Protein AF-A0A3N4W6D4-F1 (afdb_monomer)

Nearest PDB structures (foldseek):
  6vlc-assembly2_D  TM=8.103E-01  e=5.655E-17  Neisseria meningitidis Z2491
  3ot5-assembly5_C-2  TM=7.337E-01  e=1.937E-14  Listeria monocytogenes EGD-e
  8sxy-assembly1_B  TM=7.075E-01  e=6.663E-14  Thermus thermophilus HB27
  4neq-assembly1_A-2  TM=7.849E-01  e=1.204E-11  Methanocaldococcus jannaschii DSM 2661
  4zht-assembly1_A  TM=7.129E-01  e=8.566E-12  Homo sapiens

pLDDT: mean 77.66, std 20.7, range [23.36, 98.25]

Radius of gyration: 34.01 Å; Cα contacts (8 Å, |Δi|>4): 1131; chains: 1; bounding box: 79×73×99 Å

Sequence (775 aa):
MQDPKLVAASAIALAVTLFAIFSLRPVARRLGLVDRPGGRKRHRGAIPLIGGLCFFIGTLVGLSYVGYLDSFVVYLMVGAGLIVAAGVVDDLSDLSVRSRLAIEALAVGLVIAATGFYVDDLGQLLGEQRMRLWLLGVPVTIVAVIGLVNAFNMLDGIDGLAGSMAMVSIAAILLFAQPGGGAPGVLLLLQILFAAMIPYLCVNLGWPDGRKIFMGDAGSTLIGFVLAWSVIYLSHRSVGRLAPVDALWCVAVPVMDTLAVMYRRIRLGRSPFKPDRQHLHHLLLDAGLTPRAALVAIVAAGTALALVGYALRSAPEAVGLIAFAAVLAAYVLGLPKLLGLVRMLPRAARVSDAASAIAIGGDEETREPGRTERDEARPSSAPALAEAIGAAEGPSALKALCVLATPPDAMKIAPIARELLHDERFEPTVCVAAGPEPQAEQVLDLFDIQPDLRLDLGAPDEGELAPDALGGLERVLNEVQPDVVLVPGDTSTALAATMAAYCHHIPVVHIDSAGEAGAMEGAERKLARALATLHVTRDESASRELIAEGVPAERVLVAGDLAADGLRAALGLLRDDPALGQQLAARFPFLRDDCPLLLAMPAEEVDPVLALALADVARRRPGIDIACAPALADAVRAEARGRPLGNLHPVALDDYLAQVFLLGAARLVVVGASAPHAELAALGRPVLQVRAGVADAGGEGMRSAQSRRALTEQILALLEADEGRAFDEGVDRGPRASRQLAEALASLRPAAAHAETPTRGAGSPSVLHDLQEAC

Solvent-accessible surface area (backbone atoms only — not comparable to full-atom values): 43261 Å² total; per-residue (Å²): 141,88,54,70,63,57,56,49,18,20,52,47,2,25,52,42,12,45,51,37,52,66,65,47,46,66,52,23,64,74,73,56,35,40,48,58,64,59,81,84,56,99,56,88,61,69,31,32,44,46,37,21,61,21,25,49,51,6,26,53,54,14,53,58,67,63,71,73,74,48,71,58,50,53,41,47,51,51,26,40,49,54,44,31,54,49,18,52,47,31,62,66,66,65,63,54,72,66,59,52,54,51,52,52,48,49,32,48,48,50,34,29,74,76,60,72,61,57,47,44,57,65,37,38,65,78,57,92,56,66,47,68,43,63,79,60,9,51,63,51,35,46,53,52,33,54,52,36,16,50,24,34,46,70,44,63,78,50,80,45,35,39,58,50,49,49,46,47,25,46,52,33,47,65,69,57,44,52,91,61,89,76,82,56,50,57,62,56,50,46,53,22,38,49,36,5,42,49,50,46,42,44,21,31,66,22,47,90,82,60,63,51,42,36,38,42,56,17,20,28,36,33,53,14,44,54,51,37,52,43,42,50,52,33,28,27,83,93,63,60,29,35,54,48,54,53,42,50,28,31,47,35,56,44,52,48,42,49,52,38,44,33,52,56,27,52,77,68,77,39,68,65,83,61,91,78,75,73,43,67,68,47,54,38,42,77,44,69,43,50,74,68,57,40,40,52,53,52,49,50,50,40,48,50,47,25,51,52,39,58,72,37,67,84,48,61,53,37,58,46,43,53,51,51,51,50,52,46,50,47,49,60,68,39,47,68,58,52,46,53,54,56,57,70,54,66,76,85,75,74,68,69,84,76,65,78,81,70,84,78,87,85,81,89,84,87,82,82,95,75,93,74,81,90,78,81,80,70,86,74,62,56,63,59,52,44,67,76,48,54,93,66,92,78,97,70,56,39,29,35,33,39,46,34,56,41,47,75,33,25,37,39,43,41,56,32,53,52,54,36,70,75,33,86,64,38,45,65,41,39,33,40,48,21,49,90,67,70,60,29,53,58,50,21,50,70,68,74,44,79,69,76,41,78,44,83,33,74,84,64,63,92,92,51,71,53,69,66,47,34,59,49,43,43,50,49,47,69,72,68,60,43,57,30,36,39,32,47,50,59,44,50,62,30,27,30,49,42,50,39,31,50,77,69,74,30,48,27,38,33,37,60,62,81,68,74,95,82,62,85,80,55,68,42,38,57,52,31,59,71,64,38,57,33,34,40,21,46,38,75,64,55,45,51,52,44,36,72,76,66,45,46,66,76,32,51,43,71,42,34,50,41,49,26,51,21,52,50,50,52,51,48,47,44,66,75,33,61,67,61,39,49,57,56,46,66,76,45,78,80,70,48,97,92,37,53,28,35,35,39,47,66,28,100,63,74,56,67,54,57,25,50,15,51,39,49,44,49,70,76,40,68,71,33,39,34,39,23,38,50,73,49,42,50,48,19,46,60,68,40,71,81,56,89,62,95,32,62,42,64,37,87,75,80,49,63,69,63,42,52,52,48,59,71,60,30,59,34,39,35,34,25,67,74,48,89,54,67,40,52,76,57,68,83,50,59,69,46,71,46,68,76,95,71,96,80,89,86,66,96,89,69,83,84,59,86,55,43,68,50,43,29,53,50,54,51,48,59,67,56,74,55,79,78,61,84,76,73,84,74,69,74,86,61,82,50,28,43,56,52,45,48,57,57,54,68,53,52,62,63,60,77,77,91,84,74,81,79,78,79,74,91,76,85,95,85,78,88,82,81,78,83,86,80,128

Structure (mmCIF, N/CA/C/O backbone):
data_AF-A0A3N4W6D4-F1
#
_entry.id   AF-A0A3N4W6D4-F1
#
loop_
_atom_site.group_PDB
_atom_site.id
_atom_site.type_symbol
_atom_site.label_atom_id
_atom_site.label_alt_id
_atom_site.label_comp_id
_atom_site.label_asym_id
_atom_site.label_entity_id
_atom_site.label_seq_id
_atom_site.pdbx_PDB_ins_code
_atom_site.Cartn_x
_atom_site.Cartn_y
_atom_site.Cartn_z
_atom_site.occupancy
_atom_site.B_iso_or_equiv
_atom_site.auth_seq_id
_atom_site.auth_comp_id
_atom_site.auth_asym_id
_atom_site.auth_atom_id
_atom_site.pdbx_PDB_model_num
ATOM 1 N N . MET A 1 1 ? 9.419 11.781 -38.920 1.00 45.88 1 MET A N 1
ATOM 2 C CA . MET A 1 1 ? 8.173 11.193 -39.473 1.00 45.88 1 MET A CA 1
ATOM 3 C C . MET A 1 1 ? 8.174 11.082 -41.012 1.00 45.88 1 MET A C 1
ATOM 5 O O . MET A 1 1 ? 7.113 11.141 -41.612 1.00 45.88 1 MET A O 1
ATOM 9 N N . GLN A 1 2 ? 9.321 10.893 -41.680 1.00 51.66 2 GLN A N 1
ATOM 10 C CA . GLN A 1 2 ? 9.376 10.823 -43.157 1.00 51.66 2 GLN A CA 1
ATOM 11 C C . GLN A 1 2 ? 9.599 9.403 -43.710 1.00 51.66 2 GLN A C 1
ATOM 13 O O . GLN A 1 2 ? 9.634 9.235 -44.923 1.00 51.66 2 GLN A O 1
ATOM 18 N N . ASP A 1 3 ? 9.719 8.383 -42.851 1.00 74.75 3 ASP A N 1
ATOM 19 C CA . ASP A 1 3 ? 9.881 6.995 -43.295 1.00 74.75 3 ASP A CA 1
ATOM 20 C C . ASP A 1 3 ? 8.535 6.242 -43.228 1.00 74.75 3 ASP A C 1
ATOM 22 O O . ASP A 1 3 ? 8.057 5.944 -42.124 1.00 74.75 3 ASP A O 1
ATOM 26 N N . PRO A 1 4 ? 7.900 5.929 -44.374 1.00 83.81 4 PRO A N 1
ATOM 27 C CA . PRO A 1 4 ? 6.637 5.196 -44.408 1.00 83.81 4 PRO A CA 1
ATOM 28 C C . PRO A 1 4 ? 6.754 3.795 -43.792 1.00 83.81 4 PRO A C 1
ATOM 30 O O . PRO A 1 4 ? 5.766 3.287 -43.260 1.00 83.81 4 PRO A O 1
ATOM 33 N N . LYS A 1 5 ? 7.949 3.181 -43.791 1.00 87.31 5 LYS A N 1
ATOM 34 C CA . LYS A 1 5 ? 8.160 1.883 -43.136 1.00 87.31 5 LYS A CA 1
ATOM 35 C C . LYS A 1 5 ? 8.041 1.990 -41.626 1.00 87.31 5 LYS A C 1
ATOM 37 O O . LYS A 1 5 ? 7.464 1.104 -41.008 1.00 87.31 5 LYS A O 1
ATOM 42 N N . LEU A 1 6 ? 8.541 3.072 -41.037 1.00 87.69 6 LEU A N 1
ATOM 43 C CA . LEU A 1 6 ? 8.470 3.283 -39.595 1.00 87.69 6 LEU A CA 1
ATOM 44 C C . LEU A 1 6 ? 7.036 3.560 -39.136 1.00 87.69 6 LEU A C 1
ATOM 46 O O . LEU A 1 6 ? 6.603 3.028 -38.120 1.00 87.69 6 LEU A O 1
ATOM 50 N N . VAL A 1 7 ? 6.274 4.335 -39.914 1.00 90.88 7 VAL A N 1
ATOM 51 C CA . VAL A 1 7 ? 4.841 4.552 -39.650 1.00 90.88 7 VAL A CA 1
ATOM 52 C C . VAL A 1 7 ? 4.078 3.227 -3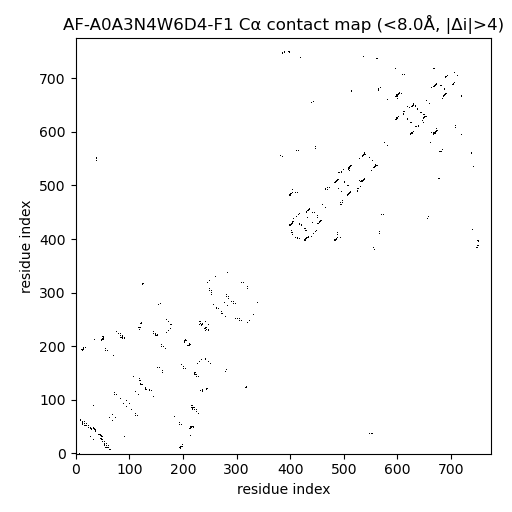9.712 1.00 90.88 7 VAL A C 1
ATOM 54 O O . VAL A 1 7 ? 3.297 2.928 -38.810 1.00 90.88 7 VAL A O 1
ATOM 57 N N . ALA A 1 8 ? 4.347 2.405 -40.730 1.00 94.31 8 ALA A N 1
ATOM 58 C CA . ALA A 1 8 ? 3.761 1.075 -40.843 1.00 94.31 8 ALA A CA 1
ATOM 59 C C . ALA A 1 8 ? 4.176 0.156 -39.679 1.00 94.31 8 ALA A C 1
ATOM 61 O O . ALA A 1 8 ? 3.313 -0.493 -39.099 1.00 94.31 8 ALA A O 1
ATOM 62 N N . ALA A 1 9 ? 5.449 0.153 -39.271 1.00 95.19 9 ALA A N 1
ATOM 63 C CA . ALA A 1 9 ? 5.934 -0.618 -38.123 1.00 95.19 9 ALA A CA 1
ATOM 64 C C . ALA A 1 9 ? 5.225 -0.223 -36.817 1.00 95.19 9 ALA A C 1
ATOM 66 O O . ALA A 1 9 ? 4.778 -1.092 -36.070 1.00 95.19 9 ALA A O 1
ATOM 67 N N . SER A 1 10 ? 5.068 1.081 -36.560 1.00 96.12 10 SER A N 1
ATOM 68 C CA . SER A 1 10 ? 4.323 1.598 -35.407 1.00 96.12 10 SER A CA 1
ATOM 69 C C . SER A 1 10 ? 2.841 1.211 -35.454 1.00 96.12 10 SER A C 1
ATOM 71 O O . SER A 1 10 ? 2.284 0.810 -34.434 1.00 96.12 10 SER A O 1
ATOM 73 N N . ALA A 1 11 ? 2.202 1.288 -36.625 1.00 97.06 11 ALA A N 1
ATOM 74 C CA . ALA A 1 11 ? 0.807 0.882 -36.798 1.00 97.06 11 ALA A CA 1
ATOM 75 C C . ALA A 1 11 ? 0.616 -0.630 -36.589 1.00 97.06 11 ALA A C 1
ATOM 77 O O . ALA A 1 11 ? -0.336 -1.044 -35.930 1.00 97.06 11 ALA A O 1
ATOM 78 N N . ILE A 1 12 ? 1.547 -1.447 -37.092 1.00 97.44 12 ILE A N 1
ATOM 79 C CA . ILE A 1 12 ? 1.574 -2.898 -36.873 1.00 97.44 12 ILE A CA 1
ATOM 80 C C . ILE A 1 12 ? 1.728 -3.196 -35.383 1.00 97.44 12 ILE A C 1
ATOM 82 O O . ILE A 1 12 ? 0.944 -3.968 -34.843 1.00 97.44 12 ILE A O 1
ATOM 86 N N . ALA A 1 13 ? 2.684 -2.561 -34.704 1.00 97.94 13 ALA A N 1
ATOM 87 C CA . ALA A 1 13 ? 2.897 -2.767 -33.276 1.00 97.94 13 ALA A CA 1
ATOM 88 C C . ALA A 1 13 ? 1.651 -2.413 -32.454 1.00 97.94 13 ALA A C 1
ATOM 90 O O . ALA A 1 13 ? 1.239 -3.193 -31.599 1.00 97.94 13 ALA A O 1
ATOM 91 N N . LEU A 1 14 ? 0.999 -1.290 -32.768 1.00 98.12 14 LEU A N 1
ATOM 92 C CA . LEU A 1 14 ? -0.260 -0.878 -32.149 1.00 98.12 14 LEU A CA 1
ATOM 93 C C . LEU A 1 14 ? -1.371 -1.916 -32.379 1.00 98.12 14 LEU A C 1
ATOM 95 O O . LEU A 1 14 ? -2.024 -2.344 -31.426 1.00 98.12 14 LEU A O 1
ATOM 99 N N . ALA A 1 15 ? -1.573 -2.352 -33.625 1.00 98.00 15 ALA A N 1
ATOM 100 C CA . ALA A 1 15 ? -2.602 -3.331 -33.972 1.00 98.00 15 ALA A CA 1
ATOM 101 C C . ALA A 1 15 ? -2.358 -4.691 -33.299 1.00 98.00 15 ALA A C 1
ATOM 103 O O . ALA A 1 15 ? -3.290 -5.302 -32.774 1.00 98.00 15 ALA A O 1
ATOM 104 N N . VAL A 1 16 ? -1.103 -5.141 -33.264 1.00 98.25 16 VAL A N 1
ATOM 105 C CA . VAL A 1 16 ? -0.699 -6.394 -32.619 1.00 98.25 16 VAL A CA 1
ATOM 106 C C . VAL A 1 16 ? -0.885 -6.311 -31.109 1.00 98.25 16 VAL A C 1
ATOM 108 O O . VAL A 1 16 ? -1.447 -7.243 -30.539 1.00 98.25 16 VAL A O 1
ATOM 111 N N . THR A 1 17 ? -0.498 -5.210 -30.453 1.00 97.88 17 THR A N 1
ATOM 112 C CA . THR A 1 17 ? -0.756 -5.047 -29.015 1.00 97.88 17 THR A CA 1
ATOM 113 C C . THR A 1 17 ? -2.252 -5.086 -28.725 1.00 97.88 17 THR A C 1
ATOM 115 O O . THR A 1 17 ? -2.679 -5.786 -27.808 1.00 97.88 17 THR A O 1
ATOM 118 N N . LEU A 1 18 ? -3.066 -4.370 -29.509 1.00 96.19 18 LEU A N 1
ATOM 119 C CA . LEU A 1 18 ? -4.518 -4.360 -29.338 1.00 96.19 18 LEU A CA 1
ATOM 120 C C . LEU A 1 18 ? -5.099 -5.776 -29.474 1.00 96.19 18 LEU A C 1
ATOM 122 O O . LEU A 1 18 ? -5.851 -6.223 -28.609 1.00 96.19 18 LEU A O 1
ATOM 126 N N . PHE A 1 19 ? -4.700 -6.511 -30.515 1.00 96.31 19 PHE A N 1
ATOM 127 C CA . PHE A 1 19 ? -5.109 -7.899 -30.723 1.00 96.31 19 PHE A CA 1
ATOM 128 C C . PHE A 1 19 ? -4.657 -8.824 -29.581 1.00 96.31 19 PHE A C 1
ATOM 130 O O . PHE A 1 19 ? -5.442 -9.649 -29.100 1.00 96.31 19 PHE A O 1
ATOM 137 N N . ALA A 1 20 ? -3.417 -8.670 -29.108 1.00 95.62 20 ALA A N 1
ATOM 138 C CA . ALA A 1 20 ? -2.859 -9.448 -28.008 1.00 95.62 20 ALA A CA 1
ATOM 139 C C . ALA A 1 20 ? -3.625 -9.213 -26.698 1.00 95.62 20 ALA A C 1
ATOM 141 O O . ALA A 1 20 ? -3.950 -10.181 -26.013 1.00 95.62 20 ALA A O 1
ATOM 142 N N . ILE A 1 21 ? -4.003 -7.967 -26.388 1.00 93.75 21 ILE A N 1
ATOM 143 C CA . ILE A 1 21 ? -4.793 -7.625 -25.194 1.00 93.75 21 ILE A CA 1
ATOM 144 C C . ILE A 1 21 ? -6.112 -8.405 -25.157 1.00 93.75 21 ILE A C 1
ATOM 146 O O . ILE A 1 21 ? -6.480 -8.956 -24.115 1.00 93.75 21 ILE A O 1
ATOM 150 N N . PHE A 1 22 ? -6.834 -8.466 -26.279 1.00 89.81 22 PHE A N 1
ATOM 151 C CA . PHE A 1 22 ? -8.105 -9.192 -26.344 1.00 89.81 22 PHE A CA 1
ATOM 152 C C . PHE A 1 22 ? -7.911 -10.712 -26.334 1.00 89.81 22 PHE A C 1
ATOM 154 O O . PHE A 1 22 ? -8.674 -11.414 -25.670 1.00 89.81 22 PHE A O 1
ATOM 161 N N . SER A 1 23 ? -6.873 -11.211 -27.007 1.00 91.81 23 SER A N 1
ATOM 162 C CA . SER A 1 23 ? -6.614 -12.649 -27.154 1.00 91.81 23 SER A CA 1
ATOM 163 C C . SER A 1 23 ? -6.039 -13.296 -25.891 1.00 91.81 23 SER A C 1
ATOM 165 O O . SER A 1 23 ? -6.419 -14.411 -25.536 1.00 91.81 23 SER A O 1
ATOM 167 N N . LEU A 1 24 ? -5.148 -12.601 -25.177 1.00 91.38 24 LEU A N 1
ATOM 168 C CA . LEU A 1 24 ? -4.481 -13.115 -23.974 1.00 91.38 24 LEU A CA 1
ATOM 169 C C . LEU A 1 24 ? -5.311 -12.929 -22.703 1.00 91.38 24 LEU A C 1
ATOM 171 O O . LEU A 1 24 ? -5.097 -13.636 -21.722 1.00 91.38 24 LEU A O 1
ATOM 175 N N . ARG A 1 25 ? -6.313 -12.047 -22.717 1.00 86.94 25 ARG A N 1
ATOM 176 C CA . ARG A 1 25 ? -7.256 -11.841 -21.606 1.00 86.94 25 ARG A CA 1
ATOM 177 C C . ARG A 1 25 ? -7.881 -13.127 -21.038 1.00 86.94 25 ARG A C 1
ATOM 179 O O . ARG A 1 25 ? -7.820 -13.313 -19.822 1.00 86.94 25 ARG A O 1
ATOM 186 N N . PRO A 1 26 ? -8.501 -14.009 -21.848 1.00 86.12 26 PRO A N 1
ATOM 187 C CA . PRO A 1 26 ? -9.070 -15.260 -21.345 1.00 86.12 26 PRO A CA 1
ATOM 188 C C . PRO A 1 26 ? -7.994 -16.244 -20.873 1.00 86.12 26 PRO A C 1
ATOM 190 O O . PRO A 1 26 ? -8.220 -16.975 -19.911 1.00 86.12 26 PRO A O 1
ATOM 193 N N . VAL A 1 27 ? -6.824 -16.245 -21.517 1.00 86.62 27 VAL A N 1
ATOM 194 C CA . VAL A 1 27 ? -5.698 -17.120 -21.163 1.00 86.62 27 VAL A CA 1
ATOM 195 C C . VAL A 1 27 ? -5.133 -16.741 -19.796 1.00 86.62 27 VAL A C 1
ATOM 197 O O . VAL A 1 27 ? -4.974 -17.609 -18.946 1.00 86.62 27 VAL A O 1
ATOM 200 N N . ALA A 1 28 ? -4.939 -15.447 -19.540 1.00 85.88 28 ALA A N 1
ATOM 201 C CA . ALA A 1 28 ? -4.460 -14.927 -18.262 1.00 85.88 28 ALA A CA 1
ATOM 202 C C . ALA A 1 28 ? -5.338 -15.370 -17.087 1.00 85.88 28 ALA A C 1
ATOM 204 O O . ALA A 1 28 ? -4.836 -15.812 -16.059 1.00 85.88 28 ALA A O 1
ATOM 205 N N . ARG A 1 29 ? -6.665 -15.343 -17.271 1.00 82.56 29 ARG A N 1
ATOM 206 C CA . ARG A 1 29 ? -7.622 -15.815 -16.260 1.00 82.56 29 ARG A CA 1
ATOM 207 C C . ARG A 1 29 ? -7.517 -17.315 -15.992 1.00 82.56 29 ARG A C 1
ATOM 209 O O . ARG A 1 29 ? -7.693 -17.722 -14.852 1.00 82.56 29 ARG A O 1
ATOM 216 N N . ARG A 1 30 ? -7.227 -18.127 -17.016 1.00 83.00 30 ARG A N 1
ATOM 217 C CA . ARG A 1 30 ? -7.037 -19.583 -16.869 1.00 83.00 30 ARG A CA 1
ATOM 218 C C . ARG A 1 30 ? -5.709 -19.933 -16.204 1.00 83.00 30 ARG A C 1
ATOM 220 O O . ARG A 1 30 ? -5.663 -20.879 -15.435 1.00 83.00 30 ARG A O 1
ATOM 227 N N . LEU A 1 31 ? -4.654 -19.177 -16.505 1.00 81.38 31 LEU A N 1
ATOM 228 C CA . LEU A 1 31 ? -3.311 -19.389 -15.959 1.00 81.38 31 LEU A CA 1
ATOM 229 C C . LEU A 1 31 ? -3.115 -18.775 -14.565 1.00 81.38 31 LEU A C 1
ATOM 231 O O . LEU A 1 31 ? -2.066 -18.971 -13.967 1.00 81.38 31 LEU A O 1
ATOM 235 N N . GLY A 1 32 ? -4.090 -18.017 -14.056 1.00 77.81 32 GLY A N 1
ATOM 236 C CA . GLY A 1 32 ? -3.957 -17.309 -12.782 1.00 77.81 32 GLY A CA 1
ATOM 237 C C . GLY A 1 32 ? -3.086 -16.049 -12.848 1.00 77.81 32 GLY A C 1
ATOM 238 O O . GLY A 1 32 ? -2.828 -15.464 -11.805 1.00 77.81 32 GLY A O 1
ATOM 239 N N . LEU A 1 33 ? -2.701 -15.591 -14.048 1.00 81.94 33 LEU A N 1
ATOM 240 C CA . LEU A 1 33 ? -1.945 -14.354 -14.293 1.00 81.94 33 LEU A CA 1
ATOM 241 C C . LEU A 1 33 ? -2.865 -13.122 -14.181 1.00 81.94 33 LEU A C 1
ATOM 243 O O . LEU A 1 33 ? -3.117 -12.378 -15.138 1.00 81.94 33 LEU A O 1
ATOM 247 N N . VAL A 1 34 ? -3.472 -12.973 -13.012 1.00 79.25 34 VAL A N 1
ATOM 248 C CA . VAL A 1 34 ? -4.453 -11.943 -12.699 1.00 79.25 34 VAL A CA 1
ATOM 249 C C . VAL A 1 34 ? -4.125 -11.323 -11.353 1.00 79.25 34 VAL A C 1
ATOM 251 O O . VAL A 1 34 ? -3.895 -12.021 -10.373 1.00 79.25 34 VAL A O 1
ATOM 254 N N . ASP A 1 35 ? -4.186 -10.001 -11.301 1.00 66.81 35 ASP A N 1
ATOM 255 C CA . ASP A 1 35 ? -4.200 -9.254 -10.060 1.00 66.81 35 ASP A CA 1
ATOM 256 C C . ASP A 1 35 ? -5.552 -9.511 -9.404 1.00 66.81 35 ASP A C 1
ATOM 258 O O . ASP A 1 35 ? -6.596 -9.055 -9.891 1.00 66.81 35 ASP A O 1
ATOM 262 N N . ARG A 1 36 ? -5.565 -10.335 -8.358 1.00 55.22 36 ARG A N 1
ATOM 263 C CA . ARG A 1 36 ? -6.762 -10.553 -7.549 1.00 55.22 36 ARG A CA 1
ATOM 264 C C . ARG A 1 36 ? -6.837 -9.414 -6.534 1.00 55.22 36 ARG A C 1
ATOM 266 O O . ARG A 1 36 ? -5.817 -9.102 -5.926 1.00 55.22 36 ARG A O 1
ATOM 273 N N . PRO A 1 37 ? -8.000 -8.769 -6.345 1.00 43.72 37 PRO A N 1
ATOM 274 C CA . PRO A 1 37 ? -8.127 -7.762 -5.305 1.00 43.72 37 PRO A CA 1
ATOM 275 C C . PRO A 1 37 ? -7.830 -8.409 -3.950 1.00 43.72 37 PRO A C 1
ATOM 277 O O . PRO A 1 37 ? -8.576 -9.267 -3.496 1.00 43.72 37 PRO A O 1
ATOM 280 N N . GLY A 1 38 ? -6.707 -8.008 -3.360 1.00 33.81 38 GLY A N 1
ATOM 281 C CA . GLY A 1 38 ? -6.234 -8.431 -2.051 1.00 33.81 38 GLY A CA 1
ATOM 282 C C . GLY A 1 38 ? -5.399 -7.307 -1.443 1.00 33.81 38 GLY A C 1
ATOM 283 O O . GLY A 1 38 ? -4.471 -6.793 -2.073 1.00 33.81 38 GLY A O 1
ATOM 284 N N . GLY A 1 39 ? -5.773 -6.866 -0.243 1.00 43.53 39 GLY A N 1
ATOM 285 C CA . GLY A 1 39 ? -5.035 -5.899 0.578 1.00 43.53 39 GLY A CA 1
ATOM 286 C C . GLY A 1 39 ? -4.864 -4.484 -0.006 1.00 43.53 39 GLY A C 1
ATOM 287 O O . GLY A 1 39 ? -5.496 -3.533 0.446 1.00 43.53 39 GLY A O 1
ATOM 288 N N . ARG A 1 40 ? -3.954 -4.300 -0.974 1.00 35.59 40 ARG A N 1
ATOM 289 C CA . ARG A 1 40 ? -3.316 -3.002 -1.293 1.00 35.59 40 ARG A CA 1
ATOM 290 C C . ARG A 1 40 ? -3.776 -2.338 -2.603 1.00 35.59 40 ARG A C 1
ATOM 292 O O . ARG A 1 40 ? -3.447 -1.169 -2.820 1.00 35.59 40 ARG A O 1
ATOM 299 N N . LYS A 1 41 ? -4.536 -3.021 -3.471 1.00 34.09 41 LYS A N 1
ATOM 300 C CA . LYS A 1 41 ? -4.914 -2.518 -4.811 1.00 34.09 41 LYS A CA 1
ATOM 301 C C . LYS A 1 41 ? -6.427 -2.318 -4.966 1.00 34.09 41 LYS A C 1
ATOM 303 O O . LYS A 1 41 ? -7.235 -3.220 -4.781 1.00 34.09 41 LYS A O 1
ATOM 308 N N . ARG A 1 42 ? -6.812 -1.082 -5.305 1.00 39.66 42 ARG A N 1
ATOM 309 C CA . ARG A 1 42 ? -8.191 -0.553 -5.325 1.00 39.66 42 ARG A CA 1
ATOM 310 C C . ARG A 1 42 ? -8.942 -0.853 -6.635 1.00 39.66 42 ARG A C 1
ATOM 312 O O . ARG A 1 42 ? -9.461 0.072 -7.262 1.00 39.66 42 ARG A O 1
ATOM 319 N N . HIS A 1 43 ? -9.008 -2.104 -7.084 1.00 42.47 43 HIS A N 1
ATOM 320 C CA . HIS A 1 43 ? -9.819 -2.458 -8.258 1.00 42.47 43 HIS A CA 1
ATOM 321 C C . HIS A 1 43 ? -10.858 -3.541 -7.967 1.00 42.47 43 HIS A C 1
ATOM 323 O O . HIS A 1 43 ? -10.636 -4.450 -7.179 1.00 42.47 43 HIS A O 1
ATOM 329 N N . ARG A 1 44 ? -12.019 -3.445 -8.628 1.00 33.31 44 ARG A N 1
ATOM 330 C CA . ARG A 1 44 ? -13.069 -4.471 -8.583 1.00 33.31 44 ARG A CA 1
ATOM 331 C C . ARG A 1 44 ? -12.767 -5.564 -9.611 1.00 33.31 44 ARG A C 1
ATOM 333 O O . ARG A 1 44 ? -12.638 -5.267 -10.798 1.00 33.31 44 ARG A O 1
ATOM 340 N N . GLY A 1 45 ? -12.718 -6.814 -9.154 1.00 47.31 45 GLY A N 1
ATOM 341 C CA . GLY A 1 45 ? -12.512 -7.999 -9.991 1.00 47.31 45 GLY A CA 1
ATOM 342 C C . GLY A 1 45 ? -11.045 -8.300 -10.308 1.00 47.31 45 GLY A C 1
ATOM 343 O O . GLY A 1 45 ? -10.170 -7.451 -10.144 1.00 47.31 45 GLY A O 1
ATOM 344 N N . ALA A 1 46 ? -10.791 -9.529 -10.764 1.00 64.44 46 ALA A N 1
ATOM 345 C CA . ALA A 1 46 ? -9.463 -9.992 -11.150 1.00 64.44 46 ALA A CA 1
ATOM 346 C C . ALA A 1 46 ? -9.001 -9.299 -12.448 1.00 64.44 46 ALA A C 1
ATOM 348 O O . ALA A 1 46 ? -9.558 -9.555 -13.527 1.00 64.44 46 ALA A O 1
ATOM 349 N N . ILE A 1 47 ? -8.015 -8.402 -12.352 1.00 78.44 47 ILE A N 1
ATOM 350 C CA . ILE A 1 47 ? -7.483 -7.655 -13.499 1.00 78.44 47 ILE A CA 1
ATOM 351 C C . ILE A 1 47 ? -6.306 -8.429 -14.109 1.00 78.44 47 ILE A C 1
ATOM 353 O O . ILE A 1 47 ? -5.333 -8.689 -13.419 1.00 78.44 47 ILE A O 1
ATOM 357 N N . PRO A 1 48 ? -6.335 -8.785 -15.403 1.00 84.56 48 PRO A N 1
ATOM 358 C CA . PRO A 1 48 ? -5.218 -9.481 -16.049 1.00 84.56 48 PRO A CA 1
ATOM 359 C C . PRO A 1 48 ? -3.902 -8.685 -16.041 1.00 84.56 48 PRO A C 1
ATOM 361 O O . PRO A 1 48 ? -3.884 -7.538 -16.501 1.00 84.56 48 PRO A O 1
ATOM 364 N N . LEU A 1 49 ? -2.811 -9.328 -15.607 1.00 89.62 49 LEU A N 1
ATOM 365 C CA . LEU A 1 49 ? -1.432 -8.807 -15.583 1.00 89.62 49 LEU A CA 1
ATOM 366 C C . LEU A 1 49 ? -0.714 -9.132 -16.907 1.00 89.62 49 LEU A C 1
ATOM 368 O O . LEU A 1 49 ? 0.266 -9.864 -16.954 1.00 89.62 49 LEU A O 1
ATOM 372 N N . ILE A 1 50 ? -1.270 -8.666 -18.029 1.00 92.62 50 ILE A N 1
ATOM 373 C CA . ILE A 1 50 ? -0.781 -9.014 -19.382 1.00 92.62 50 ILE A CA 1
ATOM 374 C C . ILE A 1 50 ? -0.262 -7.827 -20.182 1.00 92.62 50 ILE A C 1
ATOM 376 O O . ILE A 1 50 ? 0.214 -8.017 -21.301 1.00 92.62 50 ILE A O 1
ATOM 380 N N . GLY A 1 51 ? -0.384 -6.605 -19.661 1.00 91.75 51 GLY A N 1
ATOM 381 C CA . GLY A 1 51 ? -0.062 -5.395 -20.413 1.00 91.75 51 GLY A CA 1
ATOM 382 C C . GLY A 1 51 ? 1.372 -5.413 -20.938 1.00 91.75 51 GLY A C 1
ATOM 383 O O . GLY A 1 51 ? 1.558 -5.233 -22.141 1.00 91.75 51 GLY A O 1
ATOM 384 N N . GLY A 1 52 ? 2.341 -5.737 -20.068 1.00 93.56 52 GLY A N 1
ATOM 385 C CA . GLY A 1 52 ? 3.760 -5.878 -20.405 1.00 93.56 52 GLY A CA 1
ATOM 386 C C . GLY A 1 52 ? 4.015 -6.820 -21.572 1.00 93.56 52 GLY A C 1
ATOM 387 O O . GLY A 1 52 ? 4.589 -6.436 -22.591 1.00 93.56 52 GLY A O 1
ATOM 388 N N . LEU A 1 53 ? 3.504 -8.045 -21.451 1.00 95.50 53 LEU A N 1
ATOM 389 C CA . LEU A 1 53 ? 3.629 -9.072 -22.479 1.00 95.50 53 LEU A CA 1
ATOM 390 C C . LEU A 1 53 ? 3.001 -8.634 -23.813 1.00 95.50 53 LEU A C 1
ATOM 392 O O . LEU A 1 53 ? 3.582 -8.860 -24.873 1.00 95.50 53 LEU A O 1
ATOM 396 N N . CYS A 1 54 ? 1.841 -7.970 -23.778 1.00 96.94 54 CYS A N 1
ATOM 397 C CA . CYS A 1 54 ? 1.142 -7.538 -24.989 1.00 96.94 54 CYS A CA 1
ATOM 398 C C . CYS A 1 54 ? 1.942 -6.491 -25.777 1.00 96.94 54 CYS A C 1
ATOM 400 O O . CYS A 1 54 ? 2.133 -6.661 -26.984 1.00 96.94 54 CYS A O 1
ATOM 402 N N . PHE A 1 55 ? 2.423 -5.423 -25.125 1.00 97.44 55 PHE A N 1
ATOM 403 C CA . PHE A 1 55 ? 3.194 -4.395 -25.836 1.00 97.44 55 PHE A CA 1
ATOM 404 C C . PHE A 1 55 ? 4.623 -4.844 -26.165 1.00 97.44 55 PHE A C 1
ATOM 406 O O . PHE A 1 55 ? 5.199 -4.348 -27.135 1.00 97.44 55 PHE A O 1
ATOM 413 N N . PHE A 1 56 ? 5.181 -5.824 -25.445 1.00 98.00 56 PHE A N 1
ATOM 414 C CA . PHE A 1 56 ? 6.424 -6.493 -25.836 1.00 98.00 56 PHE A CA 1
ATOM 415 C C . PHE A 1 56 ? 6.267 -7.254 -27.159 1.00 98.00 56 PHE A C 1
ATOM 417 O O . PHE A 1 56 ? 7.057 -7.051 -28.081 1.00 98.00 56 PHE A O 1
ATOM 424 N N . ILE A 1 57 ? 5.205 -8.061 -27.296 1.00 97.75 57 ILE A N 1
ATOM 425 C CA . ILE A 1 57 ? 4.885 -8.778 -28.542 1.00 97.75 57 ILE A CA 1
ATOM 426 C C . ILE A 1 57 ? 4.652 -7.784 -29.686 1.00 97.75 57 ILE A C 1
ATOM 428 O O . ILE A 1 57 ? 5.229 -7.946 -30.761 1.00 97.75 57 ILE A O 1
ATOM 432 N N . GLY A 1 58 ? 3.866 -6.726 -29.453 1.00 97.81 58 GLY A N 1
ATOM 433 C CA . GLY A 1 58 ? 3.656 -5.664 -30.442 1.00 97.81 58 GLY A CA 1
ATOM 434 C C . GLY A 1 58 ? 4.970 -5.029 -30.901 1.00 97.81 58 GLY A C 1
ATOM 435 O O . GLY A 1 58 ? 5.200 -4.873 -32.101 1.00 97.81 58 GLY A O 1
ATOM 436 N N . THR A 1 59 ? 5.874 -4.749 -29.960 1.00 97.69 59 THR A N 1
ATOM 437 C CA . THR A 1 59 ? 7.197 -4.181 -30.252 1.00 97.69 59 THR A CA 1
ATOM 438 C C . THR A 1 59 ? 8.067 -5.141 -31.067 1.00 97.69 59 THR A C 1
ATOM 440 O O . THR A 1 59 ? 8.645 -4.724 -32.068 1.00 97.69 59 THR A O 1
ATOM 443 N N . LEU A 1 60 ? 8.119 -6.431 -30.712 1.00 96.94 60 LEU A N 1
ATOM 444 C CA . LEU A 1 60 ? 8.865 -7.450 -31.464 1.00 96.94 60 LEU A CA 1
ATOM 445 C C . LEU A 1 60 ? 8.375 -7.582 -32.910 1.00 96.94 60 LEU A C 1
ATOM 447 O O . LEU A 1 60 ? 9.188 -7.627 -33.836 1.00 96.94 60 LEU A O 1
ATOM 451 N N . VAL A 1 61 ? 7.057 -7.619 -33.119 1.00 97.06 61 VAL A N 1
ATOM 452 C CA . VAL A 1 61 ? 6.477 -7.731 -34.465 1.00 97.06 61 VAL A CA 1
ATOM 453 C C . VAL A 1 61 ? 6.718 -6.453 -35.274 1.00 97.06 61 VAL A C 1
ATOM 455 O O . VAL A 1 61 ? 7.119 -6.535 -36.435 1.00 97.06 61 VAL A O 1
ATOM 458 N N . GLY A 1 62 ? 6.560 -5.275 -34.661 1.00 96.00 62 GLY A N 1
ATOM 459 C CA . GLY A 1 62 ? 6.875 -3.996 -35.300 1.00 96.00 62 GLY A CA 1
ATOM 460 C C . GLY A 1 62 ? 8.343 -3.896 -35.725 1.00 96.00 62 GLY A C 1
ATOM 461 O O . GLY A 1 62 ? 8.632 -3.519 -36.858 1.00 96.00 62 GLY A O 1
ATOM 462 N N . LEU A 1 63 ? 9.276 -4.298 -34.858 1.00 94.19 63 LEU A N 1
ATOM 463 C CA . LEU A 1 63 ? 10.710 -4.326 -35.169 1.00 94.19 63 LEU A CA 1
ATOM 464 C C . LEU A 1 63 ? 11.054 -5.329 -36.272 1.00 94.19 63 LEU A C 1
ATOM 466 O O . LEU A 1 63 ? 11.844 -5.020 -37.162 1.00 94.19 63 LEU A O 1
ATOM 470 N N . SER A 1 64 ? 10.432 -6.508 -36.248 1.00 93.06 64 SER A N 1
ATOM 471 C CA . SER A 1 64 ? 10.628 -7.531 -37.281 1.00 93.06 64 SER A CA 1
ATOM 472 C C . SER A 1 64 ? 10.202 -7.026 -38.663 1.00 93.06 64 SER A C 1
ATOM 474 O O . SER A 1 64 ? 10.855 -7.335 -39.656 1.00 93.06 64 SER A O 1
ATOM 476 N N . TYR A 1 65 ? 9.156 -6.193 -38.730 1.00 93.94 65 TYR A N 1
ATOM 477 C CA . TYR A 1 65 ? 8.706 -5.567 -39.975 1.00 93.94 65 TYR A CA 1
ATOM 478 C C . TYR A 1 65 ? 9.702 -4.539 -40.535 1.00 93.94 65 TYR A C 1
ATOM 480 O O . TYR A 1 65 ? 9.836 -4.413 -41.753 1.00 93.94 65 TYR A O 1
ATOM 488 N N . VAL A 1 66 ? 10.434 -3.822 -39.674 1.00 89.62 66 VAL A N 1
ATOM 489 C CA . VAL A 1 66 ? 11.497 -2.901 -40.122 1.00 89.62 66 VAL A CA 1
ATOM 490 C C . VAL A 1 66 ? 12.583 -3.665 -40.893 1.00 89.62 66 VAL A C 1
ATOM 492 O O . VAL A 1 66 ? 13.142 -3.135 -41.854 1.00 89.62 66 VAL A O 1
ATOM 495 N N . GLY A 1 67 ? 12.847 -4.922 -40.517 1.00 81.19 67 GLY A N 1
ATOM 496 C CA . GLY A 1 67 ? 13.692 -5.861 -41.264 1.00 81.19 67 GLY A CA 1
ATOM 497 C C . GLY A 1 67 ? 15.200 -5.607 -41.168 1.00 81.19 67 GLY A C 1
ATOM 498 O O . GLY A 1 67 ? 15.984 -6.401 -41.682 1.00 81.19 67 GLY A O 1
ATOM 499 N N . TYR A 1 68 ? 15.621 -4.531 -40.498 1.00 76.62 68 TYR A N 1
ATOM 500 C CA . TYR A 1 68 ? 17.019 -4.229 -40.202 1.00 76.62 68 TYR A CA 1
ATOM 501 C C . TYR A 1 68 ? 17.139 -3.672 -38.783 1.00 76.62 68 TYR A C 1
ATOM 503 O O . TYR A 1 68 ? 16.592 -2.610 -38.485 1.00 76.62 68 TYR A O 1
ATOM 511 N N . LEU A 1 69 ? 17.857 -4.391 -37.919 1.00 82.88 69 LEU A N 1
ATOM 512 C CA . LEU A 1 69 ? 18.141 -4.002 -36.539 1.00 82.88 69 LEU A CA 1
ATOM 513 C C . LEU A 1 69 ? 19.645 -4.101 -36.308 1.00 82.88 69 LEU A C 1
ATOM 515 O O . LEU A 1 69 ? 20.272 -5.076 -36.721 1.00 82.88 69 LEU A O 1
ATOM 519 N N . ASP A 1 70 ? 20.222 -3.099 -35.650 1.00 89.06 70 ASP A N 1
ATOM 520 C CA . ASP A 1 70 ? 21.609 -3.186 -35.209 1.00 89.06 70 ASP A CA 1
ATOM 521 C C . ASP A 1 70 ? 21.766 -4.215 -34.076 1.00 89.06 70 ASP A C 1
ATOM 523 O O . ASP A 1 70 ? 20.817 -4.533 -33.352 1.00 89.06 70 ASP A O 1
ATOM 527 N N . SER A 1 71 ? 22.984 -4.746 -33.925 1.00 91.31 71 SER A N 1
ATOM 528 C CA . SER A 1 71 ? 23.281 -5.787 -32.936 1.00 91.31 71 SER A CA 1
ATOM 529 C C . SER A 1 71 ? 22.918 -5.365 -31.513 1.00 91.31 71 SER A C 1
ATOM 531 O O . SER A 1 71 ? 22.501 -6.209 -30.724 1.00 91.31 71 SER A O 1
ATOM 533 N N . PHE A 1 72 ? 23.039 -4.075 -31.178 1.00 94.44 72 PHE A N 1
ATOM 534 C CA . PHE A 1 72 ? 22.692 -3.590 -29.847 1.00 94.44 72 PHE A CA 1
ATOM 535 C C . PHE A 1 72 ? 21.194 -3.755 -29.576 1.00 94.44 72 PHE A C 1
ATOM 537 O O . PHE A 1 72 ? 20.834 -4.334 -28.554 1.00 94.44 72 PHE A O 1
ATOM 544 N N . VAL A 1 73 ? 20.321 -3.350 -30.506 1.00 95.81 73 VAL A N 1
ATOM 545 C CA . VAL A 1 73 ? 18.866 -3.554 -30.369 1.00 95.81 73 VAL A CA 1
ATOM 546 C C . VAL A 1 73 ? 18.513 -5.036 -30.253 1.00 95.81 73 VAL A C 1
ATOM 548 O O . VAL A 1 73 ? 17.667 -5.392 -29.438 1.00 95.81 73 VAL A O 1
ATOM 551 N N . VAL A 1 74 ? 19.170 -5.916 -31.015 1.00 95.38 74 VAL A N 1
ATOM 552 C CA . VAL A 1 74 ? 18.928 -7.366 -30.927 1.00 95.38 74 VAL A CA 1
ATOM 553 C C . VAL A 1 74 ? 19.232 -7.891 -29.522 1.00 95.38 74 VAL A C 1
ATOM 555 O O . VAL A 1 74 ? 18.367 -8.514 -28.906 1.00 95.38 74 VAL A O 1
ATOM 558 N N . TYR A 1 75 ? 20.419 -7.611 -28.978 1.00 97.00 75 TYR A N 1
ATOM 559 C CA . TYR A 1 75 ? 20.786 -8.080 -27.637 1.00 97.00 75 TYR A CA 1
ATOM 560 C C . TYR A 1 75 ? 19.995 -7.384 -26.525 1.00 97.00 75 TYR A C 1
ATOM 562 O O . TYR A 1 75 ? 19.670 -8.027 -25.527 1.00 97.00 75 TYR A O 1
ATOM 570 N N . LEU A 1 76 ? 19.605 -6.121 -26.718 1.00 97.50 76 LEU A N 1
ATOM 571 C CA . LEU A 1 76 ? 18.665 -5.431 -25.838 1.00 97.50 76 LEU A CA 1
ATOM 572 C C . LEU A 1 76 ? 17.316 -6.159 -25.803 1.00 97.50 76 LEU A C 1
ATOM 574 O O . LEU A 1 76 ? 16.781 -6.376 -24.722 1.00 97.50 76 LEU A O 1
ATOM 578 N N . MET A 1 77 ? 16.789 -6.594 -26.952 1.00 97.25 77 MET A N 1
ATOM 579 C CA . MET A 1 77 ? 15.529 -7.342 -27.016 1.00 97.25 77 MET A CA 1
ATOM 580 C C . MET A 1 77 ? 15.639 -8.759 -26.444 1.00 97.25 77 MET A C 1
ATOM 582 O O . MET A 1 77 ? 14.680 -9.239 -25.843 1.00 97.25 77 MET A O 1
ATOM 586 N N . VAL A 1 78 ? 16.798 -9.414 -26.565 1.00 97.25 78 VAL A N 1
ATOM 587 C CA . VAL A 1 78 ? 17.069 -10.696 -25.888 1.00 97.25 78 VAL A CA 1
ATOM 588 C C . VAL A 1 78 ? 17.073 -10.511 -24.368 1.00 97.25 78 VAL A C 1
ATOM 590 O O . VAL A 1 78 ? 16.386 -11.247 -23.661 1.00 97.25 78 VAL A O 1
ATOM 593 N N . GLY A 1 79 ? 17.784 -9.497 -23.862 1.00 97.69 79 GLY A N 1
ATOM 594 C CA . GLY A 1 79 ? 17.778 -9.148 -22.439 1.00 97.69 79 GLY A CA 1
ATOM 595 C C . GLY A 1 79 ? 16.382 -8.759 -21.944 1.00 97.69 79 GLY A C 1
ATOM 596 O O . GLY A 1 79 ? 15.937 -9.243 -20.909 1.00 97.69 79 GLY A O 1
ATOM 597 N N . ALA A 1 80 ? 15.644 -7.969 -22.724 1.00 97.81 80 ALA A N 1
ATOM 598 C CA . ALA A 1 80 ? 14.265 -7.599 -22.431 1.00 97.81 80 ALA A CA 1
ATOM 599 C C . ALA A 1 80 ? 13.336 -8.824 -22.393 1.00 97.81 80 ALA A C 1
ATOM 601 O O . ALA A 1 80 ? 12.469 -8.898 -21.531 1.00 97.81 80 ALA A O 1
ATOM 602 N N . GLY A 1 81 ? 13.545 -9.816 -23.265 1.00 97.56 81 GLY A N 1
ATOM 603 C CA . GLY A 1 81 ? 12.824 -11.090 -23.223 1.00 97.56 81 GLY A CA 1
ATOM 604 C C . GLY A 1 81 ? 13.089 -11.883 -21.942 1.00 97.56 81 GLY A C 1
ATOM 605 O O . GLY A 1 81 ? 12.150 -12.429 -21.365 1.00 97.56 81 GLY A O 1
ATOM 606 N N . LEU A 1 82 ? 14.337 -11.895 -21.456 1.00 96.88 82 LEU A N 1
ATOM 607 C CA . LEU A 1 82 ? 14.687 -12.493 -20.164 1.00 96.88 82 LEU A CA 1
ATOM 608 C C . LEU A 1 82 ? 13.987 -11.769 -19.001 1.00 96.88 82 LEU A C 1
ATOM 610 O O . LEU A 1 82 ? 13.428 -12.430 -18.131 1.00 96.88 82 LEU A O 1
ATOM 614 N N . ILE A 1 83 ? 13.968 -10.432 -19.017 1.00 96.88 83 ILE A N 1
ATOM 615 C CA . ILE A 1 83 ? 13.276 -9.611 -18.009 1.00 96.88 83 ILE A CA 1
ATOM 616 C C . ILE A 1 83 ? 11.763 -9.854 -18.030 1.00 96.88 83 ILE A C 1
ATOM 618 O O . ILE A 1 83 ? 11.175 -10.091 -16.981 1.00 96.88 83 ILE A O 1
ATOM 622 N N . VAL A 1 84 ? 11.131 -9.869 -19.207 1.00 96.31 84 VAL A N 1
ATOM 623 C CA . VAL A 1 84 ? 9.692 -10.149 -19.342 1.00 96.31 84 VAL A CA 1
ATOM 624 C C . VAL A 1 84 ? 9.362 -11.550 -18.842 1.00 96.31 84 VAL A C 1
ATOM 626 O O . VAL A 1 84 ? 8.391 -11.718 -18.112 1.00 96.31 84 VAL A O 1
ATOM 629 N N . ALA A 1 85 ? 10.165 -12.558 -19.196 1.00 94.62 85 ALA A N 1
ATOM 630 C CA . ALA A 1 85 ? 9.959 -13.919 -18.712 1.00 94.62 85 ALA A CA 1
ATOM 631 C C . ALA A 1 85 ? 10.070 -13.990 -17.182 1.00 94.62 85 ALA A C 1
ATOM 633 O O . ALA A 1 85 ? 9.217 -14.592 -16.536 1.00 94.62 85 ALA A O 1
ATOM 634 N N . ALA A 1 86 ? 11.078 -13.335 -16.603 1.00 93.38 86 ALA A N 1
ATOM 635 C CA . ALA A 1 86 ? 11.258 -13.267 -15.159 1.00 93.38 86 ALA A CA 1
ATOM 636 C C . ALA A 1 86 ? 10.102 -12.546 -14.462 1.00 93.38 86 ALA A C 1
ATOM 638 O O . ALA A 1 86 ? 9.607 -13.048 -13.462 1.00 93.38 86 ALA A O 1
ATOM 639 N N . GLY A 1 87 ? 9.636 -11.423 -15.010 1.00 91.69 87 GLY A N 1
ATOM 640 C CA . GLY A 1 87 ? 8.496 -10.690 -14.469 1.00 91.69 87 GLY A CA 1
ATOM 641 C C . GLY A 1 87 ? 7.184 -11.467 -14.572 1.00 91.69 87 GLY A C 1
ATOM 642 O O . GLY A 1 87 ? 6.399 -11.436 -13.640 1.00 91.69 87 GLY A O 1
ATOM 643 N N . VAL A 1 88 ? 6.966 -12.249 -15.637 1.00 91.44 88 VAL A N 1
ATOM 644 C CA . VAL A 1 88 ? 5.794 -13.144 -15.725 1.00 91.44 88 VAL A CA 1
ATOM 645 C C . VAL A 1 88 ? 5.873 -14.258 -14.678 1.00 91.44 88 VAL A C 1
ATOM 647 O O . VAL A 1 88 ? 4.854 -14.637 -14.107 1.00 91.44 88 VAL A O 1
ATOM 650 N N . VAL A 1 89 ? 7.068 -14.799 -14.420 1.00 90.25 89 VAL A N 1
ATOM 651 C CA . VAL A 1 89 ? 7.276 -15.783 -13.346 1.00 90.25 89 VAL A CA 1
ATOM 652 C C . VAL A 1 89 ? 7.058 -15.142 -11.972 1.00 90.25 89 VAL A C 1
ATOM 654 O O . VAL A 1 89 ? 6.441 -15.763 -11.110 1.00 90.25 89 VAL A O 1
ATOM 657 N N . ASP A 1 90 ? 7.520 -13.910 -11.775 1.00 87.12 90 ASP A N 1
ATOM 658 C CA . ASP A 1 90 ? 7.313 -13.127 -10.555 1.00 87.12 90 ASP A CA 1
ATOM 659 C C . ASP A 1 90 ? 5.825 -12.845 -10.302 1.00 87.12 90 ASP A C 1
ATOM 661 O O . ASP A 1 90 ? 5.331 -13.151 -9.221 1.00 87.12 90 ASP A O 1
ATOM 665 N N . ASP A 1 91 ? 5.081 -12.432 -11.332 1.00 86.94 91 ASP A N 1
ATOM 666 C CA . ASP A 1 91 ? 3.625 -12.237 -11.286 1.00 86.94 91 ASP A CA 1
ATOM 667 C C . ASP A 1 91 ? 2.850 -13.540 -10.953 1.00 86.94 91 ASP A C 1
ATOM 669 O O . ASP A 1 91 ? 1.704 -13.478 -10.507 1.00 86.94 91 ASP A O 1
ATOM 673 N N . LEU A 1 92 ? 3.440 -14.728 -11.173 1.00 82.94 92 LEU A N 1
ATOM 674 C CA . LEU A 1 92 ? 2.824 -16.036 -10.882 1.00 82.94 92 LEU A CA 1
ATOM 675 C C . LEU A 1 92 ? 3.255 -16.659 -9.548 1.00 82.94 92 LEU A C 1
ATOM 677 O O . LEU A 1 92 ? 2.477 -17.404 -8.953 1.00 82.94 92 LEU A O 1
ATOM 681 N N . SER A 1 93 ? 4.503 -16.445 -9.129 1.00 80.94 93 SER A N 1
ATOM 682 C CA . SER A 1 93 ? 5.145 -17.219 -8.054 1.00 80.94 93 SER A CA 1
ATOM 683 C C . SER A 1 93 ? 5.890 -16.384 -7.009 1.00 80.94 93 SER A C 1
ATOM 685 O O . SER A 1 93 ? 6.488 -16.982 -6.120 1.00 80.94 93 SER A O 1
ATOM 687 N N . ASP A 1 94 ? 5.828 -15.049 -7.099 1.00 78.19 94 ASP A N 1
ATOM 688 C CA . ASP A 1 94 ? 6.442 -14.072 -6.184 1.00 78.19 94 ASP A CA 1
ATOM 689 C C . ASP A 1 94 ? 7.930 -14.370 -5.906 1.00 78.19 94 ASP A C 1
ATOM 691 O O . ASP A 1 94 ? 8.311 -15.019 -4.925 1.00 78.19 94 ASP A O 1
ATOM 695 N N . LEU A 1 95 ? 8.813 -13.946 -6.821 1.00 83.25 95 LEU A N 1
ATOM 696 C CA . LEU A 1 95 ? 10.233 -14.270 -6.723 1.00 83.25 95 LEU A CA 1
ATOM 697 C C . LEU A 1 95 ? 10.884 -13.513 -5.565 1.00 83.25 95 LEU A C 1
ATOM 699 O O . LEU A 1 95 ? 10.692 -12.315 -5.358 1.00 83.25 95 LEU A O 1
ATOM 703 N N . SER A 1 96 ? 11.808 -14.188 -4.878 1.00 86.19 96 SER A N 1
ATOM 704 C CA . SER A 1 96 ? 12.628 -13.532 -3.861 1.00 86.19 96 SER A CA 1
ATOM 705 C C . SER A 1 96 ? 13.403 -12.335 -4.442 1.00 86.19 96 SER A C 1
ATOM 707 O O . SER A 1 96 ? 13.890 -12.365 -5.578 1.00 86.19 96 SER A O 1
ATOM 709 N N . VAL A 1 97 ? 13.619 -11.299 -3.626 1.00 83.69 97 VAL A N 1
ATOM 710 C CA . VAL A 1 97 ? 14.388 -10.100 -4.022 1.00 83.69 97 VAL A CA 1
ATOM 711 C C . VAL A 1 97 ? 15.773 -10.467 -4.576 1.00 83.69 97 VAL A C 1
ATOM 713 O O . VAL A 1 97 ? 16.246 -9.863 -5.535 1.00 83.69 97 VAL A O 1
ATOM 716 N N . ARG A 1 98 ? 16.423 -11.498 -4.014 1.00 88.69 98 ARG A N 1
ATOM 717 C CA . ARG A 1 98 ? 17.745 -11.963 -4.468 1.00 88.69 98 ARG A CA 1
ATOM 718 C C . ARG A 1 98 ? 17.692 -12.578 -5.864 1.00 88.69 98 ARG A C 1
ATOM 720 O O . ARG A 1 98 ? 18.559 -12.277 -6.677 1.00 88.69 98 ARG A O 1
ATOM 727 N N . SER A 1 99 ? 16.689 -13.413 -6.146 1.00 88.19 99 SER A N 1
ATOM 728 C CA . SER A 1 99 ? 16.510 -14.000 -7.480 1.00 88.19 99 SER A CA 1
ATOM 729 C C . SER A 1 99 ? 16.192 -12.935 -8.522 1.00 88.19 99 SER A C 1
ATOM 731 O O . SER A 1 99 ? 16.771 -12.970 -9.604 1.00 88.19 99 SER A O 1
ATOM 733 N N . ARG A 1 100 ? 15.356 -11.948 -8.179 1.00 88.69 100 ARG A N 1
ATOM 734 C CA . ARG A 1 100 ? 15.025 -10.833 -9.073 1.00 88.69 100 ARG A CA 1
ATOM 735 C C . ARG A 1 100 ? 16.273 -10.039 -9.464 1.00 88.69 100 ARG A C 1
ATOM 737 O O . ARG A 1 100 ? 16.593 -9.940 -10.645 1.00 88.69 100 ARG A O 1
ATOM 744 N N . LEU A 1 101 ? 17.043 -9.591 -8.469 1.00 90.25 101 LEU A N 1
ATOM 745 C CA . LEU A 1 101 ? 18.294 -8.856 -8.689 1.00 90.25 101 LEU A CA 1
ATOM 746 C C . LEU A 1 101 ? 19.334 -9.672 -9.472 1.00 90.25 101 LEU A C 1
ATOM 748 O O . LEU A 1 101 ? 20.061 -9.113 -10.289 1.00 90.25 101 LEU A O 1
ATOM 752 N N . ALA A 1 102 ? 19.415 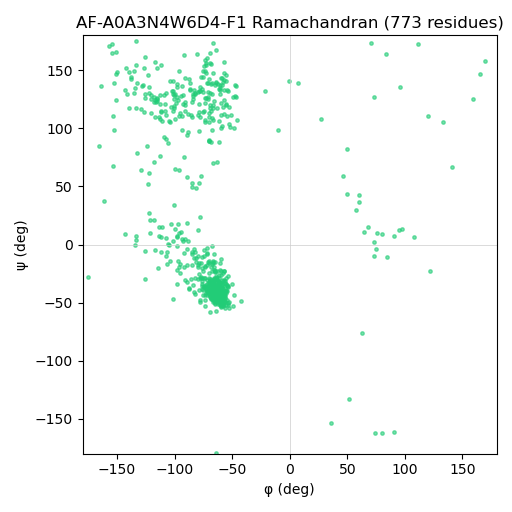-10.987 -9.245 1.00 93.31 102 ALA A N 1
ATOM 753 C CA . ALA A 1 102 ? 20.332 -11.856 -9.980 1.00 93.31 102 ALA A CA 1
ATOM 754 C C . ALA A 1 102 ? 19.957 -11.970 -11.466 1.00 93.31 102 ALA A C 1
ATOM 756 O O . ALA A 1 102 ? 20.839 -11.898 -12.322 1.00 93.31 102 ALA A O 1
ATOM 757 N N . ILE A 1 103 ? 18.664 -12.114 -11.781 1.00 94.19 103 ILE A N 1
ATOM 758 C CA . ILE A 1 103 ? 18.184 -12.182 -13.167 1.00 94.19 103 ILE A CA 1
ATOM 759 C C . ILE A 1 103 ? 18.372 -10.836 -13.872 1.00 94.19 103 ILE A C 1
ATOM 761 O O . ILE A 1 103 ? 18.845 -10.804 -15.008 1.00 94.19 103 ILE A O 1
ATOM 765 N N . GLU A 1 104 ? 18.075 -9.725 -13.196 1.00 95.75 104 GLU A N 1
ATOM 766 C CA . GLU A 1 104 ? 18.328 -8.387 -13.732 1.00 95.75 104 GLU A CA 1
ATOM 767 C C . GLU A 1 104 ? 19.821 -8.176 -14.012 1.00 95.75 104 GLU A C 1
ATOM 769 O O . GLU A 1 104 ? 20.191 -7.798 -15.123 1.00 95.75 104 GLU A O 1
ATOM 774 N N . ALA A 1 105 ? 20.701 -8.498 -13.058 1.00 95.81 105 ALA A N 1
ATOM 775 C CA . ALA A 1 105 ? 22.148 -8.397 -13.246 1.00 95.81 105 ALA A CA 1
ATOM 776 C C . ALA A 1 105 ? 22.651 -9.282 -14.399 1.00 95.81 105 ALA A C 1
ATOM 778 O O . ALA A 1 105 ? 23.519 -8.854 -15.163 1.00 95.81 105 ALA A O 1
ATOM 779 N N . LEU A 1 106 ? 22.087 -10.483 -14.567 1.00 96.69 106 LEU A N 1
ATOM 780 C CA . LEU A 1 106 ? 22.388 -11.367 -15.693 1.00 96.69 106 LEU A CA 1
ATOM 781 C C . LEU A 1 106 ? 21.948 -10.751 -17.029 1.00 96.69 106 LEU A C 1
ATOM 783 O O . LEU A 1 106 ? 22.726 -10.760 -17.983 1.00 96.69 106 LEU A O 1
ATOM 787 N N . ALA A 1 107 ? 20.744 -10.178 -17.100 1.00 97.69 107 ALA A N 1
ATOM 788 C CA . ALA A 1 107 ? 20.241 -9.509 -18.299 1.00 97.69 107 ALA A CA 1
ATOM 789 C C . ALA A 1 107 ? 21.107 -8.297 -18.683 1.00 97.69 107 ALA A C 1
ATOM 791 O O . ALA A 1 107 ? 21.439 -8.121 -19.856 1.00 97.69 107 ALA A O 1
ATOM 792 N N . VAL A 1 108 ? 21.530 -7.489 -17.702 1.00 97.81 108 VAL A N 1
ATOM 793 C CA . VAL A 1 108 ? 22.468 -6.378 -17.933 1.00 97.81 108 VAL A CA 1
ATOM 794 C C . VAL A 1 108 ? 23.824 -6.908 -18.403 1.00 97.81 108 VAL A C 1
ATOM 796 O O . VAL A 1 108 ? 24.356 -6.434 -19.406 1.00 97.81 108 VAL A O 1
ATOM 799 N N . GLY A 1 109 ? 24.371 -7.914 -17.716 1.00 96.56 109 GLY A N 1
ATOM 800 C CA . GLY A 1 109 ? 25.652 -8.531 -18.056 1.00 96.56 109 GLY A CA 1
ATOM 801 C C . GLY A 1 109 ? 25.676 -9.114 -19.469 1.00 96.56 109 GLY A C 1
ATOM 802 O O . GLY A 1 109 ? 26.676 -8.963 -20.167 1.00 96.56 109 GLY A O 1
ATOM 803 N N . LEU A 1 110 ? 24.564 -9.698 -19.926 1.00 97.06 110 LEU A N 1
ATOM 804 C CA . LEU A 1 110 ? 24.402 -10.199 -21.291 1.00 97.06 110 LEU A CA 1
ATOM 805 C C . LEU A 1 110 ? 24.540 -9.079 -22.329 1.00 97.06 110 LEU A C 1
ATOM 807 O O . LEU A 1 110 ? 25.291 -9.232 -23.292 1.00 97.06 110 LEU A O 1
ATOM 811 N N . VAL A 1 111 ? 23.864 -7.944 -22.128 1.00 97.56 111 VAL A N 1
ATOM 812 C CA . VAL A 1 111 ? 23.947 -6.806 -23.058 1.00 97.56 111 VAL A CA 1
ATOM 813 C C . VAL A 1 111 ? 25.357 -6.206 -23.062 1.00 97.56 111 VAL A C 1
ATOM 815 O O . VAL A 1 111 ? 25.894 -5.938 -24.138 1.00 97.56 111 VAL A O 1
ATOM 818 N N . ILE A 1 112 ? 26.000 -6.066 -21.895 1.00 96.62 112 ILE A N 1
ATOM 819 C CA . ILE A 1 112 ? 27.397 -5.606 -21.796 1.00 96.62 112 ILE A CA 1
ATOM 820 C C . ILE A 1 112 ? 28.333 -6.564 -22.544 1.00 96.62 112 ILE A C 1
ATOM 822 O O . ILE A 1 112 ? 29.120 -6.123 -23.377 1.00 96.62 112 ILE A O 1
ATOM 826 N N . ALA A 1 113 ? 28.249 -7.869 -22.279 1.00 96.06 113 ALA A N 1
ATOM 827 C CA . ALA A 1 113 ? 29.155 -8.859 -22.857 1.00 96.06 113 ALA A CA 1
ATOM 828 C C . ALA A 1 113 ? 29.008 -8.973 -24.381 1.00 96.06 113 ALA A C 1
ATOM 830 O O . ALA A 1 113 ? 30.002 -9.137 -25.085 1.00 96.06 113 ALA A O 1
ATOM 831 N N . ALA A 1 114 ? 27.780 -8.868 -24.894 1.00 96.25 114 ALA A N 1
ATOM 832 C CA . ALA A 1 114 ? 27.501 -9.020 -26.317 1.00 96.25 114 ALA A CA 1
ATOM 833 C C . ALA A 1 114 ? 27.764 -7.749 -27.137 1.00 96.25 114 ALA A C 1
ATOM 835 O O . ALA A 1 114 ? 28.067 -7.840 -28.327 1.00 96.25 114 ALA A O 1
ATOM 836 N N . THR A 1 115 ? 27.628 -6.565 -26.531 1.00 94.75 115 THR A N 1
ATOM 837 C CA . THR A 1 115 ? 27.676 -5.289 -27.265 1.00 94.75 115 THR A CA 1
ATOM 838 C C . THR A 1 115 ? 28.877 -4.419 -26.897 1.00 94.75 115 THR A C 1
ATOM 840 O O . THR A 1 115 ? 29.246 -3.534 -27.666 1.00 94.75 115 THR A O 1
ATOM 843 N N . GLY A 1 116 ? 29.492 -4.650 -25.733 1.00 93.38 116 GLY A N 1
ATOM 844 C CA . GLY A 1 116 ? 30.569 -3.823 -25.190 1.00 93.38 116 GLY A CA 1
ATOM 845 C C . GLY A 1 116 ? 30.115 -2.462 -24.655 1.00 93.38 116 GLY A C 1
ATOM 846 O O . GLY A 1 116 ? 30.963 -1.693 -24.210 1.00 93.38 116 GLY A O 1
ATOM 847 N N . PHE A 1 117 ? 28.814 -2.145 -24.682 1.00 94.31 117 PHE A N 1
ATOM 848 C CA . PHE A 1 117 ? 28.302 -0.876 -24.165 1.00 94.31 117 PHE A CA 1
ATOM 849 C C . PHE A 1 117 ? 28.123 -0.921 -22.650 1.00 94.31 117 PHE A C 1
ATOM 851 O O . PHE A 1 117 ? 27.495 -1.826 -22.105 1.00 94.31 117 PHE A O 1
ATOM 858 N N . TYR A 1 118 ? 28.649 0.098 -21.980 1.00 94.50 118 TYR A N 1
ATOM 859 C CA . TYR A 1 118 ? 28.469 0.372 -20.559 1.00 94.50 118 TYR A CA 1
ATOM 860 C C . TYR A 1 118 ? 28.730 1.869 -20.312 1.00 94.50 118 TYR A C 1
ATOM 862 O O . TYR A 1 118 ? 29.186 2.580 -21.205 1.00 94.50 118 TYR A O 1
ATOM 870 N N . VAL A 1 119 ? 28.441 2.370 -19.113 1.00 92.62 119 VAL A N 1
ATOM 871 C CA . VAL A 1 119 ? 28.727 3.754 -18.706 1.00 92.62 119 VAL A CA 1
ATOM 872 C C . VAL A 1 119 ? 30.241 3.940 -18.544 1.00 92.62 119 VAL A C 1
ATOM 874 O O . VAL A 1 119 ? 30.795 3.692 -17.474 1.00 92.62 119 VAL A O 1
ATOM 877 N N . ASP A 1 120 ? 30.929 4.337 -19.615 1.00 88.75 120 ASP A N 1
ATOM 878 C CA . ASP A 1 120 ? 32.386 4.534 -19.634 1.00 88.75 120 ASP A CA 1
ATOM 879 C C . ASP A 1 120 ? 32.822 5.990 -19.377 1.00 88.75 120 ASP A C 1
ATOM 881 O O . ASP A 1 120 ? 33.977 6.231 -19.003 1.00 88.75 120 ASP A O 1
ATOM 885 N N . ASP A 1 121 ? 31.888 6.935 -19.506 1.00 87.19 121 ASP A N 1
ATOM 886 C CA . ASP A 1 121 ? 32.082 8.383 -19.427 1.00 87.19 121 ASP A CA 1
ATOM 887 C C . ASP A 1 121 ? 30.879 9.054 -18.734 1.00 87.19 121 ASP A C 1
ATOM 889 O O . ASP A 1 121 ? 29.729 8.766 -19.062 1.00 87.19 121 ASP A O 1
ATOM 893 N N . LEU A 1 122 ? 31.136 9.950 -17.776 1.00 84.25 122 LEU A N 1
ATOM 894 C CA . LEU A 1 122 ? 30.100 10.742 -17.087 1.00 84.25 122 LEU A CA 1
ATOM 895 C C . LEU A 1 122 ? 29.927 12.151 -17.669 1.00 84.25 122 LEU A C 1
ATOM 897 O O . LEU A 1 122 ? 29.202 12.961 -17.095 1.00 84.25 122 LEU A O 1
ATOM 901 N N . GLY A 1 123 ? 30.585 12.458 -18.788 1.00 84.31 123 GLY A N 1
ATOM 902 C CA . GLY A 1 123 ? 30.551 13.782 -19.388 1.00 84.31 123 GLY A CA 1
ATOM 903 C C . GLY A 1 123 ? 31.498 14.784 -18.722 1.00 84.31 123 GLY A C 1
ATOM 904 O O . GLY A 1 123 ? 32.458 14.423 -18.028 1.00 84.31 123 GLY A O 1
ATOM 905 N N . GLN A 1 124 ? 31.248 16.067 -18.976 1.00 84.25 124 GLN A N 1
ATOM 906 C CA . GLN A 1 124 ? 32.081 17.208 -18.572 1.00 84.25 124 GLN A CA 1
ATOM 907 C C . GLN A 1 124 ? 31.574 17.842 -17.266 1.00 84.25 124 GLN A C 1
ATOM 909 O O . GLN A 1 124 ? 31.120 18.987 -17.228 1.00 84.25 124 GLN A O 1
ATOM 914 N N . LEU A 1 125 ? 31.620 17.077 -16.169 1.00 80.81 125 LEU A N 1
ATOM 915 C CA . LEU A 1 125 ? 31.049 17.501 -14.879 1.00 80.81 125 LEU A CA 1
ATOM 916 C C . LEU A 1 125 ? 31.916 18.530 -14.126 1.00 80.81 125 LEU A C 1
ATOM 918 O O . LEU A 1 125 ? 31.382 19.357 -13.391 1.00 80.81 125 LEU A O 1
ATOM 922 N N . LEU A 1 126 ? 33.245 18.480 -14.284 1.00 76.38 126 LEU A N 1
ATOM 923 C CA . LEU A 1 126 ? 34.221 19.304 -13.550 1.00 76.38 126 LEU A CA 1
ATOM 924 C C . LEU A 1 126 ? 35.194 19.999 -14.521 1.00 76.38 126 LEU A C 1
ATOM 926 O O . LEU A 1 126 ? 36.397 19.736 -14.528 1.00 76.38 126 LEU A O 1
ATOM 930 N N . GLY A 1 127 ? 34.654 20.892 -15.354 1.00 70.00 127 GLY A N 1
ATOM 931 C CA . GLY A 1 127 ? 35.397 21.614 -16.393 1.00 70.00 127 GLY A CA 1
ATOM 932 C C . GLY A 1 127 ? 35.407 20.884 -17.739 1.00 70.00 127 GLY A C 1
ATOM 933 O O . GLY A 1 127 ? 34.591 20.005 -17.984 1.00 70.00 127 GLY A O 1
ATOM 934 N N . GLU A 1 128 ? 36.342 21.242 -18.621 1.00 71.81 128 GLU A N 1
ATOM 935 C CA . GLU A 1 128 ? 36.400 20.742 -20.011 1.00 71.81 128 GLU A CA 1
ATOM 936 C C . GLU A 1 128 ? 36.797 19.254 -20.134 1.00 71.81 128 GLU A C 1
ATOM 938 O O . GLU A 1 128 ? 36.624 18.630 -21.186 1.00 71.81 128 GLU A O 1
ATOM 943 N N . GLN A 1 129 ? 37.354 18.666 -19.069 1.00 78.25 129 GLN A N 1
ATOM 944 C CA . GLN A 1 129 ? 37.823 17.280 -19.062 1.00 78.25 129 GLN A CA 1
ATOM 945 C C . GLN A 1 129 ? 36.669 16.308 -18.811 1.00 78.25 129 GLN A C 1
ATOM 947 O O . GLN A 1 129 ? 35.925 16.435 -17.838 1.00 78.25 129 GLN A O 1
ATOM 952 N N . ARG A 1 130 ? 36.557 15.288 -19.666 1.00 79.62 130 ARG A N 1
ATOM 953 C CA . ARG A 1 130 ? 35.562 14.225 -19.503 1.00 79.62 130 ARG A CA 1
ATOM 954 C C . ARG A 1 130 ? 35.991 13.205 -18.449 1.00 79.62 130 ARG A C 1
ATOM 956 O O . ARG A 1 130 ? 37.126 12.719 -18.478 1.00 79.62 130 ARG A O 1
ATOM 963 N N . MET A 1 131 ? 35.085 12.858 -17.535 1.00 82.19 131 MET A N 1
ATOM 964 C CA . MET A 1 131 ? 35.356 11.899 -16.459 1.00 82.19 131 MET A CA 1
ATOM 965 C C . MET A 1 131 ? 35.132 10.455 -16.924 1.00 82.19 131 MET A C 1
ATOM 967 O O . MET A 1 131 ? 33.995 10.026 -17.109 1.00 82.19 131 MET A O 1
ATOM 971 N N . ARG A 1 132 ? 36.221 9.687 -17.059 1.00 85.38 132 ARG A N 1
ATOM 972 C CA . ARG A 1 132 ? 36.194 8.275 -17.481 1.00 85.38 132 ARG A CA 1
ATOM 973 C C . ARG A 1 132 ? 36.161 7.316 -16.295 1.00 85.38 132 ARG A C 1
ATOM 975 O O . ARG A 1 132 ? 36.958 7.464 -15.371 1.00 85.38 132 ARG A O 1
ATOM 982 N N . LEU A 1 133 ? 35.326 6.279 -16.370 1.00 85.19 133 LEU A N 1
ATOM 983 C CA . LEU A 1 133 ? 35.181 5.272 -15.305 1.00 85.19 133 LEU A CA 1
ATOM 984 C C . LEU A 1 133 ? 35.990 4.000 -15.533 1.00 85.19 133 LEU A C 1
ATOM 986 O O . LEU A 1 133 ? 36.187 3.230 -14.594 1.00 85.19 133 LEU A O 1
ATOM 990 N N . TRP A 1 134 ? 36.493 3.773 -16.748 1.00 86.44 134 TRP A N 1
ATOM 991 C CA . TRP A 1 134 ? 37.250 2.560 -17.075 1.00 86.44 134 TRP A CA 1
ATOM 992 C C . TRP A 1 134 ? 36.459 1.304 -16.652 1.00 86.44 134 TRP A C 1
ATOM 994 O O . TRP A 1 134 ? 35.262 1.221 -16.920 1.00 86.44 134 TRP A O 1
ATOM 1004 N N . LEU A 1 135 ? 37.087 0.339 -15.974 1.00 87.19 135 LEU A N 1
ATOM 1005 C CA . LEU A 1 135 ? 36.434 -0.904 -15.550 1.00 87.19 135 LEU A CA 1
ATOM 1006 C C . LEU A 1 135 ? 35.350 -0.694 -14.473 1.00 87.19 135 LEU A C 1
ATOM 1008 O O . LEU A 1 135 ? 34.426 -1.500 -14.385 1.00 87.19 135 LEU A O 1
ATOM 1012 N N . LEU A 1 136 ? 35.401 0.403 -13.702 1.00 91.00 136 LEU A N 1
ATOM 1013 C CA . LEU A 1 136 ? 34.339 0.751 -12.744 1.00 91.00 136 LEU A CA 1
ATOM 1014 C C . LEU A 1 136 ? 33.020 1.110 -13.442 1.00 91.00 136 LEU A C 1
ATOM 1016 O O . LEU A 1 136 ? 31.970 1.096 -12.804 1.00 91.00 136 LEU A O 1
ATOM 1020 N N . GLY A 1 137 ? 33.046 1.372 -14.750 1.00 92.38 137 GLY A N 1
ATOM 1021 C CA . GLY A 1 137 ? 31.843 1.625 -15.531 1.00 92.38 137 GLY A CA 1
ATOM 1022 C C . GLY A 1 137 ? 30.875 0.440 -15.555 1.00 92.38 137 GLY A C 1
ATOM 1023 O O . GLY A 1 137 ? 29.664 0.641 -15.547 1.00 92.38 137 GLY A O 1
ATOM 1024 N N . VAL A 1 138 ? 31.377 -0.800 -15.505 1.00 93.38 138 VAL A N 1
ATOM 1025 C CA . VAL A 1 138 ? 30.545 -2.018 -15.511 1.00 93.38 138 VAL A CA 1
ATOM 1026 C C . VAL A 1 138 ? 29.658 -2.123 -14.261 1.00 93.38 138 VAL A C 1
ATOM 1028 O O . VAL A 1 138 ? 28.436 -2.162 -14.422 1.00 93.38 138 VAL A O 1
ATOM 1031 N N . PRO A 1 139 ? 30.189 -2.120 -13.019 1.00 94.06 139 PRO A N 1
ATOM 1032 C CA . PRO A 1 139 ? 29.341 -2.166 -11.829 1.00 94.06 139 PRO A CA 1
ATOM 1033 C C . PRO A 1 139 ? 28.427 -0.940 -11.716 1.00 94.06 139 PRO A C 1
ATOM 1035 O O . PRO A 1 139 ? 27.278 -1.083 -11.305 1.00 94.06 139 PRO A O 1
ATOM 1038 N N . VAL A 1 140 ? 28.882 0.245 -12.145 1.00 93.75 140 VAL A N 1
ATOM 1039 C CA . VAL A 1 140 ? 28.033 1.449 -12.198 1.00 93.75 140 VAL A CA 1
ATOM 1040 C C . VAL A 1 140 ? 26.858 1.259 -13.156 1.00 93.75 140 VAL A C 1
ATOM 1042 O O . VAL A 1 140 ? 25.737 1.615 -12.813 1.00 93.75 140 VAL A O 1
ATOM 1045 N N . THR A 1 141 ? 27.083 0.641 -14.316 1.00 95.56 141 THR A N 1
ATOM 1046 C CA . THR A 1 141 ? 26.025 0.330 -15.292 1.00 95.56 141 THR A CA 1
ATOM 1047 C C . THR A 1 141 ? 25.005 -0.638 -14.712 1.00 95.56 141 THR A C 1
ATOM 1049 O O . THR A 1 141 ? 23.809 -0.392 -14.822 1.00 95.56 141 THR A O 1
ATOM 1052 N N . ILE A 1 142 ? 25.460 -1.707 -14.050 1.00 95.25 142 ILE A N 1
ATOM 1053 C CA . ILE A 1 142 ? 24.571 -2.682 -13.403 1.00 95.25 142 ILE A CA 1
ATOM 1054 C C . ILE A 1 142 ? 23.688 -1.993 -12.363 1.00 95.25 142 ILE A C 1
ATOM 1056 O O . ILE A 1 142 ? 22.469 -2.134 -12.408 1.00 95.25 142 ILE A O 1
ATOM 1060 N N . VAL A 1 143 ? 24.282 -1.190 -11.477 1.00 93.62 143 VAL A N 1
ATOM 1061 C CA . VAL A 1 143 ? 23.533 -0.452 -10.452 1.00 93.62 143 VAL A CA 1
ATOM 1062 C C . VAL A 1 143 ? 22.582 0.572 -11.074 1.00 93.62 143 VAL A C 1
ATOM 1064 O O . VAL A 1 143 ? 21.450 0.694 -10.616 1.00 93.62 143 VAL A O 1
ATOM 1067 N N . ALA A 1 144 ? 23.000 1.288 -12.119 1.00 94.12 144 ALA A N 1
ATOM 1068 C CA . ALA A 1 144 ? 22.170 2.291 -12.782 1.00 94.12 144 ALA A CA 1
ATOM 1069 C C . ALA A 1 144 ? 20.962 1.664 -13.493 1.00 94.12 144 ALA A C 1
ATOM 1071 O O . ALA A 1 144 ? 19.844 2.159 -13.345 1.00 94.12 144 ALA A O 1
ATOM 1072 N N . VAL A 1 145 ? 21.165 0.561 -14.223 1.00 96.88 145 VAL A N 1
ATOM 1073 C CA . VAL A 1 145 ? 20.078 -0.137 -14.924 1.00 96.88 145 VAL A CA 1
ATOM 1074 C C . VAL A 1 145 ? 19.106 -0.758 -13.924 1.00 96.88 145 VAL A C 1
ATOM 1076 O O . VAL A 1 145 ? 17.914 -0.485 -14.017 1.00 96.88 145 VAL A O 1
ATOM 1079 N N . ILE A 1 146 ? 19.595 -1.506 -12.928 1.00 95.12 146 ILE A N 1
ATOM 1080 C CA . ILE A 1 146 ? 18.752 -2.085 -11.865 1.00 95.12 146 ILE A CA 1
ATOM 1081 C C . ILE A 1 146 ? 18.009 -0.983 -11.099 1.00 95.12 146 ILE A C 1
ATOM 1083 O O . ILE A 1 146 ? 16.813 -1.089 -10.834 1.00 95.12 146 ILE A O 1
ATOM 1087 N N . GLY A 1 147 ? 18.697 0.112 -10.773 1.00 92.62 147 GLY A N 1
ATOM 1088 C CA . GLY A 1 147 ? 18.105 1.256 -10.091 1.00 92.62 147 GLY A CA 1
ATOM 1089 C C . GLY A 1 147 ? 16.944 1.864 -10.875 1.00 92.62 147 GLY A C 1
ATOM 1090 O O . GLY A 1 147 ? 15.902 2.150 -10.286 1.00 92.62 147 GLY A O 1
ATOM 1091 N N . LEU A 1 148 ? 17.086 2.015 -12.196 1.00 94.75 148 LEU A N 1
ATOM 1092 C CA . LEU A 1 148 ? 16.024 2.559 -13.040 1.00 94.75 148 LEU A CA 1
ATOM 1093 C C . LEU A 1 148 ? 14.886 1.555 -13.282 1.00 94.75 148 LEU A C 1
ATOM 1095 O O . LEU A 1 148 ? 13.724 1.960 -13.271 1.00 94.75 148 LEU A O 1
ATOM 1099 N N . VAL A 1 149 ? 15.195 0.261 -13.431 1.00 95.25 149 VAL A N 1
ATOM 1100 C CA . VAL A 1 149 ? 14.204 -0.832 -13.458 1.00 95.25 149 VAL A CA 1
ATOM 1101 C C . VAL A 1 149 ? 13.321 -0.768 -12.215 1.00 95.25 149 VAL A C 1
ATOM 1103 O O . VAL A 1 149 ? 12.099 -0.660 -12.320 1.00 95.25 149 VAL A O 1
ATOM 1106 N N . ASN A 1 150 ? 13.940 -0.720 -11.036 1.00 90.31 150 ASN A N 1
ATOM 1107 C CA . ASN A 1 150 ? 13.219 -0.633 -9.776 1.00 90.31 150 ASN A CA 1
ATOM 1108 C C . ASN A 1 150 ? 12.460 0.699 -9.629 1.00 90.31 150 ASN A C 1
ATOM 1110 O O . ASN A 1 150 ? 11.338 0.709 -9.132 1.00 90.31 150 ASN A O 1
ATOM 1114 N N . ALA A 1 151 ? 13.013 1.822 -10.103 1.00 91.62 151 ALA A N 1
ATOM 1115 C CA . ALA A 1 151 ? 12.326 3.115 -10.072 1.00 91.62 151 ALA A CA 1
ATOM 1116 C C . ALA A 1 151 ? 11.015 3.106 -10.878 1.00 91.62 151 ALA A C 1
ATOM 1118 O O . ALA A 1 151 ? 9.996 3.594 -10.391 1.00 91.62 151 ALA A O 1
ATOM 1119 N N . PHE A 1 152 ? 11.010 2.514 -12.078 1.00 92.25 152 PHE A N 1
ATOM 1120 C CA . PHE A 1 152 ? 9.782 2.348 -12.862 1.00 92.25 152 PHE A CA 1
ATOM 1121 C C . PHE A 1 152 ? 8.821 1.333 -12.239 1.00 92.25 152 PHE A C 1
ATOM 1123 O O . PHE A 1 152 ? 7.616 1.586 -12.247 1.00 92.25 152 PHE A O 1
ATOM 1130 N N . ASN A 1 153 ? 9.325 0.251 -11.634 1.00 89.12 153 ASN A N 1
ATOM 1131 C CA . ASN A 1 153 ? 8.478 -0.700 -10.910 1.00 89.12 153 ASN A CA 1
ATOM 1132 C C . ASN A 1 153 ? 7.737 -0.039 -9.735 1.00 89.12 153 ASN A C 1
ATOM 1134 O O . ASN A 1 153 ? 6.545 -0.245 -9.538 1.00 89.12 153 ASN A O 1
ATOM 1138 N N . MET A 1 154 ? 8.408 0.851 -8.999 1.00 84.69 154 MET A N 1
ATOM 1139 C CA . MET A 1 154 ? 7.812 1.586 -7.874 1.00 84.69 154 MET A CA 1
ATOM 1140 C C . MET A 1 154 ? 6.795 2.668 -8.292 1.00 84.69 154 MET A C 1
ATOM 1142 O O . MET A 1 154 ? 6.012 3.125 -7.455 1.00 84.69 154 MET A O 1
ATOM 1146 N N . LEU A 1 155 ? 6.800 3.107 -9.557 1.00 83.31 155 LEU A N 1
ATOM 1147 C CA . LEU A 1 155 ? 5.851 4.101 -10.072 1.00 83.31 155 LEU A CA 1
ATOM 1148 C C . LEU A 1 155 ? 4.474 3.515 -10.407 1.00 83.31 155 LEU A C 1
ATOM 1150 O O . LEU A 1 155 ? 3.521 4.289 -10.522 1.00 83.31 155 LEU A O 1
ATOM 1154 N N . ASP A 1 156 ? 4.337 2.195 -10.558 1.00 74.31 156 ASP A N 1
ATOM 1155 C CA . ASP A 1 156 ? 3.082 1.537 -10.957 1.00 74.31 156 ASP A CA 1
ATOM 1156 C C . ASP A 1 156 ? 2.081 1.401 -9.788 1.00 74.31 156 ASP A C 1
ATOM 1158 O O . ASP A 1 156 ? 1.614 0.322 -9.437 1.00 74.31 156 ASP A O 1
ATOM 1162 N N . GLY A 1 157 ? 1.784 2.524 -9.122 1.00 76.81 157 GLY A N 1
ATOM 1163 C CA . GLY A 1 157 ? 0.916 2.580 -7.938 1.00 76.81 157 GLY A CA 1
ATOM 1164 C C . GLY A 1 157 ? -0.496 3.126 -8.179 1.00 76.81 157 GLY A C 1
ATOM 1165 O O . GLY A 1 157 ? -1.365 2.980 -7.317 1.00 76.81 157 GLY A O 1
ATOM 1166 N N . ILE A 1 158 ? -0.745 3.762 -9.329 1.00 87.56 158 ILE A N 1
ATOM 1167 C CA . ILE A 1 158 ? -2.076 4.218 -9.769 1.00 87.56 158 ILE A CA 1
ATOM 1168 C C . ILE A 1 158 ? -2.255 3.952 -11.268 1.00 87.56 158 ILE A C 1
ATOM 1170 O O . ILE A 1 158 ? -1.293 4.050 -12.032 1.00 87.56 158 ILE A O 1
ATOM 1174 N N . ASP A 1 159 ? -3.498 3.690 -11.687 1.00 89.12 159 ASP A N 1
ATOM 1175 C CA . ASP A 1 159 ? -3.846 3.450 -13.092 1.00 89.12 159 ASP A CA 1
ATOM 1176 C C . ASP A 1 159 ? -3.268 4.541 -14.012 1.00 89.12 159 ASP A C 1
ATOM 1178 O O . ASP A 1 159 ? -3.481 5.739 -13.812 1.00 89.12 159 ASP A O 1
ATOM 1182 N N . GLY A 1 160 ? -2.546 4.113 -15.043 1.00 91.25 160 GLY A N 1
ATOM 1183 C CA . GLY A 1 160 ? -1.983 4.947 -16.097 1.00 91.25 160 GLY A CA 1
ATOM 1184 C C . GLY A 1 160 ? -0.639 5.596 -15.779 1.00 91.25 160 GLY A C 1
ATOM 1185 O O . GLY A 1 160 ? -0.019 6.116 -16.707 1.00 91.25 160 GLY A O 1
ATOM 1186 N N . LEU A 1 161 ? -0.150 5.574 -14.532 1.00 93.38 161 LEU A N 1
ATOM 1187 C CA . LEU A 1 161 ? 1.027 6.362 -14.143 1.00 93.38 161 LEU A CA 1
ATOM 1188 C C . LEU A 1 161 ? 2.327 5.860 -14.768 1.00 93.38 161 LEU A C 1
ATOM 1190 O O . LEU A 1 161 ? 2.973 6.618 -15.490 1.00 93.38 161 LEU A O 1
ATOM 1194 N N . ALA A 1 162 ? 2.699 4.599 -14.542 1.00 93.06 162 ALA A N 1
ATOM 1195 C CA . ALA A 1 162 ? 3.941 4.055 -15.089 1.00 93.06 162 ALA A CA 1
ATOM 1196 C C . ALA A 1 162 ? 3.940 4.068 -16.632 1.00 93.06 162 ALA A C 1
ATOM 1198 O O . ALA A 1 162 ? 4.937 4.445 -17.246 1.00 93.06 162 ALA A O 1
ATOM 1199 N N . GLY A 1 163 ? 2.793 3.780 -17.264 1.00 94.94 163 GLY A N 1
ATOM 1200 C CA . GLY A 1 163 ? 2.640 3.848 -18.722 1.00 94.94 163 GLY A CA 1
ATOM 1201 C C . GLY A 1 163 ? 2.780 5.269 -19.281 1.00 94.94 163 GLY A C 1
ATOM 1202 O O . GLY A 1 163 ? 3.522 5.484 -20.238 1.00 94.94 163 GLY A O 1
ATOM 1203 N N . SER A 1 164 ? 2.125 6.256 -18.662 1.00 96.81 164 SER A N 1
ATOM 1204 C CA . SER A 1 164 ? 2.214 7.658 -19.098 1.00 96.81 164 SER A CA 1
ATOM 1205 C C . SER A 1 164 ? 3.612 8.233 -18.871 1.00 96.81 164 SER A C 1
ATOM 1207 O O . SER A 1 164 ? 4.142 8.916 -19.743 1.00 96.81 164 SER A O 1
ATOM 1209 N N . MET A 1 165 ? 4.242 7.925 -17.733 1.00 97.12 165 MET A N 1
ATOM 1210 C CA . MET A 1 165 ? 5.608 8.367 -17.444 1.00 97.12 165 MET A CA 1
ATOM 1211 C C . MET A 1 165 ? 6.630 7.748 -18.396 1.00 97.12 165 MET A C 1
ATOM 1213 O O . MET A 1 165 ? 7.532 8.451 -18.844 1.00 97.12 165 MET A O 1
ATOM 1217 N N . ALA A 1 166 ? 6.464 6.479 -18.774 1.00 97.50 166 ALA A N 1
ATOM 1218 C CA . ALA A 1 166 ? 7.283 5.859 -19.809 1.00 97.50 166 ALA A CA 1
ATOM 1219 C C . ALA A 1 166 ? 7.146 6.590 -21.150 1.00 97.50 166 ALA A C 1
ATOM 1221 O O . ALA A 1 166 ? 8.151 6.913 -21.775 1.00 97.50 166 ALA A O 1
ATOM 1222 N N . MET A 1 167 ? 5.919 6.918 -21.569 1.00 97.88 167 MET A N 1
ATOM 1223 C CA . MET A 1 167 ? 5.679 7.685 -22.795 1.00 97.88 167 MET A CA 1
ATOM 1224 C C . MET A 1 167 ? 6.301 9.088 -22.735 1.00 97.88 167 MET A C 1
ATOM 1226 O O . MET A 1 167 ? 6.888 9.521 -23.725 1.00 97.88 167 MET A O 1
ATOM 1230 N N . VAL A 1 168 ? 6.247 9.773 -21.584 1.00 98.19 168 VAL A N 1
ATOM 1231 C CA . VAL A 1 168 ? 6.952 11.053 -21.369 1.00 98.19 168 VAL A CA 1
ATOM 1232 C C . VAL A 1 168 ? 8.464 10.875 -21.518 1.00 98.19 168 VAL A C 1
ATOM 1234 O O . VAL A 1 168 ? 9.090 11.647 -22.241 1.00 98.19 168 VAL A O 1
ATOM 1237 N N . SER A 1 169 ? 9.054 9.847 -20.904 1.00 98.06 169 SER A N 1
ATOM 1238 C CA . SER A 1 169 ? 10.488 9.564 -21.026 1.00 98.06 169 SER A CA 1
ATOM 1239 C C . SER A 1 169 ? 10.899 9.219 -22.456 1.00 98.06 169 SER A C 1
ATOM 1241 O O . SER A 1 169 ? 11.900 9.738 -22.939 1.00 98.06 169 SER A O 1
ATOM 1243 N N . ILE A 1 170 ? 10.113 8.410 -23.172 1.00 98.19 170 ILE A N 1
ATOM 1244 C CA . ILE A 1 170 ? 10.351 8.111 -24.589 1.00 98.19 170 ILE A CA 1
ATOM 1245 C C . ILE A 1 170 ? 10.292 9.395 -25.423 1.00 98.19 170 ILE A C 1
ATOM 1247 O O . ILE A 1 170 ? 11.203 9.660 -26.205 1.00 98.19 170 ILE A O 1
ATOM 1251 N N . ALA A 1 171 ? 9.249 10.209 -25.247 1.00 97.62 171 ALA A N 1
ATOM 1252 C CA . ALA A 1 171 ? 9.093 11.465 -25.972 1.00 97.62 171 ALA A CA 1
ATOM 1253 C C . ALA A 1 171 ? 10.248 12.436 -25.683 1.00 97.62 171 ALA A C 1
ATOM 1255 O O . ALA A 1 171 ? 10.758 13.063 -26.609 1.00 97.62 171 ALA A O 1
ATOM 1256 N N . ALA A 1 172 ? 10.705 12.513 -24.429 1.00 97.12 172 ALA A N 1
ATOM 1257 C CA . ALA A 1 172 ? 11.875 13.292 -24.047 1.00 97.12 172 ALA A CA 1
ATOM 1258 C C . ALA A 1 172 ? 13.141 12.780 -24.749 1.00 97.12 172 ALA A C 1
ATOM 1260 O O . ALA A 1 172 ? 13.827 13.561 -25.398 1.00 97.12 172 ALA A O 1
ATOM 1261 N N . ILE A 1 173 ? 13.416 11.472 -24.723 1.00 96.44 173 ILE A N 1
ATOM 1262 C CA . ILE A 1 173 ? 14.587 10.897 -25.405 1.00 96.44 173 ILE A CA 1
ATOM 1263 C C . ILE A 1 173 ? 14.553 11.206 -26.907 1.00 96.44 173 ILE A C 1
ATOM 1265 O O . ILE A 1 173 ? 15.558 11.639 -27.468 1.00 96.44 173 ILE A O 1
ATOM 1269 N N . LEU A 1 174 ? 13.398 11.034 -27.558 1.00 94.12 174 LEU A N 1
ATOM 1270 C CA . LEU A 1 174 ? 13.224 11.345 -28.980 1.00 94.12 174 LEU A CA 1
ATOM 1271 C C . LEU A 1 174 ? 13.401 12.843 -29.279 1.00 94.12 174 LEU A C 1
ATOM 1273 O O . LEU A 1 174 ? 13.909 13.189 -30.342 1.00 94.12 174 LEU A O 1
ATOM 1277 N N . LEU A 1 175 ? 13.000 13.722 -28.355 1.00 93.81 175 LEU A N 1
ATOM 1278 C CA . LEU A 1 175 ? 13.146 15.173 -28.479 1.00 93.81 175 LEU A CA 1
ATOM 1279 C C . LEU A 1 175 ? 14.602 15.632 -28.306 1.00 93.81 175 LEU A C 1
ATOM 1281 O O . LEU A 1 175 ? 15.055 16.519 -29.030 1.00 93.81 175 LEU A O 1
ATOM 1285 N N . PHE A 1 176 ? 15.327 15.058 -27.344 1.00 91.75 176 PHE A N 1
ATOM 1286 C CA . PHE A 1 176 ? 16.727 15.393 -27.076 1.00 91.75 176 PHE A CA 1
ATOM 1287 C C . PHE A 1 176 ? 17.690 14.795 -28.099 1.00 91.75 176 PHE A C 1
ATOM 1289 O O . PHE A 1 176 ? 18.756 15.369 -28.326 1.00 91.75 176 PHE A O 1
ATOM 1296 N N . ALA A 1 177 ? 17.334 13.652 -28.694 1.00 87.44 177 ALA A N 1
ATOM 1297 C CA . ALA A 1 177 ? 18.182 12.946 -29.641 1.00 87.44 177 ALA A CA 1
ATOM 1298 C C . ALA A 1 177 ? 18.603 13.868 -30.793 1.00 87.44 177 ALA A C 1
ATOM 1300 O O . ALA A 1 177 ? 17.799 14.260 -31.643 1.00 87.44 177 ALA A O 1
ATOM 1301 N N . GLN A 1 178 ? 19.892 14.205 -30.825 1.00 79.75 178 GLN A N 1
ATOM 1302 C CA . GLN A 1 178 ? 20.412 15.163 -31.791 1.00 79.75 178 GLN A CA 1
ATOM 1303 C C . GLN A 1 178 ? 20.357 14.598 -33.222 1.00 79.75 178 GLN A C 1
ATOM 1305 O O . GLN A 1 178 ? 20.721 13.429 -33.447 1.00 79.75 178 GLN A O 1
ATOM 1310 N N . PRO A 1 179 ? 19.954 15.414 -34.216 1.00 74.00 179 PRO A N 1
ATOM 1311 C CA . PRO A 1 179 ? 20.052 15.047 -35.620 1.00 74.00 179 PRO A CA 1
ATOM 1312 C C . PRO A 1 179 ? 21.507 14.757 -36.002 1.00 74.00 179 PRO A C 1
ATOM 1314 O O . PRO A 1 179 ? 22.429 15.472 -35.624 1.00 74.00 179 PRO A O 1
ATOM 1317 N N . GLY A 1 180 ? 21.716 13.703 -36.778 1.00 65.50 180 GLY A N 1
ATOM 1318 C CA . GLY A 1 180 ? 23.034 13.258 -37.232 1.00 65.50 180 GLY A CA 1
ATOM 1319 C C . GLY A 1 180 ? 22.913 11.884 -37.886 1.00 65.50 180 GLY A C 1
ATOM 1320 O O . GLY A 1 180 ? 21.943 11.189 -37.595 1.00 65.50 180 GLY A O 1
ATOM 1321 N N . GLY A 1 181 ? 23.861 11.493 -38.746 1.00 66.19 181 GLY A N 1
ATOM 1322 C CA . GLY A 1 181 ? 23.969 10.155 -39.365 1.00 66.19 181 GLY A CA 1
ATOM 1323 C C . GLY A 1 181 ? 22.654 9.430 -39.729 1.00 66.19 181 GLY A C 1
ATOM 1324 O O . GLY A 1 181 ? 21.618 10.043 -39.966 1.00 66.19 181 GLY A O 1
ATOM 1325 N N . GLY A 1 182 ? 22.687 8.095 -39.768 1.00 68.50 182 GLY A N 1
ATOM 1326 C CA . GLY A 1 182 ? 21.464 7.281 -39.741 1.00 68.50 182 GLY A CA 1
ATOM 1327 C C . GLY A 1 182 ? 20.828 7.294 -38.347 1.00 68.50 182 GLY A C 1
ATOM 1328 O O . GLY A 1 182 ? 21.530 7.500 -37.354 1.00 68.50 182 GLY A O 1
ATOM 1329 N N . ALA A 1 183 ? 19.513 7.081 -38.253 1.00 68.44 183 ALA A N 1
ATOM 1330 C CA . ALA A 1 183 ? 18.842 6.941 -36.961 1.00 68.44 183 ALA A CA 1
ATOM 1331 C C . ALA A 1 183 ? 19.331 5.655 -36.263 1.00 68.44 183 ALA A C 1
ATOM 1333 O O . ALA A 1 183 ? 19.215 4.582 -36.860 1.00 68.44 183 ALA A O 1
ATOM 1334 N N . PRO A 1 184 ? 19.875 5.724 -35.032 1.00 83.12 184 PRO A N 1
ATOM 1335 C CA . PRO A 1 184 ? 20.203 4.520 -34.276 1.00 83.12 184 PRO A CA 1
ATOM 1336 C C . PRO A 1 184 ? 18.954 3.652 -34.097 1.00 83.12 184 PRO A C 1
ATOM 1338 O O . PRO A 1 184 ? 17.875 4.194 -33.837 1.00 83.12 184 PRO A O 1
ATOM 1341 N N . GLY A 1 185 ? 19.083 2.324 -34.183 1.00 90.06 185 GLY A N 1
ATOM 1342 C CA . GLY A 1 185 ? 17.932 1.424 -34.081 1.00 90.06 185 GLY A CA 1
ATOM 1343 C C . GLY A 1 185 ? 17.185 1.559 -32.754 1.00 90.06 185 GLY A C 1
ATOM 1344 O O . GLY A 1 185 ? 15.974 1.371 -32.717 1.00 90.06 185 GLY A O 1
ATOM 1345 N N . VAL A 1 186 ? 17.862 1.997 -31.688 1.00 93.38 186 VAL A N 1
ATOM 1346 C CA . VAL A 1 186 ? 17.243 2.337 -30.397 1.00 93.38 186 VAL A CA 1
ATOM 1347 C C . VAL A 1 186 ? 16.150 3.403 -30.532 1.00 93.38 186 VAL A C 1
ATOM 1349 O O . VAL A 1 186 ? 15.094 3.258 -29.929 1.00 93.38 186 VAL A O 1
ATOM 1352 N N . LEU A 1 187 ? 16.337 4.446 -31.351 1.00 92.94 187 LEU A N 1
ATOM 1353 C CA . LEU A 1 187 ? 15.293 5.465 -31.549 1.00 92.94 187 LEU A CA 1
ATOM 1354 C C . LEU A 1 187 ? 14.070 4.882 -32.274 1.00 92.94 187 LEU A C 1
ATOM 1356 O O . LEU A 1 187 ? 12.937 5.244 -31.957 1.00 92.94 187 LEU A O 1
ATOM 1360 N N . LEU A 1 188 ? 14.291 3.947 -33.207 1.00 92.31 188 LEU A N 1
ATOM 1361 C CA . LEU A 1 188 ? 13.216 3.219 -33.890 1.00 92.31 188 LEU A CA 1
ATOM 1362 C C . LEU A 1 188 ? 12.463 2.312 -32.907 1.00 92.31 188 LEU A C 1
ATOM 1364 O O . LEU A 1 188 ? 11.235 2.343 -32.876 1.00 92.31 188 LEU A O 1
ATOM 1368 N N . LEU A 1 189 ? 13.191 1.565 -32.067 1.00 95.75 189 LEU A N 1
ATOM 1369 C CA . LEU A 1 189 ? 12.637 0.760 -30.975 1.00 95.75 189 LEU A CA 1
ATOM 1370 C C . LEU A 1 189 ? 11.755 1.604 -30.058 1.00 95.75 189 LEU A C 1
ATOM 1372 O O . LEU A 1 189 ? 10.614 1.226 -29.815 1.00 95.75 189 LEU A O 1
ATOM 1376 N N . LEU A 1 190 ? 12.246 2.752 -29.589 1.00 96.56 190 LEU A N 1
ATOM 1377 C CA . LEU A 1 190 ? 11.487 3.625 -28.698 1.00 96.56 190 LEU A CA 1
ATOM 1378 C C . LEU A 1 190 ? 10.216 4.166 -29.362 1.00 96.56 190 LEU A C 1
ATOM 1380 O O . LEU A 1 190 ? 9.161 4.187 -28.734 1.00 96.56 190 LEU A O 1
ATOM 1384 N N . GLN A 1 191 ? 10.277 4.549 -30.640 1.00 95.38 191 GLN A N 1
ATOM 1385 C CA . GLN A 1 191 ? 9.095 5.005 -31.373 1.00 95.38 191 GLN A CA 1
ATOM 1386 C C . GLN A 1 191 ? 8.060 3.882 -31.577 1.00 95.38 191 GLN A C 1
ATOM 1388 O O . GLN A 1 191 ? 6.853 4.116 -31.471 1.00 95.38 191 GLN A O 1
ATOM 1393 N N . ILE A 1 192 ? 8.511 2.660 -31.865 1.00 96.75 192 ILE A N 1
ATOM 1394 C CA . ILE A 1 192 ? 7.636 1.489 -32.001 1.00 96.75 192 ILE A CA 1
ATOM 1395 C C . ILE A 1 192 ? 7.025 1.121 -30.645 1.00 96.75 192 ILE A C 1
ATOM 1397 O O . ILE A 1 192 ? 5.817 0.911 -30.572 1.00 96.75 192 ILE A O 1
ATOM 1401 N N . LEU A 1 193 ? 7.823 1.117 -29.574 1.00 98.00 193 LEU A N 1
ATOM 1402 C CA . LEU A 1 193 ? 7.364 0.867 -28.210 1.00 98.00 193 LEU A CA 1
ATOM 1403 C C . LEU A 1 193 ? 6.327 1.908 -27.774 1.00 98.00 193 LEU A C 1
ATOM 1405 O O . LEU A 1 193 ? 5.279 1.538 -27.254 1.00 98.00 193 LEU A O 1
ATOM 1409 N N . PHE A 1 194 ? 6.559 3.195 -28.058 1.00 98.19 194 PHE A N 1
ATOM 1410 C CA . PHE A 1 194 ? 5.587 4.259 -27.791 1.00 98.19 194 PHE A CA 1
ATOM 1411 C C . PHE A 1 194 ? 4.231 3.949 -28.435 1.00 98.19 194 PHE A C 1
ATOM 1413 O O . PHE A 1 194 ? 3.202 4.019 -27.768 1.00 98.19 194 PHE A O 1
ATOM 1420 N N . ALA A 1 195 ? 4.223 3.551 -29.713 1.00 98.06 195 ALA A N 1
ATOM 1421 C CA . ALA A 1 195 ? 2.997 3.174 -30.415 1.00 98.06 195 ALA A CA 1
ATOM 1422 C C . ALA A 1 195 ? 2.359 1.894 -29.844 1.00 98.06 195 ALA A C 1
ATOM 1424 O O . ALA A 1 195 ? 1.139 1.831 -29.684 1.00 98.06 195 ALA A O 1
ATOM 1425 N N . ALA A 1 196 ? 3.175 0.898 -29.488 1.00 98.06 196 ALA A N 1
ATOM 1426 C CA . ALA A 1 196 ? 2.728 -0.353 -28.884 1.00 98.06 196 ALA A CA 1
ATOM 1427 C C . ALA A 1 196 ? 2.077 -0.143 -27.507 1.00 98.06 196 ALA A C 1
ATOM 1429 O O . ALA A 1 196 ? 1.205 -0.922 -27.139 1.00 98.06 196 ALA A O 1
ATOM 1430 N N . MET A 1 197 ? 2.462 0.893 -26.756 1.00 97.88 197 MET A N 1
ATOM 1431 C CA . MET A 1 197 ? 1.917 1.194 -25.427 1.00 97.88 197 MET A CA 1
ATOM 1432 C C . MET A 1 197 ? 0.561 1.914 -25.454 1.00 97.88 197 MET A C 1
ATOM 1434 O O . MET A 1 197 ? -0.163 1.855 -24.460 1.00 97.88 197 MET A O 1
ATOM 1438 N N . ILE A 1 198 ? 0.178 2.552 -26.569 1.00 97.38 198 ILE A N 1
ATOM 1439 C CA . ILE A 1 198 ? -1.079 3.320 -26.669 1.00 97.38 198 ILE A CA 1
ATOM 1440 C C . ILE A 1 198 ? -2.314 2.450 -26.352 1.00 97.38 198 ILE A C 1
ATOM 1442 O O . ILE A 1 198 ? -3.076 2.831 -25.460 1.00 97.38 198 ILE A O 1
ATOM 1446 N N . PRO A 1 199 ? -2.520 1.267 -26.978 1.00 96.62 199 PRO A N 1
ATOM 1447 C CA . PRO A 1 199 ? -3.664 0.409 -26.661 1.00 96.62 199 PRO A CA 1
ATOM 1448 C C . PRO A 1 199 ? -3.691 -0.029 -25.198 1.00 96.62 199 PRO A C 1
ATOM 1450 O O . PRO A 1 199 ? -4.753 -0.052 -24.578 1.00 96.62 199 PRO A O 1
ATOM 1453 N N . TYR A 1 200 ? -2.519 -0.350 -24.639 1.00 95.62 200 TYR A N 1
ATOM 1454 C CA . TYR A 1 200 ? -2.391 -0.710 -23.231 1.00 95.62 200 TYR A CA 1
ATOM 1455 C C . TYR A 1 200 ? -2.859 0.437 -22.332 1.00 95.62 200 TYR A C 1
ATOM 1457 O O . TYR A 1 200 ? -3.703 0.214 -21.467 1.00 95.62 200 TYR A O 1
ATOM 1465 N N . LEU A 1 201 ? -2.360 1.657 -22.556 1.00 95.50 201 LEU A N 1
ATOM 1466 C CA . LEU A 1 201 ? -2.680 2.812 -21.723 1.00 95.50 201 LEU A CA 1
ATOM 1467 C C . LEU A 1 201 ? -4.181 3.136 -21.759 1.00 95.50 201 LEU A C 1
ATOM 1469 O O . LEU A 1 201 ? -4.779 3.376 -20.710 1.00 95.50 201 LEU A O 1
ATOM 1473 N N . CYS A 1 202 ? -4.809 3.072 -22.937 1.00 94.81 202 CYS A N 1
ATOM 1474 C CA . CYS A 1 202 ? -6.252 3.272 -23.078 1.00 94.81 202 CYS A CA 1
ATOM 1475 C C . CYS A 1 202 ? -7.058 2.256 -22.250 1.00 94.81 202 CYS A C 1
ATOM 1477 O O . CYS A 1 202 ? -7.938 2.646 -21.478 1.00 94.81 202 CYS A O 1
ATOM 1479 N N . VAL A 1 203 ? -6.731 0.963 -22.358 1.00 93.44 203 VAL A N 1
ATOM 1480 C CA . VAL A 1 203 ? -7.440 -0.104 -21.629 1.00 93.44 203 VAL A CA 1
ATOM 1481 C C . VAL A 1 203 ? -7.137 -0.060 -20.130 1.00 93.44 203 VAL A C 1
ATOM 1483 O O . VAL A 1 203 ? -8.027 -0.296 -19.314 1.00 93.44 203 VAL A O 1
ATOM 1486 N N . ASN A 1 204 ? -5.913 0.290 -19.738 1.00 94.25 204 ASN A N 1
ATOM 1487 C CA . ASN A 1 204 ? -5.511 0.457 -18.343 1.00 94.25 204 ASN A CA 1
ATOM 1488 C C . ASN A 1 204 ? -6.290 1.592 -17.649 1.00 94.25 204 ASN A C 1
ATOM 1490 O O . ASN A 1 204 ? -6.767 1.417 -16.529 1.00 94.25 204 ASN A O 1
ATOM 1494 N N . LEU A 1 205 ? -6.534 2.701 -18.355 1.00 92.06 205 LEU A N 1
ATOM 1495 C CA . LEU A 1 205 ? -7.378 3.809 -17.886 1.00 92.06 205 LEU A CA 1
ATOM 1496 C C . LEU A 1 205 ? -8.890 3.500 -17.915 1.00 92.06 205 LEU A C 1
ATOM 1498 O O . LEU A 1 205 ? -9.693 4.300 -17.426 1.00 92.06 205 LEU A O 1
ATOM 1502 N N . GLY A 1 206 ? -9.284 2.331 -18.430 1.00 87.12 206 GLY A N 1
ATOM 1503 C CA . GLY A 1 206 ? -10.662 1.836 -18.439 1.00 87.12 206 GLY A CA 1
ATOM 1504 C C . GLY A 1 206 ? -11.455 2.134 -19.713 1.00 87.12 206 GLY A C 1
ATOM 1505 O O . GLY A 1 206 ? -12.667 1.947 -19.707 1.00 87.12 206 GLY A O 1
ATOM 1506 N N . TRP A 1 207 ? -10.821 2.579 -20.797 1.00 87.56 207 TRP A N 1
ATOM 1507 C CA . TRP A 1 207 ? -11.496 2.797 -22.079 1.00 87.56 207 TRP A CA 1
ATOM 1508 C C . TRP A 1 207 ? -11.453 1.539 -22.972 1.00 87.56 207 TRP A C 1
ATOM 1510 O O . TRP A 1 207 ? -10.424 0.857 -22.995 1.00 87.56 207 TRP A O 1
ATOM 1520 N N . PRO A 1 208 ? -12.508 1.226 -23.754 1.00 81.25 208 PRO A N 1
ATOM 1521 C CA . PRO A 1 208 ? -13.822 1.886 -23.793 1.00 81.25 208 PRO A CA 1
ATOM 1522 C C . PRO A 1 208 ? -14.821 1.356 -22.750 1.00 81.25 208 PRO A C 1
ATOM 1524 O O . PRO A 1 208 ? -15.638 2.118 -22.245 1.00 81.25 208 PRO A O 1
ATOM 1527 N N . ASP A 1 209 ? -14.724 0.081 -22.369 1.00 80.00 209 ASP A N 1
ATOM 1528 C CA . ASP A 1 209 ? -15.826 -0.628 -21.693 1.00 80.00 209 ASP A CA 1
ATOM 1529 C C . ASP A 1 209 ? -15.633 -0.791 -20.170 1.00 80.00 209 ASP A C 1
ATOM 1531 O O . ASP A 1 209 ? -16.191 -1.703 -19.557 1.00 80.00 209 ASP A O 1
ATOM 1535 N N . GLY A 1 210 ? -14.743 -0.016 -19.543 1.00 79.12 210 GLY A N 1
ATOM 1536 C CA . GLY A 1 210 ? -14.421 -0.113 -18.109 1.00 79.12 210 GLY A CA 1
ATOM 1537 C C . GLY A 1 210 ? -13.590 -1.340 -17.704 1.00 79.12 210 GLY A C 1
ATOM 1538 O O . GLY A 1 210 ? -13.086 -1.411 -16.583 1.00 79.12 210 GLY A O 1
ATOM 1539 N N . ARG A 1 211 ? -13.402 -2.310 -18.607 1.00 83.44 211 ARG A N 1
ATOM 1540 C CA . ARG A 1 211 ? -12.585 -3.509 -18.375 1.00 83.44 211 ARG A CA 1
ATOM 1541 C C . ARG A 1 211 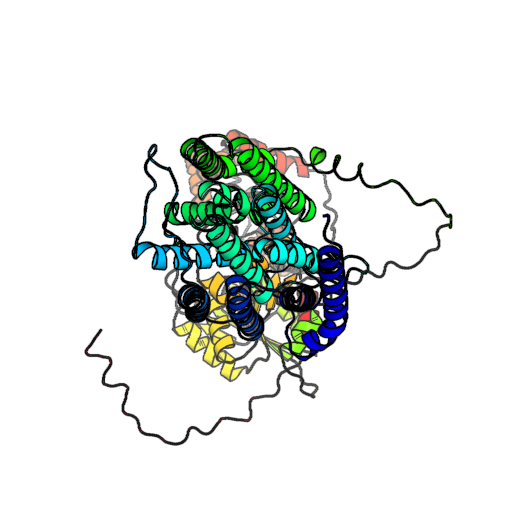? -11.109 -3.138 -18.445 1.00 83.44 211 ARG A C 1
ATOM 1543 O O . ARG A 1 211 ? -10.608 -2.850 -19.530 1.00 83.44 211 ARG A O 1
ATOM 1550 N N . LYS A 1 212 ? -10.399 -3.249 -17.325 1.00 88.75 212 LYS A N 1
ATOM 1551 C CA . LYS A 1 212 ? -8.981 -2.877 -17.214 1.00 88.75 212 LYS A CA 1
ATOM 1552 C C . LYS A 1 212 ? -8.024 -4.037 -17.493 1.00 88.75 212 LYS A C 1
ATOM 1554 O O . LYS A 1 212 ? -8.428 -5.204 -17.518 1.00 88.75 212 LYS A O 1
ATOM 1559 N N . ILE A 1 213 ? -6.768 -3.696 -17.758 1.00 90.69 213 ILE A N 1
ATOM 1560 C CA . ILE A 1 213 ? -5.603 -4.591 -17.735 1.00 90.69 213 ILE A CA 1
ATOM 1561 C C . ILE A 1 213 ? -4.476 -3.860 -17.017 1.00 90.69 213 ILE A C 1
ATOM 1563 O O . ILE A 1 213 ? -4.393 -2.634 -17.116 1.00 90.69 213 ILE A O 1
ATOM 1567 N N . PHE A 1 214 ? -3.608 -4.599 -16.347 1.00 91.31 214 PHE A N 1
ATOM 1568 C CA . PHE A 1 214 ? -2.411 -4.063 -15.709 1.00 91.31 214 PHE A CA 1
ATOM 1569 C C . PHE A 1 214 ? -1.166 -4.562 -16.424 1.00 91.31 214 PHE A C 1
ATOM 1571 O O . PHE A 1 214 ? -1.206 -5.589 -17.109 1.00 91.31 214 PHE A O 1
ATOM 1578 N N . MET A 1 215 ? -0.077 -3.798 -16.330 1.00 90.56 215 MET A N 1
ATOM 1579 C CA . MET A 1 215 ? 1.170 -4.183 -16.985 1.00 90.56 215 MET A CA 1
ATOM 1580 C C . MET A 1 215 ? 1.875 -5.344 -16.281 1.00 90.56 215 MET A C 1
ATOM 1582 O O . MET A 1 215 ? 2.517 -6.114 -16.993 1.00 90.56 215 MET A O 1
ATOM 1586 N N . GLY A 1 216 ? 1.690 -5.481 -14.961 1.00 89.12 216 GLY A N 1
ATOM 1587 C CA . GLY A 1 216 ? 2.394 -6.451 -14.114 1.00 89.12 216 GLY A CA 1
ATOM 1588 C C . GLY A 1 216 ? 3.869 -6.109 -13.927 1.00 89.12 216 GLY A C 1
ATOM 1589 O O . GLY A 1 216 ? 4.385 -5.207 -14.601 1.00 89.12 216 GLY A O 1
ATOM 1590 N N . ASP A 1 217 ? 4.557 -6.855 -13.062 1.00 89.62 217 ASP A N 1
ATOM 1591 C CA . ASP A 1 217 ? 5.996 -6.678 -12.841 1.00 89.62 217 ASP A CA 1
ATOM 1592 C C . ASP A 1 217 ? 6.770 -6.940 -14.146 1.00 89.62 217 ASP A C 1
ATOM 1594 O O . ASP A 1 217 ? 7.772 -6.280 -14.427 1.00 89.62 217 ASP A O 1
ATOM 1598 N N . ALA A 1 218 ? 6.253 -7.800 -15.034 1.00 91.50 218 ALA A N 1
ATOM 1599 C CA . ALA A 1 218 ? 6.789 -7.990 -16.386 1.00 91.50 218 ALA A CA 1
ATOM 1600 C C . ALA A 1 218 ? 6.831 -6.705 -17.229 1.00 91.50 218 ALA A C 1
ATOM 1602 O O . ALA A 1 218 ? 7.773 -6.488 -17.993 1.00 91.50 218 ALA A O 1
ATOM 1603 N N . GLY A 1 219 ? 5.803 -5.859 -17.141 1.00 93.25 219 GLY A N 1
ATOM 1604 C CA . GLY A 1 219 ? 5.704 -4.659 -17.966 1.00 93.25 219 GLY A CA 1
ATOM 1605 C C . GLY A 1 219 ? 6.503 -3.481 -17.426 1.00 93.25 219 GLY A C 1
ATOM 1606 O O . GLY A 1 219 ? 7.177 -2.794 -18.196 1.00 93.25 219 GLY A O 1
ATOM 1607 N N . SER A 1 220 ? 6.459 -3.255 -16.116 1.00 93.69 220 SER A N 1
ATOM 1608 C CA . SER A 1 220 ? 7.174 -2.158 -15.461 1.00 93.69 220 SER A CA 1
ATOM 1609 C C . SER A 1 220 ? 8.695 -2.362 -15.511 1.00 93.69 220 SER A C 1
ATOM 1611 O O . SER A 1 220 ? 9.434 -1.425 -15.834 1.00 93.69 220 SER A O 1
ATOM 1613 N N . THR A 1 221 ? 9.169 -3.596 -15.292 1.00 94.69 221 THR A N 1
ATOM 1614 C CA . THR A 1 221 ? 10.596 -3.942 -15.377 1.00 94.69 221 THR A CA 1
ATOM 1615 C C . THR A 1 221 ? 11.120 -3.870 -16.811 1.00 94.69 221 THR A C 1
ATOM 1617 O O . THR A 1 221 ? 12.202 -3.325 -17.038 1.00 94.69 221 THR A O 1
ATOM 1620 N N . LEU A 1 222 ? 10.331 -4.317 -17.798 1.00 97.25 222 LEU A N 1
ATOM 1621 C CA . LEU A 1 222 ? 10.632 -4.158 -19.224 1.00 97.25 222 LEU A CA 1
ATOM 1622 C C . LEU A 1 222 ? 10.829 -2.685 -19.603 1.00 97.25 222 LEU A C 1
ATOM 1624 O O . LEU A 1 222 ? 11.821 -2.343 -20.249 1.00 97.25 222 LEU A O 1
ATOM 1628 N N . ILE A 1 223 ? 9.897 -1.814 -19.201 1.00 97.25 223 ILE A N 1
ATOM 1629 C CA . ILE A 1 223 ? 9.971 -0.372 -19.468 1.00 97.25 223 ILE A CA 1
ATOM 1630 C C . ILE A 1 223 ? 11.258 0.207 -18.881 1.00 97.25 223 ILE A C 1
ATOM 1632 O O . ILE A 1 223 ? 12.016 0.866 -19.595 1.00 97.25 223 ILE A O 1
ATOM 1636 N N . GLY A 1 224 ? 11.525 -0.059 -17.600 1.00 96.94 224 GLY A N 1
ATOM 1637 C CA . GLY A 1 224 ? 12.722 0.447 -16.938 1.00 96.94 224 GLY A CA 1
ATOM 1638 C C . GLY A 1 224 ? 14.012 -0.056 -17.593 1.00 96.94 224 GLY A C 1
ATOM 1639 O O . GLY A 1 224 ? 14.932 0.733 -17.803 1.00 96.94 224 GLY A O 1
ATOM 1640 N N . PHE A 1 225 ? 14.058 -1.327 -18.005 1.00 98.12 225 PHE A N 1
ATOM 1641 C CA . PHE A 1 225 ? 15.219 -1.931 -18.664 1.00 98.12 225 PHE A CA 1
ATOM 1642 C C . PHE A 1 225 ? 15.494 -1.310 -20.039 1.00 98.12 225 PHE A C 1
ATOM 1644 O O . PHE A 1 225 ? 16.626 -0.910 -20.324 1.00 98.12 225 PHE A O 1
ATOM 1651 N N . VAL A 1 226 ? 14.463 -1.180 -20.883 1.00 98.25 226 VAL A N 1
ATOM 1652 C CA . VAL A 1 226 ? 14.595 -0.585 -22.222 1.00 98.25 226 VAL A CA 1
ATOM 1653 C C . VAL A 1 226 ? 14.974 0.890 -22.126 1.00 98.25 226 VAL A C 1
ATOM 1655 O O . VAL A 1 226 ? 15.863 1.331 -22.856 1.00 98.25 226 VAL A O 1
ATOM 1658 N N . LEU A 1 227 ? 14.358 1.657 -21.221 1.00 98.12 227 LEU A N 1
ATOM 1659 C CA . LEU A 1 227 ? 14.686 3.072 -21.039 1.00 98.12 227 LEU A CA 1
ATOM 1660 C C . LEU A 1 227 ? 16.104 3.271 -20.500 1.00 98.12 227 LEU A C 1
ATOM 1662 O O . LEU A 1 227 ? 16.814 4.129 -21.024 1.00 98.12 227 LEU A O 1
ATOM 1666 N N . ALA A 1 228 ? 16.545 2.458 -19.533 1.00 97.69 228 ALA A N 1
ATOM 1667 C CA . ALA A 1 228 ? 17.899 2.526 -18.981 1.00 97.69 228 ALA A CA 1
ATOM 1668 C C . ALA A 1 228 ? 18.955 2.315 -20.064 1.00 97.69 228 ALA A C 1
ATOM 1670 O O . ALA A 1 228 ? 19.845 3.144 -20.252 1.00 97.69 228 ALA A O 1
ATOM 1671 N N . TRP A 1 229 ? 18.818 1.233 -20.828 1.00 97.56 229 TRP A N 1
ATOM 1672 C CA . TRP A 1 229 ? 19.737 0.939 -21.917 1.00 97.56 229 TRP A CA 1
ATOM 1673 C C . TRP A 1 229 ? 19.679 1.972 -23.031 1.00 97.56 229 TRP A C 1
ATOM 1675 O O . TRP A 1 229 ? 20.715 2.303 -23.600 1.00 97.56 229 TRP A O 1
ATOM 1685 N N . SER A 1 230 ? 18.497 2.518 -23.316 1.00 96.62 230 SER A N 1
ATOM 1686 C CA . SER A 1 230 ? 18.349 3.545 -24.342 1.00 96.62 230 SER A CA 1
ATOM 1687 C C . SER A 1 230 ? 19.103 4.818 -23.983 1.00 96.62 230 SER A C 1
ATOM 1689 O O . SER A 1 230 ? 19.846 5.331 -24.819 1.00 96.62 230 SER A O 1
ATOM 1691 N N . VAL A 1 231 ? 18.964 5.314 -22.747 1.00 95.69 231 VAL A N 1
ATOM 1692 C CA . VAL A 1 231 ? 19.685 6.525 -22.333 1.00 95.69 231 VAL A CA 1
ATOM 1693 C C . VAL A 1 231 ? 21.191 6.285 -22.247 1.00 95.69 231 VAL A C 1
ATOM 1695 O O . VAL A 1 231 ? 21.938 7.118 -22.745 1.00 95.69 231 VAL A O 1
ATOM 1698 N N . ILE A 1 232 ? 21.634 5.126 -21.737 1.00 95.06 232 ILE A N 1
ATOM 1699 C CA . ILE A 1 232 ? 23.059 4.757 -21.652 1.00 95.06 232 ILE A CA 1
ATOM 1700 C C . ILE A 1 232 ? 23.685 4.642 -23.046 1.00 95.06 232 ILE A C 1
ATOM 1702 O O . ILE A 1 232 ? 24.768 5.172 -23.289 1.00 95.06 232 ILE A O 1
ATOM 1706 N N . TYR A 1 233 ? 23.008 3.972 -23.980 1.00 95.12 233 TYR A N 1
ATOM 1707 C CA . TYR A 1 233 ? 23.495 3.806 -25.347 1.00 95.12 233 TYR A CA 1
ATOM 1708 C C . TYR A 1 233 ? 23.571 5.140 -26.090 1.00 95.12 233 TYR A C 1
ATOM 1710 O O . TYR A 1 233 ? 24.582 5.440 -26.720 1.00 95.12 233 TYR A O 1
ATOM 1718 N N . LEU A 1 234 ? 22.523 5.965 -26.002 1.00 93.75 234 LEU A N 1
ATOM 1719 C CA . LEU A 1 234 ? 22.483 7.261 -26.683 1.00 93.75 234 LEU A CA 1
ATOM 1720 C C . LEU A 1 234 ? 23.473 8.267 -26.083 1.00 93.75 234 LEU A C 1
ATOM 1722 O O . LEU A 1 234 ? 23.981 9.110 -26.829 1.00 93.75 234 LEU A O 1
ATOM 1726 N N . SER A 1 235 ? 23.769 8.163 -24.780 1.00 92.12 235 SER A N 1
ATOM 1727 C CA . SER A 1 235 ? 24.771 8.991 -24.102 1.00 92.12 235 SER A CA 1
ATOM 1728 C C . SER A 1 235 ? 26.204 8.489 -24.247 1.00 92.12 235 SER A C 1
ATOM 1730 O O . SER A 1 235 ? 27.145 9.203 -23.902 1.00 92.12 235 SER A O 1
ATOM 1732 N N . HIS A 1 236 ? 26.397 7.270 -24.752 1.00 91.94 236 HIS A N 1
ATOM 1733 C CA . HIS A 1 236 ? 27.725 6.707 -24.934 1.00 91.94 236 HIS A CA 1
ATOM 1734 C C . HIS A 1 236 ? 28.526 7.512 -25.964 1.00 91.94 236 HIS A C 1
ATOM 1736 O O . HIS A 1 236 ? 28.018 7.886 -27.025 1.00 91.94 236 HIS A O 1
ATOM 1742 N N . ARG A 1 237 ? 29.818 7.730 -25.700 1.00 86.12 237 ARG A N 1
ATOM 1743 C CA . ARG A 1 237 ? 30.685 8.602 -26.517 1.00 86.12 237 ARG A CA 1
ATOM 1744 C C . ARG A 1 237 ? 30.774 8.223 -27.998 1.00 86.12 237 ARG A C 1
ATOM 1746 O O . ARG A 1 237 ? 30.990 9.099 -28.827 1.00 86.12 237 ARG A O 1
ATOM 1753 N N . SER A 1 238 ? 30.645 6.936 -28.328 1.00 85.25 238 SER A N 1
ATOM 1754 C CA . SER A 1 238 ? 30.700 6.452 -29.718 1.00 85.25 238 SER A CA 1
ATOM 1755 C C . SER A 1 238 ? 29.415 6.727 -30.502 1.00 85.25 238 SER A C 1
ATOM 1757 O O . SER A 1 238 ? 29.443 6.717 -31.729 1.00 85.25 238 SER A O 1
ATOM 1759 N N . VAL A 1 239 ? 28.303 6.966 -29.803 1.00 88.25 239 VAL A N 1
ATOM 1760 C CA . VAL A 1 239 ? 26.978 7.220 -30.380 1.00 88.25 239 VAL A CA 1
ATOM 1761 C C . VAL A 1 239 ? 26.674 8.717 -30.347 1.00 88.25 239 VAL A C 1
ATOM 1763 O O . VAL A 1 239 ? 26.261 9.276 -31.363 1.00 88.25 239 VAL A O 1
ATOM 1766 N N . GLY A 1 240 ? 26.918 9.364 -29.202 1.00 84.06 240 GLY A N 1
ATOM 1767 C CA . GLY A 1 240 ? 26.948 10.820 -29.049 1.00 84.06 240 GLY A CA 1
ATOM 1768 C C . GLY A 1 240 ? 25.643 11.526 -29.412 1.00 84.06 240 GLY A C 1
ATOM 1769 O O . GLY A 1 240 ? 25.680 12.601 -30.005 1.00 84.06 240 GLY A O 1
ATOM 1770 N N . ARG A 1 241 ? 24.488 10.917 -29.115 1.00 87.56 241 ARG A N 1
ATOM 1771 C CA . ARG A 1 241 ? 23.163 11.478 -29.446 1.00 87.56 241 ARG A CA 1
ATOM 1772 C C . ARG A 1 241 ? 22.508 12.236 -28.308 1.00 87.56 241 ARG A C 1
ATOM 1774 O O . ARG A 1 241 ? 21.591 13.012 -28.565 1.00 87.56 241 ARG A O 1
ATOM 1781 N N . LEU A 1 242 ? 22.969 11.988 -27.092 1.00 89.88 242 LEU A N 1
ATOM 1782 C CA . LEU A 1 242 ? 22.479 12.554 -25.847 1.00 89.88 242 LEU A CA 1
ATOM 1783 C C . LEU A 1 242 ? 23.698 12.906 -24.985 1.00 89.88 242 LEU A C 1
ATOM 1785 O O . LEU A 1 242 ? 24.677 12.160 -25.002 1.00 89.88 242 LEU A O 1
ATOM 1789 N N . ALA A 1 243 ? 23.684 14.008 -24.237 1.00 90.19 243 ALA A N 1
ATOM 1790 C CA . ALA A 1 243 ? 24.705 14.198 -23.207 1.00 90.19 243 ALA A CA 1
ATOM 1791 C C . ALA A 1 243 ? 24.393 13.299 -21.990 1.00 90.19 243 ALA A C 1
ATOM 1793 O O . ALA A 1 243 ? 23.217 13.070 -21.694 1.00 90.19 243 ALA A O 1
ATOM 1794 N N . PRO A 1 244 ? 25.388 12.807 -21.227 1.00 90.31 244 PRO A N 1
ATOM 1795 C CA . PRO A 1 244 ? 25.129 12.010 -20.022 1.00 90.31 244 PRO A CA 1
ATOM 1796 C C . PRO A 1 244 ? 24.216 12.708 -19.001 1.00 90.31 244 PRO A C 1
ATOM 1798 O O . PRO A 1 244 ? 23.400 12.061 -18.352 1.00 90.31 244 PRO A O 1
ATOM 1801 N N . VAL A 1 245 ? 24.297 14.037 -18.891 1.00 91.75 245 VAL A N 1
ATOM 1802 C CA . VAL A 1 245 ? 23.424 14.827 -18.006 1.00 91.75 245 VAL A CA 1
ATOM 1803 C C . VAL A 1 245 ? 21.983 14.894 -18.527 1.00 91.75 245 VAL A C 1
ATOM 1805 O O . VAL A 1 245 ? 21.042 14.829 -17.737 1.00 91.75 245 VAL A O 1
ATOM 1808 N N . ASP A 1 246 ? 21.784 14.958 -19.844 1.00 92.81 246 ASP A N 1
ATOM 1809 C CA . ASP A 1 246 ? 20.453 14.996 -20.466 1.00 92.81 246 ASP A CA 1
ATOM 1810 C C . ASP A 1 246 ? 19.655 13.706 -20.213 1.00 92.81 246 ASP A C 1
ATOM 1812 O O . ASP A 1 246 ? 18.426 13.736 -20.091 1.00 92.81 246 ASP A O 1
ATOM 1816 N N . ALA A 1 247 ? 20.352 12.573 -20.065 1.00 92.88 247 ALA A N 1
ATOM 1817 C CA . ALA A 1 247 ? 19.747 11.301 -19.675 1.00 92.88 247 ALA A CA 1
ATOM 1818 C C . ALA A 1 247 ? 18.977 11.407 -18.350 1.00 92.88 247 ALA A C 1
ATOM 1820 O O . ALA A 1 247 ? 17.875 10.869 -18.247 1.00 92.88 247 ALA A O 1
ATOM 1821 N N . LEU A 1 248 ? 19.506 12.145 -17.364 1.00 93.44 248 LEU A N 1
ATOM 1822 C CA . LEU A 1 248 ? 18.850 12.344 -16.066 1.00 93.44 248 LEU A CA 1
ATOM 1823 C C . LEU A 1 248 ? 17.527 13.102 -16.211 1.00 93.44 248 LEU A C 1
ATOM 1825 O O . LEU A 1 248 ? 16.547 12.762 -15.552 1.00 93.44 248 LEU A O 1
ATOM 1829 N N . TRP A 1 249 ? 17.476 14.092 -17.104 1.00 96.44 249 TRP A N 1
ATOM 1830 C CA . TRP A 1 249 ? 16.271 14.882 -17.360 1.00 96.44 249 TRP A CA 1
ATOM 1831 C C . TRP A 1 249 ? 15.172 14.075 -18.058 1.00 96.44 249 TRP A C 1
ATOM 1833 O O . TRP A 1 249 ? 13.992 14.272 -17.768 1.00 96.44 249 TRP A O 1
ATOM 1843 N N . CYS A 1 250 ? 15.542 13.120 -18.917 1.00 96.56 250 CYS A N 1
ATOM 1844 C CA . CYS A 1 250 ? 14.587 12.250 -19.610 1.00 96.56 250 CYS A CA 1
ATOM 1845 C C . CYS A 1 250 ? 13.822 11.312 -18.658 1.00 96.56 250 CYS A C 1
ATOM 1847 O O . CYS A 1 250 ? 12.680 10.943 -18.934 1.00 96.56 250 CYS A O 1
ATOM 1849 N N . VAL A 1 251 ? 14.428 10.926 -17.530 1.00 95.81 251 VAL A N 1
ATOM 1850 C CA . VAL A 1 251 ? 13.839 10.012 -16.528 1.00 95.81 251 VAL A CA 1
ATOM 1851 C C . VAL A 1 251 ? 13.762 10.645 -15.134 1.00 95.81 251 VAL A C 1
ATOM 1853 O O . VAL A 1 251 ? 13.765 9.948 -14.119 1.00 95.81 251 VAL A O 1
ATOM 1856 N N . ALA A 1 252 ? 13.671 11.978 -15.085 1.00 95.25 252 ALA A N 1
ATOM 1857 C CA . ALA A 1 252 ? 13.830 12.762 -13.863 1.00 95.25 252 ALA A CA 1
ATOM 1858 C C . ALA A 1 252 ? 12.882 12.327 -12.741 1.00 95.25 252 ALA A C 1
ATOM 1860 O O . ALA A 1 252 ? 13.339 12.027 -11.646 1.00 95.25 252 ALA A O 1
ATOM 1861 N N . VAL A 1 253 ? 11.574 12.245 -13.004 1.00 94.44 253 VAL A N 1
ATOM 1862 C CA . VAL A 1 253 ? 10.573 11.918 -11.972 1.00 94.44 253 VAL A CA 1
ATOM 1863 C C . VAL A 1 253 ? 10.807 10.543 -11.325 1.00 94.44 253 VAL A C 1
ATOM 1865 O O . VAL A 1 253 ? 10.913 10.523 -10.098 1.00 94.44 253 VAL A O 1
ATOM 1868 N N . PRO A 1 254 ? 10.929 9.421 -12.074 1.00 93.00 254 PRO A N 1
ATOM 1869 C CA . PRO A 1 254 ? 11.251 8.123 -11.478 1.00 93.00 254 PRO A CA 1
ATOM 1870 C C . PRO A 1 254 ? 12.502 8.175 -10.596 1.00 93.00 254 PRO A C 1
ATOM 1872 O O . PRO A 1 254 ? 12.468 7.760 -9.440 1.00 93.00 254 PRO A O 1
ATOM 1875 N N . VAL A 1 255 ? 13.592 8.748 -11.115 1.00 93.00 255 VAL A N 1
ATOM 1876 C CA . VAL A 1 255 ? 14.874 8.812 -10.400 1.00 93.00 255 VAL A CA 1
ATOM 1877 C C . VAL A 1 255 ? 14.765 9.678 -9.144 1.00 93.00 255 VAL A C 1
ATOM 1879 O O . VAL A 1 255 ? 15.182 9.263 -8.063 1.00 93.00 255 VAL A O 1
ATOM 1882 N N . MET A 1 256 ? 14.179 10.870 -9.258 1.00 93.44 256 MET A N 1
ATOM 1883 C CA . MET A 1 256 ? 14.023 11.802 -8.143 1.00 93.44 256 MET A CA 1
ATOM 1884 C C . MET A 1 256 ? 13.128 11.230 -7.041 1.00 93.44 256 MET A C 1
ATOM 1886 O O . MET A 1 256 ? 13.449 11.398 -5.865 1.00 93.44 256 MET A O 1
ATOM 1890 N N . ASP A 1 257 ? 12.028 10.554 -7.389 1.00 90.88 257 ASP A N 1
ATOM 1891 C CA . ASP A 1 257 ? 11.125 9.965 -6.399 1.00 90.88 257 ASP A CA 1
ATOM 1892 C C . ASP A 1 257 ? 11.803 8.835 -5.618 1.00 90.88 257 ASP A C 1
ATOM 1894 O O . ASP A 1 257 ? 11.800 8.850 -4.384 1.00 90.88 257 ASP A O 1
ATOM 1898 N N . THR A 1 258 ? 12.478 7.916 -6.314 1.00 88.50 258 THR A N 1
ATOM 1899 C CA . THR A 1 258 ? 13.232 6.830 -5.676 1.00 88.50 258 THR A CA 1
ATOM 1900 C C . THR A 1 258 ? 14.340 7.370 -4.770 1.00 88.50 258 THR A C 1
ATOM 1902 O O . THR A 1 258 ? 14.444 6.949 -3.614 1.00 88.50 258 THR A O 1
ATOM 1905 N N . LEU A 1 259 ? 15.122 8.354 -5.232 1.00 88.94 259 LEU A N 1
ATOM 1906 C CA . LEU A 1 259 ? 16.171 8.982 -4.420 1.00 88.94 259 LEU A CA 1
ATOM 1907 C C . LEU A 1 259 ? 15.602 9.713 -3.196 1.00 88.94 259 LEU A C 1
ATOM 1909 O O . LEU A 1 259 ? 16.162 9.614 -2.103 1.00 88.94 259 LEU A O 1
ATOM 1913 N N . ALA A 1 260 ? 14.474 10.414 -3.340 1.00 87.75 260 ALA A N 1
ATOM 1914 C CA . ALA A 1 260 ? 13.837 11.113 -2.228 1.00 87.75 260 ALA A CA 1
ATOM 1915 C C . ALA A 1 260 ? 13.303 10.150 -1.163 1.00 87.75 260 ALA A C 1
ATOM 1917 O O . ALA A 1 260 ? 13.467 10.405 0.032 1.00 87.75 260 ALA A O 1
ATOM 1918 N N . VAL A 1 261 ? 12.697 9.034 -1.578 1.00 84.75 261 VAL A N 1
ATOM 1919 C CA . VAL A 1 261 ? 12.248 7.976 -0.665 1.00 84.75 261 VAL A CA 1
ATOM 1920 C C . VAL A 1 261 ? 13.437 7.365 0.078 1.00 84.75 261 VAL A C 1
ATOM 1922 O O . VAL A 1 261 ? 13.399 7.265 1.305 1.00 84.75 261 VAL A O 1
ATOM 1925 N N . MET A 1 262 ? 14.520 7.023 -0.627 1.00 84.75 262 MET A N 1
ATOM 1926 C CA . MET A 1 262 ? 15.737 6.490 -0.002 1.00 84.75 262 MET A CA 1
ATOM 1927 C C . MET A 1 262 ? 16.332 7.474 1.013 1.00 84.75 262 MET A C 1
ATOM 1929 O O . MET A 1 262 ? 16.636 7.085 2.141 1.00 84.75 262 MET A O 1
ATOM 1933 N N . TYR A 1 263 ? 16.426 8.760 0.662 1.00 85.94 263 TYR A N 1
ATOM 1934 C CA . TYR A 1 263 ? 16.917 9.801 1.564 1.00 85.94 263 TYR A CA 1
ATOM 1935 C C . TYR A 1 263 ? 16.060 9.936 2.831 1.00 85.94 263 TYR A C 1
ATOM 1937 O O . TYR A 1 263 ? 16.596 9.956 3.943 1.00 85.94 263 TYR A O 1
ATOM 1945 N N . ARG A 1 264 ? 14.727 9.999 2.686 1.00 82.50 264 ARG A N 1
ATOM 1946 C CA . ARG A 1 264 ? 13.801 10.083 3.829 1.00 82.50 264 ARG A CA 1
ATOM 1947 C C . ARG A 1 264 ? 13.968 8.897 4.780 1.00 82.50 264 ARG A C 1
ATOM 1949 O O . ARG A 1 264 ? 13.990 9.102 5.989 1.00 82.50 264 ARG A O 1
ATOM 1956 N N . ARG A 1 265 ? 14.152 7.682 4.252 1.00 79.19 265 ARG A N 1
ATOM 1957 C CA . ARG A 1 265 ? 14.367 6.466 5.058 1.00 79.19 265 ARG A CA 1
ATOM 1958 C C . ARG A 1 265 ? 15.675 6.499 5.835 1.00 79.19 265 ARG A C 1
ATOM 1960 O O . ARG A 1 265 ? 15.664 6.240 7.036 1.00 79.19 265 ARG A O 1
ATOM 1967 N N . ILE A 1 266 ? 16.769 6.878 5.174 1.00 83.88 266 ILE A N 1
ATOM 1968 C CA . ILE A 1 266 ? 18.092 6.971 5.806 1.00 83.88 266 ILE A CA 1
ATOM 1969 C C . ILE A 1 266 ? 18.060 7.978 6.964 1.00 83.88 266 ILE A C 1
ATOM 1971 O O . ILE A 1 266 ? 18.577 7.693 8.040 1.00 83.88 266 ILE A O 1
ATOM 1975 N N . ARG A 1 267 ? 17.375 9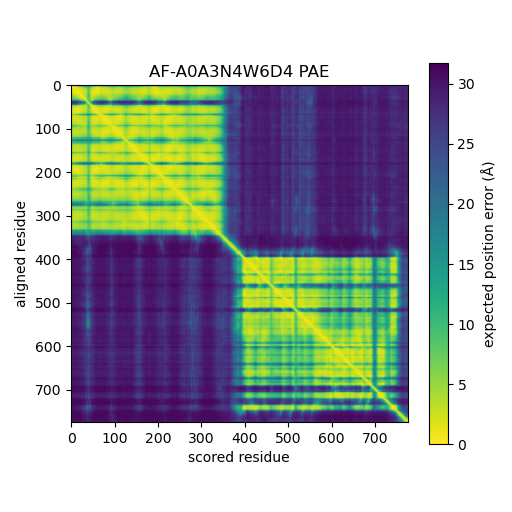.119 6.797 1.00 82.00 267 ARG A N 1
ATOM 1976 C CA . ARG A 1 267 ? 17.203 10.116 7.871 1.00 82.00 267 ARG A CA 1
ATOM 1977 C C . ARG A 1 267 ? 16.388 9.622 9.068 1.00 82.00 267 ARG A C 1
ATOM 1979 O O . ARG A 1 267 ? 16.538 10.172 10.151 1.00 82.00 267 ARG A O 1
ATOM 1986 N N . LEU A 1 268 ? 15.546 8.609 8.878 1.00 78.88 268 LEU A N 1
ATOM 1987 C CA . LEU A 1 268 ? 14.739 7.980 9.927 1.00 78.88 268 LEU A CA 1
ATOM 1988 C C . LEU A 1 268 ? 15.399 6.714 10.509 1.00 78.88 268 LEU A C 1
ATOM 1990 O O . LEU A 1 268 ? 14.738 5.963 11.221 1.00 78.88 268 LEU A O 1
ATOM 1994 N N . GLY A 1 269 ? 16.665 6.428 10.173 1.00 78.00 269 GLY A N 1
ATOM 1995 C CA . GLY A 1 269 ? 17.374 5.224 10.625 1.00 78.00 269 GLY A CA 1
ATOM 1996 C C . GLY A 1 269 ? 16.835 3.914 10.033 1.00 78.00 269 GLY A C 1
ATOM 1997 O O . GLY A 1 269 ? 17.141 2.835 10.534 1.00 78.00 269 GLY A O 1
ATOM 1998 N N . ARG A 1 270 ? 16.017 3.981 8.972 1.00 73.94 270 ARG A N 1
ATOM 1999 C CA . ARG A 1 270 ? 15.413 2.812 8.314 1.00 73.94 270 ARG A CA 1
ATOM 2000 C C . ARG A 1 270 ? 16.236 2.380 7.099 1.00 73.94 270 ARG A C 1
ATOM 2002 O O . ARG A 1 270 ? 16.826 3.206 6.406 1.00 73.94 270 ARG A O 1
ATOM 2009 N N . SER A 1 271 ? 16.220 1.078 6.800 1.00 72.88 271 SER A N 1
ATOM 2010 C CA . SER A 1 271 ? 16.874 0.534 5.602 1.00 72.88 271 SER A CA 1
ATOM 2011 C C . SER A 1 271 ? 16.279 1.135 4.316 1.00 72.88 271 SER A C 1
ATOM 2013 O O . SER A 1 271 ? 15.051 1.161 4.175 1.00 72.88 271 SER A O 1
ATOM 2015 N N . PRO A 1 272 ? 17.110 1.561 3.344 1.00 64.06 272 PRO A N 1
ATOM 2016 C CA . PRO A 1 272 ? 16.641 2.115 2.077 1.00 64.06 272 PRO A CA 1
ATOM 2017 C C . PRO A 1 272 ? 15.926 1.083 1.194 1.00 64.06 272 PRO A C 1
ATOM 2019 O O . PRO A 1 272 ? 15.197 1.486 0.293 1.00 64.06 272 PRO A O 1
ATOM 2022 N N . PHE A 1 273 ? 16.067 -0.219 1.471 1.00 60.28 273 PHE A N 1
ATOM 2023 C CA . PHE A 1 273 ? 15.528 -1.311 0.648 1.00 60.28 273 PHE A CA 1
ATOM 2024 C C . PHE A 1 273 ? 14.193 -1.895 1.146 1.00 60.28 273 PHE A C 1
ATOM 2026 O O . PHE A 1 273 ? 13.650 -2.790 0.505 1.00 60.28 273 PHE A O 1
ATOM 2033 N N . LYS A 1 274 ? 13.633 -1.417 2.269 1.00 54.78 274 LYS A N 1
ATOM 2034 C CA . LYS A 1 274 ? 12.307 -1.870 2.742 1.00 54.78 274 LYS A CA 1
ATOM 2035 C C . LYS A 1 274 ? 11.171 -1.209 1.940 1.00 54.78 274 LYS A C 1
ATOM 2037 O O . LYS A 1 274 ? 11.236 0.001 1.761 1.00 54.78 274 LYS A O 1
ATOM 2042 N N . PRO A 1 275 ? 10.119 -1.923 1.495 1.00 55.28 275 PRO A N 1
ATOM 2043 C CA . PRO A 1 275 ? 8.961 -1.309 0.827 1.00 55.28 275 PRO A CA 1
ATOM 2044 C C . PRO A 1 275 ? 8.247 -0.270 1.718 1.00 55.28 275 PRO A C 1
ATOM 2046 O O . PRO A 1 275 ? 8.150 -0.469 2.924 1.00 55.28 275 PRO A O 1
ATOM 2049 N N . ASP A 1 276 ? 7.735 0.834 1.151 1.00 59.09 276 ASP A N 1
ATOM 2050 C CA . ASP A 1 276 ? 7.060 1.915 1.908 1.00 59.09 276 ASP A CA 1
ATOM 2051 C C . ASP A 1 276 ? 6.003 2.630 1.039 1.00 59.09 276 ASP A C 1
ATOM 2053 O O . ASP A 1 276 ? 6.012 2.491 -0.184 1.00 59.09 276 ASP A O 1
ATOM 2057 N N . ARG A 1 277 ? 5.109 3.414 1.652 1.00 63.03 277 ARG A N 1
ATOM 2058 C CA . ARG A 1 277 ? 4.052 4.211 0.995 1.00 63.03 277 ARG A CA 1
ATOM 2059 C C . ARG A 1 277 ? 4.445 5.677 0.767 1.00 63.03 277 ARG A C 1
ATOM 2061 O O . ARG A 1 277 ? 3.591 6.512 0.517 1.00 63.03 277 ARG A O 1
ATOM 2068 N N . GLN A 1 278 ? 5.731 6.015 0.821 1.00 69.38 278 GLN A N 1
ATOM 2069 C CA . GLN A 1 278 ? 6.209 7.403 0.720 1.00 69.38 278 GLN A CA 1
ATOM 2070 C C . GLN A 1 278 ? 6.495 7.889 -0.712 1.00 69.38 278 GLN A C 1
ATOM 2072 O O . GLN A 1 278 ? 7.223 8.865 -0.882 1.00 69.38 278 GLN A O 1
ATOM 2077 N N . HIS A 1 279 ? 5.973 7.222 -1.739 1.00 81.69 279 HIS A N 1
ATOM 2078 C CA . HIS A 1 279 ? 6.135 7.641 -3.135 1.00 81.69 279 HIS A CA 1
ATOM 2079 C C . HIS A 1 279 ? 5.263 8.849 -3.474 1.00 81.69 279 HIS A C 1
ATOM 2081 O O . HIS A 1 279 ? 4.203 9.042 -2.873 1.00 81.69 279 HIS A O 1
ATOM 2087 N N . LEU A 1 280 ? 5.679 9.643 -4.465 1.00 83.25 280 LEU A N 1
ATOM 2088 C CA . LEU A 1 280 ? 4.997 10.879 -4.866 1.00 83.25 280 LEU A CA 1
ATOM 2089 C C . LEU A 1 280 ? 3.483 10.706 -5.060 1.00 83.25 280 LEU A C 1
ATOM 2091 O O . LEU A 1 280 ? 2.703 11.534 -4.596 1.00 83.25 280 LEU A O 1
ATOM 2095 N N . HIS A 1 281 ? 3.053 9.619 -5.704 1.00 83.06 281 HIS A N 1
ATOM 2096 C CA . HIS A 1 281 ? 1.634 9.371 -5.959 1.00 83.06 281 HIS A CA 1
ATOM 20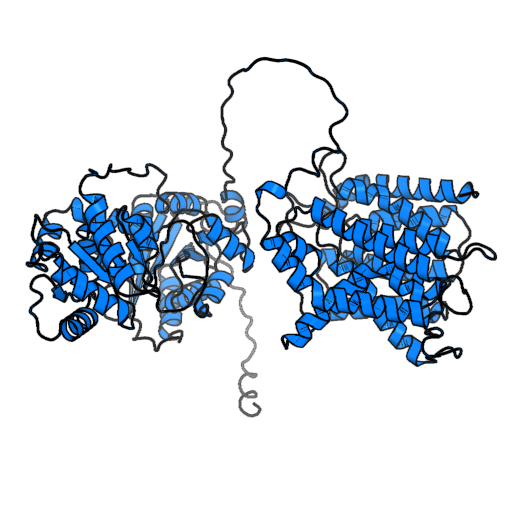97 C C . HIS A 1 281 ? 0.839 9.126 -4.668 1.00 83.06 281 HIS A C 1
ATOM 2099 O O . HIS A 1 281 ? -0.252 9.670 -4.522 1.00 83.06 281 HIS A O 1
ATOM 2105 N N . HIS A 1 282 ? 1.383 8.379 -3.702 1.00 82.06 282 HIS A N 1
ATOM 2106 C CA . HIS A 1 282 ? 0.749 8.195 -2.396 1.00 82.06 282 HIS A CA 1
ATOM 2107 C C . HIS A 1 282 ? 0.696 9.508 -1.620 1.00 82.06 282 HIS A C 1
ATOM 2109 O O . HIS A 1 282 ? -0.360 9.866 -1.117 1.00 82.06 282 HIS A O 1
ATOM 2115 N N . LEU A 1 283 ? 1.779 10.286 -1.631 1.00 82.56 283 LEU A N 1
ATOM 2116 C CA . LEU A 1 283 ? 1.820 11.587 -0.965 1.00 82.56 283 LEU A CA 1
ATOM 2117 C C . LEU A 1 283 ? 0.763 12.570 -1.502 1.00 82.56 283 LEU A C 1
ATOM 2119 O O . LEU A 1 283 ? 0.168 13.317 -0.726 1.00 82.56 283 LEU A O 1
ATOM 2123 N N . LEU A 1 284 ? 0.498 12.562 -2.813 1.00 84.00 284 LEU A N 1
ATOM 2124 C CA . LEU A 1 284 ? -0.557 13.379 -3.425 1.00 84.00 284 LEU A CA 1
ATOM 2125 C C . LEU A 1 284 ? -1.965 12.871 -3.074 1.00 84.00 284 LEU A C 1
ATOM 2127 O O . LEU A 1 284 ? -2.849 13.677 -2.778 1.00 84.00 284 LEU A O 1
ATOM 2131 N N . LEU A 1 285 ? -2.174 11.552 -3.062 1.00 82.94 285 LEU A N 1
ATOM 2132 C CA . LEU A 1 285 ? -3.437 10.949 -2.623 1.00 82.94 285 LEU A CA 1
ATOM 2133 C C . LEU A 1 285 ? -3.716 11.246 -1.139 1.00 82.94 285 LEU A C 1
ATOM 2135 O O . LEU A 1 285 ? -4.830 11.636 -0.795 1.00 82.94 285 LEU A O 1
ATOM 2139 N N . ASP A 1 286 ? -2.698 11.161 -0.282 1.00 79.69 286 ASP A N 1
ATOM 2140 C CA . ASP A 1 286 ? -2.762 11.462 1.156 1.00 79.69 286 ASP A CA 1
ATOM 2141 C C . ASP A 1 286 ? -2.908 12.968 1.441 1.00 79.69 286 ASP A C 1
ATOM 2143 O O . ASP A 1 286 ? -3.231 13.381 2.558 1.00 79.69 286 ASP A O 1
ATOM 2147 N N . ALA A 1 287 ? -2.652 13.824 0.449 1.00 78.56 287 ALA A N 1
ATOM 2148 C CA . ALA A 1 287 ? -3.001 15.245 0.487 1.00 78.56 287 ALA A CA 1
ATOM 2149 C C . ALA A 1 287 ? -4.457 15.512 0.045 1.00 78.56 287 ALA A C 1
ATOM 2151 O O . ALA A 1 287 ? -4.953 16.634 0.181 1.00 78.56 287 ALA A O 1
ATOM 2152 N N . GLY A 1 288 ? -5.160 14.481 -0.437 1.00 78.69 288 GLY A N 1
ATOM 2153 C CA . GLY A 1 288 ? -6.565 14.523 -0.834 1.00 78.69 288 GLY A CA 1
ATOM 2154 C C . GLY A 1 288 ? -6.810 14.719 -2.332 1.00 78.69 288 GLY A C 1
ATOM 2155 O O . GLY A 1 288 ? -7.940 15.036 -2.702 1.00 78.69 288 GLY A O 1
ATOM 2156 N N . LEU A 1 289 ? -5.799 14.563 -3.198 1.00 81.69 289 LEU A N 1
ATOM 2157 C CA . LEU A 1 289 ? -6.016 14.561 -4.650 1.00 81.69 289 LEU A CA 1
ATOM 2158 C C . LEU A 1 289 ? -6.694 13.255 -5.088 1.00 81.69 289 LEU A C 1
ATOM 2160 O O . LEU A 1 289 ? -6.451 12.185 -4.533 1.00 81.69 289 LEU A O 1
ATOM 2164 N N . THR A 1 290 ? -7.521 13.326 -6.133 1.00 86.75 290 THR A N 1
ATOM 2165 C CA . THR A 1 290 ? -8.063 12.120 -6.777 1.00 86.75 290 THR A CA 1
ATOM 2166 C C . THR A 1 290 ? -6.968 11.403 -7.584 1.00 86.75 290 THR A C 1
ATOM 2168 O O . THR A 1 290 ? -6.026 12.058 -8.037 1.00 86.75 290 THR A O 1
ATOM 2171 N N . PRO A 1 291 ? -7.076 10.084 -7.850 1.00 85.31 291 PRO A N 1
ATOM 2172 C CA . PRO A 1 291 ? -6.079 9.357 -8.644 1.00 85.31 291 PRO A CA 1
ATOM 2173 C C . PRO A 1 291 ? -5.823 9.965 -10.029 1.00 85.31 291 PRO A C 1
ATOM 2175 O O . PRO A 1 291 ? -4.677 10.073 -10.452 1.00 85.31 291 PRO A O 1
ATOM 2178 N N . ARG A 1 292 ? -6.873 10.442 -10.712 1.00 88.81 292 ARG A N 1
ATOM 2179 C CA . ARG A 1 292 ? -6.732 11.115 -12.014 1.00 88.81 292 ARG A CA 1
ATOM 2180 C C . ARG A 1 292 ? -6.033 12.470 -11.896 1.00 88.81 292 ARG A C 1
ATOM 2182 O O . ARG A 1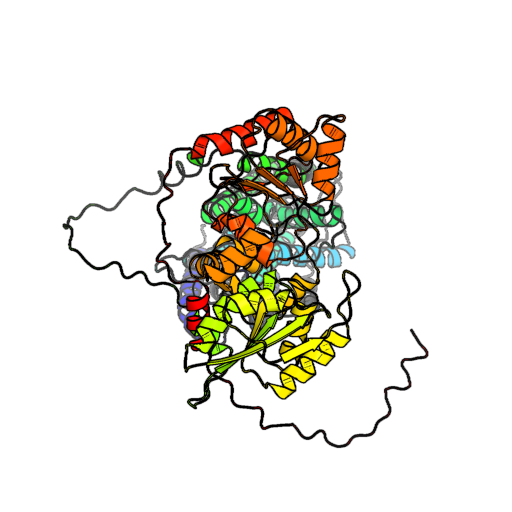 292 ? -5.200 12.787 -12.737 1.00 88.81 292 ARG A O 1
ATOM 2189 N N . ALA A 1 293 ? -6.331 13.250 -10.855 1.00 88.38 293 ALA A N 1
ATOM 2190 C CA . ALA A 1 293 ? -5.643 14.519 -10.616 1.00 88.38 293 ALA A CA 1
ATOM 2191 C C . ALA A 1 293 ? -4.158 14.301 -10.286 1.00 88.38 293 ALA A C 1
ATOM 2193 O O . ALA A 1 293 ? -3.305 15.006 -10.818 1.00 88.38 293 ALA A O 1
ATOM 2194 N N . ALA A 1 294 ? -3.841 13.292 -9.466 1.00 90.00 294 ALA A N 1
ATOM 2195 C CA . ALA A 1 294 ? -2.464 12.909 -9.163 1.00 90.00 294 ALA A CA 1
ATOM 2196 C C . ALA A 1 294 ? -1.711 12.453 -10.426 1.00 90.00 294 ALA A C 1
ATOM 2198 O O . ALA A 1 294 ? -0.590 12.902 -10.654 1.00 90.00 294 ALA A O 1
ATOM 2199 N N . LEU A 1 295 ? -2.341 11.636 -11.280 1.00 93.56 295 LEU A N 1
ATOM 2200 C CA . LEU A 1 295 ? -1.785 11.228 -12.573 1.00 93.56 295 LEU A CA 1
ATOM 2201 C C . LEU A 1 295 ? -1.429 12.441 -13.444 1.00 93.56 295 LEU A C 1
ATOM 2203 O O . LEU A 1 295 ? -0.285 12.567 -13.873 1.00 93.56 295 LEU A O 1
ATOM 2207 N N . VAL A 1 296 ? -2.386 13.347 -13.674 1.00 94.81 296 VAL A N 1
ATOM 2208 C CA . VAL A 1 296 ? -2.171 14.548 -14.501 1.00 94.81 296 VAL A CA 1
ATOM 2209 C C . VAL A 1 296 ? -1.062 15.423 -13.919 1.00 94.81 296 VAL A C 1
ATOM 2211 O O . VAL A 1 296 ? -0.186 15.862 -14.661 1.00 94.81 296 VAL A O 1
ATOM 2214 N N . ALA A 1 297 ? -1.050 15.635 -12.601 1.00 92.12 297 ALA A N 1
ATOM 2215 C CA . ALA A 1 297 ? -0.028 16.439 -11.938 1.00 92.12 297 ALA A CA 1
ATOM 2216 C C . ALA A 1 297 ? 1.382 15.848 -12.110 1.00 92.12 297 ALA A C 1
ATOM 2218 O O . ALA A 1 297 ? 2.317 16.582 -12.430 1.00 92.12 297 ALA A O 1
ATOM 2219 N N . ILE A 1 298 ? 1.543 14.530 -11.942 1.00 93.88 298 ILE A N 1
ATOM 2220 C CA . ILE A 1 298 ? 2.847 13.868 -12.082 1.00 93.88 298 ILE A CA 1
ATOM 2221 C C . ILE A 1 298 ? 3.313 13.874 -13.544 1.00 93.88 298 ILE A C 1
ATOM 2223 O O . ILE A 1 298 ? 4.474 14.181 -13.809 1.00 93.88 298 ILE A O 1
ATOM 2227 N N . VAL A 1 299 ? 2.418 13.609 -14.502 1.00 96.31 299 VAL A N 1
ATOM 2228 C CA . VAL A 1 299 ? 2.738 13.652 -15.941 1.00 96.31 299 VAL A CA 1
ATOM 2229 C C . VAL A 1 299 ? 3.123 15.068 -16.378 1.00 96.31 299 VAL A C 1
ATOM 2231 O O . VAL A 1 299 ? 4.112 15.247 -17.094 1.00 96.31 299 VAL A O 1
ATOM 2234 N N . ALA A 1 300 ? 2.400 16.087 -15.902 1.00 96.38 300 ALA A N 1
ATOM 2235 C CA . ALA A 1 300 ? 2.717 17.488 -16.161 1.00 96.38 300 ALA A CA 1
ATOM 2236 C C . ALA A 1 300 ? 4.079 17.874 -15.567 1.00 96.38 300 ALA A C 1
ATOM 2238 O O . ALA A 1 300 ? 4.888 18.495 -16.254 1.00 96.38 300 ALA A O 1
ATOM 2239 N N . ALA A 1 301 ? 4.371 17.453 -14.332 1.00 94.75 301 ALA A N 1
ATOM 2240 C CA . ALA A 1 301 ? 5.672 17.673 -13.704 1.00 94.75 301 ALA A CA 1
ATOM 2241 C C . ALA A 1 301 ? 6.808 16.979 -14.474 1.00 94.75 301 ALA A C 1
ATOM 2243 O O . ALA A 1 301 ? 7.835 17.600 -14.737 1.00 94.75 301 ALA A O 1
ATOM 2244 N N . GLY A 1 302 ? 6.613 15.725 -14.898 1.00 96.44 302 GLY A N 1
ATOM 2245 C CA . GLY A 1 302 ? 7.580 14.991 -15.719 1.00 96.44 302 GLY A CA 1
ATOM 2246 C C . GLY A 1 302 ? 7.860 15.678 -17.050 1.00 96.44 302 GLY A C 1
ATOM 2247 O O . GLY A 1 302 ? 9.016 15.863 -17.425 1.00 96.44 302 GLY A O 1
ATOM 2248 N N . THR A 1 303 ? 6.805 16.136 -17.722 1.00 97.88 303 THR A N 1
ATOM 2249 C CA . THR A 1 303 ? 6.916 16.888 -18.978 1.00 97.88 303 THR A CA 1
ATOM 2250 C C . THR A 1 303 ? 7.651 18.210 -18.769 1.00 97.88 303 THR A C 1
ATOM 2252 O O . THR A 1 303 ? 8.559 18.538 -19.527 1.00 97.88 303 THR A O 1
ATOM 2255 N N . ALA A 1 304 ? 7.307 18.956 -17.717 1.00 97.38 304 ALA A N 1
ATOM 2256 C CA . ALA A 1 304 ? 7.950 20.224 -17.398 1.00 97.38 304 ALA A CA 1
ATOM 2257 C C . ALA A 1 304 ? 9.448 20.051 -17.107 1.00 97.38 304 ALA A C 1
ATOM 2259 O O . ALA A 1 304 ? 10.259 20.806 -17.637 1.00 97.38 304 ALA A O 1
ATOM 2260 N N . LEU A 1 305 ? 9.832 19.035 -16.326 1.00 97.19 305 LEU A N 1
ATOM 2261 C CA . LEU A 1 305 ? 11.238 18.734 -16.044 1.00 97.19 305 LEU A CA 1
ATOM 2262 C C . LEU A 1 305 ? 12.007 18.361 -17.316 1.00 97.19 305 LEU A C 1
ATOM 2264 O O . LEU A 1 305 ? 13.102 18.878 -17.532 1.00 97.19 305 LEU A O 1
ATOM 2268 N N . ALA A 1 306 ? 11.422 17.538 -18.190 1.00 96.81 306 ALA A N 1
ATOM 2269 C CA . ALA A 1 306 ? 12.030 17.206 -19.476 1.00 96.81 306 ALA A CA 1
ATOM 2270 C C . ALA A 1 306 ? 12.235 18.456 -20.353 1.00 96.81 306 ALA A C 1
ATOM 2272 O O . ALA A 1 306 ? 13.295 18.619 -20.954 1.00 96.81 306 ALA A O 1
ATOM 2273 N N . LEU A 1 307 ? 11.262 19.375 -20.391 1.00 96.75 307 LEU A N 1
ATOM 2274 C CA . LEU A 1 307 ? 11.370 20.633 -21.138 1.00 96.75 307 LEU A CA 1
ATOM 2275 C C . LEU A 1 307 ? 12.414 21.591 -20.548 1.00 96.75 307 LEU A C 1
ATOM 2277 O O . LEU A 1 307 ? 13.124 22.249 -21.307 1.00 96.75 307 LEU A O 1
ATOM 2281 N N . VAL A 1 308 ? 12.546 21.652 -19.219 1.00 95.88 308 VAL A N 1
ATOM 2282 C CA . VAL A 1 308 ? 13.617 22.411 -18.551 1.00 95.88 308 VAL A CA 1
ATOM 2283 C C . VAL A 1 308 ? 14.982 21.852 -18.943 1.00 95.88 308 VAL A C 1
ATOM 2285 O O . VAL A 1 308 ? 15.839 22.613 -19.387 1.00 95.88 308 VAL A O 1
ATOM 2288 N N . GLY A 1 309 ? 15.169 20.532 -18.861 1.00 95.69 309 GLY A N 1
ATOM 2289 C CA . GLY A 1 309 ? 16.394 19.887 -19.336 1.00 95.69 309 GLY A CA 1
ATOM 2290 C C . GLY A 1 309 ? 16.662 20.190 -20.811 1.00 95.69 309 GLY A C 1
ATOM 2291 O O . GLY A 1 309 ? 17.771 20.566 -21.179 1.00 95.69 309 GLY A O 1
ATOM 2292 N N . TYR A 1 310 ? 15.625 20.135 -21.653 1.00 95.38 310 TYR A N 1
ATOM 2293 C CA . TYR A 1 310 ? 15.755 20.413 -23.080 1.00 95.38 310 TYR A CA 1
ATOM 2294 C C . TYR A 1 310 ? 16.187 21.858 -23.333 1.00 95.38 310 TYR A C 1
ATOM 2296 O O . TYR A 1 310 ? 17.016 22.102 -24.207 1.00 95.38 310 TYR A O 1
ATOM 2304 N N . ALA A 1 311 ? 15.667 22.822 -22.571 1.00 95.06 311 ALA A N 1
ATOM 2305 C CA . ALA A 1 311 ? 16.083 24.220 -22.649 1.00 95.06 311 ALA A CA 1
ATOM 2306 C C . ALA A 1 311 ? 17.543 24.425 -22.204 1.00 95.06 311 ALA A C 1
ATOM 2308 O O . ALA A 1 311 ? 18.224 25.304 -22.729 1.00 95.06 311 ALA A O 1
ATOM 2309 N N . LEU A 1 312 ? 18.034 23.597 -21.278 1.00 94.06 312 LEU A N 1
ATOM 2310 C CA . LEU A 1 312 ? 19.410 23.631 -20.779 1.00 94.06 312 LEU A CA 1
ATOM 2311 C C . LEU A 1 312 ? 20.407 22.842 -21.642 1.00 94.06 312 LEU A C 1
ATOM 2313 O O . LEU A 1 312 ? 21.605 22.984 -21.422 1.00 94.06 312 LEU A O 1
ATOM 2317 N N . ARG A 1 313 ? 19.960 22.072 -22.644 1.00 90.81 313 ARG A N 1
ATOM 2318 C CA . ARG A 1 313 ? 20.825 21.180 -23.450 1.00 90.81 313 ARG A CA 1
ATOM 2319 C C . ARG A 1 313 ? 21.987 21.877 -24.171 1.00 90.81 313 ARG A C 1
ATOM 2321 O O . ARG A 1 313 ? 22.952 21.235 -24.559 1.00 90.81 313 ARG A O 1
ATOM 2328 N N . SER A 1 314 ? 21.858 23.179 -24.438 1.00 89.62 314 SER A N 1
ATOM 2329 C CA . SER A 1 314 ? 22.900 23.989 -25.085 1.00 89.62 314 SER A CA 1
ATOM 2330 C C . SER A 1 314 ? 23.841 24.671 -24.090 1.00 89.62 314 SER A C 1
ATOM 2332 O O . SER A 1 314 ? 24.802 25.313 -24.507 1.00 89.62 314 SER A O 1
ATOM 2334 N N . ALA A 1 315 ? 23.544 24.598 -22.792 1.00 91.12 315 ALA A N 1
ATOM 2335 C CA . ALA A 1 315 ? 24.422 25.079 -21.737 1.00 91.12 315 ALA A CA 1
ATOM 2336 C C . ALA A 1 315 ? 25.520 24.038 -21.435 1.00 91.12 315 ALA A C 1
ATOM 2338 O O . ALA A 1 315 ? 25.380 22.872 -21.807 1.00 91.12 315 ALA A O 1
ATOM 2339 N N . PRO A 1 316 ? 26.605 24.423 -20.737 1.00 91.06 316 PRO A N 1
ATOM 2340 C CA . PRO A 1 316 ? 27.595 23.460 -20.263 1.00 91.06 316 PRO A CA 1
ATOM 2341 C C . PRO A 1 316 ? 26.948 22.362 -19.407 1.00 91.06 316 PRO A C 1
ATOM 2343 O O . PRO A 1 316 ? 26.088 22.657 -18.574 1.00 91.06 316 PRO A O 1
ATOM 2346 N N . GLU A 1 317 ? 27.401 21.114 -19.552 1.00 89.81 317 GLU A N 1
ATOM 2347 C CA . GLU A 1 317 ? 26.824 19.949 -18.857 1.00 89.81 317 GLU A CA 1
ATOM 2348 C C . GLU A 1 317 ? 26.773 20.138 -17.329 1.00 89.81 317 GLU A C 1
ATOM 2350 O O . GLU A 1 317 ? 25.789 19.774 -16.682 1.00 89.81 317 GLU A O 1
ATOM 2355 N N . ALA A 1 318 ? 27.781 20.801 -16.752 1.00 90.69 318 ALA A N 1
ATOM 2356 C CA . ALA A 1 318 ? 27.811 21.157 -15.334 1.00 90.69 318 ALA A CA 1
ATOM 2357 C C . ALA A 1 318 ? 26.623 22.042 -14.904 1.00 90.69 318 ALA A C 1
ATOM 2359 O O . ALA A 1 318 ? 26.090 21.857 -13.812 1.00 90.69 318 ALA A O 1
ATOM 2360 N N . VAL A 1 319 ? 26.165 22.972 -15.752 1.00 92.12 319 VAL A N 1
ATOM 2361 C CA . VAL A 1 319 ? 24.986 23.811 -15.466 1.00 92.12 319 VAL A CA 1
ATOM 2362 C C . VAL A 1 319 ? 23.727 22.951 -15.431 1.00 92.12 319 VAL A C 1
ATOM 2364 O O . VAL A 1 319 ? 22.929 23.078 -14.503 1.00 92.12 319 VAL A O 1
ATOM 2367 N N . GLY A 1 320 ? 23.579 22.035 -16.393 1.00 92.69 320 GLY A N 1
ATOM 2368 C CA . GLY A 1 320 ? 22.484 21.065 -16.409 1.00 92.69 320 GLY A CA 1
ATOM 2369 C C . GLY A 1 320 ? 22.476 20.179 -15.160 1.00 92.69 320 GLY A C 1
ATOM 2370 O O . GLY A 1 320 ? 21.420 19.967 -14.564 1.00 92.69 320 GLY A O 1
ATOM 2371 N N . LEU A 1 321 ? 23.651 19.721 -14.713 1.00 92.50 321 LEU A N 1
ATOM 2372 C CA . LEU A 1 321 ? 23.795 18.894 -13.515 1.00 92.50 321 LEU A CA 1
ATOM 2373 C C . LEU A 1 321 ? 23.457 19.672 -12.239 1.00 92.50 321 LEU A C 1
ATOM 2375 O O . LEU A 1 321 ? 22.712 19.176 -11.396 1.00 92.50 321 LEU A O 1
ATOM 2379 N N . ILE A 1 322 ? 23.985 20.890 -12.093 1.00 94.12 322 ILE A N 1
ATOM 2380 C CA . ILE A 1 322 ? 23.718 21.754 -10.935 1.00 94.12 322 ILE A CA 1
ATOM 2381 C C . ILE A 1 322 ? 22.228 22.091 -10.869 1.00 94.12 322 ILE A C 1
ATOM 2383 O O . ILE A 1 322 ? 21.637 22.020 -9.792 1.00 94.12 322 ILE A O 1
ATOM 2387 N N . ALA A 1 323 ? 21.601 22.403 -12.006 1.00 95.19 323 ALA A N 1
ATOM 2388 C CA . ALA A 1 323 ? 20.165 22.644 -12.076 1.00 95.19 323 ALA A CA 1
ATOM 2389 C C . ALA A 1 323 ? 19.364 21.401 -11.656 1.00 95.19 323 ALA A C 1
ATOM 2391 O O . ALA A 1 323 ? 18.458 21.516 -10.832 1.00 95.19 323 ALA A O 1
ATOM 2392 N N . PHE A 1 324 ? 19.731 20.209 -12.142 1.00 94.94 324 PHE A N 1
ATOM 2393 C CA . PHE A 1 324 ? 19.083 18.958 -11.741 1.00 94.94 324 PHE A CA 1
ATOM 2394 C C . PHE A 1 324 ? 19.230 18.709 -10.234 1.00 94.94 324 PHE A C 1
ATOM 2396 O O . PHE A 1 324 ? 18.247 18.431 -9.550 1.00 94.94 324 PHE A O 1
ATOM 2403 N N . ALA A 1 325 ? 20.440 18.871 -9.692 1.00 94.31 325 ALA A N 1
ATOM 2404 C CA . ALA A 1 325 ? 20.722 18.702 -8.269 1.00 94.31 325 ALA A CA 1
ATOM 2405 C C . ALA A 1 325 ? 19.957 19.714 -7.398 1.00 94.31 325 ALA A C 1
ATOM 2407 O O . ALA A 1 325 ? 19.434 19.346 -6.346 1.00 94.31 325 ALA A O 1
ATOM 2408 N N . ALA A 1 326 ? 19.838 20.968 -7.843 1.00 94.75 326 ALA A N 1
ATOM 2409 C CA . ALA A 1 326 ? 19.063 21.998 -7.157 1.00 94.75 326 ALA A CA 1
ATOM 2410 C C . ALA A 1 326 ? 17.565 21.664 -7.143 1.00 94.75 326 ALA A C 1
ATOM 2412 O O . ALA A 1 326 ? 16.920 21.769 -6.099 1.00 94.75 326 ALA A O 1
ATOM 2413 N N . VAL A 1 327 ? 17.017 21.205 -8.273 1.00 94.69 327 VAL A N 1
ATOM 2414 C CA . VAL A 1 327 ? 15.618 20.767 -8.372 1.00 94.69 327 VAL A CA 1
ATOM 2415 C C . VAL A 1 327 ? 15.367 19.521 -7.518 1.00 94.69 327 VAL A C 1
ATOM 2417 O O . VAL A 1 327 ? 14.367 19.466 -6.805 1.00 94.69 327 VAL A O 1
ATOM 2420 N N . LEU A 1 328 ? 16.288 18.553 -7.505 1.00 93.88 328 LEU A N 1
ATOM 2421 C CA . LEU A 1 328 ? 16.229 17.384 -6.622 1.00 93.88 328 LEU A CA 1
ATOM 2422 C C . LEU A 1 328 ? 16.260 17.791 -5.145 1.00 93.88 328 LEU A C 1
ATOM 2424 O O . LEU A 1 328 ? 15.433 17.319 -4.367 1.00 93.88 328 LEU A O 1
ATOM 2428 N N . ALA A 1 329 ? 17.157 18.693 -4.747 1.00 91.88 329 ALA A N 1
ATOM 2429 C CA . ALA A 1 329 ? 17.215 19.192 -3.376 1.00 91.88 329 ALA A CA 1
ATOM 2430 C C . ALA A 1 329 ? 15.921 19.925 -2.988 1.00 91.88 329 ALA A C 1
ATOM 2432 O O . ALA A 1 329 ? 15.372 19.685 -1.910 1.00 91.88 329 ALA A O 1
ATOM 2433 N N . ALA A 1 330 ? 15.389 20.765 -3.881 1.00 91.19 330 ALA A N 1
ATOM 2434 C CA . ALA A 1 330 ? 14.113 21.443 -3.685 1.00 91.19 330 ALA A CA 1
ATOM 2435 C C . ALA A 1 330 ? 12.950 20.447 -3.558 1.00 91.19 330 ALA A C 1
ATOM 2437 O O . ALA A 1 330 ? 12.105 20.609 -2.680 1.00 91.19 330 ALA A O 1
ATOM 2438 N N . TYR A 1 331 ? 12.931 19.384 -4.364 1.00 89.94 331 TYR A N 1
ATOM 2439 C CA . TYR A 1 331 ? 11.948 18.307 -4.268 1.00 89.94 331 TYR A CA 1
ATOM 2440 C C . TYR A 1 331 ? 12.040 17.579 -2.918 1.00 89.94 331 TYR A C 1
ATOM 2442 O O . TYR A 1 331 ? 11.049 17.478 -2.196 1.00 89.94 331 TYR A O 1
ATOM 2450 N N . VAL A 1 332 ? 13.237 17.143 -2.520 1.00 87.25 332 VAL A N 1
ATOM 2451 C CA . VAL A 1 332 ? 13.467 16.391 -1.276 1.00 87.25 332 VAL A CA 1
ATOM 2452 C C . VAL A 1 332 ? 13.121 17.213 -0.028 1.00 87.25 332 VAL A C 1
ATOM 2454 O O . VAL A 1 332 ? 12.507 16.689 0.904 1.00 87.25 332 VAL A O 1
ATOM 2457 N N . LEU A 1 333 ? 13.500 18.495 0.004 1.00 85.19 333 LEU A N 1
ATOM 2458 C CA . LEU A 1 333 ? 13.324 19.372 1.169 1.00 85.19 333 LEU A CA 1
ATOM 2459 C C . LEU A 1 333 ? 11.971 20.102 1.185 1.00 85.19 333 LEU A C 1
ATOM 2461 O O . LEU A 1 333 ? 11.441 20.400 2.257 1.00 85.19 333 LEU A O 1
ATOM 2465 N N . GLY A 1 334 ? 11.432 20.429 0.010 1.00 78.25 334 GLY A N 1
ATOM 2466 C CA . GLY A 1 334 ? 10.245 21.266 -0.162 1.00 78.25 334 GLY A CA 1
ATOM 2467 C C . GLY A 1 334 ? 8.931 20.490 -0.215 1.00 78.25 334 GLY A C 1
ATOM 2468 O O . GLY A 1 334 ? 7.920 21.003 0.264 1.00 78.25 334 GLY A O 1
ATOM 2469 N N . LEU A 1 335 ? 8.932 19.249 -0.720 1.00 78.56 335 LEU A N 1
ATOM 2470 C CA . LEU A 1 335 ? 7.709 18.454 -0.888 1.00 78.56 335 LEU A CA 1
ATOM 2471 C C . LEU A 1 335 ? 6.904 18.275 0.419 1.00 78.56 335 LEU A C 1
ATOM 2473 O O . LEU A 1 335 ? 5.698 18.514 0.385 1.00 78.56 335 LEU A O 1
ATOM 2477 N N . PRO A 1 336 ? 7.504 17.959 1.590 1.00 72.88 336 PRO A N 1
ATOM 2478 C CA . PRO A 1 336 ? 6.741 17.829 2.836 1.00 72.88 336 PRO A CA 1
ATOM 2479 C C . PRO A 1 336 ? 6.050 19.133 3.264 1.00 72.88 336 PRO A C 1
ATOM 2481 O O . PRO A 1 336 ? 4.919 19.110 3.745 1.00 72.88 336 PRO A O 1
ATOM 2484 N N . LYS A 1 337 ? 6.708 20.282 3.051 1.00 74.12 337 LYS A N 1
ATOM 2485 C CA . LYS A 1 337 ? 6.161 21.608 3.380 1.00 74.12 337 LYS A CA 1
ATOM 2486 C C . LYS A 1 337 ? 5.018 21.987 2.439 1.00 74.12 337 LYS A C 1
ATOM 2488 O O . LYS A 1 337 ? 3.987 22.478 2.892 1.00 74.12 337 LYS A O 1
ATOM 2493 N N . LEU A 1 338 ? 5.186 21.715 1.144 1.00 70.69 338 LEU A N 1
ATOM 2494 C CA . LEU A 1 338 ? 4.174 21.963 0.118 1.00 70.69 338 LEU A CA 1
ATOM 2495 C C . LEU A 1 338 ? 2.908 21.130 0.371 1.00 70.69 338 LEU A C 1
ATOM 2497 O O . LEU A 1 338 ? 1.801 21.652 0.302 1.00 70.69 338 LEU A O 1
ATOM 2501 N N . LEU A 1 339 ? 3.060 19.852 0.728 1.00 71.75 339 LEU A N 1
ATOM 2502 C CA . LEU A 1 339 ? 1.930 18.976 1.053 1.00 71.75 339 LEU A CA 1
ATOM 2503 C C . LEU A 1 339 ? 1.206 19.416 2.335 1.00 71.75 339 LEU A C 1
ATOM 2505 O O . LEU A 1 339 ? -0.018 19.314 2.405 1.00 71.75 339 LEU A O 1
ATOM 2509 N N . GLY A 1 340 ? 1.929 19.969 3.317 1.00 65.25 340 GLY A N 1
ATOM 2510 C CA . GLY A 1 340 ? 1.332 20.621 4.487 1.00 65.25 340 GLY A CA 1
ATOM 2511 C C . GLY A 1 340 ? 0.432 21.805 4.111 1.00 65.25 340 GLY A C 1
ATOM 2512 O O . GLY A 1 340 ? -0.695 21.894 4.589 1.00 65.25 340 GLY A O 1
ATOM 2513 N N . LEU A 1 341 ? 0.877 22.658 3.182 1.00 65.88 341 LEU A N 1
ATOM 2514 C CA . LEU A 1 341 ? 0.086 23.778 2.650 1.00 65.88 341 LEU A CA 1
ATOM 2515 C C . LEU A 1 341 ? -1.157 23.309 1.879 1.00 65.88 341 LEU A C 1
ATOM 2517 O O . LEU A 1 341 ? -2.242 23.855 2.069 1.00 65.88 341 LEU A O 1
ATOM 2521 N N . VAL A 1 342 ? -1.030 22.266 1.052 1.00 64.12 342 VAL A N 1
ATOM 2522 C CA . VAL A 1 342 ? -2.164 21.688 0.306 1.00 64.12 342 VAL A CA 1
ATOM 2523 C C . VAL A 1 342 ? -3.219 21.112 1.256 1.00 64.12 342 VAL A C 1
ATOM 2525 O O . VAL A 1 342 ? -4.416 21.238 0.995 1.00 64.12 342 VAL A O 1
ATOM 2528 N N . ARG A 1 343 ? -2.806 20.544 2.397 1.00 62.56 343 ARG A N 1
ATOM 2529 C CA . ARG A 1 343 ? -3.728 20.058 3.436 1.00 62.56 343 ARG A CA 1
ATOM 2530 C C . ARG A 1 343 ? -4.527 21.185 4.099 1.00 62.56 343 ARG A C 1
ATOM 2532 O O . ARG A 1 343 ? -5.679 20.943 4.446 1.00 62.56 343 ARG A O 1
ATOM 2539 N N . MET A 1 344 ? -3.975 22.399 4.189 1.00 53.75 344 MET A N 1
ATOM 2540 C CA . MET A 1 344 ? -4.607 23.571 4.821 1.00 53.75 344 MET A CA 1
ATOM 2541 C C . MET A 1 344 ? -5.654 24.298 3.952 1.00 53.75 344 MET A C 1
ATOM 2543 O O . MET A 1 344 ? -6.370 25.157 4.460 1.00 53.75 344 MET A O 1
ATOM 2547 N N . LEU A 1 345 ? -5.787 23.977 2.658 1.00 52.66 345 LEU A N 1
ATOM 2548 C CA . LEU A 1 345 ? -6.761 24.646 1.780 1.00 52.66 345 LEU A CA 1
ATOM 2549 C C . LEU A 1 345 ? -8.208 24.159 2.031 1.00 52.66 345 LEU A C 1
ATOM 2551 O O . LEU A 1 345 ? -8.429 22.949 2.058 1.00 52.66 345 LEU A O 1
ATOM 2555 N N . PRO A 1 346 ? -9.231 25.027 2.143 1.00 45.03 346 PRO A N 1
ATOM 2556 C CA . PRO A 1 346 ? -10.623 24.602 2.348 1.00 45.03 346 PRO A CA 1
ATOM 2557 C C . PRO A 1 346 ? -11.134 23.663 1.236 1.00 45.03 346 PRO A C 1
ATOM 2559 O O . PRO A 1 346 ? -10.875 23.891 0.054 1.00 45.03 346 PRO A O 1
ATOM 2562 N N . ARG A 1 347 ? -11.907 22.620 1.595 1.00 47.47 347 ARG A N 1
ATOM 2563 C CA . ARG A 1 347 ? -12.477 21.620 0.655 1.00 47.47 347 ARG A CA 1
ATOM 2564 C C . ARG A 1 347 ? -13.286 22.240 -0.499 1.00 47.47 347 ARG A C 1
ATOM 2566 O O . ARG A 1 347 ? -13.318 21.660 -1.579 1.00 47.47 347 ARG A O 1
ATOM 2573 N N . ALA A 1 348 ? -13.874 23.422 -0.303 1.00 37.72 348 ALA A N 1
ATOM 2574 C CA . ALA A 1 348 ? -14.717 24.103 -1.291 1.00 37.72 348 ALA A CA 1
ATOM 2575 C C . ALA A 1 348 ? -13.979 24.532 -2.578 1.00 37.72 348 ALA A C 1
ATOM 2577 O O . ALA A 1 348 ? -14.607 24.648 -3.623 1.00 37.72 348 ALA A O 1
ATOM 2578 N N . ALA A 1 349 ? -12.651 24.696 -2.545 1.00 39.25 349 ALA A N 1
ATOM 2579 C CA . ALA A 1 349 ? -11.857 25.026 -3.735 1.00 39.25 349 ALA A CA 1
ATOM 2580 C C . ALA A 1 349 ? -11.359 23.784 -4.510 1.00 39.25 349 ALA A C 1
ATOM 2582 O O . ALA A 1 349 ? -10.717 23.922 -5.547 1.00 39.25 349 ALA A O 1
ATOM 2583 N N . ARG A 1 350 ? -11.613 22.559 -4.018 1.00 49.31 350 ARG A N 1
ATOM 2584 C CA . ARG A 1 350 ? -10.913 21.341 -4.478 1.00 49.31 350 ARG A CA 1
ATOM 2585 C C . ARG A 1 350 ? -11.597 20.561 -5.614 1.00 49.31 350 ARG A C 1
ATOM 2587 O O . ARG A 1 350 ? -11.066 19.528 -6.008 1.00 49.31 350 ARG A O 1
ATOM 2594 N N . VAL A 1 351 ? -12.728 21.020 -6.166 1.00 42.47 351 VAL A N 1
ATOM 2595 C CA . VAL A 1 351 ? -13.428 20.318 -7.278 1.00 42.47 351 VAL A CA 1
ATOM 2596 C C . VAL A 1 351 ? -13.890 21.237 -8.431 1.00 42.47 351 VAL A C 1
ATOM 2598 O O . VAL A 1 351 ? -14.390 20.737 -9.432 1.00 42.47 351 VAL A O 1
ATOM 2601 N N . SER A 1 352 ? -13.674 22.556 -8.396 1.00 32.06 352 SER A N 1
ATOM 2602 C CA . SER A 1 352 ? -14.289 23.435 -9.414 1.00 32.06 352 SER A CA 1
ATOM 2603 C C . SER A 1 352 ? -13.623 23.438 -10.804 1.00 32.06 352 SER A C 1
ATOM 2605 O O . SER A 1 352 ? -14.326 23.625 -11.791 1.00 32.06 352 SER A O 1
ATOM 2607 N N . ASP A 1 353 ? -12.317 23.179 -10.945 1.00 34.97 353 ASP A N 1
ATOM 2608 C CA . ASP A 1 353 ? -11.621 23.567 -12.195 1.00 34.97 353 ASP A CA 1
ATOM 2609 C C . ASP A 1 353 ? -11.136 22.415 -13.094 1.00 34.97 353 ASP A C 1
ATOM 2611 O O . ASP A 1 353 ? -10.495 22.652 -14.113 1.00 34.97 353 ASP A O 1
ATOM 2615 N N . ALA A 1 354 ? -11.473 21.159 -12.780 1.00 32.62 354 ALA A N 1
ATOM 2616 C CA . ALA A 1 354 ? -11.176 20.019 -13.664 1.00 32.62 354 ALA A CA 1
ATOM 2617 C C . ALA A 1 354 ? -12.413 19.460 -14.394 1.00 32.62 354 ALA A C 1
ATOM 2619 O O . ALA A 1 354 ? -12.269 18.742 -15.383 1.00 32.62 354 ALA A O 1
ATOM 2620 N N . ALA A 1 355 ? -13.626 19.782 -13.930 1.00 29.92 355 ALA A N 1
ATOM 2621 C CA . ALA A 1 355 ? -14.879 19.304 -14.523 1.00 29.92 355 ALA A CA 1
ATOM 2622 C C . ALA A 1 355 ? -15.418 20.223 -15.639 1.00 29.92 355 ALA A C 1
ATOM 2624 O O . ALA A 1 355 ? -16.213 19.785 -16.465 1.00 29.92 355 ALA A O 1
ATOM 2625 N N . SER A 1 356 ? -14.953 21.472 -15.711 1.00 28.14 356 SER A N 1
ATOM 2626 C CA . SER A 1 356 ? -15.413 22.478 -16.678 1.00 28.14 356 SER A CA 1
ATOM 2627 C C . SER A 1 356 ? -14.748 22.389 -18.061 1.00 28.14 356 SER A C 1
ATOM 2629 O O . SER A 1 356 ? -15.159 23.098 -18.973 1.00 28.14 356 SER A O 1
ATOM 2631 N N . ALA A 1 357 ? -13.770 21.496 -18.260 1.00 33.53 357 ALA A N 1
ATOM 2632 C CA . ALA A 1 357 ? -13.022 21.376 -19.518 1.00 33.53 357 ALA A CA 1
ATOM 2633 C C . ALA A 1 357 ? -13.401 20.166 -20.404 1.00 33.53 357 ALA A C 1
ATOM 2635 O O . ALA A 1 357 ? -12.808 20.001 -21.466 1.00 33.53 357 ALA A O 1
ATOM 2636 N N . ILE A 1 358 ? -14.352 19.305 -20.001 1.00 33.81 358 ILE A N 1
ATOM 2637 C CA . ILE A 1 358 ? -14.672 18.060 -20.747 1.00 33.81 358 ILE A CA 1
ATOM 2638 C C . ILE A 1 358 ? -16.165 17.924 -21.117 1.00 33.81 358 ILE A C 1
ATOM 2640 O O . ILE A 1 358 ? -16.531 17.045 -21.890 1.00 33.81 358 ILE A O 1
ATOM 2644 N N . ALA A 1 359 ? -17.045 18.824 -20.676 1.00 26.62 359 ALA A N 1
ATOM 2645 C CA . ALA A 1 359 ? -18.450 18.802 -21.090 1.00 26.62 359 ALA A CA 1
ATOM 2646 C C . ALA A 1 359 ? -18.693 19.687 -22.328 1.00 26.62 359 ALA A C 1
ATOM 2648 O O . ALA A 1 359 ? -19.254 20.774 -22.227 1.00 26.62 359 ALA A O 1
ATOM 2649 N N . ILE A 1 360 ? -18.274 19.212 -23.505 1.00 28.86 360 ILE A N 1
ATOM 2650 C CA . ILE A 1 360 ? -18.869 19.623 -24.784 1.00 28.86 360 ILE A CA 1
ATOM 2651 C C . ILE A 1 360 ? -19.273 18.356 -25.535 1.00 28.86 360 ILE A C 1
ATOM 2653 O O . ILE A 1 360 ? -18.415 17.597 -25.981 1.00 28.86 360 ILE A O 1
ATOM 2657 N N . GLY A 1 361 ? -20.583 18.185 -25.708 1.00 26.50 361 GLY A N 1
ATOM 2658 C CA . GLY A 1 361 ? -21.171 17.318 -26.726 1.00 26.50 361 GLY A CA 1
ATOM 2659 C C . GLY A 1 361 ? -22.037 16.192 -26.172 1.00 26.50 361 GLY A C 1
ATOM 2660 O O . GLY A 1 361 ? -21.511 15.224 -25.629 1.00 26.50 361 GLY A O 1
ATOM 2661 N N . GLY A 1 362 ? -23.350 16.291 -26.394 1.00 25.70 362 GLY A N 1
ATOM 2662 C CA . GLY A 1 362 ? -24.244 15.130 -26.382 1.00 25.70 362 GLY A CA 1
ATOM 2663 C C . GLY A 1 362 ? -25.606 15.360 -25.739 1.00 25.70 362 GLY A C 1
ATOM 2664 O O . GLY A 1 362 ? -25.872 14.802 -24.684 1.00 25.70 362 GLY A O 1
ATOM 2665 N N . ASP A 1 363 ? -26.391 16.208 -26.396 1.00 27.05 363 ASP A N 1
ATOM 2666 C CA . ASP A 1 363 ? -27.846 16.390 -26.422 1.00 27.05 363 ASP A CA 1
ATOM 2667 C C . ASP A 1 363 ? -28.793 15.494 -25.595 1.00 27.05 363 ASP A C 1
ATOM 2669 O O . ASP A 1 363 ? -28.694 14.271 -25.511 1.00 27.05 363 ASP A O 1
ATOM 2673 N N . GLU A 1 364 ? -29.786 16.221 -25.079 1.00 26.14 364 GLU A N 1
ATOM 2674 C CA . GLU A 1 364 ? -31.156 15.875 -24.702 1.00 26.14 364 GLU A CA 1
ATOM 2675 C C . GLU A 1 364 ? -31.760 14.615 -25.349 1.00 26.14 364 GLU A C 1
ATOM 2677 O O . GLU A 1 364 ? -31.868 14.520 -26.567 1.00 26.14 364 GLU A O 1
ATOM 2682 N N . GLU A 1 365 ? -32.369 13.756 -24.523 1.00 26.08 365 GLU A N 1
ATOM 2683 C CA . GLU A 1 365 ? -33.755 13.354 -24.779 1.00 26.08 365 GLU A CA 1
ATOM 2684 C C . GLU A 1 365 ? -34.495 12.955 -23.490 1.00 26.08 365 GLU A C 1
ATOM 2686 O O . GLU A 1 365 ? -33.974 12.335 -22.564 1.00 26.08 365 GLU A O 1
ATOM 2691 N N . THR A 1 366 ? -35.741 13.399 -23.452 1.00 25.30 366 THR A N 1
ATOM 2692 C CA . THR A 1 366 ? -36.741 13.400 -22.388 1.00 25.30 366 THR A CA 1
ATOM 2693 C C . THR A 1 366 ? -37.307 12.008 -22.086 1.00 25.30 366 THR A C 1
ATOM 2695 O O . THR A 1 366 ? -37.693 11.290 -23.005 1.00 25.30 366 THR A O 1
ATOM 2698 N N . ARG A 1 367 ? -37.499 11.668 -20.797 1.00 25.11 367 ARG A N 1
ATOM 2699 C CA . ARG A 1 367 ? -38.625 10.830 -20.321 1.00 25.11 367 ARG A CA 1
ATOM 2700 C C . ARG A 1 367 ? -38.834 10.917 -18.800 1.00 25.11 367 ARG A C 1
ATOM 2702 O O . ARG A 1 367 ? -37.890 10.916 -18.020 1.00 25.11 367 ARG A O 1
ATOM 2709 N N . GLU A 1 368 ? -40.108 11.034 -18.441 1.00 24.34 368 GLU A N 1
ATOM 2710 C CA . GLU A 1 368 ? -40.719 11.271 -17.124 1.00 24.34 368 GLU A CA 1
ATOM 2711 C C . GLU A 1 368 ? -40.517 10.166 -16.055 1.00 24.34 368 GLU A C 1
ATOM 2713 O O . GLU A 1 368 ? -40.095 9.055 -16.382 1.00 24.34 368 GLU A O 1
ATOM 2718 N N . PRO A 1 369 ? -40.836 10.450 -14.767 1.00 27.19 369 PRO A N 1
ATOM 2719 C CA . PRO A 1 369 ? -40.427 9.637 -13.625 1.00 27.19 369 PRO A CA 1
ATOM 2720 C C . PRO A 1 369 ? -41.389 8.471 -13.349 1.00 27.19 369 PRO A C 1
ATOM 2722 O O . PRO A 1 369 ? -42.509 8.651 -12.870 1.00 27.19 369 PRO A O 1
ATOM 2725 N N . GLY A 1 370 ? -40.913 7.249 -13.589 1.00 23.36 370 GLY A N 1
ATOM 2726 C CA . GLY A 1 370 ? -41.543 6.007 -13.145 1.00 23.36 370 GLY A CA 1
ATOM 2727 C C . GLY A 1 370 ? -40.855 5.456 -11.896 1.00 23.36 370 GLY A C 1
ATOM 2728 O O . GLY A 1 370 ? -39.646 5.249 -11.887 1.00 23.36 370 GLY A O 1
ATOM 2729 N N . ARG A 1 371 ? -41.642 5.224 -10.841 1.00 32.59 371 ARG A N 1
ATOM 2730 C CA . ARG A 1 371 ? -41.279 4.448 -9.646 1.00 32.59 371 ARG A CA 1
ATOM 2731 C C . ARG A 1 371 ? -40.611 3.121 -10.025 1.00 32.59 371 ARG A C 1
ATOM 2733 O O . ARG A 1 371 ? -41.252 2.315 -10.687 1.00 32.59 371 ARG A O 1
ATOM 2740 N N . THR A 1 372 ? -39.434 2.856 -9.467 1.00 23.50 372 THR A N 1
ATOM 2741 C CA . THR A 1 372 ? -38.935 1.494 -9.217 1.00 23.50 372 THR A CA 1
ATOM 2742 C C . THR A 1 372 ? -37.961 1.536 -8.043 1.00 23.50 372 THR A C 1
ATOM 2744 O O . THR A 1 372 ? -36.920 2.182 -8.107 1.00 23.50 372 THR A O 1
ATOM 2747 N N . GLU A 1 373 ? -38.423 0.951 -6.940 1.00 26.47 373 GLU A N 1
ATOM 2748 C CA . GLU A 1 373 ? -37.691 0.160 -5.945 1.00 26.47 373 GLU A CA 1
ATOM 2749 C C . GLU A 1 373 ? -36.192 0.462 -5.766 1.00 26.47 373 GLU A C 1
ATOM 2751 O O . GLU A 1 373 ? -35.341 0.105 -6.579 1.00 26.47 373 GLU A O 1
ATOM 2756 N N . ARG A 1 374 ? -35.874 1.088 -4.624 1.00 25.91 374 ARG A N 1
ATOM 2757 C CA . ARG A 1 374 ? -34.536 1.050 -4.029 1.00 25.91 374 ARG A CA 1
ATOM 2758 C C . ARG A 1 374 ? -34.270 -0.375 -3.557 1.00 25.91 374 ARG A C 1
ATOM 2760 O O . ARG A 1 374 ? -34.699 -0.741 -2.468 1.00 25.91 374 ARG A O 1
ATOM 2767 N N . ASP A 1 375 ? -33.552 -1.136 -4.367 1.00 24.66 375 ASP A N 1
ATOM 2768 C CA . ASP A 1 375 ? -32.883 -2.347 -3.913 1.00 24.66 375 ASP A CA 1
ATOM 2769 C C . ASP A 1 375 ? -31.477 -1.944 -3.434 1.00 24.66 375 ASP A C 1
ATOM 2771 O O . ASP A 1 375 ? -30.543 -1.737 -4.216 1.00 24.66 375 ASP A O 1
ATOM 2775 N N . GLU A 1 376 ? -31.355 -1.697 -2.128 1.00 28.88 376 GLU A N 1
ATOM 2776 C CA . GLU A 1 376 ? -30.074 -1.488 -1.453 1.00 28.88 376 GLU A CA 1
ATOM 2777 C C . GLU A 1 376 ? -29.319 -2.822 -1.400 1.00 28.88 376 GLU A C 1
ATOM 2779 O O . GLU A 1 376 ? -29.414 -3.583 -0.438 1.00 28.88 376 GLU A O 1
ATOM 2784 N N . ALA A 1 377 ? -28.533 -3.112 -2.437 1.00 25.59 377 ALA A N 1
ATOM 2785 C CA . ALA A 1 377 ? -27.587 -4.220 -2.418 1.00 25.59 377 ALA A CA 1
ATOM 2786 C C . ALA A 1 377 ? -26.447 -3.920 -1.424 1.00 25.59 377 ALA A C 1
ATOM 2788 O O . ALA A 1 377 ? -25.408 -3.358 -1.783 1.00 25.59 377 ALA A O 1
ATOM 2789 N N . ARG A 1 378 ? -26.652 -4.300 -0.156 1.00 29.17 378 ARG A N 1
ATOM 2790 C CA . ARG A 1 378 ? -25.583 -4.486 0.834 1.00 29.17 378 ARG A CA 1
ATOM 2791 C C . ARG A 1 378 ? -24.580 -5.511 0.281 1.00 29.17 378 ARG A C 1
ATOM 2793 O O . ARG A 1 378 ? -25.009 -6.561 -0.199 1.00 29.17 378 ARG A O 1
ATOM 2800 N N . PRO A 1 379 ? -23.259 -5.266 0.331 1.00 31.30 379 PRO A N 1
ATOM 2801 C CA . PRO A 1 379 ? -22.295 -6.312 0.019 1.00 31.30 379 PRO A CA 1
ATOM 2802 C C . PRO A 1 379 ? -22.392 -7.386 1.111 1.00 31.30 379 PRO A C 1
ATOM 2804 O O . PRO A 1 379 ? -21.989 -7.150 2.245 1.00 31.30 379 PRO A O 1
ATOM 2807 N N . SER A 1 380 ? -22.966 -8.552 0.801 1.00 35.78 380 SER A N 1
ATOM 2808 C CA . SER A 1 380 ? -22.969 -9.674 1.740 1.00 35.78 380 SER A CA 1
ATOM 2809 C C . SER A 1 380 ? -21.538 -10.199 1.879 1.00 35.78 380 SER A C 1
ATOM 2811 O O . SER A 1 380 ? -20.955 -10.644 0.890 1.00 35.78 380 SER A O 1
ATOM 2813 N N . SER A 1 381 ? -20.988 -10.167 3.090 1.00 42.84 381 SER A N 1
ATOM 2814 C CA . SER A 1 381 ? -19.706 -10.771 3.489 1.00 42.84 381 SER A CA 1
ATOM 2815 C C . SER A 1 381 ? -19.747 -12.309 3.558 1.00 42.84 381 SER A C 1
ATOM 2817 O O . SER A 1 381 ? -18.707 -12.954 3.659 1.00 42.84 381 SER A O 1
ATOM 2819 N N . ALA A 1 382 ? -20.933 -12.908 3.420 1.00 37.28 382 ALA A N 1
ATOM 2820 C CA . ALA A 1 382 ? -21.169 -14.354 3.441 1.00 37.28 382 ALA A CA 1
ATOM 2821 C C . ALA A 1 382 ? -20.325 -15.217 2.459 1.00 37.28 382 ALA A C 1
ATOM 2823 O O . ALA A 1 382 ? -19.955 -16.327 2.841 1.00 37.28 382 ALA A O 1
ATOM 2824 N N . PRO A 1 383 ? -19.973 -14.788 1.223 1.00 36.09 383 PRO A N 1
ATOM 2825 C CA . PRO A 1 383 ? -19.286 -15.667 0.271 1.00 36.09 383 PRO A CA 1
ATOM 2826 C C . PRO A 1 383 ? -17.818 -15.939 0.627 1.00 36.09 383 PRO A C 1
ATOM 2828 O O . PRO A 1 383 ? -17.340 -17.046 0.407 1.00 36.09 383 PRO A O 1
ATOM 2831 N N . ALA A 1 384 ? -17.109 -14.955 1.192 1.00 40.62 384 ALA A N 1
ATOM 2832 C CA . ALA A 1 384 ? -15.696 -15.107 1.552 1.00 40.62 384 ALA A CA 1
ATOM 2833 C C . ALA A 1 384 ? -15.504 -15.977 2.804 1.00 40.62 384 ALA A C 1
ATOM 2835 O O . ALA A 1 384 ? -14.505 -16.679 2.941 1.00 40.62 384 ALA A O 1
ATOM 2836 N N . LEU A 1 385 ? -16.504 -15.962 3.687 1.00 38.59 385 LEU A N 1
ATOM 2837 C CA . LEU A 1 385 ? -16.559 -16.779 4.890 1.00 38.59 385 LEU A CA 1
ATOM 2838 C C . LEU A 1 385 ? -16.819 -18.259 4.555 1.00 38.59 385 LEU A C 1
ATOM 2840 O O . LEU A 1 385 ? -16.176 -19.145 5.109 1.00 38.59 385 LEU A O 1
ATOM 2844 N N . ALA A 1 386 ? -17.694 -18.524 3.581 1.00 40.16 386 ALA A N 1
ATOM 2845 C CA . ALA A 1 386 ? -17.979 -19.872 3.093 1.00 40.16 386 ALA A CA 1
ATOM 2846 C C . ALA A 1 386 ? -16.802 -20.504 2.319 1.00 40.16 386 ALA A C 1
ATOM 2848 O O . ALA A 1 386 ? -16.607 -21.717 2.382 1.00 40.16 386 ALA A O 1
ATOM 2849 N N . GLU A 1 387 ? -16.000 -19.702 1.604 1.00 41.66 387 GLU A N 1
ATOM 2850 C CA . GLU A 1 387 ? -14.810 -20.180 0.878 1.00 41.66 387 GLU A CA 1
ATOM 2851 C C . GLU A 1 387 ? -13.648 -20.565 1.807 1.00 41.66 387 GLU A C 1
ATOM 2853 O O . GLU A 1 387 ? -12.885 -21.472 1.478 1.00 41.66 387 GLU A O 1
ATOM 2858 N N . ALA A 1 388 ? -13.521 -19.922 2.973 1.00 39.53 388 ALA A N 1
ATOM 2859 C CA . ALA A 1 388 ? -12.439 -20.192 3.920 1.00 39.53 388 ALA A CA 1
ATOM 2860 C C . ALA A 1 388 ? -12.588 -21.526 4.681 1.00 39.53 388 ALA A C 1
ATOM 2862 O O . ALA A 1 388 ? -11.605 -22.011 5.235 1.00 39.53 388 ALA A O 1
ATOM 2863 N N . ILE A 1 389 ? -13.790 -22.114 4.719 1.00 43.19 389 ILE A N 1
ATOM 2864 C CA . ILE A 1 389 ? -14.139 -23.145 5.717 1.00 43.19 389 ILE A CA 1
ATOM 2865 C C . ILE A 1 389 ? -14.338 -24.542 5.114 1.00 43.19 389 ILE A C 1
ATOM 2867 O O . ILE A 1 389 ? -14.375 -25.532 5.835 1.00 43.19 389 ILE A O 1
ATOM 2871 N N . GLY A 1 390 ? -14.322 -24.673 3.786 1.00 39.00 390 GLY A N 1
ATOM 2872 C CA . GLY A 1 390 ? -14.413 -25.978 3.131 1.00 39.00 390 GLY A CA 1
ATOM 2873 C C . GLY A 1 390 ? -15.825 -26.567 3.211 1.00 39.00 390 GLY A C 1
ATOM 2874 O O . GLY A 1 390 ? -16.453 -26.670 4.259 1.00 39.00 390 GLY A O 1
ATOM 2875 N N . ALA A 1 391 ? -16.370 -26.941 2.057 1.00 31.28 391 ALA A N 1
ATOM 2876 C CA . ALA A 1 391 ? -17.717 -27.484 1.983 1.00 31.28 391 ALA A CA 1
ATOM 2877 C C . ALA A 1 391 ? -17.774 -28.921 2.537 1.00 31.28 391 ALA A C 1
ATOM 2879 O O . ALA A 1 391 ? -17.129 -29.815 1.990 1.00 31.28 391 ALA A O 1
ATOM 2880 N N . ALA A 1 392 ? -18.613 -29.151 3.550 1.00 36.84 392 ALA A N 1
ATOM 2881 C CA . ALA A 1 392 ? -19.113 -30.472 3.931 1.00 36.84 392 ALA A CA 1
ATOM 2882 C C . ALA A 1 392 ? -20.640 -30.445 4.166 1.00 36.84 392 ALA A C 1
ATOM 2884 O O . ALA A 1 392 ? -21.236 -29.395 4.427 1.00 36.84 392 ALA A O 1
ATOM 2885 N N . GLU A 1 393 ? -21.276 -31.607 4.002 1.00 37.06 393 GLU A N 1
ATOM 2886 C CA . GLU A 1 393 ? -22.717 -31.848 4.146 1.00 37.06 393 GLU A CA 1
ATOM 2887 C C . GLU A 1 393 ? -23.051 -32.399 5.548 1.00 37.06 393 GLU A C 1
ATOM 2889 O O . GLU A 1 393 ? -22.533 -33.444 5.936 1.00 37.06 393 GLU A O 1
ATOM 2894 N N . GLY A 1 394 ? -23.953 -31.734 6.285 1.00 44.16 394 GLY A N 1
ATOM 2895 C CA . GLY A 1 394 ? -24.567 -32.242 7.524 1.00 44.16 394 GLY A CA 1
ATOM 2896 C C . GLY A 1 394 ? -25.279 -31.149 8.354 1.00 44.16 394 GLY A C 1
ATOM 2897 O O . GLY A 1 394 ? -24.825 -30.008 8.321 1.00 44.16 394 GLY A O 1
ATOM 2898 N N . PRO A 1 395 ? -26.389 -31.440 9.074 1.00 47.75 395 PRO A N 1
ATOM 2899 C CA . PRO A 1 395 ? -27.159 -30.461 9.846 1.00 47.75 395 PRO A CA 1
ATOM 2900 C C . PRO A 1 395 ? -26.815 -30.517 11.348 1.00 47.75 395 PRO A C 1
ATOM 2902 O O . PRO A 1 395 ? -27.656 -30.908 12.155 1.00 47.75 395 PRO A O 1
ATOM 2905 N N . SER A 1 396 ? -25.584 -30.190 11.743 1.00 63.94 396 SER A N 1
ATOM 2906 C CA . SER A 1 396 ? -25.238 -30.013 13.164 1.00 63.94 396 SER A CA 1
ATOM 2907 C C . SER A 1 396 ? -25.188 -28.529 13.523 1.00 63.94 396 SER A C 1
ATOM 2909 O O . SER A 1 396 ? -24.734 -27.720 12.713 1.00 63.94 396 SER A O 1
ATOM 2911 N N . ALA A 1 397 ? -25.674 -28.183 14.720 1.00 82.50 397 ALA A N 1
ATOM 2912 C CA . ALA A 1 397 ? -25.540 -26.840 15.277 1.00 82.50 397 ALA A CA 1
ATOM 2913 C C . ALA A 1 397 ? -24.054 -26.470 15.403 1.00 82.50 397 ALA A C 1
ATOM 2915 O O . ALA A 1 397 ? -23.219 -27.330 15.684 1.00 82.50 397 ALA A O 1
ATOM 2916 N N . LEU A 1 398 ? -23.733 -25.204 15.150 1.00 87.19 398 LEU A N 1
ATOM 2917 C CA . LEU A 1 398 ? -22.374 -24.688 15.171 1.00 87.19 398 LEU A CA 1
ATOM 2918 C C . LEU A 1 398 ? -21.926 -24.440 16.613 1.00 87.19 398 LEU A C 1
ATOM 2920 O O . LEU A 1 398 ? -22.531 -23.636 17.325 1.00 87.19 398 LEU A O 1
ATOM 2924 N N . LYS A 1 399 ? -20.843 -25.093 17.029 1.00 92.56 399 LYS A N 1
ATOM 2925 C CA . LYS A 1 399 ? -20.277 -24.954 18.372 1.00 92.56 399 LYS A CA 1
ATOM 2926 C C . LYS A 1 399 ? -19.446 -23.683 18.477 1.00 92.56 399 LYS A C 1
ATOM 2928 O O . LYS A 1 399 ? -18.380 -23.584 17.868 1.00 92.56 399 LYS A O 1
ATOM 2933 N N . ALA A 1 400 ? -19.915 -22.711 19.251 1.00 93.62 400 ALA A N 1
ATOM 2934 C CA . ALA A 1 400 ? -19.260 -21.412 19.388 1.00 93.62 400 ALA A CA 1
ATOM 2935 C C . ALA A 1 400 ? -18.673 -21.240 20.792 1.00 93.62 400 ALA A C 1
ATOM 2937 O O . ALA A 1 400 ? -19.415 -21.134 21.761 1.00 93.62 400 ALA A O 1
ATOM 2938 N N . LEU A 1 401 ? -17.347 -21.164 20.911 1.00 95.94 401 LEU A N 1
ATOM 2939 C CA . LEU A 1 401 ? -16.689 -20.879 22.187 1.00 95.94 401 LEU A CA 1
ATOM 2940 C C . LEU A 1 401 ? -16.488 -19.370 22.357 1.00 95.94 401 LEU A C 1
ATOM 2942 O O . LEU A 1 401 ? -15.703 -18.759 21.638 1.00 95.94 401 LEU A O 1
ATOM 2946 N N . CYS A 1 402 ? -17.153 -18.773 23.338 1.00 95.06 402 CYS A N 1
ATOM 2947 C CA . CYS A 1 402 ? -17.000 -17.374 23.721 1.00 95.06 402 CYS A CA 1
ATOM 2948 C C . CYS A 1 402 ? -16.024 -17.262 24.898 1.00 95.06 402 CYS A C 1
ATOM 2950 O O . CYS A 1 402 ? -16.360 -17.671 26.008 1.00 95.06 402 CYS A O 1
ATOM 2952 N N . VAL A 1 403 ? -14.833 -16.701 24.673 1.00 93.00 403 VAL A N 1
ATOM 2953 C CA . VAL A 1 403 ? -13.808 -16.532 25.718 1.00 93.00 403 VAL A CA 1
ATOM 2954 C C . VAL A 1 403 ? -13.795 -15.088 26.205 1.00 93.00 403 VAL A C 1
ATOM 2956 O O . VAL A 1 403 ? -13.747 -14.169 25.392 1.00 93.00 403 VAL A O 1
ATOM 2959 N N . LEU A 1 404 ? -13.805 -14.873 27.521 1.00 90.50 404 LEU A N 1
ATOM 2960 C CA . LEU A 1 404 ? -13.749 -13.539 28.127 1.00 90.50 404 LEU A CA 1
ATOM 2961 C C . LEU A 1 404 ? -12.904 -13.530 29.404 1.00 90.50 404 LEU A C 1
ATOM 2963 O O . LEU A 1 404 ? -12.815 -14.545 30.091 1.00 90.50 404 LEU A O 1
ATOM 2967 N N . ALA A 1 405 ? -12.293 -12.388 29.723 1.00 84.75 405 ALA A N 1
ATOM 2968 C CA . ALA A 1 405 ? -11.413 -12.250 30.888 1.00 84.75 405 ALA A CA 1
ATOM 2969 C C . ALA A 1 405 ? -11.815 -11.105 31.826 1.00 84.75 405 ALA A C 1
ATOM 2971 O O . ALA A 1 405 ? -11.564 -11.172 33.026 1.00 84.75 405 ALA A O 1
ATOM 2972 N N . THR A 1 406 ? -12.423 -10.044 31.293 1.00 83.88 406 THR A N 1
ATOM 2973 C CA . THR A 1 406 ? -12.694 -8.810 32.043 1.00 83.88 406 THR A CA 1
ATOM 2974 C C . THR A 1 406 ? -14.178 -8.415 31.995 1.00 83.88 406 THR A C 1
ATOM 2976 O O . THR A 1 406 ? -14.903 -8.860 31.101 1.00 83.88 406 THR A O 1
ATOM 2979 N N . PRO A 1 407 ? -14.670 -7.552 32.906 1.00 82.62 407 PRO A N 1
ATOM 2980 C CA . PRO A 1 407 ? -16.040 -7.033 32.823 1.00 82.62 407 PRO A CA 1
ATOM 2981 C C . PRO A 1 407 ? -16.371 -6.324 31.488 1.00 82.62 407 PRO A C 1
ATOM 2983 O O . PRO A 1 407 ? -17.443 -6.587 30.938 1.00 82.62 407 PRO A O 1
ATOM 2986 N N . PRO A 1 408 ? -15.475 -5.511 30.883 1.00 80.38 408 PRO A N 1
ATOM 2987 C CA . PRO A 1 408 ? -15.689 -4.977 29.533 1.00 80.38 408 PRO A CA 1
ATOM 2988 C C . PRO A 1 408 ? -15.809 -6.048 28.438 1.00 80.38 408 PRO A C 1
ATOM 2990 O O . PRO A 1 408 ? -16.538 -5.854 27.463 1.00 80.38 408 PRO A O 1
ATOM 2993 N N . ASP A 1 409 ? -15.114 -7.181 28.575 1.00 86.38 409 ASP A N 1
ATOM 2994 C CA . ASP A 1 409 ? -15.266 -8.318 27.660 1.00 86.38 409 ASP A CA 1
ATOM 2995 C C . ASP A 1 409 ? -16.636 -8.975 27.832 1.00 86.38 409 ASP A C 1
ATOM 2997 O O . ASP A 1 409 ? -17.322 -9.242 26.843 1.00 86.38 409 ASP A O 1
ATOM 3001 N N . ALA A 1 410 ? -17.067 -9.171 29.084 1.00 87.19 410 ALA A N 1
ATOM 3002 C CA . ALA A 1 410 ? -18.389 -9.700 29.406 1.00 87.19 410 ALA A CA 1
ATOM 3003 C C . ALA A 1 410 ? -19.504 -8.820 28.825 1.00 87.19 410 ALA A C 1
ATOM 3005 O O . ALA A 1 410 ? -20.451 -9.346 28.249 1.00 87.19 410 ALA A O 1
ATOM 3006 N N . MET A 1 411 ? -19.365 -7.491 28.872 1.00 84.94 411 MET A N 1
ATOM 3007 C CA . MET A 1 411 ? -20.349 -6.566 28.300 1.00 84.94 411 MET A CA 1
ATOM 3008 C C . MET A 1 411 ? -20.501 -6.713 26.774 1.00 84.94 411 MET A C 1
ATOM 3010 O O . MET A 1 411 ? -21.589 -6.511 26.237 1.00 84.94 411 MET A O 1
ATOM 3014 N N . LYS A 1 412 ? -19.435 -7.108 26.064 1.00 87.31 412 LYS A N 1
ATOM 3015 C CA . LYS A 1 412 ? -19.467 -7.366 24.612 1.00 87.31 412 LYS A CA 1
ATOM 3016 C C . LYS A 1 412 ? -19.979 -8.766 24.289 1.00 87.31 412 LYS A C 1
ATOM 3018 O O . LYS A 1 412 ? -20.728 -8.935 23.330 1.00 87.31 412 LYS A O 1
ATOM 3023 N N . ILE A 1 413 ? -19.562 -9.766 25.067 1.00 90.12 413 ILE A N 1
ATOM 3024 C CA . ILE A 1 413 ? -19.872 -11.178 24.824 1.00 90.12 413 ILE A CA 1
ATOM 3025 C C . ILE A 1 413 ? -21.280 -11.544 25.284 1.00 90.12 413 ILE A C 1
ATOM 3027 O O . ILE A 1 413 ? -21.954 -12.279 24.569 1.00 90.12 413 ILE A O 1
ATOM 3031 N N . ALA A 1 414 ? -21.767 -11.024 26.411 1.00 89.62 414 ALA A N 1
ATOM 3032 C CA . ALA A 1 414 ? -23.063 -11.413 26.965 1.00 89.62 414 ALA A CA 1
ATOM 3033 C C . ALA A 1 414 ? -24.240 -11.190 25.991 1.00 89.62 414 ALA A C 1
ATOM 3035 O O . ALA A 1 414 ? -25.013 -12.125 25.772 1.00 89.62 414 ALA A O 1
ATOM 3036 N N . PRO A 1 415 ? -24.370 -10.037 25.300 1.00 88.25 415 PRO A N 1
ATOM 3037 C CA . PRO A 1 415 ? -25.418 -9.858 24.294 1.00 88.25 415 PRO A CA 1
ATOM 3038 C C . PRO A 1 415 ? -25.313 -10.840 23.120 1.00 88.25 415 PRO A C 1
ATOM 3040 O O . PRO A 1 415 ? -26.335 -11.231 22.558 1.00 88.25 415 PRO A O 1
ATOM 3043 N N . ILE A 1 416 ? -24.092 -11.231 22.737 1.00 90.44 416 ILE A N 1
ATOM 3044 C CA . ILE A 1 416 ? -23.842 -12.186 21.650 1.00 90.44 416 ILE A CA 1
ATOM 3045 C C . ILE A 1 416 ? -24.213 -13.593 22.111 1.00 90.44 416 ILE A C 1
ATOM 3047 O O . ILE A 1 416 ? -25.018 -14.247 21.462 1.00 90.44 416 ILE A O 1
ATOM 3051 N N . ALA A 1 417 ? -23.680 -14.036 23.249 1.00 90.62 417 ALA A N 1
ATOM 3052 C CA . ALA A 1 417 ? -23.956 -15.344 23.826 1.00 90.62 417 ALA A CA 1
ATOM 3053 C C . ALA A 1 417 ? -25.459 -15.543 24.063 1.00 90.62 417 ALA A C 1
ATOM 3055 O O . ALA A 1 417 ? -25.993 -16.590 23.709 1.00 90.62 417 ALA A O 1
ATOM 3056 N N . ARG A 1 418 ? -26.173 -14.516 24.545 1.00 88.88 418 ARG A N 1
ATOM 3057 C CA . ARG A 1 418 ? -27.635 -14.557 24.671 1.00 88.88 418 ARG A CA 1
ATOM 3058 C C . ARG A 1 418 ? -28.332 -14.739 23.325 1.00 88.88 418 ARG A C 1
ATOM 3060 O O . ARG A 1 418 ? -29.264 -15.527 23.253 1.00 88.88 418 ARG A O 1
ATOM 3067 N N . GLU A 1 419 ? -27.913 -14.038 22.272 1.00 89.12 419 GLU A N 1
ATOM 3068 C CA . GLU A 1 419 ? -28.496 -14.211 20.932 1.00 89.12 419 GLU A CA 1
ATOM 3069 C C . GLU A 1 419 ? -28.234 -15.629 20.392 1.00 89.12 419 GLU A C 1
ATOM 3071 O O . GLU A 1 419 ? -29.157 -16.266 19.894 1.00 89.12 419 GLU A O 1
ATOM 3076 N N . LEU A 1 420 ? -27.011 -16.150 20.562 1.00 90.31 420 LEU A N 1
ATOM 3077 C CA . LEU A 1 420 ? -26.635 -17.505 20.139 1.00 90.31 420 LEU A CA 1
ATOM 3078 C C . LEU A 1 420 ? -27.401 -18.591 20.912 1.00 90.31 420 LEU A C 1
ATOM 3080 O O . LEU A 1 420 ? -27.816 -19.574 20.313 1.00 90.31 420 LEU A O 1
ATOM 3084 N N . LEU A 1 421 ? -27.643 -18.404 22.215 1.00 89.25 421 LEU A N 1
ATOM 3085 C CA . LEU A 1 421 ? -28.413 -19.340 23.050 1.00 89.25 421 LEU A CA 1
ATOM 3086 C C . LEU A 1 421 ? -29.880 -19.473 22.607 1.00 89.25 421 LEU A C 1
ATOM 3088 O O . LEU A 1 421 ? -30.502 -20.505 22.846 1.00 89.25 421 LEU A O 1
ATOM 3092 N N . HIS A 1 422 ? -30.446 -18.436 21.982 1.00 86.56 422 HIS A N 1
ATOM 3093 C CA . HIS A 1 422 ? -31.836 -18.427 21.508 1.00 86.56 422 HIS A CA 1
ATOM 3094 C C . HIS A 1 422 ? -31.977 -18.868 20.039 1.00 86.56 422 HIS A C 1
ATOM 3096 O O . HIS A 1 422 ? -33.080 -18.812 19.490 1.00 86.56 422 HIS A O 1
ATOM 3102 N N . ASP A 1 423 ? -30.891 -19.298 19.395 1.00 87.12 423 ASP A N 1
ATOM 3103 C CA . ASP A 1 423 ? -30.861 -19.688 17.988 1.00 87.12 423 ASP A CA 1
ATOM 3104 C C . ASP A 1 423 ? -30.418 -21.151 17.847 1.00 87.12 423 ASP A C 1
ATOM 3106 O O . ASP A 1 423 ? -29.269 -21.501 18.100 1.00 87.12 423 ASP A O 1
ATOM 3110 N N . GLU A 1 424 ? -31.337 -22.013 17.393 1.00 87.44 424 GLU A N 1
ATOM 3111 C CA . GLU A 1 424 ? -31.131 -23.467 17.254 1.00 87.44 424 GLU A CA 1
ATOM 3112 C C . GLU A 1 424 ? -29.970 -23.848 16.314 1.00 87.44 424 GLU A C 1
ATOM 3114 O O . GLU A 1 424 ? -29.552 -25.007 16.275 1.00 87.44 424 GLU A O 1
ATOM 3119 N N . ARG A 1 425 ? -29.444 -22.894 15.534 1.00 88.19 425 ARG A N 1
ATOM 3120 C CA . ARG A 1 425 ? -28.275 -23.096 14.668 1.00 88.19 425 ARG A CA 1
ATOM 3121 C C . ARG A 1 425 ? -26.959 -23.148 15.441 1.00 88.19 425 ARG A C 1
ATOM 3123 O O . ARG A 1 425 ? -25.953 -23.501 14.826 1.00 88.19 425 ARG A O 1
ATOM 3130 N N . PHE A 1 426 ? -26.942 -22.811 16.730 1.00 91.06 426 PHE A N 1
ATOM 3131 C CA . PHE A 1 426 ? -25.727 -22.708 17.533 1.00 91.06 426 PHE A CA 1
ATOM 3132 C C . PHE A 1 426 ? -25.784 -23.536 18.817 1.00 91.06 426 PHE A C 1
ATOM 3134 O O . PHE A 1 426 ? -26.836 -23.741 19.411 1.00 91.06 426 PHE A O 1
ATOM 3141 N N . GLU A 1 427 ? -24.608 -23.961 19.264 1.00 92.31 427 GLU A N 1
ATOM 3142 C CA . GLU A 1 427 ? -24.349 -24.530 20.585 1.00 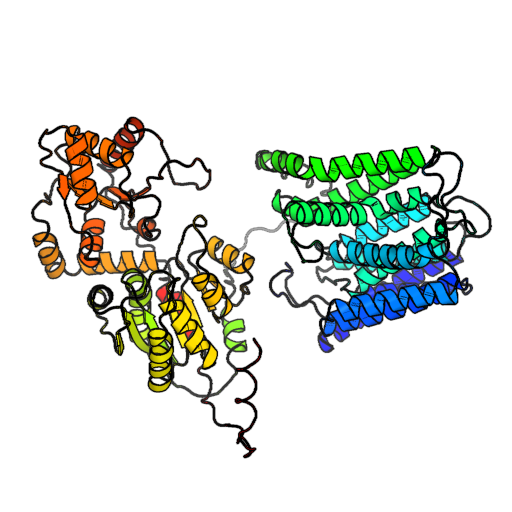92.31 427 GLU A CA 1
ATOM 3143 C C . GLU A 1 427 ? -23.239 -23.678 21.232 1.00 92.31 427 GLU A C 1
ATOM 3145 O O . GLU A 1 427 ? -22.050 -23.960 21.047 1.00 92.31 427 GLU A O 1
ATOM 3150 N N . PRO A 1 428 ? -23.582 -22.545 21.875 1.00 93.62 428 PRO A N 1
ATOM 3151 C CA . PRO A 1 428 ? -22.583 -21.663 22.463 1.00 93.62 428 PRO A CA 1
ATOM 3152 C C . PRO A 1 428 ? -22.056 -22.221 23.792 1.00 93.62 428 PRO A C 1
ATOM 3154 O O . PRO A 1 428 ? -22.806 -22.781 24.584 1.00 93.62 428 PRO A O 1
ATOM 3157 N N . THR A 1 429 ? -20.770 -22.009 24.054 1.00 95.56 429 THR A N 1
ATOM 3158 C CA . THR A 1 429 ? -20.104 -22.288 25.332 1.00 95.56 429 THR A CA 1
ATOM 3159 C C . THR A 1 429 ? -19.402 -21.018 25.795 1.00 95.56 429 THR A C 1
ATOM 3161 O O . THR A 1 429 ? -18.609 -20.442 25.050 1.00 95.56 429 THR A O 1
ATOM 3164 N N . VAL A 1 430 ? -19.669 -20.563 27.015 1.00 95.06 430 VAL A N 1
ATOM 3165 C CA . VAL A 1 430 ? -19.052 -19.373 27.610 1.00 95.06 430 VAL A CA 1
ATOM 3166 C C . VAL A 1 430 ? -17.939 -19.799 28.562 1.00 95.06 430 VAL A C 1
ATOM 3168 O O . VAL A 1 430 ? -18.174 -20.486 29.554 1.00 95.06 430 VAL A O 1
ATOM 3171 N N . CYS A 1 431 ? -16.713 -19.371 28.267 1.00 93.44 431 CYS A N 1
ATOM 3172 C CA . CYS A 1 431 ? -15.537 -19.627 29.086 1.00 93.44 431 CYS A CA 1
ATOM 3173 C C . CYS A 1 431 ? -15.014 -18.324 29.695 1.00 93.44 431 CYS A C 1
ATOM 3175 O O . CYS A 1 431 ? -14.626 -17.400 28.973 1.00 93.44 431 CYS A O 1
ATOM 3177 N N . VAL A 1 432 ? -14.965 -18.273 31.026 1.00 91.06 432 VAL A N 1
ATOM 3178 C CA . VAL A 1 432 ? -14.336 -17.170 31.757 1.00 91.06 432 VAL A CA 1
ATOM 3179 C C . VAL A 1 432 ? -12.906 -17.553 32.103 1.00 91.06 432 VAL A C 1
ATOM 3181 O O . VAL A 1 432 ? -12.671 -18.470 32.887 1.00 91.06 432 VAL A O 1
ATOM 3184 N N . ALA A 1 433 ? -11.953 -16.851 31.501 1.00 87.69 433 ALA A N 1
ATOM 3185 C CA . ALA A 1 433 ? -10.521 -17.026 31.693 1.00 87.69 433 ALA A CA 1
ATOM 3186 C C . ALA A 1 433 ? -9.953 -15.784 32.391 1.00 87.69 433 ALA A C 1
ATOM 3188 O O . ALA A 1 433 ? -9.366 -14.901 31.763 1.00 87.69 433 ALA A O 1
ATOM 3189 N N . ALA A 1 434 ? -10.195 -15.697 33.697 1.00 79.62 434 ALA A N 1
ATOM 3190 C CA . ALA A 1 434 ? -9.942 -14.515 34.513 1.00 79.62 434 ALA A CA 1
ATOM 3191 C C . ALA A 1 434 ? -9.231 -14.877 35.825 1.00 79.62 434 ALA A C 1
ATOM 3193 O O . ALA A 1 434 ? -9.027 -16.050 36.142 1.00 79.62 434 ALA A O 1
ATOM 3194 N N . GLY A 1 435 ? -8.860 -13.846 36.588 1.00 72.62 435 GLY A N 1
ATOM 3195 C CA . GLY A 1 435 ? -8.363 -14.001 37.954 1.00 72.62 435 GLY A CA 1
ATOM 3196 C C . GLY A 1 435 ? -9.412 -14.580 38.921 1.00 72.62 435 GLY A C 1
ATOM 3197 O O . GLY A 1 435 ? -10.553 -14.846 38.541 1.00 72.62 435 GLY A O 1
ATOM 3198 N N . PRO A 1 436 ? -9.062 -14.752 40.206 1.00 65.94 436 PRO A N 1
ATOM 3199 C CA . PRO A 1 436 ? -9.938 -15.383 41.198 1.00 65.94 436 PRO A CA 1
ATOM 3200 C C . PRO A 1 436 ? -11.195 -14.568 41.545 1.00 65.94 436 PRO A C 1
ATOM 3202 O O . PRO A 1 436 ? -12.128 -15.108 42.137 1.00 65.94 436 PRO A O 1
ATOM 3205 N N . GLU A 1 437 ? -11.239 -13.276 41.217 1.00 72.06 437 GLU A N 1
ATOM 3206 C CA . GLU A 1 437 ? -12.393 -12.428 41.517 1.00 72.06 437 GLU A CA 1
ATOM 3207 C C . GLU A 1 437 ? -13.490 -12.559 40.445 1.00 72.06 437 GLU A C 1
ATOM 3209 O O . GLU A 1 437 ? -13.200 -12.393 39.258 1.00 72.06 437 GLU A O 1
ATOM 3214 N N . PRO A 1 438 ? -14.759 -12.807 40.827 1.00 75.19 438 PRO A N 1
ATOM 3215 C CA . PRO A 1 438 ? -15.836 -13.087 39.880 1.00 75.19 438 PRO A CA 1
ATOM 3216 C C . PRO A 1 438 ? -16.486 -11.805 39.320 1.00 75.19 438 PRO A C 1
ATOM 3218 O O . PRO A 1 438 ? -17.700 -11.621 39.396 1.00 75.19 438 PRO A O 1
ATOM 3221 N N . GLN A 1 439 ? -15.685 -10.850 38.840 1.00 79.12 439 GLN A N 1
ATOM 3222 C CA . GLN A 1 439 ? -16.204 -9.551 38.384 1.00 79.12 439 GLN A CA 1
ATOM 3223 C C . GLN A 1 439 ? -16.884 -9.635 37.009 1.00 79.12 439 GLN A C 1
ATOM 3225 O O . GLN A 1 439 ? -17.867 -8.939 36.757 1.00 79.12 439 GLN A O 1
ATOM 3230 N N . ALA A 1 440 ? -16.372 -10.477 36.108 1.00 84.06 440 ALA A N 1
ATOM 3231 C CA . ALA A 1 440 ? -16.949 -10.649 34.777 1.00 84.06 440 ALA A CA 1
ATOM 3232 C C . ALA A 1 440 ? -18.280 -11.420 34.841 1.00 84.06 440 ALA A C 1
ATOM 3234 O O . ALA A 1 440 ? -19.218 -11.122 34.106 1.00 84.06 440 ALA A O 1
ATOM 3235 N N . GLU A 1 441 ? -18.387 -12.362 35.773 1.00 87.19 441 GLU A N 1
ATOM 3236 C CA . GLU A 1 441 ? -19.568 -13.180 36.029 1.00 87.19 441 GLU A CA 1
ATOM 3237 C C . GLU A 1 441 ? -20.744 -12.351 36.530 1.00 87.19 441 GLU A C 1
ATOM 3239 O O . GLU A 1 441 ? -21.859 -12.574 36.084 1.00 87.19 441 GLU A O 1
ATOM 3244 N N . GLN A 1 442 ? -20.504 -11.328 37.356 1.00 83.88 442 GLN A N 1
ATOM 3245 C CA . GLN A 1 442 ? -21.563 -10.398 37.771 1.00 83.88 442 GLN A CA 1
ATOM 3246 C C . GLN A 1 442 ? -22.221 -9.698 36.575 1.00 83.88 442 GLN A C 1
ATOM 3248 O O . GLN A 1 442 ? -23.418 -9.410 36.594 1.00 83.88 442 GLN A O 1
ATOM 3253 N N . VAL A 1 443 ? -21.444 -9.420 35.521 1.00 85.94 443 VAL A N 1
ATOM 3254 C CA . VAL A 1 443 ? -21.989 -8.881 34.272 1.00 85.94 443 VAL A CA 1
ATOM 3255 C C . VAL A 1 443 ? -22.779 -9.958 33.539 1.00 85.94 443 VAL A C 1
ATOM 3257 O O . VAL A 1 443 ? -23.873 -9.664 33.080 1.00 85.94 443 VAL A O 1
ATOM 3260 N N . LEU A 1 444 ? -22.281 -11.195 33.452 1.00 88.44 444 LEU A N 1
ATOM 3261 C CA . LEU A 1 444 ? -23.009 -12.307 32.822 1.00 88.44 444 LEU A CA 1
ATOM 3262 C C . LEU A 1 444 ? -24.355 -12.591 33.511 1.00 88.44 444 LEU A C 1
ATOM 3264 O O . LEU A 1 444 ? -25.363 -12.753 32.821 1.00 88.44 444 LEU A O 1
ATOM 3268 N N . ASP A 1 445 ? -24.392 -12.555 34.845 1.00 87.75 445 ASP A N 1
ATOM 3269 C CA . ASP A 1 445 ? -25.597 -12.756 35.654 1.00 87.75 445 ASP A CA 1
ATOM 3270 C C . ASP A 1 445 ? -26.692 -11.736 35.307 1.00 87.75 445 ASP A C 1
ATOM 3272 O O . ASP A 1 445 ? -27.863 -12.099 35.204 1.00 87.75 445 ASP A O 1
ATOM 3276 N N . LEU A 1 446 ? -26.330 -10.472 35.036 1.00 84.75 446 LEU A N 1
ATOM 3277 C CA . LEU A 1 446 ? -27.289 -9.448 34.597 1.00 84.75 446 LEU A CA 1
ATOM 3278 C C . LEU A 1 446 ? -27.989 -9.841 33.286 1.00 84.75 446 LEU A C 1
ATOM 3280 O O . LEU A 1 446 ? -29.153 -9.504 33.075 1.00 84.75 446 LEU A O 1
ATOM 3284 N N . PHE A 1 447 ? -27.287 -10.549 32.401 1.00 86.38 447 PHE A N 1
ATOM 3285 C CA . PHE A 1 447 ? -27.821 -11.030 31.128 1.00 86.38 447 PHE A CA 1
ATOM 3286 C C . PHE A 1 447 ? -28.490 -12.405 31.222 1.00 86.38 447 PHE A C 1
ATOM 3288 O O . PHE A 1 447 ? -28.958 -12.883 30.184 1.00 86.38 447 PHE A O 1
ATOM 3295 N N . ASP A 1 448 ? -28.586 -12.985 32.424 1.00 86.25 448 ASP A N 1
ATOM 3296 C CA . ASP A 1 448 ? -29.066 -14.347 32.685 1.00 86.25 448 ASP A CA 1
ATOM 3297 C C . ASP A 1 448 ? -28.206 -15.412 31.977 1.00 86.25 448 ASP A C 1
ATOM 3299 O O . ASP A 1 448 ? -28.706 -16.343 31.346 1.00 86.25 448 ASP A O 1
ATOM 3303 N N . ILE A 1 449 ? -26.879 -15.235 32.025 1.00 88.69 449 ILE A N 1
ATOM 3304 C CA . ILE A 1 449 ? -25.895 -16.152 31.439 1.00 88.69 449 ILE A CA 1
ATOM 3305 C C . ILE A 1 449 ? -25.036 -16.729 32.554 1.00 88.69 449 ILE A C 1
ATOM 3307 O O . ILE A 1 449 ? -24.383 -15.994 33.287 1.00 88.69 449 ILE A O 1
ATOM 3311 N N . GLN A 1 450 ? -24.991 -18.055 32.639 1.00 88.62 450 GLN A N 1
ATOM 3312 C CA . GLN A 1 450 ? -24.054 -18.762 33.505 1.00 88.62 450 GLN A CA 1
ATOM 3313 C C . GLN A 1 450 ? -22.842 -19.211 32.679 1.00 88.62 450 GLN A C 1
ATOM 3315 O O . GLN A 1 450 ? -23.032 -19.706 31.567 1.00 88.62 450 GLN A O 1
ATOM 3320 N N . PRO A 1 451 ? -21.605 -19.036 33.172 1.00 90.25 451 PRO A N 1
ATOM 3321 C CA . PRO A 1 451 ? -20.428 -19.526 32.471 1.00 90.25 451 PRO A CA 1
ATOM 3322 C C . PRO A 1 451 ? -20.373 -21.056 32.529 1.00 90.25 451 PRO A C 1
ATOM 3324 O O . PRO A 1 451 ? -20.484 -21.648 33.602 1.00 90.25 451 PRO A O 1
ATOM 3327 N N . ASP A 1 452 ? -20.159 -21.697 31.383 1.00 91.31 452 ASP A N 1
ATOM 3328 C CA . ASP A 1 452 ? -20.038 -23.155 31.288 1.00 91.31 452 ASP A CA 1
ATOM 3329 C C . ASP A 1 452 ? -18.690 -23.642 31.825 1.00 91.31 452 ASP A C 1
ATOM 3331 O O . ASP A 1 452 ? -18.590 -24.705 32.437 1.00 91.31 452 ASP A O 1
ATOM 3335 N N . LEU A 1 453 ? -17.639 -22.850 31.591 1.00 90.31 453 LEU A N 1
ATOM 3336 C CA . LEU A 1 453 ? -16.268 -23.169 31.966 1.00 90.31 453 LEU A CA 1
ATOM 3337 C C . LEU A 1 453 ? -15.608 -21.982 32.663 1.00 90.31 453 LEU A C 1
ATOM 3339 O O . LEU A 1 453 ? -15.716 -20.837 32.220 1.00 90.31 453 LEU A O 1
ATOM 3343 N N . ARG A 1 454 ? -14.840 -22.277 33.713 1.00 87.81 454 ARG A N 1
ATOM 3344 C CA . ARG A 1 454 ? -13.976 -21.308 34.386 1.00 87.81 454 ARG A CA 1
ATOM 3345 C C . ARG A 1 454 ? -12.533 -21.784 34.334 1.00 87.81 454 ARG A C 1
ATOM 3347 O O . ARG A 1 454 ? -12.223 -22.892 34.768 1.00 87.81 454 ARG A O 1
ATOM 3354 N N . LEU A 1 455 ? -11.661 -20.929 33.819 1.00 86.06 455 LEU A N 1
ATOM 3355 C CA . LEU A 1 455 ? -10.221 -21.109 33.836 1.00 86.06 455 LEU A CA 1
ATOM 3356 C C . LEU A 1 455 ? -9.623 -20.068 34.785 1.00 86.06 455 LEU A C 1
ATOM 3358 O O . LEU A 1 455 ? -9.556 -18.888 34.447 1.00 86.06 455 LEU A O 1
ATOM 3362 N N . ASP A 1 456 ? -9.187 -20.513 35.961 1.00 81.50 456 ASP A N 1
ATOM 3363 C CA . ASP A 1 456 ? -8.523 -19.640 36.927 1.00 81.50 456 ASP A CA 1
ATOM 3364 C C . ASP A 1 456 ? -7.102 -19.327 36.452 1.00 81.50 456 ASP A C 1
ATOM 3366 O O . ASP A 1 456 ? -6.197 -20.165 36.514 1.00 81.50 456 ASP A O 1
ATOM 3370 N N . LEU A 1 457 ? -6.917 -18.105 35.961 1.00 74.44 457 LEU A N 1
ATOM 3371 C CA . LEU A 1 457 ? -5.611 -17.565 35.620 1.00 74.44 457 LEU A CA 1
ATOM 3372 C C . LEU A 1 457 ? -5.003 -16.927 36.872 1.00 74.44 457 LEU A C 1
ATOM 3374 O O . LEU A 1 457 ? -5.673 -16.188 37.594 1.00 74.44 457 LEU A O 1
ATOM 3378 N N . GLY A 1 458 ? -3.726 -17.203 37.151 1.00 62.62 458 GLY A N 1
ATOM 3379 C CA . GLY A 1 458 ? -2.988 -16.433 38.156 1.00 62.62 458 GLY A CA 1
ATOM 3380 C C . GLY A 1 458 ? -2.994 -14.942 37.799 1.00 62.62 458 GLY A C 1
ATOM 3381 O O . GLY A 1 458 ? -3.175 -14.599 36.633 1.00 62.62 458 GLY A O 1
ATOM 3382 N N . ALA A 1 459 ? -2.804 -14.056 38.783 1.00 54.25 459 ALA A N 1
ATOM 3383 C CA . ALA A 1 459 ? -2.657 -12.625 38.512 1.00 54.25 459 ALA A CA 1
ATOM 3384 C C . ALA A 1 459 ? -1.478 -12.424 37.536 1.00 54.25 459 ALA A C 1
ATOM 3386 O O . ALA A 1 459 ? -0.349 -12.748 37.913 1.00 54.25 459 ALA A O 1
ATOM 3387 N N . PRO A 1 460 ? -1.713 -11.982 36.287 1.00 50.09 460 PRO A N 1
ATOM 3388 C CA . PRO A 1 460 ? -0.623 -11.762 35.352 1.00 50.09 460 PRO A CA 1
ATOM 3389 C C . PRO A 1 460 ? 0.175 -10.533 35.799 1.00 50.09 460 PRO A C 1
ATOM 3391 O O . PRO A 1 460 ? -0.419 -9.529 36.196 1.00 50.09 460 PRO A O 1
ATOM 3394 N N . ASP A 1 461 ? 1.505 -10.594 35.715 1.00 51.50 461 ASP A N 1
ATOM 3395 C CA . ASP A 1 461 ? 2.318 -9.377 35.715 1.00 51.50 461 ASP A CA 1
ATOM 3396 C C . ASP A 1 461 ? 1.975 -8.572 34.446 1.00 51.50 461 ASP A C 1
ATOM 3398 O O . ASP A 1 461 ? 1.760 -9.143 33.369 1.00 51.50 461 ASP A O 1
ATOM 3402 N N . GLU A 1 462 ? 1.867 -7.246 34.570 1.00 50.97 462 GLU A N 1
ATOM 3403 C CA . GLU A 1 462 ? 1.489 -6.364 33.459 1.00 50.97 462 GLU A CA 1
ATOM 3404 C C . GLU A 1 462 ? 2.383 -6.600 32.228 1.00 50.97 462 GLU A C 1
ATOM 3406 O O . GLU A 1 462 ? 3.593 -6.379 32.266 1.00 50.97 462 GLU A O 1
ATOM 3411 N N . GLY A 1 463 ? 1.776 -7.018 31.112 1.00 49.19 463 GLY A N 1
ATOM 3412 C CA . GLY A 1 463 ? 2.459 -7.171 29.823 1.00 49.19 463 GLY A CA 1
ATOM 3413 C C . GLY A 1 463 ? 3.066 -8.550 29.534 1.00 49.19 463 GLY A C 1
ATOM 3414 O O . GLY A 1 463 ? 3.733 -8.697 28.511 1.00 49.19 463 GLY A O 1
ATOM 3415 N N . GLU A 1 464 ? 2.835 -9.570 30.370 1.00 54.78 464 GLU A N 1
ATOM 3416 C CA . GLU A 1 464 ? 3.215 -10.953 30.049 1.00 54.78 464 GLU A CA 1
ATOM 3417 C C . GLU A 1 464 ? 2.012 -11.819 29.630 1.00 54.78 464 GLU A C 1
ATOM 3419 O O . GLU A 1 464 ? 0.907 -11.745 30.178 1.00 54.78 464 GLU A O 1
ATOM 3424 N N . LEU A 1 465 ? 2.231 -12.686 28.635 1.00 58.72 465 LEU A N 1
ATOM 3425 C CA . LEU A 1 465 ? 1.348 -13.821 28.363 1.00 58.72 465 LEU A CA 1
ATOM 3426 C C . LEU A 1 465 ? 1.576 -14.870 29.446 1.00 58.72 465 LEU A C 1
ATOM 3428 O O . LEU A 1 465 ? 2.597 -15.556 29.422 1.00 58.72 465 LEU A O 1
ATOM 3432 N N . ALA A 1 466 ? 0.622 -15.029 30.363 1.00 62.53 466 ALA A N 1
ATOM 3433 C CA . ALA A 1 466 ? 0.678 -16.092 31.359 1.00 62.53 466 ALA A CA 1
ATOM 3434 C C . ALA A 1 466 ? 0.746 -17.468 30.652 1.00 62.53 466 ALA A C 1
ATOM 3436 O O . ALA A 1 466 ? -0.200 -17.828 29.944 1.00 62.53 466 ALA A O 1
ATOM 3437 N N . PRO A 1 467 ? 1.817 -18.269 30.829 1.00 63.81 467 PRO A N 1
ATOM 3438 C CA . PRO A 1 467 ? 1.934 -19.599 30.218 1.00 63.81 467 PRO A CA 1
ATOM 3439 C C . PRO A 1 467 ? 0.764 -20.525 30.583 1.00 63.81 467 PRO A C 1
ATOM 3441 O O . PRO A 1 467 ? 0.320 -21.337 29.767 1.00 63.81 467 PRO A O 1
ATOM 3444 N N . ASP A 1 468 ? 0.220 -20.343 31.789 1.00 70.06 468 ASP A N 1
ATOM 3445 C CA . ASP A 1 468 ? -0.949 -21.064 32.290 1.00 70.06 468 ASP A CA 1
ATOM 3446 C C . ASP A 1 468 ? -2.220 -20.761 31.484 1.00 70.06 468 ASP A C 1
ATOM 3448 O O . ASP A 1 468 ? -3.068 -21.642 31.334 1.00 70.06 468 ASP A O 1
ATOM 3452 N N . ALA A 1 469 ? -2.334 -19.560 30.901 1.00 76.38 469 ALA A N 1
ATOM 3453 C CA . ALA A 1 469 ? -3.477 -19.187 30.075 1.00 76.38 469 ALA A CA 1
ATOM 3454 C C . ALA A 1 469 ? -3.508 -19.967 28.763 1.00 76.38 469 ALA A C 1
ATOM 3456 O O . ALA A 1 469 ? -4.541 -20.538 28.422 1.00 76.38 469 ALA A O 1
ATOM 3457 N N . LEU A 1 470 ? -2.375 -20.058 28.058 1.00 83.50 470 LEU A N 1
ATOM 3458 C CA . LEU A 1 470 ? -2.298 -20.801 26.799 1.00 83.50 470 LEU A CA 1
ATOM 3459 C C . LEU A 1 470 ? -2.564 -22.297 27.024 1.00 83.50 470 LEU A C 1
ATOM 3461 O O . LEU A 1 470 ? -3.432 -22.868 26.371 1.00 83.50 470 LEU A O 1
ATOM 3465 N N . GLY A 1 471 ? -1.888 -22.913 28.001 1.00 82.31 471 GLY A N 1
ATOM 3466 C CA . GLY A 1 471 ? -2.087 -24.333 28.311 1.00 82.31 471 GLY A CA 1
ATOM 3467 C C . GLY A 1 471 ? -3.483 -24.646 28.863 1.00 82.31 471 GLY A C 1
ATOM 3468 O O . GLY A 1 471 ? -4.026 -25.721 28.615 1.00 82.31 471 GLY A O 1
ATOM 3469 N N . GLY A 1 472 ? -4.088 -23.716 29.604 1.00 86.12 472 GLY A N 1
ATOM 3470 C CA . GLY A 1 472 ? -5.470 -23.815 30.063 1.00 86.12 472 GLY A CA 1
ATOM 3471 C C . GLY A 1 472 ? -6.478 -23.762 28.917 1.00 86.12 472 GLY A C 1
ATOM 3472 O O . GLY A 1 472 ? -7.353 -24.623 28.825 1.00 86.12 472 GLY A O 1
ATOM 3473 N N . LEU A 1 473 ? -6.312 -22.801 28.009 1.00 89.94 473 LEU A N 1
ATOM 3474 C CA . LEU A 1 473 ? -7.166 -22.640 26.835 1.00 89.94 473 LEU A CA 1
ATOM 3475 C C . LEU A 1 473 ? -7.013 -23.803 25.849 1.00 89.94 473 LEU A C 1
ATOM 3477 O O . LEU A 1 473 ? -8.014 -24.258 25.308 1.00 89.94 473 LEU A O 1
ATOM 3481 N N . GLU A 1 474 ? -5.816 -24.371 25.679 1.00 87.81 474 GLU A N 1
ATOM 3482 C CA . GLU A 1 474 ? -5.633 -25.611 24.909 1.00 87.81 474 GLU A CA 1
ATOM 3483 C C . GLU A 1 474 ? -6.456 -26.778 25.484 1.00 87.81 474 GLU A C 1
ATOM 3485 O O . GLU A 1 474 ? -7.048 -27.546 24.725 1.00 87.81 474 GLU A O 1
ATOM 3490 N N . ARG A 1 475 ? -6.555 -26.921 26.816 1.00 87.50 475 ARG A N 1
ATOM 3491 C CA . ARG A 1 475 ? -7.421 -27.952 27.427 1.00 87.50 475 ARG A CA 1
ATOM 3492 C C . ARG A 1 475 ? -8.893 -27.695 27.122 1.00 87.50 475 ARG A C 1
ATOM 3494 O O . ARG A 1 475 ? -9.579 -28.625 26.711 1.00 87.50 475 ARG A O 1
ATOM 3501 N N . VAL A 1 476 ? -9.339 -26.444 27.253 1.00 91.00 476 VAL A N 1
ATOM 3502 C CA . VAL A 1 476 ? -10.716 -26.038 26.929 1.00 91.00 476 VAL A CA 1
ATOM 3503 C C . VAL A 1 476 ? -11.046 -26.332 25.463 1.00 91.00 476 VAL A C 1
ATOM 3505 O O . VAL A 1 476 ? -12.083 -26.923 25.182 1.00 91.00 476 VAL A O 1
ATOM 3508 N N . LEU A 1 477 ? -10.159 -26.000 24.519 1.00 91.31 477 LEU A N 1
ATOM 3509 C CA . LEU A 1 477 ? -10.374 -26.280 23.094 1.00 91.31 477 LEU A CA 1
ATOM 3510 C C . LEU A 1 477 ? -10.454 -27.782 22.795 1.00 91.31 477 LEU A C 1
ATOM 3512 O O . LEU A 1 477 ? -11.261 -28.196 21.965 1.00 91.31 477 LEU A O 1
ATOM 3516 N N . ASN A 1 478 ? -9.649 -28.600 23.476 1.00 88.12 478 ASN A N 1
ATOM 3517 C CA . ASN A 1 478 ? -9.694 -30.056 23.332 1.00 88.12 478 ASN A CA 1
ATOM 3518 C C . ASN A 1 478 ? -10.967 -30.678 23.929 1.00 88.12 478 ASN A C 1
ATOM 3520 O O . ASN A 1 478 ? -11.432 -31.693 23.412 1.00 88.12 478 ASN A O 1
ATOM 3524 N N . GLU A 1 479 ? -11.513 -30.094 24.998 1.00 88.62 479 GLU A N 1
ATOM 3525 C CA . GLU A 1 479 ? -12.742 -30.553 25.654 1.00 88.62 479 GLU A CA 1
ATOM 3526 C C . GLU A 1 479 ? -14.000 -30.127 24.887 1.00 88.62 479 GLU A C 1
ATOM 3528 O O . GLU A 1 479 ? -14.851 -30.962 24.586 1.00 88.62 479 GLU A O 1
ATOM 3533 N N . VAL A 1 480 ? -14.098 -28.844 24.529 1.00 91.25 480 VAL A N 1
ATOM 3534 C CA . VAL A 1 480 ? -15.276 -28.263 23.863 1.00 91.25 480 VAL A CA 1
ATOM 3535 C C . VAL A 1 480 ? -15.336 -28.651 22.383 1.00 91.25 480 VAL A C 1
ATOM 3537 O O . VAL A 1 480 ? -16.424 -28.846 21.839 1.00 91.25 480 VAL A O 1
ATOM 3540 N N . GLN A 1 481 ? -14.174 -28.780 21.730 1.00 90.69 481 GLN A N 1
ATOM 3541 C CA . GLN A 1 481 ? -14.037 -28.953 20.278 1.00 90.69 481 GLN A CA 1
ATOM 3542 C C . GLN A 1 481 ? -14.910 -27.961 19.482 1.00 90.69 481 GLN A C 1
ATOM 3544 O O . GLN A 1 481 ? -15.803 -28.388 18.744 1.00 90.69 481 GLN A O 1
ATOM 3549 N N . PRO A 1 482 ? -14.708 -26.640 19.661 1.00 92.62 482 PRO A N 1
ATOM 3550 C CA . PRO A 1 482 ? -15.558 -25.645 19.025 1.00 92.62 482 PRO A CA 1
ATOM 3551 C C . PRO A 1 482 ? -15.282 -25.532 17.522 1.00 92.62 482 PRO A C 1
ATOM 3553 O O . PRO A 1 482 ? -14.146 -25.682 17.072 1.00 92.62 482 PRO A O 1
ATOM 3556 N N . ASP A 1 483 ? -16.320 -25.187 16.762 1.00 88.94 483 ASP A N 1
ATOM 3557 C CA . ASP A 1 483 ? -16.226 -24.853 15.338 1.00 88.94 483 ASP A CA 1
ATOM 3558 C C . ASP A 1 483 ? -15.702 -23.427 15.124 1.00 88.94 483 ASP A C 1
ATOM 3560 O O . ASP A 1 483 ? -15.147 -23.119 14.071 1.00 88.94 483 ASP A O 1
ATOM 3564 N N . VAL A 1 484 ? -15.892 -22.538 16.105 1.00 92.81 484 VAL A N 1
ATOM 3565 C CA . VAL A 1 484 ? -15.428 -21.145 16.076 1.00 92.81 484 VAL A CA 1
ATOM 3566 C C . VAL A 1 484 ? -15.138 -20.635 17.487 1.00 92.81 484 VAL A C 1
ATOM 3568 O O . VAL A 1 484 ? -15.833 -20.996 18.439 1.00 92.81 484 VAL A O 1
ATOM 3571 N N . VAL A 1 485 ? -14.142 -19.757 17.627 1.00 94.81 485 VAL A N 1
ATOM 3572 C CA . VAL A 1 485 ? -13.826 -19.080 18.897 1.00 94.81 485 VAL A CA 1
ATOM 3573 C C . VAL A 1 485 ? -14.056 -17.577 18.766 1.00 94.81 485 VAL A C 1
ATOM 3575 O O . VAL A 1 485 ? -13.495 -16.941 17.876 1.00 94.81 485 VAL A O 1
ATOM 3578 N N . LEU A 1 486 ? -14.863 -16.995 19.654 1.00 94.38 486 LEU A N 1
ATOM 3579 C CA . LEU A 1 486 ? -15.099 -15.557 19.755 1.00 94.38 486 LEU A CA 1
ATOM 3580 C C . LEU A 1 486 ? -14.222 -14.981 20.863 1.00 94.38 486 LEU A C 1
ATOM 3582 O O . LEU A 1 486 ? -14.267 -15.447 22.003 1.00 94.38 486 LEU A O 1
ATOM 3586 N N . VAL A 1 487 ? -13.452 -13.948 20.525 1.00 91.50 487 VAL A N 1
ATOM 3587 C CA . VAL A 1 487 ? -12.497 -13.326 21.444 1.00 91.50 487 VAL A CA 1
ATOM 3588 C C . VAL A 1 487 ? -12.628 -11.800 21.386 1.00 91.50 487 VAL A C 1
ATOM 3590 O O . VAL A 1 487 ? -12.372 -11.216 20.329 1.00 91.50 487 VAL A O 1
ATOM 3593 N N . PRO A 1 488 ? -13.009 -11.129 22.484 1.00 87.12 488 PRO A N 1
ATOM 3594 C CA . PRO A 1 488 ? -13.051 -9.677 22.564 1.00 87.12 488 PRO A CA 1
ATOM 3595 C C . PRO A 1 488 ? -11.710 -9.066 22.989 1.00 87.12 488 PRO A C 1
ATOM 3597 O O . PRO A 1 488 ? -11.019 -9.577 23.866 1.00 87.12 488 PRO A O 1
ATOM 3600 N N . GLY A 1 489 ? -11.386 -7.918 22.393 1.00 74.81 489 GLY A N 1
ATOM 3601 C CA . GLY A 1 489 ? -10.385 -6.986 22.904 1.00 74.81 489 GLY A CA 1
ATOM 3602 C C . GLY A 1 489 ? -8.919 -7.378 22.749 1.00 74.81 489 GLY A C 1
ATOM 3603 O O . GLY A 1 489 ? -8.546 -8.170 21.892 1.00 74.81 489 GLY A O 1
ATOM 3604 N N . ASP A 1 490 ? -8.069 -6.720 23.533 1.00 72.50 490 ASP A N 1
ATOM 3605 C CA . ASP A 1 490 ? -6.611 -6.663 23.382 1.00 72.50 490 ASP A CA 1
ATOM 3606 C C . ASP A 1 490 ? -5.837 -7.182 24.603 1.00 72.50 490 ASP A C 1
ATOM 3608 O O . ASP A 1 490 ? -4.656 -6.887 24.775 1.00 72.50 490 ASP A O 1
ATOM 3612 N N . THR A 1 491 ? -6.487 -7.991 25.437 1.00 76.69 491 THR A N 1
ATOM 3613 C CA . THR A 1 491 ? -5.876 -8.579 26.635 1.00 76.69 491 THR A CA 1
ATOM 3614 C C . THR A 1 491 ? -4.882 -9.701 26.298 1.00 76.69 491 THR A C 1
ATOM 3616 O O . THR A 1 491 ? -4.974 -10.356 25.254 1.00 76.69 491 THR A O 1
ATOM 3619 N N . SER A 1 492 ? -3.958 -10.003 27.220 1.00 78.94 492 SER A N 1
ATOM 3620 C CA . SER A 1 492 ? -3.079 -11.182 27.111 1.00 78.94 492 SER A CA 1
ATOM 3621 C C . SER A 1 492 ? -3.877 -12.485 26.971 1.00 78.94 492 SER A C 1
ATOM 3623 O O . SER A 1 492 ? -3.484 -13.374 26.216 1.00 78.94 492 SER A O 1
ATOM 3625 N N . THR A 1 493 ? -5.034 -12.586 27.637 1.00 82.19 493 THR A N 1
ATOM 3626 C CA . THR A 1 493 ? -5.956 -13.723 27.505 1.00 82.19 493 THR A CA 1
ATOM 3627 C C . THR A 1 493 ? -6.547 -13.817 26.100 1.00 82.19 493 THR A C 1
ATOM 3629 O O . THR A 1 493 ? -6.619 -14.912 25.541 1.00 82.19 493 THR A O 1
ATOM 3632 N N . ALA A 1 494 ? -6.918 -12.685 25.492 1.00 85.38 494 ALA A N 1
ATOM 3633 C CA . ALA A 1 494 ? -7.416 -12.652 24.121 1.00 85.38 494 ALA A CA 1
ATOM 3634 C C . ALA A 1 494 ? -6.362 -13.148 23.117 1.00 85.38 494 ALA A C 1
ATOM 3636 O O . ALA A 1 494 ? -6.668 -13.952 22.227 1.00 85.38 494 ALA A O 1
ATOM 3637 N N . LEU A 1 495 ? -5.100 -12.737 23.284 1.00 86.81 495 LEU A N 1
ATOM 3638 C CA . LEU A 1 495 ? -4.008 -13.263 22.468 1.00 86.81 495 LEU A CA 1
ATOM 3639 C C . LEU A 1 495 ? -3.790 -14.765 22.712 1.00 86.81 495 LEU A C 1
ATOM 3641 O O . LEU A 1 495 ? -3.676 -15.514 21.742 1.00 86.81 495 LEU A O 1
ATOM 3645 N N . ALA A 1 496 ? -3.778 -15.222 23.968 1.00 88.06 496 ALA A N 1
ATOM 3646 C CA . ALA A 1 496 ? -3.613 -16.639 24.299 1.00 88.06 496 ALA A CA 1
ATOM 3647 C C . ALA A 1 496 ? -4.716 -17.509 23.669 1.00 88.06 496 ALA A C 1
ATOM 3649 O O . ALA A 1 496 ? -4.411 -18.528 23.052 1.00 88.06 496 ALA A O 1
ATOM 3650 N N . ALA A 1 497 ? -5.979 -17.075 23.740 1.00 90.00 497 ALA A N 1
ATOM 3651 C CA . ALA A 1 497 ? -7.112 -17.772 23.127 1.00 90.00 497 ALA A CA 1
ATOM 3652 C C . ALA A 1 497 ? -6.992 -17.816 21.603 1.00 90.00 497 ALA A C 1
ATOM 3654 O O . ALA A 1 497 ? -7.197 -18.863 20.988 1.00 90.00 497 ALA A O 1
ATOM 3655 N N . THR A 1 498 ? -6.591 -16.694 21.001 1.00 92.06 498 THR A N 1
ATOM 3656 C CA . THR A 1 498 ? -6.379 -16.598 19.554 1.00 92.06 498 THR A CA 1
ATOM 3657 C C . THR A 1 498 ? -5.252 -17.525 19.092 1.00 92.06 498 THR A C 1
ATOM 3659 O O . THR A 1 498 ? -5.404 -18.230 18.096 1.00 92.06 498 THR A O 1
ATOM 3662 N N . MET A 1 499 ? -4.130 -17.565 19.817 1.00 90.25 499 MET A N 1
ATOM 3663 C CA . MET A 1 499 ? -3.003 -18.449 19.510 1.00 90.25 499 MET A CA 1
ATOM 3664 C C . MET A 1 499 ? -3.366 -19.926 19.683 1.00 90.25 499 MET A C 1
ATOM 3666 O O . MET A 1 499 ? -3.062 -20.720 18.793 1.00 90.25 499 MET A O 1
ATOM 3670 N N . ALA A 1 500 ? -4.040 -20.289 20.779 1.00 90.56 500 ALA A N 1
ATOM 3671 C CA . ALA A 1 500 ? -4.494 -21.657 21.022 1.00 90.56 500 ALA A CA 1
ATOM 3672 C C . ALA A 1 500 ? -5.410 -22.138 19.885 1.00 90.56 500 ALA A C 1
ATOM 3674 O O . ALA A 1 500 ? -5.171 -23.184 19.285 1.00 90.56 500 ALA A O 1
ATOM 3675 N N . ALA A 1 501 ? -6.411 -21.334 19.520 1.00 92.44 501 ALA A N 1
ATOM 3676 C CA . ALA A 1 501 ? -7.341 -21.660 18.443 1.00 92.44 501 ALA A CA 1
ATOM 3677 C C . ALA A 1 501 ? -6.635 -21.775 17.083 1.00 92.44 501 ALA A C 1
ATOM 3679 O O . ALA A 1 501 ? -6.864 -22.737 16.350 1.00 92.44 501 ALA A O 1
ATOM 3680 N N . TYR A 1 502 ? -5.707 -20.859 16.781 1.00 90.12 502 TYR A N 1
ATOM 3681 C CA . TYR A 1 502 ? -4.906 -20.901 15.556 1.00 90.12 502 TYR A CA 1
ATOM 3682 C C . TYR A 1 502 ? -4.067 -22.185 15.451 1.00 90.12 502 TYR A C 1
ATOM 3684 O O . TYR A 1 502 ? -4.053 -22.826 14.397 1.00 90.12 502 TYR A O 1
ATOM 3692 N N . CYS A 1 503 ? -3.408 -22.601 16.539 1.00 87.25 503 CYS A N 1
ATOM 3693 C CA . CYS A 1 503 ? -2.637 -23.849 16.601 1.00 87.25 503 CYS A CA 1
ATOM 3694 C C . CYS A 1 503 ? -3.507 -25.102 16.403 1.00 87.25 503 CYS A C 1
ATOM 3696 O O . CYS A 1 503 ? -3.019 -26.106 15.888 1.00 87.25 503 CYS A O 1
ATOM 3698 N N . HIS A 1 504 ? -4.787 -25.033 16.773 1.00 86.44 504 HIS A N 1
ATOM 3699 C CA . HIS A 1 504 ? -5.776 -26.094 16.576 1.00 86.44 504 HIS A CA 1
ATOM 3700 C C . HIS A 1 504 ? -6.544 -25.987 15.245 1.00 86.44 504 HIS A C 1
ATOM 3702 O O . HIS A 1 504 ? -7.444 -26.788 15.001 1.00 86.44 504 HIS A O 1
ATOM 3708 N N . HIS A 1 505 ? -6.191 -25.032 14.375 1.00 86.69 505 HIS A N 1
ATOM 3709 C CA . HIS A 1 505 ? -6.891 -24.745 13.116 1.00 86.69 505 HIS A CA 1
ATOM 3710 C C . HIS A 1 505 ? -8.384 -24.408 13.287 1.00 86.69 505 HIS A C 1
ATOM 3712 O O . HIS A 1 505 ? -9.184 -24.650 12.384 1.00 86.69 505 HIS A O 1
ATOM 3718 N N . ILE A 1 506 ? -8.754 -23.817 14.425 1.00 89.62 506 ILE A N 1
ATOM 3719 C CA . ILE A 1 506 ? -10.117 -23.365 14.711 1.00 89.62 506 ILE A CA 1
ATOM 3720 C C . ILE A 1 506 ? -10.222 -21.879 14.329 1.00 89.62 506 ILE A C 1
ATOM 3722 O O . ILE A 1 506 ? -9.383 -21.082 14.762 1.00 89.62 506 ILE A O 1
ATOM 3726 N N . PRO A 1 507 ? -11.214 -21.469 13.516 1.00 89.56 507 PRO A N 1
ATOM 3727 C CA . PRO A 1 507 ? -11.359 -20.079 13.108 1.00 89.56 507 PRO A CA 1
ATOM 3728 C C . PRO A 1 507 ? -11.671 -19.173 14.304 1.00 89.56 507 PRO A C 1
ATOM 3730 O O . PRO A 1 507 ? -12.502 -19.487 15.159 1.00 89.56 507 PRO A O 1
ATOM 3733 N N . VAL A 1 508 ? -11.017 -18.012 14.332 1.00 93.31 508 VAL A N 1
ATOM 3734 C CA . VAL A 1 508 ? -11.167 -17.016 15.402 1.00 93.31 508 VAL A CA 1
ATOM 3735 C C . VAL A 1 508 ? -11.917 -15.795 14.889 1.00 93.31 508 VAL A C 1
ATOM 3737 O O . VAL A 1 508 ? -11.535 -15.202 13.876 1.00 93.31 508 VAL A O 1
ATOM 3740 N N . VAL A 1 509 ? -12.953 -15.396 15.620 1.00 93.25 509 VAL A N 1
ATOM 3741 C CA . VAL A 1 509 ? -13.701 -14.156 15.426 1.00 93.25 509 VAL A CA 1
ATOM 3742 C C . VAL A 1 509 ? -13.276 -13.165 16.498 1.00 93.25 509 VAL A C 1
ATOM 3744 O O . VAL A 1 509 ? -13.637 -13.280 17.667 1.00 93.25 509 VAL A O 1
ATOM 3747 N N . HIS A 1 510 ? -12.485 -12.187 16.085 1.00 91.31 510 HIS A N 1
ATOM 3748 C CA . HIS A 1 510 ? -11.944 -11.160 16.954 1.00 91.31 510 HIS A CA 1
ATOM 3749 C C . HIS A 1 510 ? -12.882 -9.952 17.005 1.00 91.31 510 HIS A C 1
ATOM 3751 O O . HIS A 1 510 ? -13.163 -9.332 15.976 1.00 91.31 510 HIS A O 1
ATOM 3757 N N . ILE A 1 511 ? -13.373 -9.608 18.193 1.00 89.25 511 ILE A N 1
ATOM 3758 C CA . ILE A 1 511 ? -14.245 -8.451 18.412 1.00 89.25 511 ILE A CA 1
ATOM 3759 C C . ILE A 1 511 ? -13.373 -7.269 18.816 1.00 89.25 511 ILE A C 1
ATOM 3761 O O . ILE A 1 511 ? -12.804 -7.247 19.908 1.00 89.25 511 ILE A O 1
ATOM 3765 N N . ASP A 1 512 ? -13.269 -6.289 17.924 1.00 78.25 512 ASP A N 1
ATOM 3766 C CA . ASP A 1 512 ? -12.340 -5.184 18.096 1.00 78.25 512 ASP A CA 1
ATOM 3767 C C . ASP A 1 512 ? -12.845 -4.176 19.142 1.00 78.25 512 ASP A C 1
ATOM 3769 O O . ASP A 1 512 ? -13.997 -3.731 19.105 1.00 78.25 512 ASP A O 1
ATOM 3773 N N . SER A 1 513 ? -11.974 -3.801 20.079 1.00 66.12 513 SER A N 1
ATOM 3774 C CA . SER A 1 513 ? -12.265 -2.799 21.109 1.00 66.12 513 SER A CA 1
ATOM 3775 C C . SER A 1 513 ? -11.961 -1.396 20.590 1.00 66.12 513 SER A C 1
ATOM 3777 O O . SER A 1 513 ? -10.922 -1.152 19.978 1.00 66.12 513 SER A O 1
ATOM 3779 N N . ALA A 1 514 ? -12.826 -0.430 20.895 1.00 52.88 514 ALA A N 1
ATOM 3780 C CA . ALA A 1 514 ? -12.548 0.981 20.651 1.00 52.88 514 ALA A CA 1
ATOM 3781 C C . ALA A 1 514 ? -11.449 1.487 21.611 1.00 52.88 514 ALA A C 1
ATOM 3783 O O . ALA A 1 514 ? -11.743 1.955 22.705 1.00 52.88 514 ALA A O 1
ATOM 3784 N N . GLY A 1 515 ? -10.183 1.371 21.207 1.00 51.16 515 GLY A N 1
ATOM 3785 C CA . GLY A 1 515 ? -9.027 1.903 21.934 1.00 51.16 515 GLY A CA 1
ATOM 3786 C C . GLY A 1 515 ? -8.327 2.998 21.133 1.00 51.16 515 GLY A C 1
ATOM 3787 O O . GLY A 1 515 ? -7.933 2.761 19.991 1.00 51.16 515 GLY A O 1
ATOM 3788 N N . GLU A 1 516 ? -8.196 4.189 21.727 1.00 39.62 516 GLU A N 1
ATOM 3789 C CA . GLU A 1 516 ? -7.613 5.389 21.119 1.00 39.62 516 GLU A CA 1
ATOM 3790 C C . GLU A 1 516 ? -6.275 5.105 20.414 1.00 39.62 516 GLU A C 1
ATOM 3792 O O . GLU A 1 516 ? -5.321 4.587 20.996 1.00 39.62 516 GLU A O 1
ATOM 3797 N N . ALA A 1 517 ? -6.184 5.524 19.152 1.00 35.25 517 ALA A N 1
ATOM 3798 C CA . ALA A 1 517 ? -4.924 5.713 18.454 1.00 35.25 517 ALA A CA 1
ATOM 3799 C C . ALA A 1 517 ? -4.098 6.787 19.191 1.00 35.25 517 ALA A C 1
ATOM 3801 O O . ALA A 1 517 ? -4.230 7.976 18.904 1.00 35.25 517 ALA A O 1
ATOM 3802 N N . GLY A 1 518 ? -3.289 6.405 20.183 1.00 34.47 518 GLY A N 1
ATOM 3803 C CA . GLY A 1 518 ? -2.548 7.408 20.958 1.00 34.47 518 GLY A CA 1
ATOM 3804 C C . GLY A 1 518 ? -1.551 6.928 22.010 1.00 34.47 518 GLY A C 1
ATOM 3805 O O . GLY A 1 518 ? -0.564 7.624 22.233 1.00 34.47 518 GLY A O 1
ATOM 3806 N N . ALA A 1 519 ? -1.722 5.753 22.611 1.00 31.50 519 ALA A N 1
ATOM 3807 C CA . ALA A 1 519 ? -0.749 5.187 23.547 1.00 31.50 519 ALA A CA 1
ATOM 3808 C C . ALA A 1 519 ? -0.308 3.814 23.039 1.00 31.50 519 ALA A C 1
ATOM 3810 O O . ALA A 1 519 ? -1.132 3.067 22.526 1.00 31.50 519 ALA A O 1
ATOM 3811 N N . MET A 1 520 ? 1.004 3.564 23.090 1.00 34.84 520 MET A N 1
ATOM 3812 C CA . MET A 1 520 ? 1.726 2.356 22.669 1.00 34.84 520 MET A CA 1
ATOM 3813 C C . MET A 1 520 ? 0.812 1.165 22.333 1.00 34.84 520 MET A C 1
ATOM 3815 O O . MET A 1 520 ? 0.346 0.468 23.223 1.00 34.84 520 MET A O 1
ATOM 3819 N N . GLU A 1 521 ? 0.538 0.957 21.042 1.00 49.69 521 GLU A N 1
ATOM 3820 C CA . GLU A 1 521 ? -0.218 -0.206 20.571 1.00 49.69 521 GLU A CA 1
ATOM 3821 C C . GLU A 1 521 ? 0.385 -1.492 21.142 1.00 49.69 521 GLU A C 1
ATOM 3823 O O . GLU A 1 521 ? 1.503 -1.850 20.755 1.00 49.69 521 GLU A O 1
ATOM 3828 N N . GLY A 1 522 ? -0.350 -2.161 22.038 1.00 59.78 522 GLY A N 1
ATOM 3829 C CA . GLY A 1 522 ? 0.052 -3.439 22.620 1.00 59.78 522 GLY A CA 1
ATOM 3830 C C . GLY A 1 522 ? 0.379 -4.441 21.516 1.00 59.78 522 GLY A C 1
ATOM 3831 O O . GLY A 1 522 ? -0.359 -4.572 20.529 1.00 59.78 522 GLY A O 1
ATOM 3832 N N . ALA A 1 523 ? 1.522 -5.115 21.639 1.00 66.88 523 ALA A N 1
ATOM 3833 C CA . ALA A 1 523 ? 1.946 -6.134 20.683 1.00 66.88 523 ALA A CA 1
ATOM 3834 C C . ALA A 1 523 ? 0.901 -7.260 20.582 1.00 66.88 523 ALA A C 1
ATOM 3836 O O . ALA A 1 523 ? 0.688 -7.821 19.506 1.00 66.88 523 ALA A O 1
ATOM 3837 N N . GLU A 1 524 ? 0.196 -7.507 21.682 1.00 72.62 524 GLU A N 1
ATOM 3838 C CA . GLU A 1 524 ? -0.878 -8.471 21.863 1.00 72.62 524 GLU A CA 1
ATOM 3839 C C . GLU A 1 524 ? -2.007 -8.242 20.863 1.00 72.62 524 GLU A C 1
ATOM 3841 O O . GLU A 1 524 ? -2.381 -9.156 20.127 1.00 72.62 524 GLU A O 1
ATOM 3846 N N . ARG A 1 525 ? -2.479 -6.994 20.746 1.00 74.19 525 ARG A N 1
ATOM 3847 C CA . ARG A 1 525 ? -3.557 -6.616 19.825 1.00 74.19 525 ARG A CA 1
ATOM 3848 C C . ARG A 1 525 ? -3.182 -6.871 18.371 1.00 74.19 525 ARG A C 1
ATOM 3850 O O . ARG A 1 525 ? -3.976 -7.408 17.603 1.00 74.19 525 ARG A O 1
ATOM 3857 N N . LYS A 1 526 ? -1.959 -6.505 17.979 1.00 77.56 526 LYS A N 1
ATOM 3858 C CA . LYS A 1 526 ? -1.466 -6.712 16.607 1.00 77.56 526 LYS A CA 1
ATOM 3859 C C . LYS A 1 526 ? -1.326 -8.188 16.268 1.00 77.56 526 LYS A C 1
ATOM 3861 O O . LYS A 1 526 ? -1.668 -8.590 15.159 1.00 77.56 526 LYS A O 1
ATOM 3866 N N . LEU A 1 527 ? -0.828 -8.983 17.211 1.00 79.06 527 LEU A N 1
ATOM 3867 C CA . LEU A 1 527 ? -0.670 -10.423 17.036 1.00 79.06 527 LEU A CA 1
ATOM 3868 C C . LEU A 1 527 ? -2.029 -11.127 16.972 1.00 79.06 527 LEU A C 1
ATOM 3870 O O . LEU A 1 527 ? -2.252 -11.908 16.051 1.00 79.06 527 LEU A O 1
ATOM 3874 N N . ALA A 1 528 ? -2.958 -10.797 17.874 1.00 82.50 528 ALA A N 1
ATOM 3875 C CA . ALA A 1 528 ? -4.306 -11.357 17.866 1.00 82.50 528 ALA A CA 1
ATOM 3876 C C . ALA A 1 528 ? -5.030 -11.022 16.552 1.00 82.50 528 ALA A C 1
ATOM 3878 O O . ALA A 1 528 ? -5.565 -11.910 15.889 1.00 82.50 528 ALA A O 1
ATOM 3879 N N . ARG A 1 529 ? -4.946 -9.763 16.098 1.00 84.56 529 ARG A N 1
ATOM 3880 C CA . ARG A 1 529 ? -5.505 -9.345 14.807 1.00 84.56 529 ARG A CA 1
ATOM 3881 C C . ARG A 1 529 ? -4.867 -10.081 13.621 1.00 84.56 529 ARG A C 1
ATOM 3883 O O . ARG A 1 529 ? -5.568 -10.461 12.695 1.00 84.56 529 ARG A O 1
ATOM 3890 N N . ALA A 1 530 ? -3.556 -10.311 13.626 1.00 83.12 530 ALA A N 1
ATOM 3891 C CA . ALA A 1 530 ? -2.893 -11.018 12.527 1.00 83.12 530 ALA A CA 1
ATOM 3892 C C . ALA A 1 530 ? -3.319 -12.495 12.406 1.00 83.12 530 ALA A C 1
ATOM 3894 O O . ALA A 1 530 ? -3.296 -13.050 11.307 1.00 83.12 530 ALA A O 1
ATOM 3895 N N . LEU A 1 531 ? -3.687 -13.125 13.524 1.00 86.75 531 LEU A N 1
ATOM 3896 C CA . LEU A 1 531 ? -4.059 -14.541 13.593 1.00 86.75 531 LEU A CA 1
ATOM 3897 C C . LEU A 1 531 ? -5.568 -14.784 13.422 1.00 86.75 531 LEU A C 1
ATOM 3899 O O . LEU A 1 531 ? -5.971 -15.899 13.088 1.00 86.75 531 LEU A O 1
ATOM 3903 N N . ALA A 1 532 ? -6.403 -13.763 13.622 1.00 88.69 532 ALA A N 1
ATOM 3904 C CA . ALA A 1 532 ? -7.850 -13.889 13.523 1.00 88.69 532 ALA A CA 1
ATOM 3905 C C . ALA A 1 532 ? -8.342 -14.189 12.092 1.00 88.69 532 ALA A C 1
ATOM 3907 O O . ALA A 1 532 ? -7.776 -13.769 11.077 1.00 88.69 532 ALA A O 1
ATOM 3908 N N . THR A 1 533 ? -9.436 -14.948 12.011 1.00 87.75 533 THR A N 1
ATOM 3909 C CA . THR A 1 533 ? -10.096 -15.313 10.748 1.00 87.75 533 THR A CA 1
ATOM 3910 C C . THR A 1 533 ? -11.114 -14.259 10.323 1.00 87.75 533 THR A C 1
ATOM 3912 O O . THR A 1 533 ? -11.227 -13.965 9.135 1.00 87.75 533 THR A O 1
ATOM 3915 N N . LEU A 1 534 ? -11.827 -13.673 11.285 1.00 88.44 534 LEU A N 1
ATOM 3916 C CA . LEU A 1 534 ? -12.809 -12.614 11.077 1.00 88.44 534 LEU A CA 1
ATOM 3917 C C . LEU A 1 534 ? -12.648 -11.547 12.163 1.00 88.44 534 LEU A C 1
ATOM 3919 O O . LEU A 1 534 ? -12.373 -11.864 13.314 1.00 88.44 534 LEU A O 1
ATOM 3923 N N . HIS A 1 535 ? -12.862 -10.292 11.798 1.00 89.19 535 HIS A N 1
ATOM 3924 C CA . HIS A 1 535 ? -12.779 -9.130 12.666 1.00 89.19 535 HIS A CA 1
ATOM 3925 C C . HIS A 1 535 ? -14.119 -8.419 12.689 1.00 89.19 535 HIS A C 1
ATOM 3927 O O . HIS A 1 535 ? -14.650 -8.072 11.636 1.00 89.19 535 HIS A O 1
ATOM 3933 N N . VAL A 1 536 ? -14.645 -8.156 13.876 1.00 89.06 536 VAL A N 1
ATOM 3934 C CA . VAL A 1 536 ? -15.892 -7.417 14.058 1.00 89.06 536 VAL A CA 1
ATOM 3935 C C . VAL A 1 536 ? -15.553 -5.999 14.492 1.00 89.06 536 VAL A C 1
ATOM 3937 O O . VAL A 1 536 ? -14.940 -5.794 15.534 1.00 89.06 536 VAL A O 1
ATOM 3940 N N . THR A 1 537 ? -15.941 -5.021 13.677 1.00 86.62 537 THR A N 1
ATOM 3941 C CA . THR A 1 537 ? -15.653 -3.596 13.891 1.00 86.62 537 THR A CA 1
ATOM 3942 C C . THR A 1 537 ? -16.914 -2.780 14.136 1.00 86.62 537 THR A C 1
ATOM 3944 O O . THR A 1 537 ? -17.992 -3.091 13.619 1.00 86.62 537 THR A O 1
ATOM 3947 N N . ARG A 1 538 ? -16.742 -1.689 14.893 1.00 81.19 538 ARG A N 1
ATOM 3948 C CA . ARG A 1 538 ? -17.821 -0.770 15.275 1.00 81.19 538 ARG A CA 1
ATOM 3949 C C . ARG A 1 538 ? -18.391 0.043 14.116 1.00 81.19 538 ARG A C 1
ATOM 3951 O O . ARG A 1 538 ? -19.591 0.279 14.060 1.00 81.19 538 ARG A O 1
ATOM 3958 N N . ASP A 1 539 ? -17.532 0.503 13.211 1.00 79.38 539 ASP A N 1
ATOM 3959 C CA . ASP A 1 539 ? -17.914 1.367 12.102 1.00 79.38 539 ASP A CA 1
ATOM 3960 C C . ASP A 1 539 ? -16.945 1.244 10.916 1.00 79.38 539 ASP A C 1
ATOM 3962 O O . ASP A 1 539 ? -15.883 0.621 10.980 1.00 79.38 539 ASP A O 1
ATOM 3966 N N . GLU A 1 540 ? -17.321 1.884 9.812 1.00 78.50 540 GLU A N 1
ATOM 3967 C CA . GLU A 1 540 ? -16.537 1.964 8.577 1.00 78.50 540 GLU A CA 1
ATOM 3968 C C . GLU A 1 540 ? -15.157 2.618 8.756 1.00 78.50 540 GLU A C 1
ATOM 3970 O O . GLU A 1 540 ? -14.265 2.408 7.935 1.00 78.50 540 GLU A O 1
ATOM 3975 N N . SER A 1 541 ? -14.957 3.436 9.792 1.00 75.25 541 SER A N 1
ATOM 3976 C CA . SER A 1 541 ? -13.657 4.060 10.058 1.00 75.25 541 SER A CA 1
ATOM 3977 C C . SER A 1 541 ? -12.712 3.054 10.710 1.00 75.25 541 SER A C 1
ATOM 3979 O O . SER A 1 541 ? -11.608 2.866 10.204 1.00 75.25 541 SER A O 1
ATOM 3981 N N . ALA A 1 542 ? -13.176 2.333 11.735 1.00 73.75 542 ALA A N 1
ATOM 3982 C CA . ALA A 1 542 ? -12.431 1.247 12.374 1.00 73.75 542 ALA A CA 1
ATOM 3983 C C . ALA A 1 542 ? -12.108 0.116 11.380 1.00 73.75 542 ALA A C 1
ATOM 3985 O O . ALA A 1 542 ? -10.989 -0.391 11.346 1.00 73.75 542 ALA A O 1
ATOM 3986 N N . SER A 1 543 ? -13.046 -0.216 10.486 1.00 80.88 543 SER A N 1
ATOM 3987 C CA . SER A 1 543 ? -12.789 -1.153 9.385 1.00 80.88 543 SER A CA 1
ATOM 3988 C C . SER A 1 543 ? -11.635 -0.694 8.486 1.00 80.88 543 SER A C 1
ATOM 3990 O O . SER A 1 543 ? -10.738 -1.474 8.167 1.00 80.88 543 SER A O 1
ATOM 3992 N N . ARG A 1 544 ? -11.592 0.593 8.113 1.00 77.94 544 ARG A N 1
ATOM 3993 C CA . ARG A 1 544 ? -10.494 1.145 7.300 1.00 77.94 544 ARG A CA 1
ATOM 3994 C C . ARG A 1 544 ? -9.158 1.151 8.032 1.00 77.94 544 ARG A C 1
ATOM 3996 O O . ARG A 1 544 ? -8.138 1.004 7.362 1.00 77.94 544 ARG A O 1
ATOM 4003 N N . GLU A 1 545 ? -9.159 1.339 9.348 1.00 77.25 545 GLU A N 1
ATOM 4004 C CA . GLU A 1 545 ? -7.955 1.261 10.183 1.00 77.25 545 GLU A CA 1
ATOM 4005 C C . GLU A 1 545 ? -7.385 -0.163 10.175 1.00 77.25 545 GLU A C 1
ATOM 4007 O O . GLU A 1 545 ? -6.236 -0.341 9.772 1.00 77.25 545 GLU A O 1
ATOM 4012 N N . LEU A 1 546 ? -8.209 -1.185 10.441 1.00 73.75 546 LEU A N 1
ATOM 4013 C CA . LEU A 1 546 ? -7.796 -2.593 10.336 1.00 73.75 546 LEU A CA 1
ATOM 4014 C C . LEU A 1 546 ? -7.271 -2.957 8.943 1.00 73.75 546 LEU A C 1
ATOM 4016 O O . LEU A 1 546 ? -6.232 -3.606 8.798 1.00 73.75 546 LEU A O 1
ATOM 4020 N N . ILE A 1 547 ? -7.959 -2.499 7.895 1.00 78.25 547 ILE A N 1
ATOM 4021 C CA . ILE A 1 547 ? -7.533 -2.742 6.512 1.00 78.25 547 ILE A CA 1
ATOM 4022 C C . ILE A 1 547 ? -6.200 -2.035 6.217 1.00 78.25 547 ILE A C 1
ATOM 4024 O O . ILE A 1 547 ? -5.366 -2.555 5.472 1.00 78.25 547 ILE A O 1
ATOM 4028 N N . ALA A 1 548 ? -5.956 -0.861 6.806 1.00 72.94 548 ALA A N 1
ATOM 4029 C CA . ALA A 1 548 ? -4.682 -0.157 6.687 1.00 72.94 548 ALA A CA 1
ATOM 4030 C C . ALA A 1 548 ? -3.536 -0.863 7.436 1.00 72.94 548 ALA A C 1
ATOM 4032 O O . ALA A 1 548 ? -2.388 -0.760 6.995 1.00 72.94 548 ALA A O 1
ATOM 4033 N N . GLU A 1 549 ? -3.845 -1.595 8.508 1.00 70.44 549 GLU A N 1
ATOM 4034 C CA . GLU A 1 549 ? -2.908 -2.436 9.268 1.00 70.44 549 GLU A CA 1
ATOM 4035 C C . GLU A 1 549 ? -2.571 -3.766 8.571 1.00 70.44 549 GLU A C 1
ATOM 4037 O O . GLU A 1 549 ? -1.606 -4.429 8.949 1.00 70.44 549 GLU A O 1
ATOM 4042 N N . GLY A 1 550 ? -3.296 -4.127 7.508 1.00 72.62 550 GLY A N 1
ATOM 4043 C CA . GLY A 1 550 ? -3.034 -5.322 6.702 1.00 72.62 550 GLY A CA 1
ATOM 4044 C C . GLY A 1 550 ? -4.047 -6.453 6.879 1.00 72.62 550 GLY A C 1
ATOM 4045 O O . GLY A 1 550 ? -3.846 -7.516 6.293 1.00 72.62 550 GLY A O 1
ATOM 4046 N N . VAL A 1 551 ? -5.139 -6.233 7.622 1.00 76.62 551 VAL A N 1
ATOM 4047 C CA . VAL A 1 551 ? -6.261 -7.181 7.699 1.00 76.62 551 VAL A CA 1
ATOM 4048 C C . VAL A 1 551 ? -7.026 -7.182 6.361 1.00 76.62 551 VAL A C 1
ATOM 4050 O O . VAL A 1 551 ? -7.419 -6.114 5.883 1.00 76.62 551 VAL A O 1
ATOM 4053 N N . PRO A 1 552 ? -7.254 -8.341 5.713 1.00 75.38 552 PRO A N 1
ATOM 4054 C CA . PRO A 1 552 ? -8.046 -8.415 4.485 1.00 75.38 552 PRO A CA 1
ATOM 4055 C C . PRO A 1 552 ? -9.488 -7.935 4.702 1.00 75.38 552 PRO A C 1
ATOM 4057 O O . PRO A 1 552 ? -10.113 -8.297 5.693 1.00 75.38 552 PRO A O 1
ATOM 4060 N N . ALA A 1 553 ? -10.045 -7.154 3.770 1.00 75.50 553 ALA A N 1
ATOM 4061 C CA . ALA A 1 553 ? -11.380 -6.559 3.922 1.00 75.50 553 ALA A CA 1
ATOM 4062 C C . ALA A 1 553 ? -12.495 -7.614 4.023 1.00 75.50 553 ALA A C 1
ATOM 4064 O O . ALA A 1 553 ? -13.487 -7.410 4.710 1.00 75.50 553 ALA A O 1
ATOM 4065 N N . GLU A 1 554 ? -12.314 -8.761 3.373 1.00 76.06 554 GLU A N 1
ATOM 4066 C CA . GLU A 1 554 ? -13.193 -9.925 3.461 1.00 76.06 554 GLU A CA 1
ATOM 4067 C C . GLU A 1 554 ? -13.211 -10.581 4.848 1.00 76.06 554 GLU A C 1
ATOM 4069 O O . GLU A 1 554 ? -14.157 -11.291 5.181 1.00 76.06 554 GLU A O 1
ATOM 4074 N N . ARG A 1 555 ? -12.189 -10.310 5.665 1.00 79.75 555 ARG A N 1
ATOM 4075 C CA . ARG A 1 555 ? -12.116 -10.708 7.070 1.00 79.75 555 ARG A CA 1
ATOM 4076 C C . ARG A 1 555 ? -12.616 -9.609 7.998 1.00 79.75 555 ARG A C 1
ATOM 4078 O O . ARG A 1 555 ? -12.416 -9.728 9.195 1.00 79.75 555 ARG A O 1
ATOM 4085 N N . VAL A 1 556 ? -13.254 -8.548 7.501 1.00 84.88 556 VAL A N 1
ATOM 4086 C CA . VAL A 1 556 ? -13.791 -7.469 8.341 1.00 84.88 556 VAL A CA 1
ATOM 4087 C C . VAL A 1 556 ? -15.306 -7.377 8.187 1.00 84.88 556 VAL A C 1
ATOM 4089 O O . VAL A 1 556 ? -15.833 -7.160 7.099 1.00 84.88 556 VAL A O 1
ATOM 4092 N N . LEU A 1 557 ? -16.009 -7.501 9.308 1.00 86.88 557 LEU A N 1
ATOM 4093 C CA . LEU A 1 557 ? -17.442 -7.305 9.448 1.00 86.88 557 LEU A CA 1
ATOM 4094 C C . LEU A 1 557 ? -17.694 -6.001 10.211 1.00 86.88 557 LEU A C 1
ATOM 4096 O O . LEU A 1 557 ? -17.273 -5.846 11.356 1.00 86.88 557 LEU A O 1
ATOM 4100 N N . VAL A 1 558 ? -18.405 -5.059 9.595 1.00 85.88 558 VAL A N 1
ATOM 4101 C CA . VAL A 1 558 ? -18.914 -3.868 10.290 1.00 85.88 558 VAL A CA 1
ATOM 4102 C C . VAL A 1 558 ? -20.279 -4.221 10.877 1.00 85.88 558 VAL A C 1
ATOM 4104 O O . VAL A 1 558 ? -21.270 -4.203 10.153 1.00 85.88 558 VAL A O 1
ATOM 4107 N N . ALA A 1 559 ? -20.320 -4.593 12.159 1.00 81.44 559 ALA A N 1
ATOM 4108 C CA . ALA A 1 559 ? -21.557 -5.007 12.834 1.00 81.44 559 ALA A CA 1
ATOM 4109 C C . ALA A 1 559 ? -22.208 -3.876 13.645 1.00 81.44 559 ALA A C 1
ATOM 4111 O O . ALA A 1 559 ? -23.407 -3.920 13.908 1.00 81.44 559 ALA A O 1
ATOM 4112 N N . GLY A 1 560 ? -21.431 -2.860 14.029 1.00 78.12 560 GLY A N 1
ATOM 4113 C CA . GLY A 1 560 ? -21.842 -1.852 15.005 1.00 78.12 560 GLY A CA 1
ATOM 4114 C C . GLY A 1 560 ? -21.057 -1.973 16.309 1.00 78.12 560 GLY A C 1
ATOM 4115 O O . GLY A 1 560 ? -20.255 -2.889 16.498 1.00 78.12 560 GLY A O 1
ATOM 4116 N N . ASP A 1 561 ? -21.247 -1.010 17.203 1.00 79.25 561 ASP A N 1
ATOM 4117 C CA . ASP A 1 561 ? -20.533 -0.959 18.476 1.00 79.25 561 ASP A CA 1
ATOM 4118 C C . ASP A 1 561 ? -21.160 -1.930 19.492 1.00 79.25 561 ASP A C 1
ATOM 4120 O O . ASP A 1 561 ? -22.166 -1.628 20.137 1.00 79.25 561 ASP A O 1
ATOM 4124 N N . LEU A 1 562 ? -20.557 -3.115 19.615 1.00 80.81 562 LEU A N 1
ATOM 4125 C CA . LEU A 1 562 ? -20.998 -4.173 20.529 1.00 80.81 562 LEU A CA 1
ATOM 4126 C C . LEU A 1 562 ? -20.898 -3.770 22.007 1.00 80.81 562 LEU A C 1
ATOM 4128 O O . LEU A 1 562 ? -21.696 -4.241 22.812 1.00 80.81 562 LEU A O 1
ATOM 4132 N N . ALA A 1 563 ? -19.961 -2.888 22.367 1.00 79.38 563 ALA A N 1
ATOM 4133 C CA . ALA A 1 563 ? -19.827 -2.401 23.738 1.00 79.38 563 ALA A CA 1
ATOM 4134 C C . ALA A 1 563 ? -20.961 -1.417 24.074 1.00 79.38 563 ALA A C 1
ATOM 4136 O O . ALA A 1 563 ? -21.620 -1.537 25.106 1.00 79.38 563 ALA A O 1
ATOM 4137 N N . ALA A 1 564 ? -21.269 -0.508 23.144 1.00 78.00 564 ALA A N 1
ATOM 4138 C CA . ALA A 1 564 ? -22.430 0.376 23.235 1.00 78.00 564 ALA A CA 1
ATOM 4139 C C . ALA A 1 564 ? -23.763 -0.393 23.306 1.00 78.00 564 ALA A C 1
ATOM 4141 O O . ALA A 1 564 ? -24.647 -0.030 24.086 1.00 78.00 564 ALA A O 1
ATOM 4142 N N . ASP A 1 565 ? -23.920 -1.441 22.491 1.00 78.31 565 ASP A N 1
ATOM 4143 C CA . ASP A 1 565 ? -25.094 -2.320 22.520 1.00 78.31 565 ASP A CA 1
ATOM 4144 C C . ASP A 1 565 ? -25.220 -3.053 23.858 1.00 78.31 565 ASP A C 1
ATOM 4146 O O . ASP A 1 565 ? -26.312 -3.084 24.431 1.00 78.31 565 ASP A O 1
ATOM 4150 N N . GLY A 1 566 ? -24.107 -3.579 24.377 1.00 82.69 566 GLY A N 1
ATOM 4151 C CA . GLY A 1 566 ? -24.041 -4.201 25.695 1.00 82.69 566 GLY A CA 1
ATOM 4152 C C . GLY A 1 566 ? -24.478 -3.248 26.799 1.00 82.69 566 GLY A C 1
ATOM 4153 O O . GLY A 1 566 ? -25.411 -3.559 27.540 1.00 82.69 566 GLY A O 1
ATOM 4154 N N . LEU A 1 567 ? -23.893 -2.049 26.859 1.00 84.25 567 LEU A N 1
ATOM 4155 C CA . LEU A 1 567 ? -24.231 -1.057 27.880 1.00 84.25 567 LEU A CA 1
ATOM 4156 C C . LEU A 1 567 ? -25.715 -0.660 27.827 1.00 84.25 567 LEU A C 1
ATOM 4158 O O . LEU A 1 567 ? -26.375 -0.584 28.864 1.00 84.25 567 LEU A O 1
ATOM 4162 N N . ARG A 1 568 ? -26.275 -0.450 26.627 1.00 82.19 568 ARG A N 1
ATOM 4163 C CA . ARG A 1 568 ? -27.713 -0.173 26.460 1.00 82.19 568 ARG A CA 1
ATOM 4164 C C . ARG A 1 568 ? -28.582 -1.330 26.942 1.00 82.19 568 ARG A C 1
ATOM 4166 O O . ARG A 1 568 ? -29.599 -1.089 27.591 1.00 82.19 568 ARG A O 1
ATOM 4173 N N . ALA A 1 569 ? -28.202 -2.566 26.625 1.00 82.44 569 ALA A N 1
ATOM 4174 C CA . ALA A 1 569 ? -28.930 -3.748 27.065 1.00 82.44 569 ALA A CA 1
ATOM 4175 C C . ALA A 1 569 ? -28.877 -3.900 28.592 1.00 82.44 569 ALA A C 1
ATOM 4177 O O . ALA A 1 569 ? -29.920 -4.100 29.207 1.00 82.44 569 ALA A O 1
ATOM 4178 N N . ALA A 1 570 ? -27.707 -3.710 29.204 1.00 84.75 570 ALA A N 1
ATOM 4179 C CA . ALA A 1 570 ? -27.522 -3.747 30.651 1.00 84.75 570 ALA A CA 1
ATOM 4180 C C . ALA A 1 570 ? -28.370 -2.687 31.374 1.00 84.75 570 ALA A C 1
ATOM 4182 O O . ALA A 1 570 ? -29.061 -2.995 32.343 1.00 84.75 570 ALA A O 1
ATOM 4183 N N . LEU A 1 571 ? -28.392 -1.449 30.869 1.00 85.12 571 LEU A N 1
ATOM 4184 C CA . LEU A 1 571 ? -29.240 -0.381 31.412 1.00 85.12 571 LEU A CA 1
ATOM 4185 C C . LEU A 1 571 ? -30.734 -0.682 31.263 1.00 85.12 571 LEU A C 1
ATOM 4187 O O . LEU A 1 571 ? -31.512 -0.375 32.164 1.00 85.12 571 LEU A O 1
ATOM 4191 N N . GLY A 1 572 ? -31.134 -1.291 30.143 1.00 83.31 572 GLY A N 1
ATOM 4192 C CA . GLY A 1 572 ? -32.497 -1.778 29.943 1.00 83.31 572 GLY A CA 1
ATOM 4193 C C . GLY A 1 572 ? -32.875 -2.846 30.969 1.00 83.31 572 GLY A C 1
ATOM 4194 O O . GLY A 1 572 ? -33.897 -2.712 31.630 1.00 83.31 572 GLY A O 1
ATOM 4195 N N . LEU A 1 573 ? -32.012 -3.845 31.170 1.00 84.38 573 LEU A N 1
ATOM 4196 C CA . LEU A 1 573 ? -32.221 -4.931 32.133 1.00 84.38 573 LEU A CA 1
ATOM 4197 C C . LEU A 1 573 ? -32.326 -4.412 33.573 1.00 84.38 573 LEU A C 1
ATOM 4199 O O . LEU A 1 573 ? -33.241 -4.795 34.292 1.00 84.38 573 LEU A O 1
ATOM 4203 N N . LEU A 1 574 ? -31.461 -3.473 33.970 1.00 84.25 574 LEU A N 1
ATOM 4204 C CA . LEU A 1 574 ? -31.533 -2.822 35.283 1.00 84.25 574 LEU A CA 1
ATOM 4205 C C . LEU A 1 574 ? -32.819 -2.014 35.488 1.00 84.25 574 LEU A C 1
ATOM 4207 O O . LEU A 1 574 ? -33.325 -1.928 36.604 1.00 84.25 574 LEU A O 1
ATOM 4211 N N . ARG A 1 575 ? -33.337 -1.388 34.428 1.00 82.75 575 ARG A N 1
ATOM 4212 C CA . ARG A 1 575 ? -34.600 -0.642 34.480 1.00 82.75 575 ARG A CA 1
ATOM 4213 C C . ARG A 1 575 ? -35.803 -1.577 34.576 1.00 82.75 575 ARG A C 1
ATOM 4215 O O . ARG A 1 575 ? -36.770 -1.252 35.263 1.00 82.75 575 ARG A O 1
ATOM 4222 N N . ASP A 1 576 ? -35.738 -2.704 33.879 1.00 83.06 576 ASP A N 1
ATOM 4223 C CA . ASP A 1 576 ? -36.818 -3.683 33.804 1.00 83.06 576 ASP A CA 1
ATOM 4224 C C . ASP A 1 576 ? -36.845 -4.615 35.040 1.00 83.06 576 ASP A C 1
ATOM 4226 O O . ASP A 1 576 ? -37.878 -5.232 35.309 1.00 83.06 576 ASP A O 1
ATOM 4230 N N . ASP A 1 577 ? -35.767 -4.655 35.840 1.00 85.44 577 ASP A N 1
ATOM 4231 C CA . ASP A 1 577 ? -35.694 -5.309 37.156 1.00 85.44 577 ASP A CA 1
ATOM 4232 C C . ASP A 1 577 ? -35.700 -4.289 38.322 1.00 85.44 577 ASP A C 1
ATOM 4234 O O . ASP A 1 577 ? -34.650 -3.879 38.837 1.00 85.44 577 ASP A O 1
ATOM 4238 N N . PRO A 1 578 ? -36.888 -3.883 38.811 1.00 84.31 578 PRO A N 1
ATOM 4239 C CA . PRO A 1 578 ? -36.995 -2.926 39.907 1.00 84.31 578 PRO A CA 1
ATOM 4240 C C . PRO A 1 578 ? -36.454 -3.459 41.241 1.00 84.31 578 PRO A C 1
ATOM 4242 O O . PRO A 1 578 ? -36.119 -2.654 42.112 1.00 84.31 578 PRO A O 1
ATOM 4245 N N . ALA A 1 579 ? -36.365 -4.780 41.436 1.00 87.62 579 ALA A N 1
ATOM 4246 C CA . ALA A 1 579 ? -35.828 -5.350 42.667 1.00 87.62 579 ALA A CA 1
ATOM 4247 C C . ALA A 1 579 ? -34.306 -5.175 42.714 1.00 87.62 579 ALA A C 1
ATOM 4249 O O . ALA A 1 579 ? -33.779 -4.671 43.709 1.00 87.62 579 ALA A O 1
ATOM 4250 N N . LEU A 1 580 ? -33.616 -5.508 41.619 1.00 84.19 580 LEU A N 1
ATOM 4251 C CA . LEU A 1 580 ? -32.181 -5.272 41.473 1.00 84.19 580 LEU A CA 1
ATOM 4252 C C . LEU A 1 580 ? -31.856 -3.771 41.507 1.00 84.19 580 LEU A C 1
ATOM 4254 O O . LEU A 1 580 ? -30.937 -3.351 42.213 1.00 84.19 580 LEU A O 1
ATOM 4258 N N . GLY A 1 581 ? -32.663 -2.942 40.836 1.00 84.06 581 GLY A N 1
ATOM 4259 C CA . GLY A 1 581 ? -32.541 -1.484 40.889 1.00 84.06 581 GLY A CA 1
ATOM 4260 C C . GLY A 1 581 ? -32.635 -0.925 42.315 1.00 84.06 581 GLY A C 1
ATOM 4261 O O . GLY A 1 581 ? -31.816 -0.094 42.704 1.00 84.06 581 GLY A O 1
ATOM 4262 N N . GLN A 1 582 ? -33.574 -1.414 43.136 1.00 85.50 582 GLN A N 1
ATOM 4263 C CA . GLN A 1 582 ? -33.689 -1.020 44.549 1.00 85.50 582 GLN A CA 1
ATOM 4264 C C . GLN A 1 582 ? -32.511 -1.507 45.399 1.00 85.50 582 GLN A C 1
ATOM 4266 O O . GLN A 1 582 ? -32.039 -0.767 46.263 1.00 85.50 582 GLN A O 1
ATOM 4271 N N . GLN A 1 583 ? -32.015 -2.724 45.160 1.00 86.50 583 GLN A N 1
ATOM 4272 C CA . GLN A 1 583 ? -30.838 -3.249 45.857 1.00 86.50 583 GLN A CA 1
ATOM 4273 C C . GLN A 1 583 ? -29.592 -2.403 45.571 1.00 86.50 583 GLN A C 1
ATOM 4275 O O . GLN A 1 583 ? -28.852 -2.063 46.495 1.00 86.50 583 GLN A O 1
ATOM 4280 N N . LEU A 1 584 ? -29.382 -2.016 44.310 1.00 86.00 584 LEU A N 1
ATOM 4281 C CA . LEU A 1 584 ? -28.272 -1.152 43.912 1.00 86.00 584 LEU A CA 1
ATOM 4282 C C . LEU A 1 584 ? -28.453 0.277 44.440 1.00 86.00 584 LEU A C 1
ATOM 4284 O O . LEU A 1 584 ? -27.510 0.837 44.994 1.00 86.00 584 LEU A O 1
ATOM 4288 N N . ALA A 1 585 ? -29.666 0.836 44.386 1.00 86.19 585 ALA A N 1
ATOM 4289 C CA . ALA A 1 585 ? -29.969 2.145 44.968 1.00 86.19 585 ALA A CA 1
ATOM 4290 C C . ALA A 1 585 ? -29.699 2.191 46.483 1.00 86.19 585 ALA A C 1
ATOM 4292 O O . ALA A 1 585 ? -29.157 3.175 46.984 1.00 86.19 585 ALA A O 1
ATOM 4293 N N . ALA A 1 586 ? -29.996 1.111 47.216 1.00 87.81 586 ALA A N 1
ATOM 4294 C CA . ALA A 1 586 ? -29.731 1.015 48.652 1.00 87.81 586 ALA A CA 1
ATOM 4295 C C . ALA A 1 586 ? -28.232 1.094 49.006 1.00 87.81 586 ALA A C 1
ATOM 4297 O O . ALA A 1 586 ? -27.889 1.490 50.122 1.00 87.81 586 ALA A O 1
ATOM 4298 N N . ARG A 1 587 ? -27.332 0.768 48.065 1.00 88.38 587 ARG A N 1
ATOM 4299 C CA . ARG A 1 587 ? -25.874 0.945 48.225 1.00 88.38 587 ARG A CA 1
ATOM 4300 C C . ARG A 1 587 ? -25.450 2.410 48.123 1.00 88.38 587 ARG A C 1
ATOM 4302 O O . ARG A 1 587 ? -24.376 2.768 48.604 1.00 88.38 587 ARG A O 1
ATOM 4309 N N . PHE A 1 588 ? -26.295 3.257 47.539 1.00 90.00 588 PHE A N 1
ATOM 4310 C CA . PHE A 1 588 ? -26.034 4.669 47.284 1.00 90.00 588 PHE A CA 1
ATOM 4311 C C . PHE A 1 588 ? -27.095 5.566 47.944 1.00 90.00 588 PHE A C 1
ATOM 4313 O O . PHE A 1 588 ? -27.766 6.339 47.261 1.00 90.00 588 PHE A O 1
ATOM 4320 N N . PRO A 1 589 ? -27.228 5.535 49.287 1.00 86.81 589 PRO A N 1
ATOM 4321 C CA . PRO A 1 589 ? -28.277 6.263 50.014 1.00 86.81 589 PRO A CA 1
ATOM 4322 C C . PRO A 1 589 ? -28.151 7.792 49.921 1.00 86.81 589 PRO A C 1
ATOM 4324 O O . PRO A 1 589 ? -29.019 8.515 50.399 1.00 86.81 589 PRO A O 1
ATOM 4327 N N . PHE A 1 590 ? -27.051 8.293 49.357 1.00 87.19 590 PHE A N 1
ATOM 4328 C CA . PHE A 1 590 ? -26.839 9.715 49.118 1.00 87.19 590 PHE A CA 1
ATOM 4329 C C . PHE A 1 590 ? -27.571 10.242 47.878 1.00 87.19 590 PHE A C 1
ATOM 4331 O O . PHE A 1 590 ? -27.665 11.458 47.727 1.00 87.19 590 PHE A O 1
ATOM 4338 N N . LEU A 1 591 ? -28.041 9.365 46.983 1.00 85.94 591 LEU A N 1
ATOM 4339 C CA . LEU A 1 591 ? -28.786 9.768 45.794 1.00 85.94 591 LEU A CA 1
ATOM 4340 C C . LEU A 1 591 ? -30.131 10.362 46.220 1.00 85.94 591 LEU A C 1
ATOM 4342 O O . LEU A 1 591 ? -30.928 9.706 46.886 1.00 85.94 591 LEU A O 1
ATOM 4346 N N . ARG A 1 592 ? -30.370 11.623 45.855 1.00 82.31 592 ARG A N 1
ATOM 4347 C CA . ARG A 1 592 ? -31.622 12.334 46.137 1.00 82.31 592 ARG A CA 1
ATOM 4348 C C . ARG A 1 592 ? -32.484 12.340 44.876 1.00 82.31 592 ARG A C 1
ATOM 4350 O O . ARG A 1 592 ? -32.003 12.780 43.837 1.00 82.31 592 ARG A O 1
ATOM 4357 N N . ASP A 1 593 ? -33.748 11.932 44.983 1.00 72.94 593 ASP A N 1
ATOM 4358 C CA . ASP A 1 593 ? -34.659 11.769 43.832 1.00 72.94 593 ASP A CA 1
ATOM 4359 C C . ASP A 1 593 ? -34.789 13.031 42.949 1.00 72.94 593 ASP A C 1
ATOM 4361 O O . ASP A 1 593 ? -34.875 12.931 41.728 1.00 72.94 593 ASP A O 1
ATOM 4365 N N . ASP A 1 594 ? -34.731 14.225 43.552 1.00 77.38 594 ASP A N 1
ATOM 4366 C CA . ASP A 1 594 ? -34.859 15.514 42.853 1.00 77.38 594 ASP A CA 1
ATOM 4367 C C . ASP A 1 594 ? -33.510 16.186 42.520 1.00 77.38 594 ASP A C 1
ATOM 4369 O O . ASP A 1 594 ? -33.479 17.347 42.099 1.00 77.38 594 ASP A O 1
ATOM 4373 N N . CYS A 1 595 ? -32.372 15.518 42.752 1.00 83.81 595 CYS A N 1
ATOM 4374 C CA . CYS A 1 595 ? -31.047 16.094 42.501 1.00 83.81 595 CYS A CA 1
ATOM 4375 C C . CYS A 1 595 ? -30.337 15.379 41.347 1.00 83.81 595 CYS A C 1
ATOM 4377 O O . CYS A 1 595 ? -30.183 14.160 41.366 1.00 83.81 595 CYS A O 1
ATOM 4379 N N . PRO A 1 596 ? -29.828 16.120 40.349 1.00 88.06 596 PRO A N 1
ATOM 4380 C CA . PRO A 1 596 ? -29.057 15.516 39.281 1.00 88.06 596 PRO A CA 1
ATOM 4381 C C . PRO A 1 596 ? -27.725 14.972 39.808 1.00 88.06 596 PRO A C 1
ATOM 4383 O O . PRO A 1 596 ? -27.037 15.626 40.597 1.00 88.06 596 PRO A O 1
ATOM 4386 N N . LEU A 1 597 ? -27.347 13.791 39.322 1.00 91.56 597 LEU A N 1
ATOM 4387 C CA . LEU A 1 597 ? -26.067 13.157 39.620 1.00 91.56 597 LEU A CA 1
ATOM 4388 C C . LEU A 1 597 ? -25.019 13.529 38.559 1.00 91.56 597 LEU A C 1
ATOM 4390 O O . LEU A 1 597 ? -25.242 13.353 37.361 1.00 91.56 597 LEU A O 1
ATOM 4394 N N . LEU A 1 598 ? -23.858 14.004 38.998 1.00 92.38 598 LEU A N 1
ATOM 4395 C CA . LEU A 1 598 ? -22.628 14.065 38.216 1.00 92.38 598 LEU A CA 1
ATOM 4396 C C . LEU A 1 598 ? -21.750 12.885 38.630 1.00 92.38 598 LEU A C 1
ATOM 4398 O O . LEU A 1 598 ? -21.308 12.816 39.776 1.00 92.38 598 LEU A O 1
ATOM 4402 N N . LEU A 1 599 ? -21.468 11.981 37.696 1.00 91.00 599 LEU A N 1
ATOM 4403 C CA . LEU A 1 599 ? -20.531 10.882 37.917 1.00 91.00 599 LEU A CA 1
ATOM 4404 C C . LEU A 1 599 ? -19.168 11.249 37.329 1.00 91.00 599 LEU A C 1
ATOM 4406 O O . LEU A 1 599 ? -19.073 11.530 36.138 1.00 91.00 599 LEU A O 1
ATOM 4410 N N . ALA A 1 600 ? -18.116 11.254 38.146 1.00 88.94 600 ALA A N 1
ATOM 4411 C CA . ALA A 1 600 ? -16.748 11.481 37.687 1.00 88.94 600 ALA A CA 1
ATOM 4412 C C . ALA A 1 600 ? -15.902 10.209 37.834 1.00 88.94 600 ALA A C 1
ATOM 4414 O O . ALA A 1 600 ? -15.633 9.753 38.947 1.00 88.94 600 ALA A O 1
ATOM 4415 N N . MET A 1 601 ? -15.464 9.675 36.695 1.00 82.69 601 MET A N 1
ATOM 4416 C CA . MET A 1 601 ? -14.654 8.464 36.557 1.00 82.69 601 MET A CA 1
ATOM 4417 C C . MET A 1 601 ? -13.234 8.869 36.115 1.00 82.69 601 MET A C 1
ATOM 4419 O O . MET A 1 601 ? -13.003 9.105 34.923 1.00 82.69 601 MET A O 1
ATOM 4423 N N . PRO A 1 602 ? -12.290 9.075 37.055 1.00 68.06 602 PRO A N 1
ATOM 4424 C CA . PRO A 1 602 ? -10.932 9.492 36.715 1.00 68.06 602 PRO A CA 1
ATOM 4425 C C . PRO A 1 602 ? -10.123 8.362 36.060 1.00 68.06 602 PRO A C 1
ATOM 4427 O O . PRO A 1 602 ? -10.445 7.187 36.202 1.00 68.06 602 PRO A O 1
ATOM 4430 N N . ALA A 1 603 ? -9.053 8.753 35.367 1.00 62.59 603 ALA A N 1
ATOM 4431 C CA . ALA A 1 603 ? -7.964 7.865 34.960 1.00 62.59 603 ALA A CA 1
ATOM 4432 C C . ALA A 1 603 ? -7.180 7.341 36.185 1.00 62.59 603 ALA A C 1
ATOM 4434 O O . ALA A 1 603 ? -7.394 7.825 37.298 1.00 62.59 603 ALA A O 1
ATOM 4435 N N . GLU A 1 604 ? -6.234 6.415 35.976 1.00 60.53 604 GLU A N 1
ATOM 4436 C CA . GLU A 1 604 ? -5.305 5.932 37.020 1.00 60.53 604 GLU A CA 1
ATOM 4437 C C . GLU A 1 604 ? -4.618 7.079 37.785 1.00 60.53 604 GLU A C 1
ATOM 4439 O O . GLU A 1 604 ? -4.423 6.995 38.998 1.00 60.53 604 GLU A O 1
ATOM 4444 N N . GLU A 1 605 ? -4.332 8.194 37.104 1.00 67.12 605 GLU A N 1
ATOM 4445 C CA . GLU A 1 605 ? -3.845 9.427 37.722 1.00 67.12 605 GLU A CA 1
ATOM 4446 C C . GLU A 1 605 ? -4.956 10.482 37.874 1.00 67.12 605 GLU A C 1
ATOM 4448 O O . GLU A 1 605 ? -5.691 10.817 36.939 1.00 67.12 605 GLU A O 1
ATOM 4453 N N . VAL A 1 606 ? -5.047 11.066 39.073 1.00 75.50 606 VAL A N 1
ATOM 4454 C CA . VAL A 1 606 ? -6.011 12.127 39.391 1.00 75.50 606 VAL A CA 1
ATOM 4455 C C . VAL A 1 606 ? -5.575 13.452 38.756 1.00 75.50 606 VAL A C 1
ATOM 4457 O O . VAL A 1 606 ? -4.582 14.043 39.173 1.00 75.50 606 VAL A O 1
ATOM 4460 N N . ASP A 1 607 ? -6.357 13.969 37.801 1.00 78.38 607 ASP A N 1
ATOM 4461 C CA . ASP A 1 607 ? -6.116 15.285 37.190 1.00 78.38 607 ASP A CA 1
ATOM 4462 C C . ASP A 1 607 ? -6.394 16.429 38.201 1.00 78.38 607 ASP A C 1
ATOM 4464 O O . ASP A 1 607 ? -7.546 16.627 38.621 1.00 78.38 607 ASP A O 1
ATOM 4468 N N . PRO A 1 608 ? -5.382 17.242 38.572 1.00 80.81 608 PRO A N 1
ATOM 4469 C CA . PRO A 1 608 ? -5.559 18.349 39.514 1.00 80.81 608 PRO A CA 1
ATOM 4470 C C . PRO A 1 608 ? -6.543 19.422 39.026 1.00 80.81 608 PRO A C 1
ATOM 4472 O O . PRO A 1 608 ? -7.244 20.046 39.825 1.00 80.81 608 PRO A O 1
ATOM 4475 N N . VAL A 1 609 ? -6.624 19.659 37.713 1.00 83.06 609 VAL A N 1
ATOM 4476 C CA . VAL A 1 609 ? -7.539 20.639 37.110 1.00 83.06 609 VAL A CA 1
ATOM 4477 C C . VAL A 1 609 ? -8.982 20.167 37.235 1.00 83.06 609 VAL A C 1
ATOM 4479 O O . VAL A 1 609 ? -9.861 20.981 37.536 1.00 83.06 609 VAL A O 1
ATOM 4482 N N . LEU A 1 610 ? -9.225 18.865 37.062 1.00 86.44 610 LEU A N 1
ATOM 4483 C CA . LEU A 1 610 ? -10.539 18.267 37.284 1.00 86.44 610 LEU A CA 1
ATOM 4484 C C . LEU A 1 610 ? -10.954 18.380 38.755 1.00 86.44 610 LEU A C 1
ATOM 4486 O O . LEU A 1 610 ? -12.064 18.832 39.035 1.00 86.44 610 LEU A O 1
ATOM 4490 N N . ALA A 1 611 ? -10.059 18.056 39.694 1.00 87.69 611 ALA A N 1
ATOM 4491 C CA . ALA A 1 611 ? -10.338 18.183 41.126 1.00 87.69 611 ALA A CA 1
ATOM 4492 C C . ALA A 1 611 ? -10.711 19.628 41.515 1.00 87.69 611 ALA A C 1
ATOM 4494 O O . ALA A 1 611 ? -11.715 19.874 42.190 1.00 87.69 611 ALA A O 1
ATOM 4495 N N . LEU A 1 612 ? -9.955 20.607 41.009 1.00 87.31 612 LEU A N 1
ATOM 4496 C CA . LEU A 1 612 ? -10.225 22.033 41.196 1.00 87.31 612 LEU A CA 1
ATOM 4497 C C . LEU A 1 612 ? -11.580 22.472 40.619 1.00 87.31 612 LEU A C 1
ATOM 4499 O O . LEU A 1 612 ? -12.279 23.282 41.237 1.00 87.31 612 LEU A O 1
ATOM 4503 N N . ALA A 1 613 ? -11.942 21.972 39.435 1.00 89.19 613 ALA A N 1
ATOM 4504 C CA . ALA A 1 613 ? -13.206 22.300 38.784 1.00 89.19 613 ALA A CA 1
ATOM 4505 C C . ALA A 1 613 ? -14.400 21.687 39.528 1.00 89.19 613 ALA A C 1
ATOM 4507 O O . ALA A 1 613 ? -15.362 22.394 39.831 1.00 89.19 613 ALA A O 1
ATOM 4508 N N . LEU A 1 614 ? -14.316 20.413 39.920 1.00 90.81 614 LEU A N 1
ATOM 4509 C CA . LEU A 1 614 ? -15.351 19.752 40.720 1.00 90.81 614 LEU A CA 1
ATOM 4510 C C . LEU A 1 614 ? -15.541 20.436 42.081 1.00 90.81 614 LEU A C 1
ATOM 4512 O O . LEU A 1 614 ? -16.677 20.615 42.517 1.00 90.81 614 LEU A O 1
ATOM 4516 N N . ALA A 1 615 ? -14.466 20.925 42.712 1.00 90.75 615 ALA A N 1
ATOM 4517 C CA . ALA A 1 615 ? -14.560 21.712 43.943 1.00 90.75 615 ALA A CA 1
ATOM 4518 C C . ALA A 1 615 ? -15.295 23.056 43.750 1.00 90.75 615 ALA A C 1
ATOM 4520 O O . ALA A 1 615 ? -15.909 23.569 44.691 1.00 90.75 615 ALA A O 1
ATOM 4521 N N . ASP A 1 616 ? -15.220 23.676 42.566 1.00 90.31 616 ASP A N 1
ATOM 4522 C CA . ASP A 1 616 ? -16.015 24.866 42.233 1.00 90.31 616 ASP A CA 1
ATOM 4523 C C . ASP A 1 616 ? -17.478 24.519 41.951 1.00 90.31 616 ASP A C 1
ATOM 4525 O O . ASP A 1 616 ? -18.367 25.225 42.431 1.00 90.31 616 ASP A O 1
ATOM 4529 N N . VAL A 1 617 ? -17.729 23.442 41.202 1.00 91.31 617 VAL A N 1
ATOM 4530 C CA . VAL A 1 617 ? -19.079 22.961 40.867 1.00 91.31 617 VAL A CA 1
ATOM 4531 C C . VAL A 1 617 ? -19.840 22.597 42.140 1.00 91.31 617 VAL A C 1
ATOM 4533 O O . VAL A 1 617 ? -20.927 23.132 42.365 1.00 91.31 617 VAL A O 1
ATOM 4536 N N . ALA A 1 618 ? -19.228 21.802 43.025 1.00 92.06 618 ALA A N 1
ATOM 4537 C CA . ALA A 1 618 ? -19.805 21.399 44.306 1.00 92.06 618 ALA A CA 1
ATOM 4538 C C . ALA A 1 618 ? -20.242 22.608 45.151 1.00 92.06 618 ALA A C 1
ATOM 4540 O O . ALA A 1 618 ? -21.318 22.606 45.746 1.00 92.06 618 ALA A O 1
ATOM 4541 N N . ARG A 1 619 ? -19.434 23.680 45.156 1.00 89.44 619 ARG A N 1
ATOM 4542 C CA . ARG A 1 619 ? -19.725 24.918 45.899 1.00 89.44 619 ARG A CA 1
ATOM 4543 C C . ARG A 1 619 ? -20.790 25.789 45.245 1.00 89.44 619 ARG A C 1
ATOM 4545 O O . ARG A 1 619 ? -21.565 26.421 45.957 1.00 89.44 619 ARG A O 1
ATOM 4552 N N . ARG A 1 620 ? -20.791 25.892 43.915 1.00 91.25 620 ARG A N 1
ATOM 4553 C CA . ARG A 1 620 ? -21.724 26.756 43.174 1.00 91.25 620 ARG A CA 1
ATOM 4554 C C . ARG A 1 620 ? -23.116 26.142 43.054 1.00 91.25 620 ARG A C 1
ATOM 4556 O O . ARG A 1 620 ? -24.083 26.892 42.972 1.00 91.25 620 ARG A O 1
ATOM 4563 N N . ARG A 1 621 ? -23.224 24.810 43.046 1.00 89.06 621 ARG A N 1
ATOM 4564 C CA . ARG A 1 621 ? -24.489 24.076 42.898 1.00 89.06 621 ARG A CA 1
ATOM 4565 C C . ARG A 1 621 ? -24.604 22.958 43.952 1.00 89.06 621 ARG A C 1
ATOM 4567 O O . ARG A 1 621 ? -24.420 21.791 43.623 1.00 89.06 621 ARG A O 1
ATOM 4574 N N . PRO A 1 622 ? -24.968 23.281 45.209 1.00 87.25 622 PRO A N 1
ATOM 4575 C CA . PRO A 1 622 ? -25.173 22.274 46.263 1.00 87.25 622 PRO A CA 1
ATOM 4576 C C . PRO A 1 622 ? -26.359 21.319 45.999 1.00 87.25 622 PRO A C 1
ATOM 4578 O O . PRO A 1 622 ? -26.475 20.268 46.630 1.00 87.25 622 PRO A O 1
ATOM 4581 N N . GLY A 1 623 ? -27.243 21.668 45.059 1.00 87.44 623 GLY A N 1
ATOM 4582 C CA . GLY A 1 623 ? -28.357 20.827 44.606 1.00 87.44 623 GLY A CA 1
ATOM 4583 C C . GLY A 1 623 ? -27.976 19.735 43.600 1.00 87.44 623 GLY A C 1
ATOM 4584 O O . GLY A 1 623 ? -28.866 19.201 42.965 1.00 87.44 623 GLY A O 1
ATOM 4585 N N . ILE A 1 624 ? -26.686 19.449 43.401 1.00 90.25 624 ILE A N 1
ATOM 4586 C CA . ILE A 1 624 ? -26.183 18.411 42.485 1.00 90.25 624 ILE A CA 1
ATOM 4587 C C . ILE A 1 624 ? -25.349 17.446 43.307 1.00 90.25 624 ILE A C 1
ATOM 4589 O O . ILE A 1 624 ? -24.482 17.913 44.043 1.00 90.25 624 ILE A O 1
ATOM 4593 N N . ASP A 1 625 ? -25.586 16.145 43.180 1.00 93.00 625 ASP A N 1
ATOM 4594 C CA . ASP A 1 625 ? -24.744 15.125 43.804 1.00 93.00 625 ASP A CA 1
ATOM 4595 C C . ASP A 1 625 ? -23.564 14.791 42.895 1.00 93.00 625 ASP A C 1
ATOM 4597 O O . ASP A 1 625 ? -23.728 14.608 41.694 1.00 93.00 625 ASP A O 1
ATOM 4601 N N . ILE A 1 626 ? -22.359 14.741 43.457 1.00 93.06 626 ILE A N 1
ATOM 4602 C CA . ILE A 1 626 ? -21.130 14.395 42.743 1.00 93.06 626 ILE A CA 1
ATOM 4603 C C . ILE A 1 626 ? -20.632 13.066 43.296 1.00 93.06 626 ILE A C 1
ATOM 4605 O O . ILE A 1 626 ? -20.163 13.024 44.431 1.00 93.06 626 ILE A O 1
ATOM 4609 N N . ALA A 1 627 ? -20.714 12.001 42.501 1.00 92.38 627 ALA A N 1
ATOM 4610 C CA . ALA A 1 627 ? -20.134 10.702 42.830 1.00 92.38 627 ALA A CA 1
ATOM 4611 C C . ALA A 1 627 ? -18.797 10.527 42.104 1.00 92.38 627 ALA A C 1
ATOM 4613 O O . ALA A 1 627 ? -18.715 10.744 40.894 1.00 92.38 627 ALA A O 1
ATOM 4614 N N . CYS A 1 628 ? -17.741 10.150 42.824 1.00 90.31 628 CYS A N 1
ATOM 4615 C CA . CYS A 1 628 ? -16.431 9.901 42.224 1.00 90.31 628 CYS A CA 1
ATOM 4616 C C . CYS A 1 628 ? -15.570 8.935 43.040 1.00 90.31 628 CYS A C 1
ATOM 4618 O O . CYS A 1 628 ? -15.844 8.693 44.215 1.00 90.31 628 CYS A O 1
ATOM 4620 N N . ALA A 1 629 ? -14.505 8.410 42.424 1.00 86.75 629 ALA A N 1
ATOM 4621 C CA . ALA A 1 629 ? -13.548 7.541 43.107 1.00 86.75 629 ALA A CA 1
ATOM 4622 C C . ALA A 1 629 ? -12.953 8.221 44.364 1.00 86.75 629 ALA A C 1
ATOM 4624 O O . ALA A 1 629 ? -12.712 9.436 44.334 1.00 86.75 629 ALA A O 1
ATOM 4625 N N . PRO A 1 630 ? -12.646 7.475 45.447 1.00 87.88 630 PRO A N 1
ATOM 4626 C CA . PRO A 1 630 ? -12.194 8.059 46.713 1.00 87.88 630 PRO A CA 1
ATOM 4627 C C . PRO A 1 630 ? -10.965 8.967 46.567 1.00 87.88 630 PRO A C 1
ATOM 4629 O O . PRO A 1 630 ? -10.947 10.060 47.126 1.00 87.88 630 PRO A O 1
ATOM 4632 N N . ALA A 1 631 ? -9.994 8.577 45.733 1.00 86.19 631 ALA A N 1
ATOM 4633 C CA . ALA A 1 631 ? -8.795 9.373 45.466 1.00 86.19 631 ALA A CA 1
ATOM 4634 C C . ALA A 1 631 ? -9.115 10.755 44.861 1.00 86.19 631 ALA A C 1
ATOM 4636 O O . ALA A 1 631 ? -8.553 11.770 45.280 1.00 86.19 631 ALA A O 1
ATOM 4637 N N . LEU A 1 632 ? -10.060 10.821 43.914 1.00 87.12 632 LEU A N 1
ATOM 4638 C CA . LEU A 1 632 ? -10.513 12.092 43.345 1.00 87.12 632 LEU A CA 1
ATOM 4639 C C . LEU A 1 632 ? -11.326 12.891 44.370 1.00 87.12 632 LEU A C 1
ATOM 4641 O O . LEU A 1 632 ? -11.145 14.102 44.468 1.00 87.12 632 LEU A O 1
ATOM 4645 N N . ALA A 1 633 ? -12.181 12.244 45.165 1.00 88.94 633 ALA A N 1
ATOM 4646 C CA . ALA A 1 633 ? -12.926 12.918 46.228 1.00 88.94 633 ALA A CA 1
ATOM 4647 C C . ALA A 1 633 ? -11.988 13.578 47.254 1.00 88.94 633 ALA A C 1
ATOM 4649 O O . ALA A 1 633 ? -12.219 14.717 47.666 1.00 88.94 633 ALA A O 1
ATOM 4650 N N . ASP A 1 634 ? -10.903 12.903 47.630 1.00 88.75 634 ASP A N 1
ATOM 4651 C CA . ASP A 1 634 ? -9.904 13.436 48.554 1.00 88.75 634 ASP A CA 1
ATOM 4652 C C . ASP A 1 634 ? -9.123 14.605 47.947 1.00 88.75 634 ASP A C 1
ATOM 4654 O O . ASP A 1 634 ? -8.944 15.629 48.613 1.00 88.75 634 ASP A O 1
ATOM 4658 N N . ALA A 1 635 ? -8.763 14.528 46.662 1.00 87.69 635 ALA A N 1
ATOM 4659 C CA . ALA A 1 635 ? -8.173 15.655 45.940 1.00 87.69 635 ALA A CA 1
ATOM 4660 C C . ALA A 1 635 ? -9.125 16.867 45.889 1.00 87.69 635 ALA A C 1
ATOM 4662 O O . ALA A 1 635 ? -8.728 17.995 46.186 1.00 87.69 635 ALA A O 1
ATOM 4663 N N . VAL A 1 636 ? -10.412 16.646 45.599 1.00 88.38 636 VAL A N 1
ATOM 4664 C CA . VAL A 1 636 ? -11.442 17.700 45.594 1.00 88.38 636 VAL A CA 1
ATOM 4665 C C . VAL A 1 636 ? -11.584 18.340 46.984 1.00 88.38 636 VAL A C 1
ATOM 4667 O O . VAL A 1 636 ? -11.694 19.565 47.096 1.00 88.38 636 VAL A O 1
ATOM 4670 N N . ARG A 1 637 ? -11.546 17.545 48.062 1.00 89.44 637 ARG A N 1
ATOM 4671 C CA . ARG A 1 637 ? -11.598 18.048 49.449 1.00 89.44 637 ARG A CA 1
ATOM 4672 C C . ARG A 1 637 ? -10.363 18.859 49.826 1.00 89.44 637 ARG A C 1
ATOM 4674 O O . ARG A 1 637 ? -10.508 19.900 50.472 1.00 89.44 637 ARG A O 1
ATOM 4681 N N . ALA A 1 638 ? -9.174 18.411 49.426 1.00 86.62 638 ALA A N 1
ATOM 4682 C CA . ALA A 1 638 ? -7.932 19.144 49.648 1.00 86.62 638 ALA A CA 1
ATOM 4683 C C . ALA A 1 638 ? -8.003 20.540 49.003 1.00 86.62 638 ALA A C 1
ATOM 4685 O O . ALA A 1 638 ? -7.717 21.552 49.651 1.00 86.62 638 ALA A O 1
ATOM 4686 N N . GLU A 1 639 ? -8.516 20.613 47.773 1.00 83.38 639 GLU A N 1
ATOM 4687 C CA . GLU A 1 639 ? -8.696 21.871 47.045 1.00 83.38 639 GLU A CA 1
ATOM 4688 C C . GLU A 1 639 ? -9.805 22.769 47.614 1.00 83.38 639 GLU A C 1
ATOM 4690 O O . GLU A 1 639 ? -9.756 24.000 47.498 1.00 83.38 639 GLU A O 1
ATOM 4695 N N . ALA A 1 640 ? -10.787 22.189 48.307 1.00 80.19 640 ALA A N 1
ATOM 4696 C CA . ALA A 1 640 ? -11.829 22.932 49.011 1.00 80.19 640 ALA A CA 1
ATOM 4697 C C . ALA A 1 640 ? -11.330 23.657 50.282 1.00 80.19 640 ALA A C 1
ATOM 4699 O O . ALA A 1 640 ? -12.107 24.387 50.909 1.00 80.19 640 ALA A O 1
ATOM 4700 N N . ARG A 1 641 ? -10.047 23.498 50.660 1.00 78.25 641 ARG A N 1
ATOM 4701 C CA . ARG A 1 641 ? -9.383 24.162 51.804 1.00 78.25 641 ARG A CA 1
ATOM 4702 C C . ARG A 1 641 ? -10.174 24.050 53.117 1.00 78.25 641 ARG A C 1
ATOM 4704 O O . ARG A 1 641 ? -10.325 25.031 53.845 1.00 78.25 641 ARG A O 1
ATOM 4711 N N . GLY A 1 642 ? -10.714 22.864 53.400 1.00 69.44 642 GLY A N 1
ATOM 4712 C CA . GLY A 1 642 ? -11.417 22.566 54.654 1.00 69.44 642 GLY A CA 1
ATOM 4713 C C . GLY A 1 642 ? -12.871 23.049 54.733 1.00 69.44 642 GLY A C 1
ATOM 4714 O O . GLY A 1 642 ? -13.472 22.975 55.803 1.00 69.44 642 GLY A O 1
ATOM 4715 N N . ARG A 1 643 ? -13.467 23.533 53.633 1.00 76.56 643 ARG A N 1
ATOM 4716 C CA . ARG A 1 643 ? -14.918 23.781 53.579 1.00 76.56 643 ARG A CA 1
ATOM 4717 C C . ARG A 1 643 ? -15.671 22.466 53.331 1.00 76.56 643 ARG A C 1
ATOM 4719 O O . ARG A 1 643 ? -15.302 21.753 52.400 1.00 76.56 643 ARG A O 1
ATOM 4726 N N . PRO A 1 644 ? -16.727 22.152 54.103 1.00 80.56 644 PRO A N 1
ATOM 4727 C CA . PRO A 1 644 ? -17.488 20.924 53.903 1.00 80.56 644 PRO A CA 1
ATOM 4728 C C . PRO A 1 644 ? -18.240 20.959 52.565 1.00 80.56 644 PRO A C 1
ATOM 4730 O O . PRO A 1 644 ? -18.954 21.919 52.272 1.00 80.56 644 PRO A O 1
ATOM 4733 N N . LEU A 1 645 ? -18.081 19.900 51.767 1.00 87.12 645 LEU A N 1
ATOM 4734 C CA . LEU A 1 645 ? -18.820 19.655 50.527 1.00 87.12 645 LEU A CA 1
ATOM 4735 C C . LEU A 1 645 ? -19.819 18.520 50.781 1.00 87.12 645 LEU A C 1
ATOM 4737 O O . LEU A 1 645 ? -19.472 17.351 50.657 1.00 87.12 645 LEU A O 1
ATOM 4741 N N . GLY A 1 646 ? -21.041 18.864 51.201 1.00 85.38 646 GLY A N 1
ATOM 4742 C CA . GLY A 1 646 ? -22.076 17.882 51.574 1.00 85.38 646 GLY A CA 1
ATOM 4743 C C . GLY A 1 646 ? -22.683 17.106 50.399 1.00 85.38 646 GLY A C 1
ATOM 4744 O O . GLY A 1 646 ? -23.462 16.188 50.613 1.00 85.38 646 GLY A O 1
ATOM 4745 N N . ASN A 1 647 ? -22.331 17.485 49.174 1.00 91.06 647 ASN A N 1
ATOM 4746 C CA . ASN A 1 647 ? -22.797 16.896 47.926 1.00 91.06 647 ASN A CA 1
ATOM 4747 C C . ASN A 1 647 ? -21.680 16.180 47.145 1.00 91.06 647 ASN A C 1
ATOM 4749 O O . ASN A 1 647 ? -21.831 15.929 45.953 1.00 91.06 647 ASN A O 1
ATOM 4753 N N . LEU A 1 648 ? -20.545 15.904 47.797 1.00 92.56 648 LEU A N 1
ATOM 4754 C CA . LEU A 1 648 ? -19.433 15.132 47.246 1.00 92.56 648 LEU A CA 1
ATOM 4755 C C . LEU A 1 648 ? -19.376 13.763 47.928 1.00 92.56 648 LEU A C 1
ATOM 4757 O O . LEU A 1 648 ? -19.058 13.669 49.118 1.00 92.56 648 LEU A O 1
ATOM 4761 N N . HIS A 1 649 ? -19.612 12.714 47.151 1.00 92.06 649 HIS A N 1
ATOM 4762 C CA . HIS A 1 649 ? -19.779 11.350 47.631 1.00 92.06 649 HIS A CA 1
ATOM 4763 C C . HIS A 1 649 ? -18.665 10.459 47.066 1.00 92.06 649 HIS A C 1
ATOM 4765 O O . HIS A 1 649 ? -18.637 10.207 45.859 1.00 92.06 649 HIS A O 1
ATOM 4771 N N . PRO A 1 650 ? -17.714 9.998 47.902 1.00 89.44 650 PRO A N 1
ATOM 4772 C CA . PRO A 1 650 ? -16.719 9.028 47.471 1.00 89.44 650 PRO A CA 1
ATOM 4773 C C . PRO A 1 650 ? -17.402 7.673 47.271 1.00 89.44 650 PRO A C 1
ATOM 4775 O O . PRO A 1 650 ? -18.046 7.157 48.184 1.00 89.44 650 PRO A O 1
ATOM 4778 N N . VAL A 1 651 ? -17.247 7.099 46.087 1.00 87.62 651 VAL A N 1
ATOM 4779 C CA . VAL A 1 651 ? -17.820 5.808 45.714 1.00 87.62 651 VAL A CA 1
ATOM 4780 C C . VAL A 1 651 ? -16.709 4.902 45.215 1.00 87.62 651 VAL A C 1
ATOM 4782 O O . VAL A 1 651 ? -15.926 5.304 44.357 1.00 87.62 651 VAL A O 1
ATOM 4785 N N . ALA A 1 652 ? -16.641 3.683 45.748 1.00 80.88 652 ALA A N 1
ATOM 4786 C CA . ALA A 1 652 ? -15.799 2.642 45.178 1.00 80.88 652 ALA A CA 1
ATOM 4787 C C . ALA A 1 652 ? -16.392 2.233 43.818 1.00 80.88 652 ALA A C 1
ATOM 4789 O O . ALA A 1 652 ? -17.534 1.784 43.739 1.00 80.88 652 ALA A O 1
ATOM 4790 N N . LEU A 1 653 ? -15.641 2.509 42.751 1.00 74.19 653 LEU A N 1
ATOM 4791 C CA . LEU A 1 653 ? -15.989 2.190 41.362 1.00 74.19 653 LEU A CA 1
ATOM 4792 C C . LEU A 1 653 ? -15.240 0.924 40.911 1.00 74.19 653 LEU A C 1
ATOM 4794 O O . LEU A 1 653 ? -14.787 0.841 39.780 1.00 74.19 653 LEU A O 1
ATOM 4798 N N . ASP A 1 654 ? -15.032 -0.019 41.823 1.00 72.12 654 ASP A N 1
ATOM 4799 C CA . ASP A 1 654 ? -14.456 -1.345 41.584 1.00 72.12 654 ASP A CA 1
ATOM 4800 C C . ASP A 1 654 ? -15.527 -2.342 41.115 1.00 72.12 654 ASP A C 1
ATOM 4802 O O . ASP A 1 654 ? -15.283 -3.163 40.239 1.00 72.12 654 ASP A O 1
ATOM 4806 N N . ASP A 1 655 ? -16.752 -2.211 41.624 1.00 78.56 655 ASP A N 1
ATOM 4807 C CA . ASP A 1 655 ? -17.904 -2.986 41.166 1.00 78.56 655 ASP A CA 1
ATOM 4808 C C . ASP A 1 655 ? -18.476 -2.417 39.857 1.00 78.56 655 ASP A C 1
ATOM 4810 O O . ASP A 1 655 ? -19.022 -1.308 39.812 1.00 78.56 655 ASP A O 1
ATOM 4814 N N . TYR A 1 656 ? -18.366 -3.191 38.778 1.00 79.50 656 TYR A N 1
ATOM 4815 C CA . TYR A 1 656 ? -18.819 -2.787 37.450 1.00 79.50 656 TYR A CA 1
ATOM 4816 C C . TYR A 1 656 ? -20.350 -2.682 37.336 1.00 79.50 656 TYR A C 1
ATOM 4818 O O . TYR A 1 656 ? -20.855 -1.765 36.688 1.00 79.50 656 TYR A O 1
ATOM 4826 N N . LEU A 1 657 ? -21.124 -3.539 38.010 1.00 80.44 657 LEU A N 1
ATOM 4827 C CA . LEU A 1 657 ? -22.590 -3.455 37.996 1.00 80.44 657 LEU A CA 1
ATOM 4828 C C . LEU A 1 657 ? -23.069 -2.173 38.688 1.00 80.44 657 LEU A C 1
ATOM 4830 O O . LEU A 1 657 ? -23.977 -1.483 38.215 1.00 80.44 657 LEU A O 1
ATOM 4834 N N . ALA A 1 658 ? -22.409 -1.815 39.788 1.00 82.44 658 ALA A N 1
ATOM 4835 C CA . ALA A 1 658 ? -22.672 -0.578 40.502 1.00 82.44 658 ALA A CA 1
ATOM 4836 C C . ALA A 1 658 ? -22.305 0.662 39.660 1.00 82.44 658 ALA A C 1
ATOM 4838 O O . ALA A 1 658 ? -23.027 1.662 39.687 1.00 82.44 658 ALA A O 1
ATOM 4839 N N . GLN A 1 659 ? -21.242 0.582 38.851 1.00 85.19 659 GLN A N 1
ATOM 4840 C CA . GLN A 1 659 ? -20.908 1.613 37.863 1.00 85.19 659 GLN A CA 1
ATOM 4841 C C . GLN A 1 659 ? -22.001 1.761 36.800 1.00 85.19 659 GLN A C 1
ATOM 4843 O O . GLN A 1 659 ? -22.447 2.881 36.560 1.00 85.19 659 GLN A O 1
ATOM 4848 N N . VAL A 1 660 ? -22.482 0.663 36.204 1.00 85.06 660 VAL A N 1
ATOM 4849 C CA . VAL A 1 660 ? -23.566 0.704 35.203 1.00 85.06 660 VAL A CA 1
ATOM 4850 C C . VAL A 1 660 ? -24.836 1.327 35.794 1.00 85.06 660 VAL A C 1
ATOM 4852 O O . VAL A 1 660 ? -25.458 2.177 35.155 1.00 85.06 660 VAL A O 1
ATOM 4855 N N . PHE A 1 661 ? -25.187 0.995 37.039 1.00 87.38 661 PHE A N 1
ATOM 4856 C CA . PHE A 1 661 ? -26.301 1.634 37.745 1.00 87.38 661 PHE A CA 1
ATOM 4857 C C . PHE A 1 661 ? -26.110 3.151 37.892 1.00 87.38 661 PHE A C 1
ATOM 4859 O O . PHE A 1 661 ? -27.006 3.928 37.556 1.00 87.38 661 PHE A O 1
ATOM 4866 N N . LEU A 1 662 ? -24.933 3.595 38.343 1.00 88.56 662 LEU A N 1
ATOM 4867 C CA . LEU A 1 662 ? -24.633 5.021 38.491 1.00 88.56 662 LEU A CA 1
ATOM 4868 C C . LEU A 1 662 ? -24.603 5.749 37.147 1.00 88.56 662 LEU A C 1
ATOM 4870 O O . LEU A 1 662 ? -25.064 6.885 37.079 1.00 88.56 662 LEU A O 1
ATOM 4874 N N . LEU A 1 663 ? -24.140 5.110 36.071 1.00 87.19 663 LEU A N 1
ATOM 4875 C CA . LEU A 1 663 ? -24.241 5.641 34.709 1.00 87.19 663 LEU A CA 1
ATOM 4876 C C . LEU A 1 663 ? -25.707 5.830 34.296 1.00 87.19 663 LEU A C 1
ATOM 4878 O O . LEU A 1 663 ? -26.066 6.868 33.738 1.00 87.19 663 LEU A O 1
ATOM 4882 N N . GLY A 1 664 ? -26.569 4.876 34.655 1.00 83.38 664 GLY A N 1
ATOM 4883 C CA . GLY A 1 664 ? -28.019 4.959 34.493 1.00 83.38 664 GLY A CA 1
ATOM 4884 C C . GLY A 1 664 ? -28.685 6.057 35.330 1.00 83.38 664 GLY A C 1
ATOM 4885 O O . GLY A 1 664 ? -29.722 6.582 34.928 1.00 83.38 664 GLY A O 1
ATOM 4886 N N . ALA A 1 665 ? -28.080 6.499 36.432 1.00 86.31 665 ALA A N 1
ATOM 4887 C CA . ALA A 1 665 ? -28.572 7.607 37.261 1.00 86.31 665 ALA A CA 1
ATOM 4888 C C . ALA A 1 665 ? -27.931 8.973 36.919 1.00 86.31 665 ALA A C 1
ATOM 4890 O O . ALA A 1 665 ? -28.528 10.021 37.156 1.00 86.31 665 ALA A O 1
ATOM 4891 N N . ALA A 1 666 ? -26.729 8.983 36.335 1.00 89.00 666 ALA A N 1
ATOM 4892 C CA . ALA A 1 666 ? -25.930 10.185 36.110 1.00 89.00 666 ALA A CA 1
ATOM 4893 C C . ALA A 1 666 ? -26.482 11.062 34.989 1.00 89.00 666 ALA A C 1
ATOM 4895 O O . ALA A 1 666 ? -26.619 10.622 33.855 1.00 89.00 666 ALA A O 1
ATOM 4896 N N . ARG A 1 667 ? -26.714 12.340 35.270 1.00 87.38 667 ARG A N 1
ATOM 4897 C CA . ARG A 1 667 ? -27.097 13.341 34.270 1.00 87.38 667 ARG A CA 1
ATOM 4898 C C . ARG A 1 667 ? -25.915 13.861 33.461 1.00 87.38 667 ARG A C 1
ATOM 4900 O O . ARG A 1 667 ? -26.073 14.237 32.306 1.00 87.38 667 ARG A O 1
ATOM 4907 N N . LEU A 1 668 ? -24.734 13.886 34.066 1.00 87.94 668 LEU A N 1
ATOM 4908 C CA . LEU A 1 668 ? -23.483 14.218 33.398 1.00 87.94 668 LEU A CA 1
ATOM 4909 C C . LEU A 1 668 ? -22.425 13.216 33.839 1.00 87.94 668 LEU A C 1
ATOM 4911 O O . LEU A 1 668 ? -22.235 13.005 35.038 1.00 87.94 668 LEU A O 1
ATOM 4915 N N . VAL A 1 669 ? -21.715 12.646 32.872 1.00 87.69 669 VAL A N 1
ATOM 4916 C CA . VAL A 1 669 ? -20.562 11.785 33.136 1.00 87.69 669 VAL A CA 1
ATOM 4917 C C . VAL A 1 669 ? -19.295 12.544 32.761 1.00 87.69 669 VAL A C 1
ATOM 4919 O O . VAL A 1 669 ? -19.207 13.118 31.678 1.00 87.69 669 VAL A O 1
ATOM 4922 N N . VAL A 1 670 ? -18.313 12.578 33.657 1.00 86.38 670 VAL A N 1
ATOM 4923 C CA . VAL A 1 670 ? -16.999 13.186 33.425 1.00 86.38 670 VAL A CA 1
ATOM 4924 C C . VAL A 1 670 ? -15.943 12.094 33.478 1.00 86.38 670 VAL A C 1
ATOM 4926 O O . VAL A 1 670 ? -15.868 11.354 34.453 1.00 86.38 670 VAL A O 1
ATOM 4929 N N . VAL A 1 671 ? -15.132 11.996 32.431 1.00 80.56 671 VAL A N 1
ATOM 4930 C CA . VAL A 1 671 ? -14.239 10.858 32.195 1.00 80.56 671 VAL A CA 1
ATOM 4931 C C . VAL A 1 671 ? -12.815 11.358 31.962 1.00 80.56 671 VAL A C 1
ATOM 4933 O O . VAL A 1 671 ? -12.617 12.356 31.267 1.00 80.56 671 VAL A O 1
ATOM 4936 N N . GLY A 1 672 ? -11.819 10.696 32.554 1.00 72.12 672 GLY A N 1
ATOM 4937 C CA . GLY A 1 672 ? -10.400 10.999 32.328 1.00 72.12 672 GLY A CA 1
ATOM 4938 C C . GLY A 1 672 ? -9.902 10.625 30.922 1.00 72.12 672 GLY A C 1
ATOM 4939 O O . GLY A 1 672 ? -10.544 9.871 30.198 1.00 72.12 672 GLY A O 1
ATOM 4940 N N . ALA A 1 673 ? -8.731 11.143 30.537 1.00 57.81 673 ALA A N 1
ATOM 4941 C CA . ALA A 1 673 ? -8.149 10.994 29.195 1.00 57.81 673 ALA A CA 1
ATOM 4942 C C . ALA A 1 673 ? -7.921 9.538 28.756 1.00 57.81 673 ALA A C 1
ATOM 4944 O O . ALA A 1 673 ? -7.992 9.255 27.567 1.00 57.81 673 ALA A O 1
ATOM 4945 N N . SER A 1 674 ? -7.632 8.646 29.706 1.00 50.25 674 SER A N 1
ATOM 4946 C CA . SER A 1 674 ? -7.298 7.237 29.467 1.00 50.25 674 SER A CA 1
ATOM 4947 C C . SER A 1 674 ? -8.401 6.260 29.877 1.00 50.25 674 SER A C 1
ATOM 4949 O O . SER A 1 674 ? -8.186 5.053 29.826 1.00 50.25 674 SER A O 1
ATOM 4951 N N . ALA A 1 675 ? -9.574 6.741 30.297 1.00 52.22 675 ALA A N 1
ATOM 4952 C CA . ALA A 1 675 ? -10.633 5.841 30.732 1.00 52.22 675 ALA A CA 1
ATOM 4953 C C . ALA A 1 675 ? -11.254 5.111 29.513 1.00 52.22 675 ALA A C 1
ATOM 4955 O O . ALA A 1 675 ? -11.681 5.773 28.559 1.00 52.22 675 ALA A O 1
ATOM 4956 N N . PRO A 1 676 ? -11.304 3.764 29.522 1.00 50.56 676 PRO A N 1
ATOM 4957 C CA . PRO A 1 676 ? -11.539 2.921 28.345 1.00 50.56 676 PRO A CA 1
ATOM 4958 C C . PRO A 1 676 ? -13.027 2.805 27.983 1.00 50.56 676 PRO A C 1
ATOM 4960 O O . PRO A 1 676 ? -13.552 1.718 27.765 1.00 50.56 676 PRO A O 1
ATOM 4963 N N . HIS A 1 677 ? -13.736 3.928 27.924 1.00 61.34 677 HIS A N 1
ATOM 4964 C CA . HIS A 1 677 ? -15.193 3.933 27.886 1.00 61.34 677 HIS A CA 1
ATOM 4965 C C . HIS A 1 677 ? -15.763 4.656 26.659 1.00 61.34 677 HIS A C 1
ATOM 4967 O O . HIS A 1 677 ? -16.634 5.523 26.759 1.00 61.34 677 HIS A O 1
ATOM 4973 N N . ALA A 1 678 ? -15.293 4.270 25.470 1.00 58.00 678 ALA A N 1
ATOM 4974 C CA . ALA A 1 678 ? -15.894 4.692 24.201 1.00 58.00 678 ALA A CA 1
ATOM 4975 C C . ALA A 1 678 ? -17.403 4.360 24.126 1.00 58.00 678 ALA A C 1
ATOM 4977 O O . ALA A 1 678 ? -18.180 5.105 23.528 1.00 58.00 678 ALA A O 1
ATOM 4978 N N . GLU A 1 679 ? -17.823 3.298 24.821 1.00 67.31 679 GLU A N 1
ATOM 4979 C CA . GLU A 1 679 ? -19.215 2.872 25.003 1.00 67.31 679 GLU A CA 1
ATOM 4980 C C . GLU A 1 679 ? -20.123 3.941 25.637 1.00 67.31 679 GLU A C 1
ATOM 4982 O O . GLU A 1 679 ? -21.328 3.930 25.408 1.00 67.31 679 GLU A O 1
ATOM 4987 N N . LEU A 1 680 ? -19.584 4.926 26.367 1.00 73.19 680 LEU A N 1
ATOM 4988 C CA . LEU A 1 680 ? -20.394 5.963 27.028 1.00 73.19 680 LEU A CA 1
ATOM 4989 C C . LEU A 1 680 ? -21.072 6.910 26.042 1.00 73.19 680 LEU A C 1
ATOM 4991 O O . LEU A 1 680 ? -22.081 7.525 26.388 1.00 73.19 680 LEU A O 1
ATOM 4995 N N . ALA A 1 681 ? -20.585 6.988 24.799 1.00 65.44 681 ALA A N 1
ATOM 4996 C CA . ALA A 1 681 ? -21.289 7.686 23.724 1.00 65.44 681 ALA A CA 1
ATOM 4997 C C . ALA A 1 681 ? -22.715 7.130 23.509 1.00 65.44 681 ALA A C 1
ATOM 4999 O O . ALA A 1 681 ? -23.591 7.837 23.010 1.00 65.44 681 ALA A O 1
ATOM 5000 N N . ALA A 1 682 ? -22.965 5.885 23.928 1.00 63.38 682 ALA A N 1
ATOM 5001 C CA . ALA A 1 682 ? -24.246 5.196 23.838 1.00 63.38 682 ALA A CA 1
ATOM 5002 C C . ALA A 1 682 ? -25.280 5.617 24.888 1.00 63.38 682 ALA A C 1
ATOM 5004 O O . ALA A 1 682 ? -26.458 5.308 24.713 1.00 63.38 682 ALA A O 1
ATOM 5005 N N . LEU A 1 683 ? -24.869 6.297 25.966 1.00 70.44 683 LEU A N 1
ATOM 5006 C CA . LEU A 1 683 ? -25.738 6.613 27.106 1.00 70.44 683 LEU A CA 1
ATOM 5007 C C . LEU A 1 683 ? -26.867 7.590 26.768 1.00 70.44 683 LEU A C 1
ATOM 5009 O O . LEU A 1 683 ? -27.779 7.766 27.570 1.00 70.44 683 LEU A O 1
ATOM 5013 N N . GLY A 1 684 ? -26.796 8.265 25.615 1.00 68.38 684 GLY A N 1
ATOM 5014 C CA . GLY A 1 684 ? -27.736 9.327 25.247 1.00 68.38 684 GLY A CA 1
ATOM 5015 C C . GLY A 1 684 ? -27.657 10.550 26.169 1.00 68.38 684 GLY A C 1
ATOM 5016 O O . GLY A 1 684 ? -28.513 11.427 26.096 1.00 68.38 684 GLY A O 1
ATOM 5017 N N . ARG A 1 685 ? -26.634 10.616 27.032 1.00 74.50 685 ARG A N 1
ATOM 5018 C CA . ARG A 1 685 ? -26.408 11.671 28.026 1.00 74.50 685 ARG A CA 1
ATOM 5019 C C . ARG A 1 685 ? -25.105 12.415 27.747 1.00 74.50 685 ARG A C 1
ATOM 5021 O O . ARG A 1 685 ? -24.217 11.863 27.098 1.00 74.50 685 ARG A O 1
ATOM 5028 N N . PRO A 1 686 ? -24.957 13.659 28.231 1.00 80.56 686 PRO A N 1
ATOM 5029 C CA . PRO A 1 686 ? -23.700 14.384 28.131 1.00 80.56 686 PRO A CA 1
ATOM 5030 C C . PRO A 1 686 ? -22.544 13.616 28.790 1.00 80.56 686 PRO A C 1
ATOM 5032 O O . PRO A 1 686 ? -22.586 13.305 29.982 1.00 80.56 686 PRO A O 1
ATOM 5035 N N . VAL A 1 687 ? -21.490 13.368 28.013 1.00 81.81 687 VAL A N 1
ATOM 5036 C CA . VAL A 1 687 ? -20.214 12.822 28.490 1.00 81.81 687 VAL A CA 1
ATOM 5037 C C . VAL A 1 687 ? -19.124 13.853 28.214 1.00 81.81 687 VAL A C 1
ATOM 5039 O O . VAL A 1 687 ? -18.994 14.350 27.095 1.00 81.81 687 VAL A O 1
ATOM 5042 N N . LEU A 1 688 ? -18.357 14.209 29.242 1.00 83.12 688 LEU A N 1
ATOM 5043 C CA . LEU A 1 688 ? -17.267 15.174 29.167 1.00 83.12 688 LEU A CA 1
ATOM 5044 C C . LEU A 1 688 ? -15.929 14.466 29.378 1.00 83.12 688 LEU A C 1
ATOM 5046 O O . LEU A 1 688 ? -15.593 14.094 30.500 1.00 83.12 688 LEU A O 1
ATOM 5050 N N . GLN A 1 689 ? -15.148 14.327 28.309 1.00 78.69 689 GLN A N 1
ATOM 5051 C CA . GLN A 1 689 ? -13.792 13.790 28.386 1.00 78.69 689 GLN A CA 1
ATOM 5052 C C . GLN A 1 689 ? -12.795 14.899 28.758 1.00 78.69 689 GLN A C 1
ATOM 5054 O O . GLN A 1 689 ? -12.742 15.951 28.112 1.00 78.69 689 GLN A O 1
ATOM 5059 N N . VAL A 1 690 ? -11.989 14.667 29.792 1.00 75.44 690 VAL A N 1
ATOM 5060 C CA . VAL A 1 690 ? -10.966 15.597 30.285 1.00 75.44 690 VAL A CA 1
ATOM 5061 C C . VAL A 1 690 ? -9.589 15.064 29.908 1.00 75.44 690 VAL A C 1
ATOM 5063 O O . VAL A 1 690 ? -9.151 14.038 30.421 1.00 75.44 690 VAL A O 1
ATOM 5066 N N . ARG A 1 691 ? -8.897 15.761 28.997 1.00 65.25 691 ARG A N 1
ATOM 5067 C CA . ARG A 1 691 ? -7.532 15.416 28.576 1.00 65.25 691 ARG A CA 1
ATOM 5068 C C . ARG A 1 691 ? -6.485 16.167 29.401 1.00 65.25 691 ARG A C 1
ATOM 5070 O O . ARG A 1 691 ? -6.453 17.400 29.363 1.00 65.25 691 ARG A O 1
ATOM 5077 N N . ALA A 1 692 ? -5.607 15.426 30.081 1.00 52.31 692 ALA A N 1
ATOM 5078 C CA . ALA A 1 692 ? -4.404 15.976 30.702 1.00 52.31 692 ALA A CA 1
ATOM 5079 C C . ALA A 1 692 ? -3.497 16.574 29.609 1.00 52.31 692 ALA A C 1
ATOM 5081 O O . ALA A 1 692 ? -3.396 16.038 28.507 1.00 52.31 692 ALA A O 1
ATOM 5082 N N . GLY A 1 693 ? -2.909 17.740 29.878 1.00 49.97 693 GLY A N 1
ATOM 5083 C CA . GLY A 1 693 ? -2.399 18.662 28.862 1.00 49.97 693 GLY A CA 1
ATOM 5084 C C . GLY A 1 693 ? -1.455 18.070 27.808 1.00 49.97 693 GLY A C 1
ATOM 5085 O O . GLY A 1 693 ? -0.252 18.016 28.021 1.00 49.97 693 GLY A O 1
ATOM 5086 N N . VAL A 1 694 ? -1.993 17.797 26.615 1.00 29.73 694 VAL A N 1
ATOM 5087 C CA . VAL A 1 694 ? -1.282 17.808 25.328 1.00 29.73 694 VAL A CA 1
ATOM 5088 C C . VAL A 1 694 ? -2.234 18.395 24.284 1.00 29.73 694 VAL A C 1
ATOM 5090 O O . VAL A 1 694 ? -3.401 18.017 24.197 1.00 29.73 694 VAL A O 1
ATOM 5093 N N . ALA A 1 695 ? -1.754 19.382 23.528 1.00 30.22 695 ALA A N 1
ATOM 5094 C CA . ALA A 1 695 ? -2.488 19.971 22.419 1.00 30.22 695 ALA A CA 1
ATOM 5095 C C . ALA A 1 695 ? -2.406 19.038 21.203 1.00 30.22 695 ALA A C 1
ATOM 5097 O O . ALA A 1 695 ? -1.340 18.949 20.600 1.00 30.22 695 ALA A O 1
ATOM 5098 N N . ASP A 1 696 ? -3.508 18.384 20.825 1.00 25.38 696 ASP A N 1
ATOM 5099 C CA . ASP A 1 696 ? -3.661 17.879 19.458 1.00 25.38 696 ASP A CA 1
ATOM 5100 C C . ASP A 1 696 ? -5.126 17.832 18.995 1.00 25.38 696 ASP A C 1
ATOM 5102 O O . ASP A 1 696 ? -6.057 17.694 19.792 1.00 25.38 696 ASP A O 1
ATOM 5106 N N . ALA A 1 697 ? -5.309 18.028 17.692 1.00 31.69 697 ALA A N 1
ATOM 5107 C CA . ALA A 1 697 ? -6.566 18.350 17.033 1.00 31.69 697 ALA A CA 1
ATOM 5108 C C . ALA A 1 697 ? -7.205 17.132 16.345 1.00 31.69 697 ALA A C 1
ATOM 5110 O O . ALA A 1 697 ? -6.590 16.512 15.482 1.00 31.69 697 ALA A O 1
ATOM 5111 N N . GLY A 1 698 ? -8.490 16.877 16.615 1.00 25.00 698 GLY A N 1
ATOM 5112 C CA . GLY A 1 698 ? -9.333 16.049 15.746 1.00 25.00 698 GLY A CA 1
ATOM 5113 C C . GLY A 1 698 ? -10.568 15.459 16.429 1.00 25.00 698 GLY A C 1
ATOM 5114 O O . GLY A 1 698 ? -10.435 14.751 17.417 1.00 25.00 698 GLY A O 1
ATOM 5115 N N . GLY A 1 699 ? -11.753 15.715 15.860 1.00 24.44 699 GLY A N 1
ATOM 5116 C CA . GLY A 1 699 ? -12.999 14.992 16.157 1.00 24.44 699 GLY A CA 1
ATOM 5117 C C . GLY A 1 699 ? -14.211 15.898 16.395 1.00 24.44 699 GLY A C 1
ATOM 5118 O O . GLY A 1 699 ? -14.330 16.523 17.446 1.00 24.44 699 GLY A O 1
ATOM 5119 N N . GLU A 1 700 ? -15.125 15.971 15.423 1.00 29.75 700 GLU A N 1
ATOM 5120 C CA . GLU A 1 700 ? -16.420 16.647 15.565 1.00 29.75 700 GLU A CA 1
ATOM 5121 C C . GLU A 1 700 ? -17.237 16.004 16.699 1.00 29.75 700 GLU A C 1
ATOM 5123 O O . GLU A 1 700 ? -17.502 14.807 16.681 1.00 29.75 700 GLU A O 1
ATOM 5128 N N . GLY A 1 701 ? -17.615 16.817 17.690 1.00 35.12 701 GLY A N 1
ATOM 5129 C CA . GLY A 1 701 ? -18.447 16.427 18.838 1.00 35.12 701 GLY A CA 1
ATOM 5130 C C . GLY A 1 701 ? -17.797 16.646 20.209 1.00 35.12 701 GLY A C 1
ATOM 5131 O O . GLY A 1 701 ? -18.508 16.853 21.189 1.00 35.12 701 GLY A O 1
ATOM 5132 N N . MET A 1 702 ? -16.465 16.712 20.285 1.00 32.03 702 MET A N 1
ATOM 5133 C CA . MET A 1 702 ? -15.731 16.801 21.552 1.00 32.03 702 MET A CA 1
ATOM 5134 C C . MET A 1 702 ? -15.270 18.245 21.826 1.00 32.03 702 MET A C 1
ATOM 5136 O O . MET A 1 702 ? -14.469 18.813 21.083 1.00 32.03 702 MET A O 1
ATOM 5140 N N . ARG A 1 703 ? -15.785 18.880 22.886 1.00 37.53 703 ARG A N 1
ATOM 5141 C CA . ARG A 1 703 ? -15.404 20.251 23.286 1.00 37.53 703 ARG A CA 1
ATOM 5142 C C . ARG A 1 703 ? -14.279 20.209 24.324 1.00 37.53 703 ARG A C 1
ATOM 5144 O O . ARG A 1 703 ? -14.560 20.056 25.509 1.00 37.53 703 ARG A O 1
ATOM 5151 N N . SER A 1 704 ? -13.025 20.389 23.902 1.00 39.50 704 SER A N 1
ATOM 5152 C CA . SER A 1 704 ? -11.893 20.572 24.822 1.00 39.50 704 SER A CA 1
ATOM 5153 C C . SER A 1 704 ? -11.759 22.039 25.244 1.00 39.50 704 SER A C 1
ATOM 5155 O O . SER A 1 704 ? -11.551 22.904 24.389 1.00 39.50 704 SER A O 1
ATOM 5157 N N . ALA A 1 705 ? -11.801 22.325 26.546 1.00 41.50 705 ALA A N 1
ATOM 5158 C CA . ALA A 1 705 ? -11.389 23.616 27.089 1.00 41.50 705 ALA A CA 1
ATOM 5159 C C . ALA A 1 705 ? -10.398 23.435 28.249 1.00 41.50 705 ALA A C 1
ATOM 5161 O O . ALA A 1 705 ? -10.715 22.873 29.294 1.00 41.50 705 ALA A O 1
ATOM 5162 N N . GLN A 1 706 ? -9.182 23.941 28.029 1.00 62.91 706 GLN A N 1
ATOM 5163 C CA . GLN A 1 706 ? -8.090 24.061 28.992 1.00 62.91 706 GLN A CA 1
ATOM 5164 C C . GLN A 1 706 ? -8.359 25.231 29.970 1.00 62.91 706 GLN A C 1
ATOM 5166 O O . GLN A 1 706 ? -8.863 26.283 29.571 1.00 62.91 706 GLN A O 1
ATOM 5171 N N . SER A 1 707 ? -7.958 25.060 31.239 1.00 70.44 707 SER A N 1
ATOM 5172 C CA . SER A 1 707 ? -8.148 25.914 32.440 1.00 70.44 707 SER A CA 1
ATOM 5173 C C . SER A 1 707 ? -9.341 25.554 33.347 1.00 70.44 707 SER A C 1
ATOM 5175 O O . SER A 1 707 ? -10.467 25.372 32.889 1.00 70.44 707 SER A O 1
ATOM 5177 N N . ARG A 1 708 ? -9.095 25.541 34.673 1.00 83.06 708 ARG A N 1
ATOM 5178 C CA . ARG A 1 708 ? -10.081 25.302 35.754 1.00 83.06 708 ARG A CA 1
ATOM 5179 C C . ARG A 1 708 ? -11.404 26.032 35.522 1.00 83.06 708 ARG A C 1
ATOM 5181 O O . ARG A 1 708 ? -12.464 25.436 35.632 1.00 83.06 708 ARG A O 1
ATOM 5188 N N . ARG A 1 709 ? -11.344 27.331 35.198 1.00 81.94 709 ARG A N 1
ATOM 5189 C CA . ARG A 1 709 ? -12.543 28.167 35.024 1.00 81.94 709 ARG A CA 1
ATOM 5190 C C . ARG A 1 709 ? -13.383 27.710 33.833 1.00 81.94 709 ARG A C 1
ATOM 5192 O O . ARG A 1 709 ? -14.599 27.659 33.958 1.00 81.94 709 ARG A O 1
ATOM 5199 N N . ALA A 1 710 ? -12.748 27.384 32.709 1.00 81.19 710 ALA A N 1
ATOM 5200 C CA . ALA A 1 710 ? -13.459 26.920 31.525 1.00 81.19 710 ALA A CA 1
ATOM 5201 C C . ALA A 1 710 ? -14.132 25.564 31.778 1.00 81.19 710 ALA A C 1
ATOM 5203 O O . ALA A 1 710 ? -15.307 25.409 31.458 1.00 81.19 710 ALA A O 1
ATOM 5204 N N . LEU A 1 711 ? -13.424 24.639 32.438 1.00 85.19 711 LEU A N 1
ATOM 5205 C CA . LEU A 1 711 ? -13.964 23.330 32.805 1.00 85.19 711 LEU A CA 1
ATOM 5206 C C . LEU A 1 711 ? -15.164 23.454 33.761 1.00 85.19 711 LEU A C 1
ATOM 5208 O O . LEU A 1 711 ? -16.200 22.840 33.524 1.00 85.19 711 LEU A O 1
ATOM 5212 N N . THR A 1 712 ? -15.069 24.309 34.785 1.00 88.12 712 THR A N 1
ATOM 5213 C CA . THR A 1 712 ? -16.180 24.592 35.708 1.00 88.12 712 THR A CA 1
ATOM 5214 C C . THR A 1 712 ? -17.412 25.138 34.982 1.00 88.12 712 THR A C 1
ATOM 5216 O O . THR A 1 712 ? -18.510 24.627 35.190 1.00 88.12 712 THR A O 1
ATOM 5219 N N . GLU A 1 713 ? -17.264 26.170 34.140 1.00 88.12 713 GLU A N 1
ATOM 5220 C CA . GLU A 1 713 ? -18.414 26.736 33.412 1.00 88.12 713 GLU A CA 1
ATOM 5221 C C . GLU A 1 713 ? -19.002 25.736 32.413 1.00 88.12 713 GLU A C 1
ATOM 5223 O O . GLU A 1 713 ? -20.214 25.696 32.231 1.00 88.12 713 GLU A O 1
ATOM 5228 N N . GLN A 1 714 ? -18.169 24.900 31.790 1.00 86.88 714 GLN A N 1
ATOM 5229 C CA . GLN A 1 714 ? -18.631 23.873 30.862 1.00 86.88 714 GLN A CA 1
ATOM 5230 C C . GLN A 1 714 ? -19.448 22.788 31.570 1.00 86.88 714 GLN A C 1
ATOM 5232 O O . GLN A 1 714 ? -20.517 22.430 31.081 1.00 86.88 714 GLN A O 1
ATOM 5237 N N . ILE A 1 715 ? -18.985 22.304 32.728 1.00 88.75 715 ILE A N 1
ATOM 5238 C CA . ILE A 1 715 ? -19.730 21.343 33.554 1.00 88.75 715 ILE A CA 1
ATOM 5239 C C . ILE A 1 715 ? -21.088 21.933 33.956 1.00 88.75 715 ILE A C 1
ATOM 5241 O O . ILE A 1 715 ? -22.118 21.288 33.777 1.00 88.75 715 ILE A O 1
ATOM 5245 N N . LEU A 1 716 ? -21.109 23.176 34.445 1.00 88.56 716 LEU A N 1
ATOM 5246 C CA . LEU A 1 716 ? -22.347 23.842 34.857 1.00 88.56 716 LEU A CA 1
ATOM 5247 C C . LEU A 1 716 ? -23.309 24.059 33.686 1.00 88.56 716 LEU A C 1
ATOM 5249 O O . LEU A 1 716 ? -24.490 23.753 33.810 1.00 88.56 716 LEU A O 1
ATOM 5253 N N . ALA A 1 717 ? -22.804 24.506 32.535 1.00 86.75 717 ALA A N 1
ATOM 5254 C CA . ALA A 1 717 ? -23.618 24.698 31.342 1.00 86.75 717 ALA A CA 1
ATOM 5255 C C . ALA A 1 717 ? -24.249 23.387 30.848 1.00 86.75 717 ALA A C 1
ATOM 5257 O O . ALA A 1 717 ? -25.398 23.395 30.417 1.00 86.75 717 ALA A O 1
ATOM 5258 N N . LEU A 1 718 ? -23.528 22.261 30.920 1.00 85.00 718 LEU A N 1
ATOM 5259 C CA . LEU A 1 718 ? -24.068 20.946 30.553 1.00 85.00 718 LEU A CA 1
ATOM 5260 C C . LEU A 1 718 ? -25.136 20.459 31.541 1.00 85.00 718 LEU A C 1
ATOM 5262 O O . LEU A 1 718 ? -26.127 19.876 31.115 1.00 85.00 718 LEU A O 1
ATOM 5266 N N . LEU A 1 719 ? -24.970 20.739 32.837 1.00 83.69 719 LEU A N 1
ATOM 5267 C CA . LEU A 1 719 ? -25.966 20.406 33.862 1.00 83.69 719 LEU A CA 1
ATOM 5268 C C . LEU A 1 719 ? -27.252 21.242 33.725 1.00 83.69 719 LEU A C 1
ATOM 5270 O O . LEU A 1 719 ? -28.327 20.748 34.068 1.00 83.69 719 LEU A O 1
ATOM 5274 N N . GLU A 1 720 ? -27.152 22.477 33.217 1.00 78.44 720 GLU A N 1
ATOM 5275 C CA . GLU A 1 720 ? -28.277 23.410 33.017 1.00 78.44 720 GLU A CA 1
ATOM 5276 C C . GLU A 1 720 ? -28.986 23.232 31.662 1.00 78.44 720 GLU A C 1
ATOM 5278 O O . GLU A 1 720 ? -30.212 23.295 31.597 1.00 78.44 720 GLU A O 1
ATOM 5283 N N . ALA A 1 721 ? -28.248 22.959 30.577 1.00 67.81 721 ALA A N 1
ATOM 5284 C CA . ALA A 1 721 ? -28.800 22.823 29.219 1.00 67.81 721 ALA A CA 1
ATOM 5285 C C . ALA A 1 721 ? -29.829 21.687 29.070 1.00 67.81 721 ALA A C 1
ATOM 5287 O O . ALA A 1 721 ? -30.575 21.639 28.091 1.00 67.81 721 ALA A O 1
ATOM 5288 N N . ASP A 1 722 ? -29.861 20.782 30.039 1.00 59.56 722 ASP A N 1
ATOM 5289 C CA . ASP A 1 722 ? -30.648 19.564 30.019 1.00 59.56 722 ASP A CA 1
ATOM 5290 C C . ASP A 1 722 ? -31.943 19.676 30.869 1.00 59.56 722 ASP A C 1
ATOM 5292 O O . ASP A 1 722 ? -32.691 18.718 31.017 1.00 59.56 722 ASP A O 1
ATOM 5296 N N . GLU A 1 723 ? -32.258 20.836 31.477 1.00 52.31 723 GLU A N 1
ATOM 5297 C CA . GLU A 1 723 ? -33.443 21.025 32.359 1.00 52.31 723 GLU A CA 1
ATOM 5298 C C . GLU A 1 723 ? -34.810 20.930 31.629 1.00 52.31 723 GLU A C 1
ATOM 5300 O O . GLU A 1 723 ? -35.851 21.015 32.275 1.00 52.31 723 GLU A O 1
ATOM 5305 N N . GLY A 1 724 ? -34.850 20.722 30.303 1.00 42.22 724 GLY A N 1
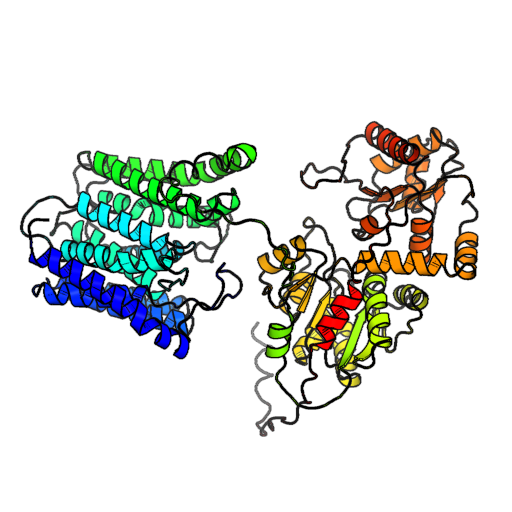ATOM 5306 C CA . GLY A 1 724 ? -36.092 20.814 29.516 1.00 42.22 724 GLY A CA 1
ATOM 5307 C C . GLY A 1 724 ? -36.284 19.821 28.367 1.00 42.22 724 GLY A C 1
ATOM 5308 O O . GLY A 1 724 ? -37.227 19.987 27.594 1.00 42.22 724 GLY A O 1
ATOM 5309 N N . ARG A 1 725 ? -35.434 18.800 28.211 1.00 41.50 725 ARG A N 1
ATOM 5310 C CA . ARG A 1 725 ? -35.681 17.722 27.241 1.00 41.50 725 ARG A CA 1
ATOM 5311 C C . ARG A 1 725 ? -36.134 16.477 27.989 1.00 41.50 725 ARG A C 1
ATOM 5313 O O . ARG A 1 725 ? -35.323 15.793 28.596 1.00 41.50 725 ARG A O 1
ATOM 5320 N N . ALA A 1 726 ? -37.427 16.161 27.905 1.00 39.94 726 ALA A N 1
ATOM 5321 C CA . ALA A 1 726 ? -37.844 14.768 28.002 1.00 39.94 726 ALA A CA 1
ATOM 5322 C C . ALA A 1 726 ? -37.113 14.049 26.863 1.00 39.94 726 ALA A C 1
ATOM 5324 O O . ALA A 1 726 ? -37.421 14.282 25.693 1.00 39.94 726 ALA A O 1
ATOM 5325 N N . PHE A 1 727 ? -36.040 13.334 27.195 1.00 42.84 727 PHE A N 1
ATOM 5326 C CA . PHE A 1 727 ? -35.232 12.666 26.193 1.00 42.84 727 PHE A CA 1
ATOM 5327 C C . PHE A 1 727 ? -36.078 11.558 25.586 1.00 42.84 727 PHE A C 1
ATOM 5329 O O . PHE A 1 727 ? -36.420 10.581 26.247 1.00 42.84 727 PHE A O 1
ATOM 5336 N N . ASP A 1 728 ? -36.465 11.798 24.336 1.00 37.31 728 ASP A N 1
ATOM 5337 C CA . ASP A 1 728 ? -37.138 10.840 23.485 1.00 37.31 728 ASP A CA 1
ATOM 5338 C C . ASP A 1 728 ? -36.266 9.589 23.432 1.00 37.31 728 ASP A C 1
ATOM 5340 O O . ASP A 1 728 ? -35.090 9.647 23.052 1.00 37.31 728 ASP A O 1
ATOM 5344 N N . GLU A 1 729 ? -36.854 8.485 23.883 1.00 42.91 729 GLU A N 1
ATOM 5345 C CA . GLU A 1 729 ? -36.361 7.126 23.752 1.00 42.91 729 GLU A CA 1
ATOM 5346 C C . GLU A 1 729 ? -36.315 6.781 22.262 1.00 42.91 729 GLU A C 1
ATOM 5348 O O . GLU A 1 729 ? -37.102 5.987 21.742 1.00 42.91 729 GLU A O 1
ATOM 5353 N N . GLY A 1 730 ? -35.369 7.395 21.555 1.00 34.94 730 GLY A N 1
ATOM 5354 C CA . GLY A 1 730 ? -34.926 6.989 20.239 1.00 34.94 730 GLY A CA 1
ATOM 5355 C C . GLY A 1 730 ? -34.233 5.645 20.372 1.00 34.94 730 GLY A C 1
ATOM 5356 O O . GLY A 1 730 ? -33.016 5.554 20.259 1.00 34.94 730 GLY A O 1
ATOM 5357 N N . VAL A 1 731 ? -35.026 4.612 20.661 1.00 40.38 731 VAL A N 1
ATOM 5358 C CA . VAL A 1 731 ? -34.733 3.216 20.391 1.00 40.38 731 VAL A CA 1
ATOM 5359 C C . VAL A 1 731 ? -34.277 3.201 18.945 1.00 40.38 731 VAL A C 1
ATOM 5361 O O . VAL A 1 731 ? -35.101 3.302 18.033 1.00 40.38 731 VAL A O 1
ATOM 5364 N N . ASP A 1 732 ? -32.967 3.152 18.731 1.00 37.25 732 ASP A N 1
ATOM 5365 C CA . ASP A 1 732 ? -32.431 2.822 17.429 1.00 37.25 732 ASP A CA 1
ATOM 5366 C C . ASP A 1 732 ? -32.969 1.424 17.112 1.00 37.25 732 ASP A C 1
ATOM 5368 O O . ASP A 1 732 ? -32.544 0.413 17.669 1.00 37.25 732 ASP A O 1
ATOM 5372 N N . ARG A 1 733 ? -34.020 1.389 16.287 1.00 39.38 733 ARG A N 1
ATOM 5373 C CA . ARG A 1 733 ? -34.655 0.174 15.767 1.00 39.38 733 ARG A CA 1
ATOM 5374 C C . ARG A 1 733 ? -33.815 -0.422 14.629 1.00 39.38 733 ARG A C 1
ATOM 5376 O O . ARG A 1 733 ? -34.357 -1.101 13.758 1.00 39.38 733 ARG A O 1
ATOM 5383 N N . GLY A 1 734 ? -32.518 -0.122 14.595 1.00 39.78 734 GLY A N 1
ATOM 5384 C CA . GLY A 1 734 ? -31.544 -0.794 13.756 1.00 39.78 734 GLY A CA 1
ATOM 5385 C C . GLY A 1 734 ? -31.324 -2.246 14.205 1.00 39.78 734 GLY A C 1
ATOM 5386 O O . GLY A 1 734 ? -31.577 -2.598 15.360 1.00 39.78 734 GLY A O 1
ATOM 5387 N N . PRO A 1 735 ? -30.879 -3.129 13.298 1.00 48.28 735 PRO A N 1
ATOM 5388 C CA . PRO A 1 735 ? -30.524 -4.492 13.667 1.00 48.28 735 PRO A CA 1
ATOM 5389 C C . PRO A 1 735 ? -29.336 -4.466 14.639 1.00 48.28 735 PRO A C 1
ATOM 5391 O O . PRO A 1 735 ? -28.260 -4.002 14.261 1.00 48.28 735 PRO A O 1
ATOM 5394 N N . ARG A 1 736 ? -29.551 -4.963 15.869 1.00 71.31 736 ARG A N 1
ATOM 5395 C CA . ARG A 1 736 ? -28.539 -5.086 16.938 1.00 71.31 736 ARG A CA 1
ATOM 5396 C C . ARG A 1 736 ? -27.254 -5.716 16.392 1.00 71.31 736 ARG A C 1
ATOM 5398 O O . ARG A 1 736 ? -27.334 -6.697 15.647 1.00 71.31 736 ARG A O 1
ATOM 5405 N N . ALA A 1 737 ? -26.089 -5.195 16.777 1.00 76.56 737 ALA A N 1
ATOM 5406 C CA . ALA A 1 737 ? -24.795 -5.681 16.299 1.00 76.56 737 ALA A CA 1
ATOM 5407 C C . ALA A 1 737 ? -24.586 -7.169 16.630 1.00 76.56 737 ALA A C 1
ATOM 5409 O O . ALA A 1 737 ? -24.051 -7.918 15.812 1.00 76.56 737 ALA A O 1
ATOM 5410 N N . SER A 1 738 ? -25.100 -7.626 17.781 1.00 81.62 738 SER A N 1
ATOM 5411 C CA . SER A 1 738 ? -25.107 -9.042 18.180 1.00 81.62 738 SER A CA 1
ATOM 5412 C C . SER A 1 738 ? -25.861 -9.935 17.190 1.00 81.62 738 SER A C 1
ATOM 5414 O O . SER A 1 738 ? -25.380 -11.007 16.837 1.00 81.62 738 SER A O 1
ATOM 5416 N N . ARG A 1 739 ? -27.007 -9.471 16.677 1.00 82.62 739 ARG A N 1
ATOM 5417 C CA . ARG A 1 739 ? -27.823 -10.205 15.702 1.00 82.62 739 ARG A CA 1
ATOM 5418 C C . ARG A 1 739 ? -27.176 -10.242 14.323 1.00 82.62 739 ARG A C 1
ATOM 5420 O O . ARG A 1 739 ? -27.195 -11.281 13.677 1.00 82.62 739 ARG A O 1
ATOM 5427 N N . GLN A 1 740 ? -26.563 -9.140 13.887 1.00 82.00 740 GLN A N 1
ATOM 5428 C CA . GLN A 1 740 ? -25.791 -9.129 12.638 1.00 82.00 740 GLN A CA 1
ATOM 5429 C C . GLN A 1 740 ? -24.602 -10.092 12.704 1.00 82.00 740 GLN A C 1
ATOM 5431 O O . GLN A 1 740 ? -24.320 -10.793 11.733 1.00 82.00 740 GLN A O 1
ATOM 5436 N N . LEU A 1 741 ? -23.929 -10.155 13.857 1.00 85.88 741 LEU A N 1
ATOM 5437 C CA . LEU A 1 741 ? -22.865 -11.121 14.087 1.00 85.88 741 LEU A CA 1
ATOM 5438 C C . LEU A 1 741 ? -23.403 -12.556 14.082 1.00 85.88 741 LEU A C 1
ATOM 5440 O O . LEU A 1 741 ? -22.846 -13.384 13.374 1.00 85.88 741 LEU A O 1
ATOM 5444 N N . ALA A 1 742 ? -24.499 -12.848 14.786 1.00 85.44 742 ALA A N 1
ATOM 5445 C CA . ALA A 1 742 ? -25.128 -14.171 14.765 1.00 85.44 742 ALA A CA 1
ATOM 5446 C C . ALA A 1 742 ? -25.553 -14.588 13.343 1.00 85.44 742 ALA A C 1
ATOM 5448 O O . ALA A 1 742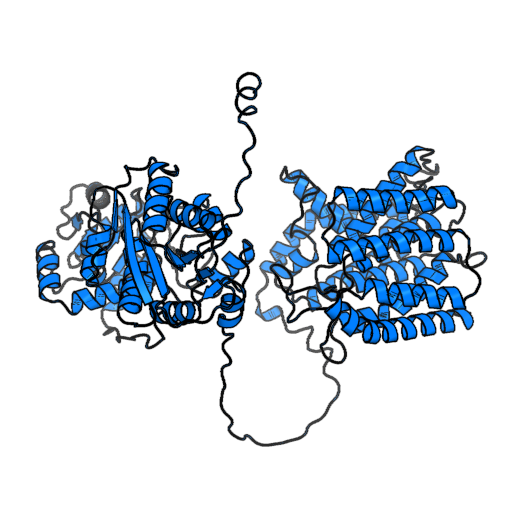 ? -25.306 -15.713 12.922 1.00 85.44 742 ALA A O 1
ATOM 5449 N N . GLU A 1 743 ? -26.114 -13.677 12.545 1.00 83.25 743 GLU A N 1
ATOM 5450 C CA . GLU A 1 743 ? -26.448 -13.938 11.138 1.00 83.25 743 GLU A CA 1
ATOM 5451 C C . GLU A 1 743 ? -25.202 -14.225 10.285 1.00 83.25 743 GLU A C 1
ATOM 5453 O O . GLU A 1 743 ? -25.222 -15.141 9.459 1.00 83.25 743 GLU A O 1
ATOM 5458 N N . ALA A 1 744 ? -24.105 -13.493 10.503 1.00 80.94 744 ALA A N 1
ATOM 5459 C CA . ALA A 1 744 ? -22.833 -13.753 9.836 1.00 80.94 744 ALA A CA 1
ATOM 5460 C C . ALA A 1 744 ? -22.237 -15.107 10.258 1.00 80.94 744 ALA A C 1
ATOM 5462 O O . ALA A 1 744 ? -21.819 -15.883 9.399 1.00 80.94 744 ALA A O 1
ATOM 5463 N N . LEU A 1 745 ? -22.263 -15.432 11.552 1.00 82.81 745 LEU A N 1
ATOM 5464 C CA . LEU A 1 745 ? -21.801 -16.714 12.083 1.00 82.81 745 LEU A CA 1
ATOM 5465 C C . LEU A 1 745 ? -22.645 -17.879 11.562 1.00 82.81 745 LEU A C 1
ATOM 5467 O O . LEU A 1 745 ? -22.104 -18.928 11.257 1.00 82.81 745 LEU A O 1
ATOM 5471 N N . ALA A 1 746 ? -23.950 -17.704 11.371 1.00 77.69 746 ALA A N 1
ATOM 5472 C CA . ALA A 1 746 ? -24.816 -18.773 10.875 1.00 77.69 746 ALA A CA 1
ATOM 5473 C C . ALA A 1 746 ? -24.557 -19.116 9.400 1.00 77.69 746 ALA A C 1
ATOM 5475 O O . ALA A 1 746 ? -25.035 -20.134 8.899 1.00 77.69 746 ALA A O 1
ATOM 5476 N N . SER A 1 747 ? -23.834 -18.249 8.684 1.00 68.19 747 SER A N 1
ATOM 5477 C CA . SER A 1 747 ? -23.348 -18.543 7.336 1.00 68.19 747 SER A CA 1
ATOM 5478 C C . SER A 1 747 ? -22.066 -19.388 7.328 1.00 68.19 747 SER A C 1
ATOM 5480 O O . SER A 1 747 ? -21.705 -19.922 6.277 1.00 68.19 747 SER A O 1
ATOM 5482 N N . LEU A 1 748 ? -21.416 -19.565 8.486 1.00 61.12 748 LEU A N 1
ATOM 5483 C CA . LEU A 1 748 ? -20.353 -20.548 8.692 1.00 61.12 748 LEU A CA 1
ATOM 5484 C C . LEU A 1 748 ? -20.974 -21.950 8.653 1.00 61.12 748 LEU A C 1
ATOM 5486 O O . LEU A 1 748 ? -21.966 -22.216 9.329 1.00 61.12 748 LEU A O 1
ATOM 5490 N N . ARG A 1 749 ? -20.398 -22.866 7.872 1.00 50.50 749 ARG A N 1
ATOM 5491 C CA . ARG A 1 749 ? -20.727 -24.296 7.975 1.00 50.50 749 ARG A CA 1
ATOM 5492 C C . ARG A 1 749 ? -19.661 -24.989 8.825 1.00 50.50 749 ARG A C 1
ATOM 5494 O O . ARG A 1 749 ? -18.492 -24.685 8.611 1.00 50.50 749 ARG A O 1
ATOM 5501 N N . PRO A 1 750 ? -20.019 -25.904 9.739 1.00 43.75 750 PRO A N 1
ATOM 5502 C CA . PRO A 1 750 ? -19.034 -26.651 10.517 1.00 43.75 750 PRO A CA 1
ATOM 5503 C C . PRO A 1 750 ? -18.147 -27.496 9.589 1.00 43.75 750 PRO A C 1
ATOM 5505 O O . PRO A 1 750 ? -18.639 -28.161 8.671 1.00 43.75 750 PRO A O 1
ATOM 5508 N N . ALA A 1 751 ? -16.832 -27.452 9.806 1.00 37.88 751 ALA A N 1
ATOM 5509 C CA . ALA A 1 751 ? -15.883 -28.296 9.090 1.00 37.88 751 ALA A CA 1
ATOM 5510 C C . ALA A 1 751 ? -15.918 -29.712 9.687 1.00 37.88 751 ALA A C 1
ATOM 5512 O O . ALA A 1 751 ? -15.865 -29.888 10.902 1.00 37.88 751 ALA A O 1
ATOM 5513 N N . ALA A 1 752 ? -16.004 -30.746 8.845 1.00 31.81 752 ALA A N 1
ATOM 5514 C CA . ALA A 1 752 ? -15.979 -32.127 9.320 1.00 31.81 752 ALA A CA 1
ATOM 5515 C C . ALA A 1 752 ? -14.663 -32.433 10.063 1.00 31.81 752 ALA A C 1
ATOM 5517 O O . ALA A 1 752 ? -13.572 -32.121 9.580 1.00 31.81 752 ALA A O 1
ATOM 5518 N N . ALA A 1 753 ? -14.789 -33.065 11.233 1.00 31.23 753 ALA A N 1
ATOM 5519 C CA . ALA A 1 753 ? -13.696 -33.466 12.109 1.00 31.23 753 ALA A CA 1
ATOM 5520 C C . ALA A 1 753 ? -12.546 -34.167 11.360 1.00 31.23 753 ALA A C 1
ATOM 5522 O O . ALA A 1 753 ? -12.759 -35.050 10.526 1.00 31.23 753 ALA A O 1
ATOM 5523 N N . HIS A 1 754 ? -11.314 -33.787 11.709 1.00 35.25 754 HIS A N 1
ATOM 5524 C CA . HIS A 1 754 ? -10.071 -34.406 11.256 1.00 35.25 754 HIS A CA 1
ATOM 5525 C C . HIS A 1 754 ? -10.070 -35.924 11.492 1.00 35.25 754 HIS A C 1
ATOM 5527 O O . HIS A 1 754 ? -9.812 -36.399 12.597 1.00 35.25 754 HIS A O 1
ATOM 5533 N N . ALA A 1 755 ? -10.268 -36.691 10.425 1.00 29.44 755 ALA A N 1
ATOM 5534 C CA . ALA A 1 755 ? -9.935 -38.105 10.366 1.00 29.44 755 ALA A CA 1
ATOM 5535 C C . ALA A 1 755 ? -8.879 -38.314 9.280 1.00 29.44 755 ALA A C 1
ATOM 5537 O O . ALA A 1 755 ? -9.181 -38.853 8.230 1.00 29.44 755 ALA A O 1
ATOM 5538 N N . GLU A 1 756 ? -7.651 -37.854 9.526 1.00 28.22 756 GLU A N 1
ATOM 5539 C CA . GLU A 1 756 ? -6.444 -38.403 8.897 1.00 28.22 756 GLU A CA 1
ATOM 5540 C C . GLU A 1 756 ? -5.211 -37.891 9.653 1.00 28.22 756 GLU A C 1
ATOM 5542 O O . GLU A 1 756 ? -4.583 -36.891 9.320 1.00 28.22 756 GLU A O 1
ATOM 5547 N N . THR A 1 757 ? -4.862 -38.587 10.735 1.00 27.42 757 THR A N 1
ATOM 5548 C CA . THR A 1 757 ? -3.513 -38.529 11.297 1.00 27.42 757 THR A CA 1
ATOM 5549 C C . THR A 1 757 ? -2.573 -39.163 10.264 1.00 27.42 757 THR A C 1
ATOM 5551 O O . THR A 1 757 ? -2.719 -40.360 9.997 1.00 27.42 757 THR A O 1
ATOM 5554 N N . PRO A 1 758 ? -1.583 -38.459 9.680 1.00 29.08 758 PRO A N 1
ATOM 5555 C CA . PRO A 1 758 ? -0.531 -39.157 8.972 1.00 29.08 758 PRO A CA 1
ATOM 5556 C C . PRO A 1 758 ? 0.304 -39.858 10.041 1.00 29.08 758 PRO A C 1
ATOM 5558 O O . PRO A 1 758 ? 0.942 -39.227 10.886 1.00 29.08 758 PRO A O 1
ATOM 5561 N N . THR A 1 759 ? 0.256 -41.186 10.032 1.00 29.16 759 THR A N 1
ATOM 5562 C CA . THR A 1 759 ? 1.126 -42.059 10.817 1.00 29.16 759 THR A CA 1
ATOM 5563 C C . THR A 1 759 ? 2.571 -41.572 10.707 1.00 29.16 759 THR A C 1
ATOM 5565 O O . THR A 1 759 ? 3.208 -41.733 9.664 1.00 29.16 759 THR A O 1
ATOM 5568 N N . ARG A 1 760 ? 3.105 -40.976 11.782 1.00 30.84 760 ARG A N 1
ATOM 5569 C CA . ARG A 1 760 ? 4.547 -40.777 11.945 1.00 30.84 760 ARG A CA 1
ATOM 5570 C C . ARG A 1 760 ? 5.193 -42.157 11.969 1.00 30.84 760 ARG A C 1
ATOM 5572 O O . ARG A 1 760 ? 5.071 -42.893 12.945 1.00 30.84 760 ARG A O 1
ATOM 5579 N N . GLY A 1 761 ? 5.862 -42.501 10.872 1.00 27.69 761 GLY A N 1
ATOM 5580 C CA . GLY A 1 761 ? 6.785 -43.624 10.826 1.00 27.69 761 GLY A CA 1
ATOM 5581 C C . GLY A 1 761 ? 7.837 -43.472 11.923 1.00 27.69 761 GLY A C 1
ATOM 5582 O O . GLY A 1 761 ? 8.398 -42.394 12.121 1.00 27.69 761 GLY A O 1
ATOM 5583 N N . ALA A 1 762 ? 8.065 -44.557 12.653 1.00 35.97 762 ALA A N 1
ATOM 5584 C CA . ALA A 1 762 ? 9.099 -44.666 13.663 1.00 35.97 762 ALA A CA 1
ATOM 5585 C C . ALA A 1 762 ? 10.480 -44.328 13.070 1.00 35.97 762 ALA A C 1
ATOM 5587 O O . ALA A 1 762 ? 10.950 -44.994 12.149 1.00 35.97 762 ALA A O 1
ATOM 5588 N N . GLY A 1 763 ? 11.133 -43.310 13.630 1.00 27.81 763 GLY A N 1
ATOM 5589 C CA . GLY A 1 763 ? 12.510 -42.925 13.331 1.00 27.81 763 GLY A CA 1
ATOM 5590 C C . GLY A 1 763 ? 13.129 -42.235 14.546 1.00 27.81 763 GLY A C 1
ATOM 5591 O O . GLY A 1 763 ? 12.840 -41.075 14.801 1.00 27.81 763 GLY A O 1
ATOM 5592 N N . SER A 1 764 ? 13.894 -43.019 15.310 1.00 28.62 764 SER A N 1
ATOM 5593 C CA . SER A 1 764 ? 14.860 -42.725 16.393 1.00 28.62 764 SER A CA 1
ATOM 5594 C C . SER A 1 764 ? 15.037 -41.291 16.963 1.00 28.62 764 SER A C 1
ATOM 5596 O O . SER A 1 764 ? 15.217 -40.342 16.201 1.00 28.62 764 SER A O 1
ATOM 5598 N N . PRO A 1 765 ? 15.191 -41.141 18.299 1.00 31.73 765 PRO A N 1
ATOM 5599 C CA . PRO A 1 765 ? 15.512 -39.874 18.958 1.00 31.73 765 PRO A CA 1
ATOM 5600 C C . PRO A 1 765 ? 17.033 -39.651 19.038 1.00 31.73 765 PRO A C 1
ATOM 5602 O O . PRO A 1 765 ? 17.709 -40.369 19.770 1.00 31.73 765 PRO A O 1
ATOM 5605 N N . SER A 1 766 ? 17.602 -38.668 18.327 1.00 34.31 766 SER A N 1
ATOM 5606 C CA . SER A 1 766 ? 19.022 -38.311 18.544 1.00 34.31 766 SER A CA 1
ATOM 5607 C C . SER A 1 766 ? 19.482 -36.932 18.037 1.00 34.31 766 SER A C 1
ATOM 5609 O O . SER A 1 766 ? 20.601 -36.830 17.543 1.00 34.31 766 SER A O 1
ATOM 5611 N N . VAL A 1 767 ? 18.680 -35.860 18.115 1.00 32.16 767 VAL A N 1
ATOM 5612 C CA . VAL A 1 767 ? 19.161 -34.519 17.672 1.00 32.16 767 VAL A CA 1
ATOM 5613 C C . VAL A 1 767 ? 18.855 -33.375 18.657 1.00 32.16 767 VAL A C 1
ATOM 5615 O O . VAL A 1 767 ? 19.146 -32.221 18.383 1.00 32.16 767 VAL A O 1
ATOM 5618 N N . LEU A 1 768 ? 18.345 -33.663 19.858 1.00 30.02 768 LEU A N 1
ATOM 5619 C CA . LEU A 1 768 ? 18.064 -32.631 20.877 1.00 30.02 768 LEU A CA 1
ATOM 5620 C C . LEU A 1 768 ? 19.140 -32.501 21.972 1.00 30.02 768 LEU A C 1
ATOM 5622 O O . LEU A 1 768 ? 18.904 -31.832 22.968 1.00 30.02 768 LEU A O 1
ATOM 5626 N N . HIS A 1 769 ? 20.324 -33.097 21.784 1.00 31.83 769 HIS A N 1
ATOM 5627 C CA . HIS A 1 769 ? 21.415 -33.047 22.771 1.00 31.83 769 HIS A CA 1
ATOM 5628 C C . HIS A 1 769 ? 22.598 -32.127 22.378 1.00 31.83 769 HIS A C 1
ATOM 5630 O O . HIS A 1 769 ? 23.447 -31.858 23.220 1.00 31.83 769 HIS A O 1
ATOM 5636 N N . ASP A 1 770 ? 22.629 -31.566 21.160 1.00 32.72 770 ASP A N 1
ATOM 5637 C CA . ASP A 1 770 ? 23.792 -30.800 20.653 1.00 32.72 770 ASP A CA 1
ATOM 5638 C C . ASP A 1 770 ? 23.553 -29.282 20.486 1.00 32.72 770 ASP A C 1
ATOM 5640 O O . ASP A 1 770 ? 24.348 -28.588 19.858 1.00 32.72 770 ASP A O 1
ATOM 5644 N N . LEU A 1 771 ? 22.483 -28.724 21.068 1.00 31.66 771 LEU A N 1
ATOM 5645 C CA . LEU A 1 771 ? 22.195 -27.275 21.027 1.00 31.66 771 LEU A CA 1
ATOM 5646 C C . LEU A 1 771 ? 22.179 -26.596 22.409 1.00 31.66 771 LEU A C 1
ATOM 5648 O O . LEU A 1 771 ? 21.629 -25.510 22.555 1.00 31.66 771 LEU A O 1
ATOM 5652 N N . GLN A 1 772 ? 22.817 -27.205 23.415 1.00 32.00 772 GLN A N 1
ATOM 5653 C CA . GLN A 1 772 ? 23.014 -26.602 24.744 1.00 32.00 772 GLN A CA 1
ATOM 5654 C C . GLN A 1 772 ? 24.481 -26.292 25.104 1.00 32.00 772 GLN A C 1
ATOM 5656 O O . GLN A 1 772 ? 24.737 -25.842 26.214 1.00 32.00 772 GLN A O 1
ATOM 5661 N N . GLU A 1 773 ? 25.439 -26.430 24.176 1.00 36.41 773 GLU A N 1
ATOM 5662 C CA . GLU A 1 773 ? 26.842 -26.011 24.403 1.00 36.41 773 GLU A CA 1
ATOM 5663 C C . GLU A 1 773 ? 27.383 -24.956 23.417 1.00 36.41 773 GLU A C 1
ATOM 5665 O O . GLU A 1 773 ? 28.568 -24.629 23.450 1.00 36.41 773 GLU A O 1
ATOM 5670 N N . ALA A 1 774 ? 26.543 -24.344 22.578 1.00 39.25 774 ALA A N 1
ATOM 5671 C CA . ALA A 1 774 ? 26.987 -23.237 21.726 1.00 39.25 774 ALA A CA 1
ATOM 5672 C C . ALA A 1 774 ? 25.853 -22.268 21.348 1.00 39.25 774 ALA A C 1
ATOM 5674 O O . ALA A 1 774 ? 25.472 -22.206 20.182 1.00 39.25 774 ALA A O 1
ATOM 5675 N N . CYS A 1 775 ? 25.325 -21.521 22.325 1.00 35.22 775 CYS A N 1
ATOM 5676 C CA . CYS A 1 775 ? 24.801 -20.160 22.138 1.00 35.22 775 CYS A CA 1
ATOM 5677 C C . CYS A 1 775 ? 24.542 -19.473 23.479 1.00 35.22 775 CYS A C 1
ATOM 5679 O O . CYS A 1 775 ? 23.855 -20.087 24.323 1.00 35.22 775 CYS A O 1
#

Organism: NCBI:txid1273429

Foldseek 3Di:
DPDVLLVVLLVQLLVQLLVCCVVCVVVQVVLVQWDADWQQDPDDGTAHQCNQVSSLRSLVSSLVSSVDADQLVVLLNVLLVLLLVVQSCCSRPPDDPVVNLVSLLVSLVSSCVRPVFFQQWLQQQPHPDIDGCVPVRSVVRSCQLVLLLVLLVVQQRFQLQSLLLLLQLLVLLLLQFDDDDDDHVLNSSSSSSSSNSVSQSCQSVCPDPNRHHHNGSSRSSSSSNSLSSSLRVCCDPVNVRHPSLLSCLSNVQSNLQLVLQLVVQVVVVHHSPDDDQSGQQSLVVVLPDDSVRSSVVSSVVSNVSSVVSSVCRPPHSNVSVVVSVVVSVCCNPVVVVVSVVSSPDDPVVRPDPPVVPPPDDDDDDDDDDDDDDDPPPDPDLLPLLQVVFDDDDDQDAAEEEEEDEALLSLLLVLLLQLVQVVDRSHDYAYEYQYAPDCQNVVLNVLSVHDHPYYHHDHDDDPQDLRPSLLVSLLVVCVVRVGQEYEAEEQDSSSLSNLVSCLVVVRAYEYEYAPADPPDPDRPSNLNSLVSHQAYEDADPVRLVVSSVSRRISSRYDDLHDSSLLSLVVSLVSCVVDVVNLVVLVVVVVLDDPQAAEEEEEEDVDADLLVLLLVLVLLVVCVSHAYEYAPVSLVSNCVNVVNDDRSRYHHDDCPRVSSVSSVLSRHQEYEYEPRDRPPSSVSSLHHYAYAYDDDDDDDDPPHDDDDGSVVSNVVVVCSVPVPPDDPDPPPPVPPDHSSVVVVVSVSSNDRRPDDDDDPPDDDDDDDDPPPPPPDD

Secondary structure (DSSP, 8-state):
---HHHHHHHHHHHHHHHHHHHHHHHHHHHHT-EE---TT---SS-EEB-HHHHHHHHHHHHHHHH----HHHHHHHHHHHHHHHHHHHHHHH---HHHHHHHHHHHHHHHHHHH-----B--SSSSSS--B-GGGHHHHHHHHHHHHHHHHHHHTTSTTHHHHHHHHHHHHHHHHS---SSPPHHHHHHHHHHHHHHHHHHHHTTTTTS---B-HHHHHHHHHHHHHHHHHHHHSTTT-SS-HHHHHHHTHHHHHHHHHHHHHHHHTT--TTS--S-SHHHHHHTTT--HHHHHHHHHHHHHHHHHHHHHHTTS-HHHHHHHHHHHHHHHHHHHHHHHHHHHTS-GGGSSSSSSTTS----------------------SHHHHHHHH------PPEEEEEEE-SHHHHHHHHHHHHHHHT-TTEEEEEEEEE-SS-HHHHHHHHTT---SEEEE---PPTT---HHHHHHHHHHHHHH--SEEEEESS-HHHHHHHHHHHHTT--EEEE-----TTS---HHHHHHHHH-SEEEESSHHHHHHHHHHT--GGGEEE---HHHHHHHHHHHHHHH-HHHHHHHHHH-TT--TTSPEEEEE--SS--HHHHHHHHHHHHH-TTSEEEE-HHHHHHHHHHTTT---TTEEE-----HHHHHHHHHHEEEEEEETT---GGGGGGSS-EEEE--S------TT-----SHHHHHHHHHHHHHTTTT---------SPPHHHHHHHHHTTPPPPPP-------------SSSSSSS--

Mean predicted aligned error: 19.45 Å

InterPro domains:
  IPR000715 Glycosyl transferase, family 4 [PF00953] (74-234)
  IPR000715 Glycosyl transferase, family 4 [PTHR22926] (6-317)
  IPR003331 UDP-N-acetylglucosamine 2-epimerase domain [PF02350] (419-692)